Protein AF-A0A1B6KRX2-F1 (afdb_monomer)

Sequence (806 aa):
DSELYRAKLNQEISTTKITDDNQENVNAIIETIRMVTNSKTTSSGNTFPKSKQPWFDKECHNMRKQVFCLLNLFRKINSPQARCNYLSLVKTYKIICTEKKKKYFCKIIKDLSEATNAKACWTAIKTFKVSKERTVGNISPDDWVEHFKMLLNPPLQAAAVSYAEPHVVSEVLDTEFTLPELKTVLSKLKNNKAPGFDRVPYEFFKNSPDDFLKILLSIYNSIYHTGLIPKSFKRSIVYPLHKKGDNNLASNYRGLSFIDCIGKIFSSLLNNRLNKWTDDNGVLTEFQAGFRKNYSTIDNIFSLTCMIHLRLASPKEKLYCFFVDFTAAFDNIDRRGMFFKLSCMGVSTKMLSAIKNLYEGTTAGVWCRDGVAGDFKTEVGLRQGCILSPILFSMFINDLPEVLEGGCSFGNKRVNVLMYADDIVLLSPTATGLQHMIIRLETYCRHWNLKVNLNKSKIMVFRRGGRLKAEDRWWYNGKQIEIVNQYKYLGIIFSSTLSWEFHFTEKARTAKLAITTVWKNLINNSRVPLHTKFTCFNSIVKSILCYGAQIWGYHDSEQIESVQKLFLKRLFNLPMNTPNYVLYLEVGIEKLYFYTSKLNINYLSRLWLLGPHRLPLILSRLVVEKNIYWSREWRTLGRKYGIRINFNVTEASEVQAQLLSVREAAIAEWRSECVGRARTSLHHQQYLSLDLDLGDRTFLTDYHSINVISWAIKVRAELVHLNYKPWIQDKNYCCSLCNMNENETAYHFVARCPVLGSVRKRWLGETVLTKELYDQHLNGRDWWALGRYMNEAWKVRWELVTEFNF

Organism: NCBI:txid36148

InterPro domains:
  IPR000477 Reverse transcriptase domain [PF00078] (242-493)
  IPR000477 Reverse transcriptase domain [PS50878] (222-494)
  IPR043128 Reverse transcriptase/Diguanylate cyclase domain [G3DSA:3.30.70.270] (292-463)
  IPR043502 DNA/RNA polymerase superfamily [SSF56672] (155-467)

Solvent-accessible surface area (backbone atoms only — not comparable to full-atom values): 44911 Å² total; per-residue (Å²): 116,64,64,64,48,29,56,48,46,58,62,58,50,80,72,61,79,80,65,95,45,55,50,58,38,53,50,51,56,53,47,54,54,46,62,63,67,64,73,79,77,88,82,78,89,72,86,73,80,82,51,96,47,94,53,55,49,71,66,54,49,52,45,51,52,53,39,51,53,34,47,53,49,22,74,73,69,70,42,72,66,41,45,53,55,28,53,53,44,48,51,52,44,52,48,53,50,50,50,39,45,48,55,48,51,54,51,48,54,49,48,48,72,69,32,88,43,54,66,48,33,48,57,58,51,54,74,54,44,74,72,69,73,80,72,70,34,92,60,51,62,65,61,52,36,53,54,50,46,49,55,27,47,58,86,80,79,33,75,86,71,81,76,85,81,69,93,39,85,39,82,81,66,62,54,77,79,47,70,69,58,51,53,54,51,46,71,71,54,68,78,97,51,81,38,22,91,80,63,48,44,58,62,58,69,61,50,49,45,69,70,57,51,51,53,54,43,51,52,52,36,50,31,56,72,73,37,53,62,39,69,65,54,24,36,29,38,29,40,70,42,79,73,59,80,63,58,63,44,73,88,31,37,44,66,38,39,28,44,22,38,69,43,51,52,55,40,41,55,55,33,53,43,53,51,51,51,36,63,77,66,58,67,66,46,90,45,57,36,31,90,39,88,100,45,47,68,64,49,55,54,43,36,52,50,44,52,49,51,61,47,50,66,47,86,94,34,41,42,38,34,40,40,44,36,49,52,60,56,53,33,44,31,46,53,58,55,41,52,50,49,43,48,75,72,63,51,24,42,60,53,47,43,38,53,49,42,50,61,48,90,19,35,37,23,32,55,47,96,92,44,74,36,70,78,42,74,37,80,33,30,46,58,45,77,47,78,40,38,54,58,54,53,40,60,59,55,51,61,52,74,73,63,30,68,69,35,36,76,58,85,97,44,77,46,35,50,45,32,42,62,66,52,32,35,39,36,11,61,40,73,69,50,40,44,53,25,42,51,36,46,50,53,52,23,49,60,56,38,51,46,78,30,66,94,73,19,36,32,37,62,37,42,87,69,82,80,79,59,94,78,77,74,45,58,56,97,87,39,76,55,50,77,45,60,61,51,77,55,92,88,42,42,48,33,37,81,68,52,55,62,68,32,38,52,52,27,37,53,55,23,55,52,55,52,58,57,38,29,76,76,47,63,70,31,86,89,51,47,56,66,58,46,50,52,49,42,51,45,54,34,48,52,48,56,49,62,63,17,55,73,55,13,87,56,81,51,67,63,54,43,50,51,55,53,50,48,52,31,62,68,37,73,46,63,91,82,59,57,67,48,57,54,33,54,76,65,71,51,80,63,60,45,66,55,24,29,50,41,18,45,56,46,53,28,50,40,70,72,50,62,87,81,38,62,53,39,54,48,45,52,54,34,52,74,69,50,37,71,72,49,34,53,52,45,52,53,14,57,75,72,74,41,84,71,65,84,92,60,96,51,41,63,58,44,34,50,48,53,47,53,44,50,52,51,54,49,51,52,53,52,49,51,34,51,48,55,37,57,70,31,86,80,32,56,56,41,64,79,52,73,76,75,51,70,94,44,51,59,91,42,69,88,46,52,59,65,28,41,25,41,52,51,25,56,58,55,58,62,57,96,51,58,45,51,90,88,61,79,98,66,84,24,48,33,93,77,48,93,77,75,44,58,24,36,65,60,38,61,76,25,53,39,67,78,43,14,68,55,31,28,71,43,72,70,38,51,57,52,54,72,68,58,46,51,40,43,70,58,41,72,41,52,63,37,51,19,52,34,49,58,50,51,50,47,53,47,51,52,51,42,65,75,65,72,114

Mean predicted aligned error: 9.69 Å

pLDDT: mean 88.37, std 10.27, range [29.44, 98.25]

Nearest PDB structures (foldseek):
  8gh6-assembly1_A  TM=5.864E-01  e=1.177E-21  Bombyx mori
  8c8j-assembly1_A  TM=5.823E-01  e=1.283E-21  Homo sapiens
  8ibx-assembly1_C  TM=5.496E-01  e=4.910E-21  Bombyx mori
  8ibz-assembly1_C  TM=6.046E-01  e=4.829E-19  Bombyx mori
  8sxu-assembly1_A  TM=5.964E-01  e=3.416E-19  Homo sapiens

Foldseek 3Di:
DLVQLQVQLVVLVVVQDDDLDLQVLVVSLLVSSVVSVVPDDDDPDDDDDDDLDPLCDPVLVVLVVVLVVLVVVCVVPVDPVSVVVSVVSVVVSVVSSVVSVLVLQVVLLVQLVPDPDLVSNVVSLVSLQRPPPPPQAPADQVNLCVVVQCLLCPDQLADFDDDDQDAFDDPLQQDADDLVLLLVLLVPDDPPDQFFPSRDTSVSVNSYDSVSSVSLSVSLRSCLVVVQDHQQLQEWEWEWAAQDDDSNDSVRTDTATHGGPSSLSSLSSLQVSVLVVCVVVVLFDLLEQAPHPPGDLLLLVQLVVLVLFLQQLDAPWKKKKKKWAWDSQQSQFQVSLLLVLCSVSRDHPSSSSNVVSSNPFHWYWYQDPVGTHDIHTRRHGDRHNRPNSRVSQSSSCRCLQVQLPAADDDPPDGDQWHDHRRTIMGMHRDLVSVQSSLVSVLVVCSNRRIGTDLVQIAMEMAHDDDDDDPPSWHDHPNHTRHHDQWHQGSNAIAGSPRDRVVVLLVLLVQLLVQCVSNCPPALPDQSHFLVSNVSSCCSRNLCSNLVSLLNVLLDDDVSSQVSVVVSQCVSLVFDPPPDPLLSCLQQVDDGSSLVSLLSNLVSLLVLLVDDPSNSSVSSVVSCCVSCTGPNVSLCVLCVVQVQHADPPDNHSVNNSVSSVVSSVSVRVVVNVVSLVCLCPPPFQPLSVLADSCLDVLRPNGRVDGSLLSSLLSCLNRQRPPAQDGPPDPDGQQAHPQDPPSDGRGSQCLQFNPQSLQVLCCVLVVGSGDDPVSVNCCSSRPDSRSSSSSCVVSVVVSVVSCVVVVD

Secondary structure (DSSP, 8-state):
-HHHHHHHHHHHHTT----S-HHHHHHHHHHHHHHHH-S------------SSTT--HHHHHHHHHHHHHHHHHHHH--HHHHHHHHHHHHHHHHHHHHHHHHHHHHHHHHHHS--SHHHHHHHHHTTS--------S--HHHHHHHHHHHHSPPP-SPPP---------HHHHSPP-HHHHHHHHHHSPSS----TT---HHHHHH--HHHHHHHHHHHHHHHHH----HHHHEEEEEEEE-SS-TT-GGGEEEEEE--HHHHHHHHHHHHHHHHHHHHTT-S-TTB-TT-TT--HHHHHHHHHHHHHHHTTSTT-EEEEEEEEBTTTTTT--HHHHHHHHHHTT--HHHHHHHHHHHSSEEEEEEETTEEEEEEEE-SS--TT-SSHHHHHHHHTTTHHHHT---EEETTEEE-EEEETTEEEEEESSHHHHHHHHHHHHHHHHHTT--B-TTT-EEEEEESSSPPPTT---EETTEEPPB-SEEEETTEEEETT--SHHHHHHHHHHHHHHHHHHIIIIIT-TTS-HHHHHHHHIIIIIHHHTTTHHHHTTS--HHHHHHHHHHHHHHTT--TT--HHHHHHHHT---HHHHHHHHHHHHHHHHTTS-TT-HHHHHHHHHHHTT-HHHHHHHHHHHHTTPPP----S-HHHHHHHHHHHHHHHHHHHHHHHHHHHHT-SS-GGGGTS-S--GGG-S-STTS-HHHHHHHHHHHTT-S--S--TTSSS---B-TT-TT--B--HHIIIII-GGGHHHHHHHHS-SS--HHHHHHHHTTS-HHHHHHHHHHHHHHHHHHHHHHT-

Radius of gyration: 33.46 Å; Cα contacts (8 Å, |Δi|>4): 1115; chains: 1; bounding box: 92×55×89 Å

Structure (mmCIF, N/CA/C/O backbone):
data_AF-A0A1B6KRX2-F1
#
_entry.id   AF-A0A1B6KRX2-F1
#
loop_
_atom_site.group_PDB
_atom_site.id
_atom_site.type_symbol
_atom_site.label_atom_id
_atom_site.label_alt_id
_atom_site.label_comp_id
_atom_site.label_asym_id
_atom_site.label_entity_id
_atom_site.label_seq_id
_atom_site.pdbx_PDB_ins_code
_atom_site.Cartn_x
_atom_site.Cartn_y
_atom_site.Cartn_z
_atom_site.occupancy
_atom_site.B_iso_or_equiv
_atom_site.auth_seq_id
_atom_site.auth_comp_id
_atom_site.auth_asym_id
_atom_site.auth_atom_id
_atom_site.pdbx_PDB_model_num
ATOM 1 N N . ASP A 1 1 ? 18.437 -7.711 28.824 1.00 68.31 1 ASP A N 1
ATOM 2 C CA . ASP A 1 1 ? 18.531 -9.170 28.939 1.00 68.31 1 ASP A CA 1
ATOM 3 C C . ASP A 1 1 ? 17.151 -9.702 29.320 1.00 68.31 1 ASP A C 1
ATOM 5 O O . ASP A 1 1 ? 16.591 -9.217 30.297 1.00 68.31 1 ASP A O 1
ATOM 9 N N . SER A 1 2 ? 16.550 -10.563 28.492 1.00 75.38 2 SER A N 1
ATOM 10 C CA . SER A 1 2 ? 15.188 -11.084 28.694 1.00 75.38 2 SER A CA 1
ATOM 11 C C . SER A 1 2 ? 15.122 -12.250 29.680 1.00 75.38 2 SER A C 1
ATOM 13 O O . SER A 1 2 ? 14.092 -12.423 30.326 1.00 75.38 2 SER A O 1
ATOM 15 N N . GLU A 1 3 ? 16.191 -13.036 29.818 1.00 80.00 3 GLU A N 1
ATOM 16 C CA . GLU A 1 3 ? 16.222 -14.181 30.739 1.00 80.00 3 GLU A CA 1
ATOM 17 C C . GLU A 1 3 ? 16.356 -13.700 32.181 1.00 80.00 3 GLU A C 1
ATOM 19 O O . GLU A 1 3 ? 15.571 -14.091 33.044 1.00 80.00 3 GLU A O 1
ATOM 24 N N . LEU A 1 4 ? 17.249 -12.733 32.409 1.00 81.44 4 LEU A N 1
ATOM 25 C CA . LEU A 1 4 ? 17.386 -12.067 33.703 1.00 81.44 4 LEU A CA 1
ATOM 26 C C . LEU A 1 4 ? 16.079 -11.392 34.150 1.00 81.44 4 LEU A C 1
ATOM 28 O O . LEU A 1 4 ? 15.727 -11.435 35.328 1.00 81.44 4 LEU A O 1
ATOM 32 N N . TYR A 1 5 ? 15.351 -10.776 33.212 1.00 85.00 5 TYR A N 1
ATOM 33 C CA . TYR A 1 5 ? 14.041 -10.182 33.488 1.00 85.00 5 TYR A CA 1
ATOM 34 C C . TYR A 1 5 ? 13.026 -11.236 33.949 1.00 85.00 5 TYR A C 1
ATOM 36 O O . TYR A 1 5 ? 12.354 -11.026 34.955 1.00 85.00 5 TYR A O 1
ATOM 44 N N . ARG A 1 6 ? 12.948 -12.382 33.257 1.00 86.12 6 ARG A N 1
ATOM 45 C CA . ARG A 1 6 ? 12.042 -13.485 33.616 1.00 86.12 6 ARG A CA 1
ATOM 46 C C . ARG A 1 6 ? 12.330 -14.048 35.000 1.00 86.12 6 ARG A C 1
ATOM 48 O O . ARG A 1 6 ? 11.395 -14.227 35.771 1.00 86.12 6 ARG A O 1
ATOM 55 N N . ALA A 1 7 ? 13.602 -14.296 35.312 1.00 84.31 7 ALA A N 1
ATOM 56 C CA . ALA A 1 7 ? 14.008 -14.851 36.600 1.00 84.31 7 ALA A CA 1
ATOM 57 C C . ALA A 1 7 ? 13.621 -13.923 37.762 1.00 84.31 7 ALA A C 1
ATOM 59 O O . ALA A 1 7 ? 12.958 -14.355 38.703 1.00 84.31 7 ALA A O 1
ATOM 60 N N . LYS A 1 8 ? 13.952 -12.629 37.653 1.00 85.69 8 LYS A N 1
ATOM 61 C CA . LYS A 1 8 ? 13.588 -11.625 38.663 1.00 85.69 8 LYS A CA 1
ATOM 62 C C . LYS A 1 8 ? 12.075 -11.462 38.800 1.00 85.69 8 LYS A C 1
ATOM 64 O O . LYS A 1 8 ? 11.568 -11.381 39.910 1.00 85.69 8 LYS A O 1
ATOM 69 N N . LEU A 1 9 ? 11.351 -11.439 37.679 1.00 87.12 9 LEU A N 1
ATOM 70 C CA . LEU A 1 9 ? 9.899 -11.297 37.705 1.00 87.12 9 LEU A CA 1
ATOM 71 C C . LEU A 1 9 ? 9.214 -12.506 38.355 1.00 87.12 9 LEU A C 1
ATOM 73 O O . LEU A 1 9 ? 8.270 -12.311 39.106 1.00 87.12 9 LEU A O 1
ATOM 77 N N . ASN A 1 10 ? 9.702 -13.729 38.126 1.00 85.12 10 ASN A N 1
ATOM 78 C CA . ASN A 1 10 ? 9.200 -14.925 38.813 1.00 85.12 10 ASN A CA 1
ATOM 79 C C . ASN A 1 10 ? 9.417 -14.874 40.330 1.00 85.12 10 ASN A C 1
ATOM 81 O O . ASN A 1 10 ? 8.557 -15.321 41.082 1.00 85.12 10 ASN A O 1
ATOM 85 N N . GLN A 1 11 ? 10.544 -14.327 40.788 1.00 83.25 11 GLN A N 1
ATOM 86 C CA . GLN A 1 11 ? 10.812 -14.192 42.219 1.00 83.25 11 GLN A CA 1
ATOM 87 C C . GLN A 1 11 ? 9.827 -13.214 42.876 1.00 83.25 11 GLN A C 1
ATOM 89 O O . GLN A 1 11 ? 9.188 -13.555 43.869 1.00 83.25 11 GLN A O 1
ATOM 94 N N . GLU A 1 12 ? 9.642 -12.038 42.274 1.00 84.06 12 GLU A N 1
ATOM 95 C CA . GLU A 1 12 ? 8.756 -10.987 42.795 1.00 84.06 12 GLU A CA 1
ATOM 96 C C . GLU A 1 12 ? 7.264 -11.313 42.645 1.00 84.06 12 GLU A C 1
ATOM 98 O O . GLU A 1 12 ? 6.424 -10.780 43.366 1.00 84.06 12 GLU A O 1
ATOM 103 N N . ILE A 1 13 ? 6.881 -12.197 41.719 1.00 82.31 13 ILE A N 1
ATOM 104 C CA . ILE A 1 13 ? 5.459 -12.501 41.548 1.00 82.31 13 ILE A CA 1
ATOM 105 C C . ILE A 1 13 ? 4.890 -13.366 42.669 1.00 82.31 13 ILE A C 1
ATOM 107 O O . ILE A 1 13 ? 3.706 -13.264 42.977 1.00 82.31 13 ILE A O 1
ATOM 111 N N . SER A 1 14 ? 5.738 -14.173 43.313 1.00 71.06 14 SER A N 1
ATOM 112 C CA . SER A 1 14 ? 5.347 -15.021 44.443 1.00 71.06 14 SER A CA 1
ATOM 113 C C . SER A 1 14 ? 4.826 -14.222 45.647 1.00 71.06 14 SER A C 1
ATOM 115 O O . SER A 1 14 ? 4.088 -14.758 46.469 1.00 71.06 14 SER A O 1
ATOM 117 N N . THR A 1 15 ? 5.158 -12.929 45.727 1.00 71.06 15 THR A N 1
ATOM 118 C CA . THR A 1 15 ? 4.744 -12.009 46.795 1.00 71.06 15 THR A CA 1
ATOM 119 C C . THR A 1 15 ? 3.608 -11.068 46.378 1.00 71.06 15 THR A C 1
ATOM 121 O O . THR A 1 15 ? 3.072 -10.341 47.217 1.00 71.06 15 THR A O 1
ATOM 124 N N . THR A 1 16 ? 3.203 -11.077 45.101 1.00 72.94 16 THR A N 1
ATOM 125 C CA . THR A 1 16 ? 2.149 -10.193 44.582 1.00 72.94 16 THR A CA 1
ATOM 126 C C . THR A 1 16 ? 0.773 -10.704 45.025 1.00 72.94 16 THR A C 1
ATOM 128 O O . THR A 1 16 ? 0.283 -11.712 44.518 1.00 72.94 16 THR A O 1
ATOM 131 N N . LYS A 1 17 ? 0.130 -10.009 45.972 1.00 75.00 17 LYS A N 1
ATOM 132 C CA . LYS A 1 17 ? -1.237 -10.323 46.421 1.00 75.00 17 LYS A CA 1
ATOM 133 C C . LYS A 1 17 ? -2.267 -9.740 45.452 1.00 75.00 17 LYS A C 1
ATOM 135 O O . LYS A 1 17 ? -2.236 -8.545 45.178 1.00 75.00 17 LYS A O 1
ATOM 140 N N . ILE A 1 18 ? -3.173 -10.587 44.967 1.00 78.75 18 ILE A N 1
ATOM 141 C CA . ILE A 1 18 ? -4.350 -10.184 44.187 1.00 78.75 18 ILE A CA 1
ATOM 142 C C . ILE A 1 18 ? -5.491 -9.892 45.167 1.00 78.75 18 ILE A C 1
ATOM 144 O O . ILE A 1 18 ? -5.750 -10.704 46.055 1.00 78.75 18 ILE A O 1
ATOM 148 N N . THR A 1 19 ? -6.141 -8.742 45.020 1.00 86.12 19 THR A N 1
ATOM 149 C CA . THR A 1 19 ? -7.330 -8.330 45.781 1.00 86.12 19 THR A CA 1
ATOM 150 C C . THR A 1 19 ? -8.584 -8.428 44.904 1.00 86.12 19 THR A C 1
ATOM 152 O O . THR A 1 19 ? -8.495 -8.742 43.715 1.00 86.12 19 THR A O 1
ATOM 155 N N . ASP A 1 20 ? -9.762 -8.141 45.459 1.00 82.31 20 ASP A N 1
ATOM 156 C CA . ASP A 1 20 ? -11.002 -8.044 44.672 1.00 82.31 20 ASP A CA 1
ATOM 157 C C . ASP A 1 20 ? -11.074 -6.742 43.843 1.00 82.31 20 ASP A C 1
ATOM 159 O O . ASP A 1 20 ? -11.917 -6.605 42.952 1.00 82.31 20 ASP A O 1
ATOM 163 N N . ASP A 1 21 ? -10.169 -5.783 44.085 1.00 89.25 21 ASP A N 1
ATOM 164 C CA . ASP A 1 21 ? -10.115 -4.512 43.364 1.00 89.25 21 ASP A CA 1
ATOM 165 C C . ASP A 1 21 ? -9.221 -4.613 42.111 1.00 89.25 21 ASP A C 1
ATOM 167 O O . ASP A 1 21 ? -7.989 -4.687 42.152 1.00 89.25 21 ASP A O 1
ATOM 171 N N . ASN A 1 22 ? -9.857 -4.552 40.939 1.00 89.44 22 ASN A N 1
ATOM 172 C CA . ASN A 1 22 ? -9.174 -4.610 39.645 1.00 89.44 22 ASN A CA 1
ATOM 173 C C . ASN A 1 22 ? -8.168 -3.466 39.412 1.00 89.44 22 ASN A C 1
ATOM 175 O O . ASN A 1 22 ? -7.189 -3.646 38.683 1.00 89.44 22 ASN A O 1
ATOM 179 N N . GLN A 1 23 ? -8.392 -2.282 39.985 1.00 89.69 23 GLN A N 1
ATOM 180 C CA . GLN A 1 23 ? -7.481 -1.146 39.871 1.00 89.69 23 GLN A CA 1
ATOM 181 C C . GLN A 1 23 ? -6.226 -1.350 40.723 1.00 89.69 23 GLN A C 1
ATOM 183 O O . GLN A 1 23 ? -5.125 -1.055 40.243 1.00 89.69 23 GLN A O 1
ATOM 188 N N . GLU A 1 24 ? -6.376 -1.853 41.947 1.00 90.75 24 GLU A N 1
ATOM 189 C CA . GLU A 1 24 ? -5.246 -2.210 42.812 1.00 90.75 24 GLU A CA 1
ATOM 190 C C . GLU A 1 24 ? -4.396 -3.304 42.171 1.00 90.75 24 GLU A C 1
ATOM 192 O O . GLU A 1 24 ? -3.181 -3.144 42.049 1.00 90.75 24 GLU A O 1
ATOM 197 N N . ASN A 1 25 ? -5.040 -4.346 41.643 1.00 91.31 25 ASN A N 1
ATOM 198 C CA . ASN A 1 25 ? -4.366 -5.437 40.945 1.00 91.31 25 ASN A CA 1
ATOM 199 C C . ASN A 1 25 ? -3.537 -4.954 39.749 1.00 91.31 25 ASN A C 1
ATOM 201 O O . ASN A 1 25 ? -2.381 -5.345 39.577 1.00 91.31 25 ASN A O 1
ATOM 205 N N . VAL A 1 26 ? -4.099 -4.068 38.918 1.00 91.12 26 VAL A N 1
ATOM 206 C CA . VAL A 1 26 ? -3.364 -3.478 37.790 1.00 91.12 26 VAL A CA 1
ATOM 207 C C . VAL A 1 26 ? -2.174 -2.649 38.271 1.00 91.12 26 VAL A C 1
ATOM 209 O O . VAL A 1 26 ? -1.094 -2.749 37.687 1.00 91.12 26 VAL A O 1
ATOM 212 N N . ASN A 1 27 ? -2.344 -1.854 39.329 1.00 90.06 27 ASN A N 1
ATOM 213 C CA . ASN A 1 27 ? -1.254 -1.054 39.887 1.00 90.06 27 ASN A CA 1
ATOM 214 C C . ASN A 1 27 ? -0.130 -1.946 40.425 1.00 90.06 27 ASN A C 1
ATOM 216 O O . ASN A 1 27 ? 1.030 -1.703 40.098 1.00 90.06 27 ASN A O 1
ATOM 220 N N . ALA A 1 28 ? -0.472 -3.003 41.166 1.00 89.38 28 ALA A N 1
ATOM 221 C CA . ALA A 1 28 ? 0.484 -3.972 41.690 1.00 89.38 28 ALA A CA 1
ATOM 222 C C . ALA A 1 28 ? 1.310 -4.603 40.561 1.00 89.38 28 ALA A C 1
ATOM 224 O O . ALA A 1 28 ? 2.534 -4.555 40.593 1.00 89.38 28 ALA A O 1
ATOM 225 N N . ILE A 1 29 ? 0.658 -5.084 39.497 1.00 90.69 29 ILE A N 1
ATOM 226 C CA . ILE A 1 29 ? 1.339 -5.671 38.334 1.00 90.69 29 ILE A CA 1
ATOM 227 C C . ILE A 1 29 ? 2.317 -4.690 37.669 1.00 90.69 29 ILE A C 1
ATOM 229 O O . ILE A 1 29 ? 3.431 -5.069 37.295 1.00 90.69 29 ILE A O 1
ATOM 233 N N . ILE A 1 30 ? 1.912 -3.429 37.500 1.00 89.12 30 ILE A N 1
ATOM 234 C CA . ILE A 1 30 ? 2.760 -2.400 36.888 1.00 89.12 30 ILE A CA 1
ATOM 235 C C . ILE A 1 30 ? 3.950 -2.053 37.791 1.00 89.12 30 ILE A C 1
ATOM 237 O O . ILE A 1 30 ? 5.068 -1.913 37.284 1.00 89.12 30 ILE A O 1
ATOM 241 N N . GLU A 1 31 ? 3.747 -1.959 39.104 1.00 87.62 31 GLU A N 1
ATOM 242 C CA . GLU A 1 31 ? 4.832 -1.722 40.059 1.00 87.62 31 GLU A CA 1
ATOM 243 C C . GLU A 1 31 ? 5.810 -2.897 40.129 1.00 87.62 31 GLU A C 1
ATOM 245 O O . GLU A 1 31 ? 7.018 -2.669 40.066 1.00 87.62 31 GLU A O 1
ATOM 250 N N . THR A 1 32 ? 5.337 -4.146 40.103 1.00 88.25 32 THR A N 1
ATOM 251 C CA . THR A 1 32 ? 6.212 -5.328 40.033 1.00 88.25 32 THR A CA 1
ATOM 252 C C . THR A 1 32 ? 7.121 -5.271 38.798 1.00 88.25 32 THR A C 1
ATOM 254 O O . THR A 1 32 ? 8.331 -5.491 38.895 1.00 88.25 32 THR A O 1
ATOM 257 N N . ILE A 1 33 ? 6.588 -4.888 37.627 1.00 86.56 33 ILE A N 1
ATOM 258 C CA . ILE A 1 33 ? 7.416 -4.678 36.425 1.00 86.56 33 ILE A CA 1
ATOM 259 C C . ILE A 1 33 ? 8.459 -3.575 36.669 1.00 86.56 33 ILE A C 1
ATOM 261 O O . ILE A 1 33 ? 9.635 -3.750 36.336 1.00 86.56 33 ILE A O 1
ATOM 265 N N . ARG A 1 34 ? 8.060 -2.437 37.248 1.00 83.38 34 ARG A N 1
ATOM 266 C CA . ARG A 1 34 ? 8.963 -1.304 37.508 1.00 83.38 34 ARG A CA 1
ATOM 267 C C . ARG A 1 34 ? 10.084 -1.679 38.472 1.00 83.38 34 ARG A C 1
ATOM 269 O O . ARG A 1 34 ? 11.242 -1.411 38.155 1.00 83.38 34 ARG A O 1
ATOM 276 N N . MET A 1 35 ? 9.775 -2.350 39.578 1.00 83.44 35 MET A N 1
ATOM 277 C CA . MET A 1 35 ? 10.753 -2.801 40.574 1.00 83.44 35 MET A CA 1
ATOM 278 C C . MET A 1 35 ? 11.831 -3.691 39.949 1.00 83.44 35 MET A C 1
ATOM 280 O O . MET A 1 35 ? 13.025 -3.426 40.104 1.00 83.44 35 MET A O 1
ATOM 284 N N . VAL A 1 36 ? 11.424 -4.674 39.141 1.00 83.19 36 VAL A N 1
ATOM 285 C CA . VAL A 1 36 ? 12.356 -5.577 38.448 1.00 83.19 36 VAL A CA 1
ATOM 286 C C . VAL A 1 36 ? 13.282 -4.813 37.487 1.00 83.19 36 VAL A C 1
ATOM 288 O O . VAL A 1 36 ? 14.462 -5.154 37.342 1.00 83.19 36 VAL A O 1
ATOM 291 N N . THR A 1 37 ? 12.775 -3.752 36.850 1.00 74.69 37 THR A N 1
ATOM 292 C CA . THR A 1 37 ? 13.507 -2.981 35.826 1.00 74.69 37 THR A CA 1
ATOM 293 C C . THR A 1 37 ? 14.389 -1.854 36.369 1.00 74.69 37 THR A C 1
ATOM 295 O O . THR A 1 37 ? 15.413 -1.558 35.758 1.00 74.69 37 THR A O 1
ATOM 298 N N . ASN A 1 38 ? 14.059 -1.264 37.523 1.00 62.62 38 ASN A N 1
ATOM 299 C CA . ASN A 1 38 ? 14.786 -0.130 38.115 1.00 62.62 38 ASN A CA 1
ATOM 300 C C . ASN A 1 38 ? 16.066 -0.522 38.883 1.00 62.62 38 ASN A C 1
ATOM 302 O O . ASN A 1 38 ? 16.735 0.340 39.459 1.00 62.62 38 ASN A O 1
ATOM 306 N N . SER A 1 39 ? 16.474 -1.795 38.860 1.00 45.19 39 SER A N 1
ATOM 307 C CA . SER A 1 39 ? 17.761 -2.227 39.418 1.00 45.19 39 SER A CA 1
ATOM 308 C C . SER A 1 39 ? 18.948 -1.747 38.548 1.00 45.19 39 SER A C 1
ATOM 310 O O . SER A 1 39 ? 19.454 -2.465 37.692 1.00 45.19 39 SER A O 1
ATOM 312 N N . LYS A 1 40 ? 19.393 -0.506 38.825 1.00 42.41 40 L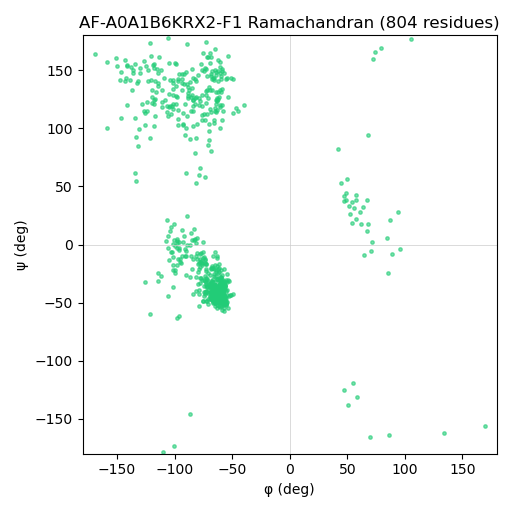YS A N 1
ATOM 313 C CA . LYS A 1 40 ? 20.588 0.233 38.343 1.00 42.41 40 LYS A CA 1
ATOM 314 C C . LYS A 1 40 ? 20.624 0.653 36.860 1.00 42.41 40 LYS A C 1
ATOM 316 O O . LYS A 1 40 ? 21.248 0.003 36.028 1.00 42.41 40 LYS A O 1
ATOM 321 N N . THR A 1 41 ? 20.185 1.886 36.588 1.00 29.61 41 THR A N 1
ATOM 322 C CA . THR A 1 41 ? 20.821 2.749 35.570 1.00 29.61 41 THR A CA 1
ATOM 323 C C . THR A 1 41 ? 21.008 4.160 36.120 1.00 29.61 41 THR A C 1
ATOM 325 O O . THR A 1 41 ? 20.047 4.903 36.293 1.00 29.61 41 THR A O 1
ATOM 328 N N . THR A 1 42 ? 22.258 4.530 36.390 1.00 29.44 42 THR A N 1
ATOM 329 C CA . THR A 1 42 ? 22.682 5.893 36.719 1.00 29.44 42 THR A CA 1
ATOM 330 C C . THR A 1 42 ? 22.479 6.805 35.509 1.00 29.44 42 THR A C 1
ATOM 332 O O . THR A 1 42 ? 23.203 6.744 34.517 1.00 29.44 42 THR A O 1
ATOM 335 N N . SER A 1 43 ? 21.473 7.671 35.572 1.00 31.83 43 SER A N 1
ATOM 336 C CA . SER A 1 43 ? 21.245 8.716 34.578 1.00 31.83 43 SER A CA 1
ATOM 337 C C . SER A 1 43 ? 22.049 9.970 34.929 1.00 31.83 43 SER A C 1
ATOM 339 O O . SER A 1 43 ? 21.550 10.851 35.625 1.00 31.83 43 SER A O 1
ATOM 341 N N . SER A 1 44 ? 23.280 10.090 34.425 1.00 32.53 44 SER A N 1
ATOM 342 C CA . SER A 1 44 ? 23.943 11.395 34.315 1.00 32.53 44 SER A CA 1
ATOM 343 C C . SER A 1 44 ? 23.616 12.013 32.953 1.00 32.53 44 SER A C 1
ATOM 345 O O . SER A 1 44 ? 24.154 11.655 31.902 1.00 32.53 44 SER A O 1
ATOM 347 N N . GLY A 1 45 ? 22.651 12.932 32.971 1.00 35.81 45 GLY A N 1
ATOM 348 C CA . GLY A 1 45 ? 22.243 13.722 31.820 1.00 35.81 45 GLY A CA 1
ATOM 349 C C . GLY A 1 45 ? 23.324 14.726 31.436 1.00 35.81 45 GLY A C 1
ATOM 350 O O . GLY A 1 45 ? 23.389 15.812 31.989 1.00 35.81 45 GLY A O 1
ATOM 351 N N . ASN A 1 46 ? 24.143 14.380 30.447 1.00 33.12 46 ASN A N 1
ATOM 352 C CA . ASN A 1 46 ? 24.838 15.366 29.624 1.00 33.12 46 ASN A CA 1
ATOM 353 C C . ASN A 1 46 ? 24.361 15.174 28.185 1.00 33.12 46 ASN A C 1
ATOM 355 O O . ASN A 1 46 ? 24.740 14.215 27.505 1.00 33.12 46 ASN A O 1
ATOM 359 N N . THR A 1 47 ? 23.466 16.057 27.742 1.00 41.88 47 THR A N 1
ATOM 360 C CA . THR A 1 47 ? 22.844 16.015 26.417 1.00 41.88 47 THR A CA 1
ATOM 361 C C . THR A 1 47 ? 23.886 16.254 25.333 1.00 41.88 47 THR A C 1
ATOM 363 O O . THR A 1 47 ? 24.342 17.370 25.097 1.00 41.88 47 THR A O 1
ATOM 366 N N . PHE A 1 48 ? 24.261 15.172 24.655 1.00 46.12 48 PHE A N 1
ATOM 367 C CA . PHE A 1 48 ? 25.068 15.206 23.446 1.00 46.12 48 PHE A CA 1
ATOM 368 C C . PHE A 1 48 ? 24.314 15.946 22.322 1.00 46.12 48 PHE A C 1
ATOM 370 O O . PHE A 1 48 ? 23.187 15.547 22.005 1.00 46.12 48 PHE A O 1
ATOM 377 N N . PRO A 1 49 ? 24.891 16.984 21.684 1.00 50.03 49 PRO A N 1
ATOM 378 C CA . PRO A 1 49 ? 24.245 17.640 20.552 1.00 50.03 49 PRO A CA 1
ATOM 379 C C . PRO A 1 49 ? 24.105 16.644 19.394 1.00 50.03 49 PRO A C 1
ATOM 381 O O . PRO A 1 49 ? 25.087 16.054 18.941 1.00 50.03 49 PRO A O 1
ATOM 384 N N . LYS A 1 50 ? 22.872 16.436 18.911 1.00 53.72 50 LYS A N 1
ATOM 385 C CA . LYS A 1 50 ? 22.591 15.500 17.812 1.00 53.72 50 LYS A CA 1
ATOM 386 C C . LYS A 1 50 ? 23.392 15.895 16.570 1.00 53.72 50 LYS A C 1
ATOM 388 O O . LYS A 1 50 ? 23.163 16.945 15.974 1.00 53.72 50 LYS A O 1
ATOM 393 N N . SER A 1 51 ? 24.320 15.035 16.157 1.00 59.03 51 SER A N 1
ATOM 394 C CA . SER A 1 51 ? 25.039 15.216 14.898 1.00 59.03 51 SER A CA 1
ATOM 395 C C . SER A 1 51 ? 24.090 15.096 13.705 1.00 59.03 51 SER A C 1
ATOM 397 O O . SER A 1 51 ? 23.218 14.228 13.677 1.00 59.03 51 SER A O 1
ATOM 399 N N . LYS A 1 52 ? 24.316 15.910 12.663 1.00 61.16 52 LYS A N 1
ATOM 400 C CA . LYS A 1 52 ? 23.627 15.777 11.364 1.00 61.16 52 LYS A CA 1
ATOM 401 C C . LYS A 1 52 ? 23.947 14.450 10.661 1.00 61.16 52 LYS A C 1
ATOM 403 O O . LYS A 1 52 ? 23.233 14.066 9.738 1.00 61.16 52 LYS A O 1
ATOM 408 N N . GLN A 1 53 ? 25.032 13.771 11.051 1.00 69.50 53 GLN A N 1
ATOM 409 C CA . GLN A 1 53 ? 25.435 12.483 10.489 1.00 69.50 53 GLN A CA 1
ATOM 410 C C . GLN A 1 53 ? 25.154 11.351 11.491 1.00 69.50 53 GLN A C 1
ATOM 412 O O . GLN A 1 53 ? 25.758 11.360 12.562 1.00 69.50 53 GLN A O 1
ATOM 417 N N . PRO A 1 54 ? 24.308 10.355 11.156 1.00 67.88 54 PRO A N 1
ATOM 418 C CA . PRO A 1 54 ? 23.871 9.325 12.109 1.00 67.88 54 PRO A CA 1
ATOM 419 C C . PRO A 1 54 ? 24.987 8.443 12.686 1.00 67.88 54 PRO A C 1
ATOM 421 O O . PRO A 1 54 ? 24.824 7.866 13.753 1.00 67.88 54 PRO A O 1
ATOM 424 N N . TRP A 1 55 ? 26.116 8.328 11.982 1.00 80.50 55 TRP A N 1
ATOM 425 C CA . TRP A 1 55 ? 27.275 7.538 12.406 1.00 80.50 55 TRP A CA 1
ATOM 426 C C . TRP A 1 55 ? 28.235 8.303 13.333 1.00 80.50 55 TRP A C 1
ATOM 428 O O . TRP A 1 55 ? 29.169 7.705 13.856 1.00 80.50 55 TRP A O 1
ATOM 438 N N . PHE A 1 56 ? 28.046 9.617 13.502 1.00 81.12 56 PHE A N 1
ATOM 439 C CA . PHE A 1 56 ? 28.938 10.479 14.276 1.00 81.12 56 PHE A CA 1
ATOM 440 C C . PHE A 1 56 ? 28.439 10.579 15.720 1.00 81.12 56 PHE A C 1
ATOM 442 O O . PHE A 1 56 ? 27.468 11.282 16.011 1.00 81.12 56 PHE A O 1
ATOM 449 N N . ASP A 1 57 ? 29.111 9.858 16.610 1.00 82.44 57 ASP A N 1
ATOM 450 C CA . ASP A 1 57 ? 28.747 9.687 18.014 1.00 82.44 57 ASP A CA 1
ATOM 451 C C . ASP A 1 57 ? 29.571 10.585 18.962 1.00 82.44 57 ASP A C 1
ATOM 453 O O . ASP A 1 57 ? 30.333 11.464 18.540 1.00 82.44 57 ASP A O 1
ATOM 457 N N . LYS A 1 58 ? 29.391 10.378 20.275 1.00 81.88 58 LYS A N 1
ATOM 458 C CA . LYS A 1 58 ? 30.074 11.130 21.340 1.00 81.88 58 LYS A CA 1
ATOM 459 C C . LYS A 1 58 ? 31.595 11.025 21.255 1.00 81.88 58 LYS A C 1
ATOM 461 O O . LYS A 1 58 ? 32.286 12.012 21.490 1.00 81.88 58 LYS A O 1
ATOM 466 N N .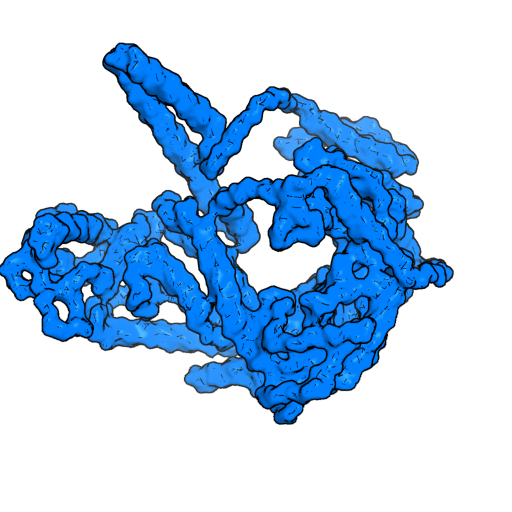 GLU A 1 59 ? 32.108 9.863 20.872 1.00 84.50 59 GLU A N 1
ATOM 467 C CA . GLU A 1 59 ? 33.541 9.627 20.705 1.00 84.50 59 GLU A CA 1
ATOM 468 C C . GLU A 1 59 ? 34.110 10.479 19.563 1.00 84.50 59 GLU A C 1
ATOM 470 O O . GLU A 1 59 ? 35.079 11.215 19.759 1.00 84.50 59 GLU A O 1
ATOM 475 N N . CYS A 1 60 ? 33.443 10.481 18.402 1.00 84.25 60 CYS A N 1
ATOM 476 C CA . CYS A 1 60 ? 33.830 11.321 17.266 1.00 84.25 60 CYS A CA 1
ATOM 477 C C . CYS A 1 60 ? 33.838 12.814 17.635 1.00 84.25 60 CYS A C 1
ATOM 479 O O . CYS A 1 60 ? 34.728 13.566 17.231 1.00 84.25 60 CYS A O 1
ATOM 481 N N . HIS A 1 61 ? 32.850 13.258 18.413 1.00 82.12 61 HIS A N 1
ATOM 482 C CA . HIS A 1 61 ? 32.755 14.643 18.863 1.00 82.12 61 HIS A CA 1
ATOM 483 C C . HIS A 1 61 ? 33.867 15.032 19.837 1.00 82.12 61 HIS A C 1
ATOM 485 O O . HIS A 1 61 ? 34.497 16.074 19.655 1.00 82.12 61 HIS A O 1
ATOM 491 N N . ASN A 1 62 ? 34.123 14.200 20.849 1.00 84.06 62 ASN A N 1
ATOM 492 C CA . ASN A 1 62 ? 35.179 14.439 21.829 1.00 84.06 62 ASN A CA 1
ATOM 493 C C . ASN A 1 62 ? 36.538 14.545 21.135 1.00 84.06 62 ASN A C 1
ATOM 495 O O . ASN A 1 62 ? 37.284 15.494 21.370 1.00 84.06 62 ASN A O 1
ATOM 499 N N . MET A 1 63 ? 36.804 13.632 20.202 1.00 83.25 63 MET A N 1
ATOM 500 C CA . MET A 1 63 ? 38.027 13.637 19.411 1.00 83.25 63 MET A CA 1
ATOM 501 C C . MET A 1 63 ? 38.134 14.897 18.536 1.00 83.25 63 MET A C 1
ATOM 503 O O . MET A 1 63 ? 39.175 15.548 18.491 1.00 83.25 63 MET A O 1
ATOM 507 N N . ARG A 1 64 ? 37.031 15.329 17.909 1.00 83.88 64 ARG A N 1
ATOM 508 C CA . ARG A 1 64 ? 36.976 16.594 17.157 1.00 83.88 64 ARG A CA 1
ATOM 509 C C . ARG A 1 64 ? 37.287 17.806 18.045 1.00 83.88 64 ARG A C 1
ATOM 511 O O . ARG A 1 64 ? 38.007 18.700 17.607 1.00 83.88 64 ARG A O 1
ATOM 518 N N . LYS A 1 65 ? 36.769 17.842 19.277 1.00 84.25 65 LYS A N 1
ATOM 519 C CA . LYS A 1 65 ? 37.037 18.917 20.248 1.00 84.25 65 LYS A CA 1
ATOM 520 C C . LYS A 1 65 ? 38.525 18.984 20.603 1.00 84.25 65 LYS A C 1
ATOM 522 O O . LYS A 1 65 ? 39.099 20.070 20.594 1.00 84.25 65 LYS A O 1
ATOM 527 N N . GLN A 1 66 ? 39.154 17.835 20.846 1.00 84.25 66 GLN A N 1
ATOM 528 C CA . GLN A 1 66 ? 40.590 17.758 21.128 1.00 84.25 66 GLN A CA 1
ATOM 529 C C . GLN A 1 66 ? 41.434 18.226 19.928 1.00 84.25 66 GLN A C 1
ATOM 531 O O . GLN A 1 66 ? 42.358 19.018 20.105 1.00 84.25 66 GLN A O 1
ATOM 536 N N . VAL A 1 67 ? 41.061 17.836 18.701 1.00 83.06 67 VAL A N 1
ATOM 537 C CA . VAL A 1 67 ? 41.712 18.313 17.465 1.00 83.06 67 VAL A CA 1
ATOM 538 C C . VAL A 1 67 ? 41.649 19.838 17.339 1.00 83.06 67 VAL A C 1
ATOM 540 O O . VAL A 1 67 ? 42.655 20.461 17.006 1.00 83.06 67 VAL A O 1
ATOM 543 N N . PHE A 1 68 ? 40.500 20.460 17.624 1.00 77.31 68 PHE A N 1
ATOM 544 C CA . PHE A 1 68 ? 40.381 21.923 17.590 1.00 77.31 68 PHE A CA 1
ATOM 545 C C . PHE A 1 68 ? 41.176 22.617 18.696 1.00 77.31 68 PHE A C 1
ATOM 547 O O . PHE A 1 68 ? 41.750 23.673 18.445 1.00 77.31 68 PHE A O 1
ATOM 554 N N . CYS A 1 69 ? 41.246 22.022 19.888 1.00 82.12 69 CYS A N 1
ATOM 555 C CA . CYS A 1 69 ? 42.076 22.538 20.974 1.00 82.12 69 CYS A CA 1
ATOM 556 C C . CYS A 1 69 ? 43.552 22.604 20.548 1.00 82.12 69 CYS A C 1
ATOM 558 O O . CYS A 1 69 ? 44.173 23.662 20.630 1.00 82.12 69 CYS A O 1
ATOM 560 N N . LEU A 1 70 ? 44.080 21.511 19.982 1.00 78.44 70 LEU A N 1
ATOM 561 C CA . LEU A 1 70 ? 45.459 21.465 19.488 1.00 78.44 70 LEU A CA 1
ATOM 562 C C . LEU A 1 70 ? 45.693 22.357 18.264 1.00 78.44 70 LEU A C 1
ATOM 564 O O . LEU A 1 70 ? 46.767 22.937 18.142 1.00 78.44 70 LEU A O 1
ATOM 568 N N . LEU A 1 71 ? 44.700 22.524 17.383 1.00 72.50 71 LEU A N 1
ATOM 569 C CA . LEU A 1 71 ? 44.787 23.478 16.273 1.00 72.50 71 LEU A CA 1
ATOM 570 C C . LEU A 1 71 ? 44.937 24.915 16.783 1.00 72.50 71 LEU A C 1
ATOM 572 O O . LEU A 1 71 ? 45.758 25.668 16.265 1.00 72.50 71 LEU A O 1
ATOM 576 N N . ASN A 1 72 ? 44.152 25.296 17.791 1.00 76.31 72 ASN A N 1
ATOM 577 C CA . ASN A 1 72 ? 44.224 26.627 18.388 1.00 76.31 72 ASN A CA 1
ATOM 578 C C . ASN A 1 72 ? 45.545 26.831 19.139 1.00 76.31 72 ASN A C 1
ATOM 580 O O . ASN A 1 72 ? 46.148 27.895 19.024 1.00 76.31 72 ASN A O 1
ATOM 584 N N . LEU A 1 73 ? 46.032 25.800 19.837 1.00 75.00 73 LEU A N 1
ATOM 585 C CA . LEU A 1 73 ? 47.347 25.813 20.477 1.00 75.00 73 LEU A CA 1
ATOM 586 C C . LEU A 1 73 ? 48.473 26.002 19.449 1.00 75.00 73 LEU A C 1
ATOM 588 O O . LEU A 1 73 ? 49.329 26.865 19.627 1.00 75.00 73 LEU A O 1
ATOM 592 N N . PHE A 1 74 ? 48.438 25.249 18.345 1.00 72.88 74 PHE A N 1
ATOM 593 C CA . PHE A 1 74 ? 49.394 25.388 17.247 1.00 72.88 74 PHE A CA 1
ATOM 594 C C . PHE A 1 74 ? 49.335 26.784 16.613 1.00 72.88 74 PHE A C 1
ATOM 596 O O . PHE A 1 74 ? 50.377 27.392 16.414 1.00 72.88 74 PHE A O 1
ATOM 603 N N . ARG A 1 75 ? 48.140 27.339 16.367 1.00 76.81 75 ARG A N 1
ATOM 604 C CA . ARG A 1 75 ? 47.981 28.708 15.838 1.00 76.81 75 ARG A CA 1
ATOM 605 C C . ARG A 1 75 ? 48.527 29.790 16.772 1.00 76.81 75 ARG A C 1
ATOM 607 O O . ARG A 1 75 ? 48.943 30.831 16.283 1.00 76.81 75 ARG A O 1
ATOM 614 N N . LYS A 1 76 ? 48.508 29.556 18.090 1.00 78.25 76 LYS A N 1
ATOM 615 C CA . LYS A 1 76 ? 48.984 30.512 19.099 1.00 78.25 76 LYS A CA 1
ATOM 616 C C . LYS A 1 76 ? 50.498 30.444 19.318 1.00 78.25 76 LYS A C 1
ATOM 618 O O . LYS A 1 76 ? 51.127 31.480 19.465 1.00 78.25 76 LYS A O 1
ATOM 623 N N . ILE A 1 77 ? 51.064 29.237 19.381 1.00 81.75 77 ILE A N 1
ATOM 624 C CA . ILE A 1 77 ? 52.472 29.012 19.766 1.00 81.75 77 ILE A CA 1
ATOM 625 C C . ILE A 1 77 ? 53.376 28.798 18.537 1.00 81.75 77 ILE A C 1
ATOM 627 O O . ILE A 1 77 ? 54.575 29.032 18.604 1.00 81.75 77 ILE A O 1
ATOM 631 N N . ASN A 1 78 ? 52.813 28.346 17.412 1.00 75.88 78 ASN A N 1
ATOM 632 C CA . ASN A 1 78 ? 53.502 28.050 16.150 1.00 75.88 78 ASN A CA 1
ATOM 633 C C . ASN A 1 78 ? 54.735 27.124 16.282 1.00 75.88 78 ASN A C 1
ATOM 635 O O . ASN A 1 78 ? 55.701 27.254 15.534 1.00 75.88 78 ASN A O 1
ATOM 639 N N . SER A 1 79 ? 54.713 26.167 17.223 1.00 83.62 79 SER A N 1
ATOM 640 C CA . SER A 1 79 ? 55.837 25.244 17.439 1.00 83.62 79 SER A CA 1
ATOM 641 C C . SER A 1 79 ? 55.742 23.954 16.600 1.00 83.62 79 SER A C 1
ATOM 643 O O . SER A 1 79 ? 54.637 23.435 16.377 1.00 83.62 79 SER A O 1
ATOM 645 N N . PRO A 1 80 ? 56.886 23.363 16.191 1.00 78.56 80 PRO A N 1
ATOM 646 C CA . PRO A 1 80 ? 56.923 22.073 15.494 1.00 78.56 80 PRO A CA 1
ATOM 647 C C . PRO A 1 80 ? 56.275 20.932 16.291 1.00 78.56 80 PRO A C 1
ATOM 649 O O . PRO A 1 80 ? 55.538 20.124 15.729 1.00 78.56 80 PRO A O 1
ATOM 652 N N . GLN A 1 81 ? 56.463 20.906 17.615 1.00 79.44 81 GLN A N 1
ATOM 653 C CA . GLN A 1 81 ? 55.891 19.872 18.481 1.00 79.44 81 GLN A CA 1
ATOM 654 C C . GLN A 1 81 ? 54.359 19.962 18.561 1.00 79.44 81 GLN A C 1
ATOM 656 O O . GLN A 1 81 ? 53.665 18.947 18.472 1.00 79.44 81 GLN A O 1
ATOM 661 N N . ALA A 1 82 ? 53.807 21.179 18.659 1.00 70.50 82 ALA A N 1
ATOM 662 C CA . ALA A 1 82 ? 52.360 21.390 18.628 1.00 70.50 82 ALA A CA 1
ATOM 663 C C . ALA A 1 82 ? 51.762 20.983 17.270 1.00 70.50 82 ALA A C 1
ATOM 665 O O . ALA A 1 82 ? 50.683 20.386 17.226 1.00 70.50 82 ALA A O 1
ATOM 666 N N . ARG A 1 83 ? 52.487 21.231 16.167 1.00 71.94 83 ARG A N 1
ATOM 667 C CA . ARG A 1 83 ? 52.105 20.779 14.821 1.00 71.94 83 ARG A CA 1
ATOM 668 C C . ARG A 1 83 ? 52.080 19.254 14.713 1.00 71.94 83 ARG A C 1
ATOM 670 O O . ARG A 1 83 ? 51.097 18.710 14.212 1.00 71.94 83 ARG A O 1
ATOM 677 N N . CYS A 1 84 ? 53.114 18.562 15.193 1.00 82.06 84 CYS A N 1
ATOM 678 C CA . CYS A 1 84 ? 53.184 17.097 15.178 1.00 82.06 84 CYS A CA 1
ATOM 679 C C . CYS A 1 84 ? 52.043 16.460 15.985 1.00 82.06 84 CYS A C 1
ATOM 681 O O . CYS A 1 84 ? 51.359 15.571 15.477 1.00 82.06 84 CYS A O 1
ATOM 683 N N . ASN A 1 85 ? 51.770 16.974 17.188 1.00 78.44 85 ASN A N 1
ATOM 684 C CA . ASN A 1 85 ? 50.669 16.505 18.037 1.00 78.44 85 ASN A CA 1
ATOM 685 C C . ASN A 1 85 ? 49.289 16.769 17.413 1.00 78.44 85 ASN A C 1
ATOM 687 O O . ASN A 1 85 ? 48.393 15.929 17.484 1.00 78.44 85 ASN A O 1
ATOM 691 N N . TYR A 1 86 ? 49.107 17.920 16.761 1.00 74.44 86 TYR A N 1
ATOM 692 C CA . TYR A 1 86 ? 47.889 18.205 16.006 1.00 74.44 86 TYR A CA 1
ATOM 693 C C . TYR A 1 86 ? 47.704 17.221 14.839 1.00 74.44 86 TYR A C 1
ATOM 695 O O . TYR A 1 86 ? 46.630 16.635 14.690 1.00 74.44 86 TYR A O 1
ATOM 703 N N . LEU A 1 87 ? 48.740 17.002 14.021 1.00 81.31 87 LEU A N 1
ATOM 704 C CA . LEU A 1 87 ? 48.670 16.120 12.852 1.00 81.31 87 LEU A CA 1
ATOM 705 C C . LEU A 1 87 ? 48.426 14.653 13.236 1.00 81.31 87 LEU A C 1
ATOM 707 O O . LEU A 1 87 ? 47.627 13.981 12.574 1.00 81.31 87 LEU A O 1
ATOM 711 N N . SER A 1 88 ? 49.058 14.164 14.309 1.00 83.19 88 SER A N 1
ATOM 712 C CA . SER A 1 88 ? 48.836 12.805 14.813 1.00 83.19 88 SER A CA 1
ATOM 713 C C . SER A 1 88 ? 47.391 12.620 15.281 1.00 83.19 88 SER A C 1
ATOM 715 O O . SER A 1 88 ? 46.723 11.669 14.866 1.00 83.19 88 SER A O 1
ATOM 717 N N . LEU A 1 89 ? 46.847 13.582 16.031 1.00 83.56 89 LEU A N 1
ATOM 718 C CA . LEU A 1 89 ? 45.469 13.522 16.507 1.00 83.56 89 LEU A CA 1
ATOM 719 C C . LEU A 1 89 ? 44.448 13.657 15.368 1.00 83.56 89 LEU A C 1
ATOM 721 O O . LEU A 1 89 ? 43.423 12.976 15.371 1.00 83.56 89 LEU A O 1
ATOM 725 N N . VAL A 1 90 ? 44.734 14.469 14.343 1.00 78.19 90 VAL A N 1
ATOM 726 C CA . VAL A 1 90 ? 43.923 14.532 13.114 1.00 78.19 90 VAL A CA 1
ATOM 727 C C . VAL A 1 90 ? 43.886 13.174 12.412 1.00 78.19 90 VAL A C 1
ATOM 729 O O . VAL A 1 90 ? 42.826 12.778 11.918 1.00 78.19 90 VAL A O 1
ATOM 732 N N . LYS A 1 91 ? 45.012 12.451 12.358 1.00 86.50 91 LYS A N 1
ATOM 733 C CA . LYS A 1 91 ? 45.075 11.106 11.769 1.00 86.50 91 LYS A CA 1
ATOM 734 C C . LYS A 1 91 ? 44.192 10.134 12.555 1.00 86.50 91 LYS A C 1
ATOM 736 O O . LYS A 1 91 ? 43.327 9.500 11.952 1.00 86.50 91 LYS A O 1
ATOM 741 N N . THR A 1 92 ? 44.322 10.096 13.881 1.00 86.50 92 THR A N 1
ATOM 742 C CA . THR A 1 92 ? 43.492 9.259 14.768 1.00 86.50 92 THR A CA 1
ATOM 743 C C . THR A 1 92 ? 42.004 9.592 14.641 1.00 86.50 92 THR A C 1
ATOM 745 O O . THR A 1 92 ? 41.178 8.706 14.426 1.00 86.50 92 THR A O 1
ATOM 748 N N . TYR A 1 93 ? 41.651 10.879 14.659 1.00 84.50 93 TYR A N 1
ATOM 749 C CA . TYR A 1 93 ? 40.284 11.354 14.443 1.00 84.50 93 TYR A CA 1
ATOM 750 C C . TYR A 1 93 ? 39.693 10.872 13.112 1.00 84.50 93 TYR A C 1
ATOM 752 O O . TYR A 1 93 ? 38.554 10.394 13.065 1.00 84.50 93 TYR A O 1
ATOM 760 N N . LYS A 1 94 ? 40.463 10.977 12.020 1.00 85.88 94 LYS A N 1
ATOM 761 C CA . LYS A 1 94 ? 40.044 10.515 10.689 1.00 85.88 94 LYS A CA 1
ATOM 762 C C . LYS A 1 94 ? 39.841 8.999 10.650 1.00 85.88 94 LYS A C 1
ATOM 764 O O . LYS A 1 94 ? 38.882 8.559 10.011 1.00 85.88 94 LYS A O 1
ATOM 769 N N . ILE A 1 95 ? 40.687 8.219 11.328 1.00 88.50 95 ILE A N 1
ATOM 770 C CA . ILE A 1 95 ? 40.549 6.756 11.434 1.00 88.50 95 ILE A CA 1
ATOM 771 C C . ILE A 1 95 ? 39.246 6.403 12.155 1.00 88.50 95 ILE A C 1
ATOM 773 O O . ILE A 1 95 ? 38.400 5.738 11.559 1.00 88.50 95 ILE A O 1
ATOM 777 N N . ILE A 1 96 ? 39.021 6.945 13.358 1.00 87.31 96 ILE A N 1
ATOM 778 C CA . ILE A 1 96 ? 37.797 6.706 14.146 1.00 87.31 96 ILE A CA 1
ATOM 779 C C . ILE A 1 96 ? 36.550 7.049 13.327 1.00 87.31 96 ILE A C 1
ATOM 781 O O . ILE A 1 96 ? 35.634 6.236 13.197 1.00 87.31 96 ILE A O 1
ATOM 785 N N . CYS A 1 97 ? 36.524 8.229 12.698 1.00 84.50 97 CYS A N 1
ATOM 786 C CA . CYS A 1 97 ? 35.398 8.629 11.854 1.00 84.50 97 CYS A CA 1
ATOM 787 C C . CYS A 1 97 ? 35.175 7.658 10.685 1.00 84.50 97 CYS A C 1
ATOM 789 O O . CYS A 1 97 ? 34.034 7.347 10.338 1.00 84.50 97 CYS A O 1
ATOM 791 N N . THR A 1 98 ? 36.252 7.168 10.071 1.00 85.88 98 THR A N 1
ATOM 792 C CA . THR A 1 98 ? 36.180 6.220 8.954 1.00 85.88 98 THR A CA 1
ATOM 793 C C . THR A 1 98 ? 35.637 4.867 9.406 1.00 85.88 98 THR A C 1
ATOM 795 O O . THR A 1 98 ? 34.758 4.318 8.738 1.00 85.88 98 THR A O 1
ATOM 798 N N . GLU A 1 99 ? 36.088 4.355 10.550 1.00 86.94 99 GLU A N 1
ATOM 799 C CA . GLU A 1 99 ? 35.622 3.090 11.120 1.00 86.94 99 GLU A CA 1
ATOM 800 C C . GLU A 1 99 ? 34.163 3.148 11.561 1.00 86.94 99 GLU A C 1
ATOM 802 O O . GLU A 1 99 ? 33.383 2.262 11.212 1.00 86.94 99 GLU A O 1
ATOM 807 N N . LYS A 1 100 ? 33.761 4.203 12.277 1.00 86.00 100 LYS A N 1
ATOM 808 C CA . LYS A 1 100 ? 32.369 4.399 12.715 1.00 86.00 100 LYS A CA 1
ATOM 809 C C . LYS A 1 100 ? 31.434 4.502 11.519 1.00 86.00 100 LYS A C 1
ATOM 811 O O . LYS A 1 100 ? 30.397 3.839 11.475 1.00 86.00 100 LYS A O 1
ATOM 816 N N . LYS A 1 101 ? 31.848 5.246 10.489 1.00 83.62 101 LYS A N 1
ATOM 817 C CA . LYS A 1 101 ? 31.125 5.318 9.219 1.00 83.62 101 LYS A CA 1
ATOM 818 C C . LYS A 1 101 ? 31.049 3.951 8.532 1.00 83.62 101 LYS A C 1
ATOM 820 O O . LYS A 1 101 ? 29.975 3.588 8.061 1.00 83.62 101 LYS A O 1
ATOM 825 N N . LYS A 1 102 ? 32.141 3.175 8.489 1.00 83.31 102 LYS A N 1
ATOM 826 C CA . LYS A 1 102 ? 32.159 1.815 7.917 1.00 83.31 102 LYS A CA 1
ATOM 827 C C . LYS A 1 102 ? 31.195 0.890 8.664 1.00 83.31 102 LYS A C 1
ATOM 829 O O . LYS A 1 102 ? 30.300 0.340 8.033 1.00 83.31 102 LYS A O 1
ATOM 834 N N . LYS A 1 103 ? 31.311 0.793 9.993 1.00 85.06 103 LYS A N 1
ATOM 835 C CA . LYS A 1 103 ? 30.438 -0.023 10.858 1.00 85.06 103 LYS A CA 1
ATOM 836 C C . LYS A 1 103 ? 28.960 0.321 10.660 1.00 85.06 103 LYS A C 1
ATOM 838 O O . LYS A 1 103 ? 28.139 -0.580 10.516 1.00 85.06 103 LYS A O 1
ATOM 843 N N . TYR A 1 104 ? 28.633 1.610 10.576 1.00 82.56 104 TYR A N 1
ATOM 844 C CA . TYR A 1 104 ? 27.271 2.077 10.316 1.00 82.56 104 TYR A CA 1
ATOM 845 C C . TYR A 1 104 ? 26.709 1.566 8.979 1.00 82.56 104 TYR A C 1
ATOM 847 O O . TYR A 1 104 ? 25.615 1.008 8.948 1.00 82.56 104 TYR A O 1
ATOM 855 N N . PHE A 1 105 ? 27.454 1.711 7.876 1.00 79.81 105 PHE A N 1
ATOM 856 C CA . PHE A 1 105 ? 26.992 1.224 6.571 1.00 79.81 105 PHE A CA 1
ATOM 857 C C . PHE A 1 105 ? 26.964 -0.308 6.492 1.00 79.81 105 PHE A C 1
ATOM 859 O O . PHE A 1 105 ? 26.019 -0.842 5.925 1.00 79.81 105 PHE A O 1
ATOM 866 N N . CYS A 1 106 ? 27.920 -1.014 7.106 1.00 82.88 106 CYS A N 1
ATOM 867 C CA . CYS A 1 106 ? 27.900 -2.479 7.190 1.00 82.88 106 CYS A CA 1
ATOM 868 C C . CYS A 1 106 ? 26.644 -2.991 7.904 1.00 82.88 106 CYS A C 1
ATOM 870 O O . CYS A 1 106 ? 25.989 -3.898 7.399 1.00 82.88 106 CYS A O 1
ATOM 872 N N . LYS A 1 107 ? 26.267 -2.371 9.031 1.00 82.19 107 LYS A N 1
ATOM 873 C CA . LYS A 1 107 ? 25.025 -2.706 9.736 1.00 82.19 107 LYS A CA 1
ATOM 874 C C . LYS A 1 107 ? 23.805 -2.541 8.833 1.00 82.19 107 LYS A C 1
ATOM 876 O O . LYS A 1 107 ? 22.946 -3.400 8.805 1.00 82.19 107 LYS A O 1
ATOM 881 N N . ILE A 1 108 ? 23.746 -1.463 8.063 1.00 76.19 108 ILE A N 1
ATOM 882 C CA . ILE A 1 108 ? 22.593 -1.179 7.202 1.00 76.19 108 ILE A CA 1
ATOM 883 C C . ILE A 1 108 ? 22.507 -2.131 6.021 1.00 76.19 108 ILE A C 1
ATOM 885 O O . ILE A 1 108 ? 21.411 -2.520 5.638 1.00 76.19 108 ILE A O 1
ATOM 889 N N . ILE A 1 109 ? 23.647 -2.471 5.422 1.00 78.69 109 ILE A N 1
ATOM 890 C CA . ILE A 1 109 ? 23.697 -3.471 4.355 1.00 78.69 109 ILE A CA 1
ATOM 891 C C . ILE A 1 109 ? 23.155 -4.792 4.899 1.00 78.69 109 ILE A C 1
ATOM 893 O O . ILE A 1 109 ? 22.282 -5.373 4.266 1.00 78.69 109 ILE A O 1
ATOM 897 N N . LYS A 1 110 ? 23.577 -5.183 6.109 1.00 82.56 110 LYS A N 1
ATOM 898 C CA . LYS A 1 110 ? 23.052 -6.352 6.818 1.00 82.56 110 LYS A CA 1
ATOM 899 C C . LYS A 1 110 ? 21.541 -6.247 7.078 1.00 82.56 110 LYS A C 1
ATOM 901 O O . LYS A 1 110 ? 20.794 -7.141 6.700 1.00 82.56 110 LYS A O 1
ATOM 906 N N . ASP A 1 111 ? 21.071 -5.123 7.622 1.00 79.06 111 ASP A N 1
ATOM 907 C CA . ASP A 1 111 ? 19.644 -4.887 7.888 1.00 79.06 111 ASP A CA 1
ATOM 908 C C . ASP A 1 111 ? 18.799 -4.940 6.595 1.00 79.06 111 ASP A C 1
ATOM 910 O O . ASP A 1 111 ? 17.642 -5.355 6.621 1.00 79.06 111 ASP A O 1
ATOM 914 N N . LEU A 1 112 ? 19.355 -4.502 5.456 1.00 74.81 112 LEU A N 1
ATOM 915 C CA . LEU A 1 112 ? 18.698 -4.544 4.146 1.00 74.81 112 LEU A CA 1
ATOM 916 C C . LEU A 1 112 ? 18.749 -5.926 3.494 1.00 74.81 112 LEU A C 1
ATOM 918 O O . LEU A 1 112 ? 17.796 -6.277 2.804 1.00 74.81 112 LEU A O 1
ATOM 922 N N . SER A 1 113 ? 19.822 -6.695 3.688 1.00 74.56 113 SER A N 1
ATOM 923 C CA . SER A 1 113 ? 19.915 -8.070 3.187 1.00 74.56 113 SER A CA 1
ATOM 924 C C . SER A 1 113 ? 19.020 -9.024 3.976 1.00 74.56 113 SER A C 1
ATOM 926 O O . SER A 1 113 ? 18.421 -9.921 3.398 1.00 74.56 113 SER A O 1
ATOM 928 N N . GLU A 1 114 ? 18.880 -8.802 5.284 1.00 78.31 114 GLU A N 1
ATOM 929 C CA . GLU A 1 114 ? 18.003 -9.586 6.167 1.00 78.31 114 GLU A CA 1
ATOM 930 C C . GLU A 1 114 ? 16.528 -9.156 6.073 1.00 78.31 114 GLU A C 1
ATOM 932 O O . GLU A 1 114 ? 15.637 -9.786 6.650 1.00 78.31 114 GLU A O 1
ATOM 937 N N . ALA A 1 115 ? 16.232 -8.072 5.351 1.00 73.50 115 ALA A N 1
ATOM 938 C CA . ALA A 1 115 ? 14.879 -7.561 5.227 1.00 73.50 115 ALA A CA 1
ATOM 939 C C . ALA A 1 115 ? 14.002 -8.494 4.378 1.00 73.50 115 ALA A C 1
ATOM 941 O O . ALA A 1 115 ? 14.010 -8.466 3.151 1.00 73.50 115 ALA A O 1
ATOM 942 N N . THR A 1 116 ? 13.139 -9.255 5.048 1.00 70.00 116 THR A N 1
ATOM 943 C CA . THR A 1 116 ? 12.213 -10.204 4.406 1.00 70.00 116 THR A CA 1
ATOM 944 C C . THR A 1 116 ? 11.040 -9.547 3.677 1.00 70.00 116 THR A C 1
ATOM 946 O O . THR A 1 116 ? 10.307 -10.203 2.942 1.00 70.00 116 THR A O 1
ATOM 949 N N . ASN A 1 117 ? 10.799 -8.252 3.892 1.00 65.62 117 ASN A N 1
ATOM 950 C CA . ASN A 1 117 ? 9.684 -7.540 3.278 1.00 65.62 117 ASN A CA 1
ATOM 951 C C . ASN A 1 117 ? 9.984 -6.051 3.078 1.00 65.62 117 ASN A C 1
ATOM 953 O O . ASN A 1 117 ? 10.814 -5.452 3.764 1.00 65.62 117 ASN A O 1
ATOM 957 N N . ALA A 1 118 ? 9.219 -5.418 2.183 1.00 65.25 118 ALA A N 1
ATOM 958 C CA . ALA A 1 118 ? 9.364 -3.999 1.856 1.00 65.25 118 ALA A CA 1
ATOM 959 C C . ALA A 1 118 ? 9.314 -3.080 3.091 1.00 65.25 118 ALA A C 1
ATOM 961 O O . ALA A 1 118 ? 9.959 -2.035 3.109 1.00 65.25 118 ALA A O 1
ATOM 962 N N . LYS A 1 119 ? 8.578 -3.449 4.146 1.00 68.12 119 LYS A N 1
ATOM 963 C CA . LYS A 1 119 ? 8.474 -2.647 5.371 1.00 68.12 119 LYS A CA 1
ATOM 964 C C . LYS A 1 119 ? 9.756 -2.694 6.209 1.00 68.12 119 LYS A C 1
ATOM 966 O O . LYS A 1 119 ? 10.151 -1.659 6.753 1.00 68.12 119 LYS A O 1
ATOM 971 N N . ALA A 1 120 ? 10.398 -3.855 6.314 1.00 71.44 120 ALA A N 1
ATOM 972 C CA . ALA A 1 120 ? 11.708 -3.994 6.941 1.00 71.44 120 ALA A CA 1
ATOM 973 C C . ALA A 1 120 ? 12.744 -3.151 6.180 1.00 71.44 120 ALA A C 1
ATOM 975 O O . ALA A 1 120 ? 13.389 -2.297 6.793 1.00 71.44 120 ALA A O 1
ATOM 976 N N . CYS A 1 121 ? 12.758 -3.238 4.842 1.00 70.06 121 CYS A N 1
ATOM 977 C CA . CYS A 1 121 ? 13.592 -2.379 3.995 1.00 70.06 121 CYS A CA 1
ATOM 978 C C . CYS A 1 121 ? 13.338 -0.891 4.270 1.00 70.06 121 CYS A C 1
ATOM 980 O O . CYS A 1 121 ? 14.263 -0.117 4.510 1.00 70.06 121 CYS A O 1
ATOM 982 N N . TRP A 1 122 ? 12.067 -0.477 4.297 1.00 69.94 122 TRP A N 1
ATOM 983 C CA . TRP A 1 122 ? 11.687 0.906 4.588 1.00 69.94 122 TRP A CA 1
ATOM 984 C C . TRP A 1 122 ? 12.156 1.380 5.962 1.00 69.94 122 TRP A C 1
ATOM 986 O O . TRP A 1 122 ? 12.495 2.554 6.113 1.00 69.94 122 TRP A O 1
ATOM 996 N N . THR A 1 123 ? 12.182 0.495 6.957 1.00 72.06 123 THR A N 1
ATOM 997 C CA . THR A 1 123 ? 12.642 0.821 8.312 1.00 72.06 123 THR A CA 1
ATOM 998 C C . THR A 1 123 ? 14.140 1.109 8.318 1.00 72.06 123 THR A C 1
ATOM 1000 O O . THR A 1 123 ? 14.542 2.153 8.834 1.00 72.06 123 THR A O 1
ATOM 1003 N N . ALA A 1 124 ? 14.936 0.269 7.651 1.00 72.25 124 ALA A N 1
ATOM 1004 C CA . ALA A 1 124 ? 16.369 0.497 7.473 1.00 72.25 124 ALA A CA 1
ATOM 1005 C C . ALA A 1 124 ? 16.641 1.805 6.705 1.00 72.25 124 ALA A C 1
ATOM 1007 O O . ALA A 1 124 ? 17.453 2.631 7.122 1.00 72.25 124 ALA A O 1
ATOM 1008 N N . ILE A 1 125 ? 15.882 2.063 5.635 1.00 70.56 125 ILE A N 1
ATOM 1009 C CA . ILE A 1 125 ? 16.028 3.245 4.770 1.00 70.56 125 ILE A CA 1
ATOM 1010 C C . ILE A 1 125 ? 15.628 4.547 5.477 1.00 70.56 125 ILE A C 1
ATOM 1012 O O . ILE A 1 125 ? 16.187 5.610 5.193 1.00 70.56 125 ILE A O 1
ATOM 1016 N N . LYS A 1 126 ? 14.664 4.502 6.407 1.00 68.94 126 LYS A N 1
ATOM 1017 C CA . LYS A 1 126 ? 14.145 5.691 7.104 1.00 68.94 126 LYS A CA 1
ATOM 1018 C C . LYS A 1 126 ? 15.236 6.458 7.858 1.00 68.94 126 LYS A C 1
ATOM 1020 O O . LYS A 1 126 ? 15.107 7.668 8.009 1.00 68.94 126 LYS A O 1
ATOM 1025 N N . THR A 1 127 ? 16.310 5.780 8.260 1.00 65.44 127 THR A N 1
ATOM 1026 C CA . THR A 1 127 ? 17.490 6.377 8.910 1.00 65.44 127 THR A CA 1
ATOM 1027 C C . THR A 1 127 ? 18.256 7.360 8.010 1.00 65.44 127 THR A C 1
ATOM 1029 O O . THR A 1 127 ? 18.923 8.260 8.514 1.00 65.44 127 THR A O 1
ATOM 1032 N N . PHE A 1 128 ? 18.136 7.232 6.682 1.00 61.03 128 PHE A N 1
ATOM 1033 C CA . PHE A 1 128 ? 18.839 8.067 5.698 1.00 61.03 128 PHE A CA 1
ATOM 1034 C C . PHE A 1 128 ? 18.058 9.265 5.204 1.00 61.03 128 PHE A C 1
ATOM 1036 O O . PHE A 1 128 ? 18.647 10.172 4.599 1.00 61.03 128 PHE A O 1
ATOM 1043 N N . LYS A 1 129 ? 16.743 9.272 5.433 1.00 58.97 129 LYS A N 1
ATOM 1044 C CA . LYS A 1 129 ? 15.983 10.499 5.271 1.00 58.97 129 LYS A CA 1
ATOM 1045 C C . LYS A 1 129 ? 16.530 11.441 6.323 1.00 58.97 129 LYS A C 1
ATOM 1047 O O . LYS A 1 129 ? 16.390 11.166 7.511 1.00 58.97 129 LYS A O 1
ATOM 1052 N N . VAL A 1 130 ? 17.172 12.522 5.872 1.00 52.56 130 VAL A N 1
ATOM 1053 C CA . VAL A 1 130 ? 17.488 13.659 6.736 1.00 52.56 130 VAL A CA 1
ATOM 1054 C C . VAL A 1 130 ? 16.213 13.909 7.517 1.00 52.56 130 VAL A C 1
ATOM 1056 O O . VAL A 1 130 ? 15.174 14.182 6.904 1.00 52.56 130 VAL A O 1
ATOM 1059 N N . SER A 1 131 ? 16.247 13.710 8.838 1.00 46.28 131 SER A N 1
ATOM 1060 C CA . SER A 1 131 ? 15.143 14.188 9.641 1.00 46.28 131 SER A CA 1
ATOM 1061 C C . SER A 1 131 ? 15.143 15.675 9.354 1.00 46.28 131 SER A C 1
ATOM 1063 O O . SER A 1 131 ? 16.049 16.382 9.795 1.00 46.28 131 SER A O 1
ATOM 1065 N N . LYS A 1 132 ? 14.166 16.158 8.578 1.00 47.97 132 LYS A N 1
ATOM 1066 C CA . LYS A 1 132 ? 13.704 17.511 8.828 1.00 47.97 132 LYS A CA 1
ATOM 1067 C C . LYS A 1 132 ? 13.526 17.512 10.337 1.00 47.97 132 LYS A C 1
ATOM 1069 O O . LYS A 1 132 ? 12.816 16.632 10.845 1.00 47.97 132 LYS A O 1
ATOM 1074 N N . GLU A 1 133 ? 14.278 18.354 11.046 1.00 43.72 133 GLU A N 1
ATOM 1075 C CA . GLU A 1 133 ? 13.883 18.713 12.401 1.00 43.72 133 GLU A CA 1
ATOM 1076 C C . GLU A 1 133 ? 12.377 18.868 12.311 1.00 43.72 133 GLU A C 1
ATOM 1078 O O . GLU A 1 133 ? 11.888 19.528 11.387 1.00 43.72 133 GLU A O 1
ATOM 1083 N N . ARG A 1 134 ? 11.639 18.071 13.090 1.00 49.56 134 ARG A N 1
ATOM 1084 C CA . ARG A 1 134 ? 10.193 18.212 13.085 1.00 49.56 134 ARG A CA 1
ATOM 1085 C C . ARG A 1 134 ? 10.001 19.638 13.553 1.00 49.56 134 ARG A C 1
ATOM 1087 O O . ARG A 1 134 ? 10.183 19.907 14.735 1.00 49.56 134 ARG A O 1
ATOM 1094 N N . THR A 1 135 ? 9.749 20.538 12.612 1.00 45.75 135 THR A N 1
ATOM 1095 C CA . THR A 1 135 ? 9.326 21.896 12.875 1.00 45.75 135 THR A CA 1
ATOM 1096 C C . THR A 1 135 ? 7.936 21.719 13.445 1.00 45.75 135 THR A C 1
ATOM 1098 O O . THR A 1 135 ? 6.940 21.707 12.725 1.00 45.75 135 THR A O 1
ATOM 1101 N N . VAL A 1 136 ? 7.894 21.393 14.735 1.00 55.81 136 VAL A N 1
ATOM 1102 C CA . VAL A 1 136 ? 6.691 21.528 15.533 1.00 55.81 136 VAL A CA 1
ATOM 1103 C C . VAL A 1 136 ? 6.401 23.013 15.446 1.00 55.81 136 VAL A C 1
ATOM 1105 O O . VAL A 1 136 ? 7.278 23.814 15.782 1.00 55.81 136 VAL A O 1
ATOM 1108 N N . GLY A 1 137 ? 5.247 23.363 14.878 1.00 61.47 137 GLY A N 1
ATOM 1109 C CA . GLY A 1 137 ? 4.833 24.758 14.835 1.00 61.47 137 GLY A CA 1
ATOM 1110 C C . GLY A 1 137 ? 4.850 25.360 16.234 1.00 61.47 137 GLY A C 1
ATOM 1111 O O . GLY A 1 137 ? 4.874 24.638 17.236 1.00 61.47 137 GLY A O 1
ATOM 1112 N N . ASN A 1 138 ? 4.859 26.681 16.311 1.00 80.31 138 ASN A N 1
ATOM 1113 C CA . ASN A 1 138 ? 4.882 27.388 17.585 1.00 80.31 138 ASN A CA 1
ATOM 1114 C C . ASN A 1 138 ? 3.469 27.471 18.195 1.00 80.31 138 ASN A C 1
ATOM 1116 O O . ASN A 1 138 ? 2.975 28.556 18.466 1.00 80.31 138 ASN A O 1
ATOM 1120 N N . ILE A 1 139 ? 2.800 26.321 18.324 1.00 85.25 139 ILE A N 1
ATOM 1121 C CA . ILE A 1 139 ? 1.456 26.193 18.902 1.00 85.25 139 ILE A CA 1
ATOM 1122 C C . ILE A 1 139 ? 1.613 25.998 20.412 1.00 85.25 139 ILE A C 1
ATOM 1124 O O . ILE A 1 139 ? 2.375 25.115 20.831 1.00 85.25 139 ILE A O 1
ATOM 1128 N N . SER A 1 140 ? 0.919 26.811 21.210 1.00 89.06 140 SER A N 1
ATOM 1129 C CA . SER A 1 140 ? 0.996 26.735 22.670 1.00 89.06 140 SER A CA 1
ATOM 1130 C C . SER A 1 140 ? 0.342 25.448 23.207 1.00 89.06 140 SER A C 1
ATOM 1132 O O . SER A 1 140 ? -0.508 24.855 22.534 1.00 89.06 140 SER A O 1
ATOM 1134 N N . PRO A 1 141 ? 0.724 24.965 24.404 1.00 89.12 141 PRO A N 1
ATOM 1135 C CA . PRO A 1 141 ? 0.048 23.834 25.038 1.00 89.12 141 PRO A CA 1
ATOM 1136 C C . PRO A 1 141 ? -1.461 24.049 25.225 1.00 89.12 141 PRO A C 1
ATOM 1138 O O . PRO A 1 141 ? -2.220 23.100 25.045 1.00 89.12 141 PRO A O 1
ATOM 1141 N N . ASP A 1 142 ? -1.895 25.276 25.516 1.00 91.62 142 ASP A N 1
ATOM 1142 C CA . ASP A 1 142 ? -3.311 25.595 25.723 1.00 91.62 142 ASP A CA 1
ATOM 1143 C C . ASP A 1 142 ? -4.099 25.538 24.411 1.00 91.62 142 ASP A C 1
ATOM 1145 O O . ASP A 1 142 ? -5.157 24.912 24.360 1.00 91.62 142 ASP A O 1
ATOM 1149 N N . ASP A 1 143 ? -3.538 26.061 23.314 1.00 91.56 143 ASP A N 1
ATOM 1150 C CA . ASP A 1 143 ? -4.150 25.953 21.980 1.00 91.56 143 ASP A CA 1
ATOM 1151 C C . ASP A 1 143 ? -4.297 24.489 21.542 1.00 91.56 143 ASP A C 1
ATOM 1153 O O . ASP A 1 143 ? -5.278 24.103 20.901 1.00 91.56 143 ASP A O 1
ATOM 1157 N N . TRP A 1 144 ? -3.314 23.651 21.889 1.00 92.25 144 TRP A N 1
ATOM 1158 C CA . TRP A 1 144 ? -3.381 22.214 21.642 1.00 92.25 144 TRP A CA 1
ATOM 1159 C C . TRP A 1 144 ? -4.522 21.553 22.404 1.00 92.25 144 TRP A C 1
ATOM 1161 O O . TRP A 1 144 ? -5.277 20.770 21.818 1.00 92.25 144 TRP A O 1
ATOM 1171 N N . VAL A 1 145 ? -4.617 21.840 23.702 1.00 92.94 145 VAL A N 1
ATOM 1172 C CA . VAL A 1 145 ? -5.651 21.287 24.576 1.00 92.94 145 VAL A CA 1
ATOM 1173 C C . VAL A 1 145 ? -7.025 21.733 24.098 1.00 92.94 145 VAL A C 1
ATOM 1175 O O . VAL A 1 145 ? -7.881 20.874 23.899 1.00 92.94 145 VAL A O 1
ATOM 1178 N N . GLU A 1 146 ? -7.224 23.022 23.826 1.00 93.62 146 GLU A N 1
ATOM 1179 C CA . GLU A 1 146 ? -8.514 23.550 23.380 1.00 93.62 146 GLU A CA 1
ATOM 1180 C C . GLU A 1 146 ? -8.927 22.954 22.030 1.00 93.62 146 GLU A C 1
ATOM 1182 O O . GLU A 1 146 ? -10.044 22.454 21.881 1.00 93.62 146 GLU A O 1
ATOM 1187 N N . HIS A 1 147 ? -7.999 22.873 21.069 1.00 92.00 147 HIS A N 1
ATOM 1188 C CA . HIS A 1 147 ? -8.272 22.251 19.776 1.00 92.00 147 HIS A CA 1
ATOM 1189 C C . HIS A 1 147 ? -8.757 20.799 19.909 1.00 92.00 147 HIS A C 1
ATOM 1191 O O . HIS A 1 147 ? -9.781 20.430 19.327 1.00 92.00 147 HIS A O 1
ATOM 1197 N N . PHE A 1 148 ? -8.032 19.957 20.656 1.00 90.81 148 PHE A N 1
ATOM 1198 C CA . PHE A 1 148 ? -8.398 18.545 20.796 1.00 90.81 148 PHE A CA 1
ATOM 1199 C C . PHE A 1 148 ? -9.604 18.329 21.706 1.00 90.81 148 PHE A C 1
ATOM 1201 O O . PHE A 1 148 ? -10.377 17.404 21.460 1.00 90.81 148 PHE A O 1
ATOM 1208 N N . LYS A 1 149 ? -9.808 19.191 22.703 1.00 92.44 149 LYS A N 1
ATOM 1209 C CA . LYS A 1 149 ? -11.005 19.187 23.543 1.00 92.44 149 LYS A CA 1
ATOM 1210 C C . LYS A 1 149 ? -12.253 19.465 22.714 1.00 92.44 149 LYS A C 1
ATOM 1212 O O . LYS A 1 149 ? -13.211 18.706 22.836 1.00 92.44 149 LYS A O 1
ATOM 1217 N N . MET A 1 150 ? -12.223 20.467 21.832 1.00 90.19 150 MET A N 1
ATOM 1218 C CA . MET A 1 150 ? -13.324 20.744 20.903 1.00 90.19 150 MET A CA 1
ATOM 1219 C C . MET A 1 150 ? -13.510 19.623 19.872 1.00 90.19 150 MET A C 1
ATOM 1221 O O . MET A 1 150 ? -14.639 19.243 19.570 1.00 90.19 150 MET A O 1
ATOM 1225 N N . LEU A 1 151 ? -12.416 19.070 19.333 1.00 87.56 151 LEU A N 1
ATOM 1226 C CA . LEU A 1 151 ? -12.476 18.004 18.326 1.00 87.56 151 LEU A CA 1
ATOM 1227 C C . LEU A 1 151 ? -13.074 16.699 18.873 1.00 87.56 151 LEU A C 1
ATOM 1229 O O . LEU A 1 151 ? -13.759 16.000 18.133 1.00 87.56 151 LEU A O 1
ATOM 1233 N N . LEU A 1 152 ? -12.789 16.363 20.136 1.00 87.62 152 LEU A N 1
ATOM 1234 C CA . LEU A 1 152 ? -13.217 15.118 20.789 1.00 87.62 152 LEU A CA 1
ATOM 1235 C C . LEU A 1 152 ? -14.495 15.271 21.630 1.00 87.62 152 LEU A C 1
ATOM 1237 O O . LEU A 1 152 ? -14.987 14.283 22.176 1.00 87.62 152 LEU A O 1
ATOM 1241 N N . ASN A 1 153 ? -15.031 16.489 21.732 1.00 88.00 153 ASN A N 1
ATOM 1242 C CA . ASN A 1 153 ? -16.330 16.779 22.341 1.00 88.00 153 ASN A CA 1
ATOM 1243 C C . ASN A 1 153 ? -17.155 17.733 21.455 1.00 88.00 153 ASN A C 1
ATOM 1245 O O . ASN A 1 153 ? -17.565 18.803 21.911 1.00 88.00 153 ASN A O 1
ATOM 1249 N N . PRO A 1 154 ? -17.375 17.395 20.171 1.00 85.00 154 PRO A N 1
ATOM 1250 C CA . PRO A 1 154 ? -18.250 18.179 19.316 1.00 85.00 154 PRO A CA 1
ATOM 1251 C C . PRO A 1 154 ? -19.685 18.158 19.872 1.00 85.00 154 PRO A C 1
ATOM 1253 O O . PRO A 1 154 ? -20.104 17.152 20.454 1.00 85.00 154 PRO A O 1
ATOM 1256 N N . PRO A 1 155 ? -20.469 19.230 19.667 1.00 82.38 155 PRO A N 1
ATOM 1257 C CA . PRO A 1 155 ? -21.862 19.251 20.091 1.00 82.38 155 PRO A CA 1
ATOM 1258 C C . PRO A 1 155 ? -22.647 18.153 19.366 1.00 82.38 155 PRO A C 1
ATOM 1260 O O . PRO A 1 155 ? -22.621 18.067 18.135 1.00 82.38 155 PRO A O 1
ATOM 1263 N N . LEU A 1 156 ? -23.349 17.319 20.133 1.00 81.75 156 LEU A N 1
ATOM 1264 C CA . LEU A 1 156 ? -24.230 16.287 19.597 1.00 81.75 156 LEU A CA 1
ATOM 1265 C C . LEU A 1 156 ? -25.522 16.942 19.105 1.00 81.75 156 LEU A C 1
ATOM 1267 O O . LEU A 1 156 ? -26.238 17.569 19.881 1.00 81.75 156 LEU A O 1
ATOM 1271 N N . GLN A 1 157 ? -25.810 16.804 17.811 1.00 74.00 157 GLN A N 1
ATOM 1272 C CA . GLN A 1 157 ? -27.061 17.292 17.211 1.00 74.00 157 GLN A CA 1
ATOM 1273 C C . GLN A 1 157 ? -28.107 16.182 17.061 1.00 74.00 157 GLN A C 1
ATOM 1275 O O . GLN A 1 157 ? -29.288 16.465 16.871 1.00 74.00 157 GLN A O 1
ATOM 1280 N N . ALA A 1 158 ? -27.671 14.922 17.122 1.00 75.62 158 ALA A N 1
ATOM 1281 C CA . ALA A 1 158 ? -28.551 13.767 17.055 1.00 75.62 158 ALA A CA 1
ATOM 1282 C C . ALA A 1 158 ? -29.434 13.666 18.307 1.00 75.62 158 ALA A C 1
ATOM 1284 O O . ALA A 1 158 ? -28.998 13.966 19.423 1.00 75.62 158 ALA A O 1
ATOM 1285 N N . ALA A 1 159 ? -30.670 13.200 18.116 1.00 77.00 159 ALA A N 1
ATOM 1286 C CA . ALA A 1 159 ? -31.555 12.866 19.223 1.00 77.00 159 ALA A CA 1
ATOM 1287 C C . ALA A 1 159 ? -30.919 11.771 20.094 1.00 77.00 159 ALA A C 1
ATOM 1289 O O . ALA A 1 159 ? -30.277 10.851 19.583 1.00 77.00 159 ALA A O 1
ATOM 1290 N N . ALA A 1 160 ? -31.099 11.867 21.412 1.00 76.19 160 ALA A N 1
ATOM 1291 C CA . ALA A 1 160 ? -30.634 10.828 22.318 1.00 76.19 160 ALA A CA 1
ATOM 1292 C C . ALA A 1 160 ? -31.370 9.515 22.013 1.00 76.19 160 ALA A C 1
ATOM 1294 O O . ALA A 1 160 ? -32.599 9.470 22.015 1.00 76.19 160 ALA A O 1
ATOM 1295 N N . VAL A 1 161 ? -30.608 8.454 21.746 1.00 82.69 161 VAL A N 1
ATOM 1296 C CA . VAL A 1 161 ? -31.159 7.112 21.550 1.00 82.69 161 VAL A CA 1
ATOM 1297 C C . VAL A 1 161 ? -31.342 6.461 22.916 1.00 82.69 161 VAL A C 1
ATOM 1299 O O . VAL A 1 161 ? -30.364 6.253 23.636 1.00 82.69 161 VAL A O 1
ATOM 1302 N N . SER A 1 162 ? -32.586 6.124 23.240 1.00 79.06 162 SER A N 1
ATOM 1303 C CA . SER A 1 162 ? -32.961 5.332 24.411 1.00 79.06 162 SER A CA 1
ATOM 1304 C C . SER A 1 162 ? -33.657 4.065 23.935 1.00 79.06 162 SER A C 1
ATOM 1306 O O . SER A 1 162 ? -34.530 4.125 23.071 1.00 79.06 162 SER A O 1
ATOM 1308 N N . TYR A 1 163 ? -33.266 2.920 24.482 1.00 84.50 163 TYR A N 1
ATOM 1309 C CA . TYR A 1 163 ? -33.830 1.623 24.131 1.00 84.50 163 TYR A CA 1
ATOM 1310 C C . TYR A 1 163 ? -33.765 0.687 25.337 1.00 84.50 163 TYR A C 1
ATOM 1312 O O . TYR A 1 163 ? -32.909 0.852 26.208 1.00 84.50 163 TYR A O 1
ATOM 1320 N N . ALA A 1 164 ? -34.674 -0.286 25.390 1.00 83.81 164 ALA A N 1
ATOM 1321 C CA . ALA A 1 164 ? -34.580 -1.374 26.352 1.00 83.81 164 ALA A CA 1
ATOM 1322 C C . ALA A 1 164 ? -33.465 -2.319 25.889 1.00 83.81 164 ALA A C 1
ATOM 1324 O O . ALA A 1 164 ? -33.591 -2.938 24.832 1.00 83.81 164 ALA A O 1
ATOM 1325 N N . GLU A 1 165 ? -32.364 -2.383 26.642 1.00 81.00 165 GLU A N 1
ATOM 1326 C CA . GLU A 1 165 ? -31.244 -3.271 26.322 1.00 81.00 165 GLU A CA 1
ATOM 1327 C C . GLU A 1 165 ? -31.717 -4.737 26.438 1.00 81.00 165 GLU A C 1
ATOM 1329 O O . GLU A 1 165 ? -32.076 -5.175 27.535 1.00 81.00 165 GLU A O 1
ATOM 1334 N N . PRO A 1 166 ? -31.756 -5.509 25.334 1.00 85.75 166 PRO A N 1
ATOM 1335 C CA . PRO A 1 166 ? -32.143 -6.909 25.386 1.00 85.75 166 PRO A CA 1
ATOM 1336 C C . PRO A 1 166 ? -31.079 -7.724 26.127 1.00 85.75 166 PRO A C 1
ATOM 1338 O O . PRO A 1 166 ? -29.875 -7.462 26.020 1.00 85.75 166 PRO A O 1
ATOM 1341 N N . HIS A 1 167 ? -31.518 -8.758 26.845 1.00 91.31 167 HIS A N 1
ATOM 1342 C CA . HIS A 1 167 ? -30.605 -9.741 27.412 1.00 91.31 167 HIS A CA 1
ATOM 1343 C C . HIS A 1 167 ? -30.206 -10.749 26.328 1.00 91.31 167 HIS A C 1
ATOM 1345 O O . HIS A 1 167 ? -30.994 -11.614 25.953 1.00 91.31 167 HIS A O 1
ATOM 1351 N N . VAL A 1 168 ? -28.991 -10.606 25.802 1.00 93.81 168 VAL A N 1
ATOM 1352 C CA . VAL A 1 168 ? -28.436 -11.453 24.742 1.00 93.81 168 VAL A CA 1
ATOM 1353 C C . VAL A 1 168 ? -27.214 -12.174 25.288 1.00 93.81 168 VAL A C 1
ATOM 1355 O O . VAL A 1 168 ? -26.270 -11.535 25.758 1.00 93.81 168 VAL A O 1
ATOM 1358 N N . VAL A 1 169 ? -27.221 -13.500 25.181 1.00 93.62 169 VAL A N 1
ATOM 1359 C CA . VAL A 1 169 ? -26.123 -14.375 25.599 1.00 93.62 169 VAL A CA 1
ATOM 1360 C C . VAL A 1 169 ? -25.449 -14.961 24.363 1.00 93.62 169 VAL A C 1
ATOM 1362 O O . VAL A 1 169 ? -26.102 -15.256 23.363 1.00 93.62 169 VAL A O 1
ATOM 1365 N N . SER A 1 170 ? -24.132 -15.121 24.415 1.00 93.62 170 SER A N 1
ATOM 1366 C CA . SER A 1 170 ? -23.336 -15.735 23.356 1.00 93.62 170 SER A CA 1
ATOM 1367 C C . SER A 1 170 ? -22.231 -16.589 23.956 1.00 93.62 170 SER A C 1
ATOM 1369 O O . SER A 1 170 ? -21.336 -16.077 24.624 1.00 93.62 170 SER A O 1
ATOM 1371 N N . GLU A 1 171 ? -22.233 -17.885 23.645 1.00 89.75 171 GLU A N 1
ATOM 1372 C CA . GLU A 1 171 ? -21.204 -18.827 24.108 1.00 89.75 171 GLU A CA 1
ATOM 1373 C C . GLU A 1 171 ? -19.785 -18.397 23.693 1.00 89.75 171 GLU A C 1
ATOM 1375 O O . GLU A 1 171 ? -18.813 -18.572 24.428 1.00 89.75 171 GLU A O 1
ATOM 1380 N N . VAL A 1 172 ? -19.652 -17.778 22.517 1.00 90.31 172 VAL A N 1
ATOM 1381 C CA . VAL A 1 172 ? -18.352 -17.348 21.983 1.00 90.31 172 VAL A CA 1
ATOM 1382 C C . VAL A 1 172 ? -17.875 -16.047 22.623 1.00 90.31 172 VAL A C 1
ATOM 1384 O O . VAL A 1 172 ? -16.678 -15.882 22.864 1.00 90.31 172 VAL A O 1
ATOM 1387 N N . LEU A 1 173 ? -18.781 -15.097 22.860 1.00 95.44 173 LEU A N 1
ATOM 1388 C CA . LEU A 1 173 ? -18.402 -13.795 23.403 1.00 95.44 173 LEU A CA 1
ATOM 1389 C C . LEU A 1 173 ? -18.238 -13.851 24.926 1.00 95.44 173 LEU A C 1
ATOM 1391 O O . LEU A 1 173 ? -17.270 -13.284 25.432 1.00 95.44 173 LEU A O 1
ATOM 1395 N N . ASP A 1 174 ? -19.114 -14.571 25.630 1.00 95.69 174 ASP A N 1
ATOM 1396 C CA . ASP A 1 174 ? -19.323 -14.403 27.074 1.00 95.69 174 ASP A CA 1
ATOM 1397 C C . ASP A 1 174 ? -18.439 -15.285 27.961 1.00 95.69 174 ASP A C 1
ATOM 1399 O O . ASP A 1 174 ? -18.374 -15.070 29.176 1.00 95.69 174 ASP A O 1
ATOM 1403 N N . THR A 1 175 ? -17.730 -16.249 27.377 1.00 94.88 175 THR A N 1
ATOM 1404 C CA . THR A 1 175 ? -16.800 -17.141 28.087 1.00 94.88 175 THR A CA 1
ATOM 1405 C C . THR A 1 175 ? -15.607 -16.389 28.686 1.00 94.88 175 THR A C 1
ATOM 1407 O O . THR A 1 175 ? -15.370 -15.217 28.398 1.00 94.88 175 THR A O 1
ATOM 1410 N N . GLU A 1 176 ? -14.826 -17.027 29.553 1.00 96.06 176 GLU A N 1
ATOM 1411 C CA . GLU A 1 176 ? -13.587 -16.432 30.069 1.00 96.06 176 GLU A CA 1
ATOM 1412 C C . GLU A 1 176 ? -12.469 -16.444 29.026 1.00 96.06 176 GLU A C 1
ATOM 1414 O O . GLU A 1 176 ? -12.416 -17.331 28.173 1.00 96.06 176 GLU A O 1
ATOM 1419 N N . PHE A 1 177 ? -11.565 -15.463 29.075 1.00 97.81 177 PHE A N 1
ATOM 1420 C CA . PHE A 1 177 ? -10.348 -15.476 28.267 1.00 97.81 177 PHE A CA 1
ATOM 1421 C C . PHE A 1 177 ? -9.420 -16.598 28.706 1.00 97.81 177 PHE A C 1
ATOM 1423 O O . PHE A 1 177 ? -9.251 -16.876 29.894 1.00 97.81 177 PHE A O 1
ATOM 1430 N N . THR A 1 178 ? -8.754 -17.195 27.723 1.00 97.75 178 THR A N 1
ATOM 1431 C CA . THR A 1 178 ? -7.802 -18.282 27.944 1.00 97.75 178 THR A CA 1
ATOM 1432 C C . THR A 1 178 ? -6.348 -17.813 27.806 1.00 97.75 178 THR A C 1
ATOM 1434 O O . THR A 1 178 ? -6.030 -16.842 27.109 1.00 97.75 178 THR A O 1
ATOM 1437 N N . LEU A 1 179 ? -5.412 -18.530 28.437 1.00 97.75 179 LEU A N 1
ATOM 1438 C CA . LEU A 1 179 ? -3.978 -18.231 28.321 1.00 97.75 179 LEU A CA 1
ATOM 1439 C C . LEU A 1 179 ? -3.467 -18.308 26.863 1.00 97.75 179 LEU A C 1
ATOM 1441 O O . LEU A 1 179 ? -2.692 -17.431 26.467 1.00 97.75 179 LEU A O 1
ATOM 1445 N N . PRO A 1 180 ? -3.902 -19.274 26.024 1.00 97.62 180 PRO A N 1
ATOM 1446 C CA . PRO A 1 180 ? -3.580 -19.280 24.597 1.00 97.62 180 PRO A CA 1
ATOM 1447 C C . PRO A 1 180 ? -4.070 -18.035 23.844 1.00 97.62 180 PRO A C 1
ATOM 1449 O O . PRO A 1 180 ? -3.335 -17.514 22.998 1.00 97.62 180 PRO A O 1
ATOM 1452 N N . GLU A 1 181 ? -5.265 -17.511 24.155 1.00 96.94 181 GLU A N 1
ATOM 1453 C CA . GLU A 1 181 ? -5.758 -16.251 23.576 1.00 96.94 181 GLU A CA 1
ATOM 1454 C C . GLU A 1 181 ? -4.837 -15.079 23.939 1.00 96.94 181 GLU A C 1
ATOM 1456 O O . GLU A 1 181 ? -4.410 -14.330 23.054 1.00 96.94 181 GLU A O 1
ATOM 1461 N N . LEU A 1 182 ? -4.462 -14.959 25.218 1.00 97.94 182 LEU A N 1
ATOM 1462 C CA . LEU A 1 182 ? -3.555 -13.915 25.698 1.00 97.94 182 LEU A CA 1
ATOM 1463 C C . LEU A 1 182 ? -2.172 -14.009 25.040 1.00 97.94 182 LEU A C 1
ATOM 1465 O O . LEU A 1 182 ? -1.667 -13.013 24.516 1.00 97.94 182 LEU A O 1
ATOM 1469 N N . LYS A 1 183 ? -1.574 -15.204 24.981 1.00 97.44 183 LYS A N 1
ATOM 1470 C CA . LYS A 1 183 ? -0.290 -15.426 24.292 1.00 97.44 183 LYS A CA 1
ATOM 1471 C C . LYS A 1 183 ? -0.373 -15.087 22.801 1.00 97.44 183 LYS A C 1
ATOM 1473 O O . LYS A 1 183 ? 0.553 -14.488 22.248 1.00 97.44 183 LYS A O 1
ATOM 1478 N N . THR A 1 184 ? -1.495 -15.402 22.153 1.00 96.38 184 THR A N 1
ATOM 1479 C CA . THR A 1 184 ? -1.746 -15.055 20.745 1.00 96.38 184 THR A CA 1
ATOM 1480 C C . THR A 1 184 ? -1.857 -13.545 20.538 1.00 96.38 184 THR A C 1
ATOM 1482 O O . THR A 1 184 ? -1.350 -13.019 19.545 1.00 96.38 184 THR A O 1
ATOM 1485 N N . VAL A 1 185 ? -2.496 -12.823 21.463 1.00 96.31 185 VAL A N 1
ATOM 1486 C CA . VAL A 1 185 ? -2.516 -11.354 21.455 1.00 96.31 185 VAL A CA 1
ATOM 1487 C C . VAL A 1 185 ? -1.097 -10.813 21.592 1.00 96.31 185 VAL A C 1
ATOM 1489 O O . VAL A 1 185 ? -0.659 -10.030 20.746 1.00 96.31 185 VAL A O 1
ATOM 1492 N N . LEU A 1 186 ? -0.361 -11.261 22.612 1.00 95.62 186 LEU A N 1
ATOM 1493 C CA . LEU A 1 186 ? 0.985 -10.778 22.898 1.00 95.62 186 LEU A CA 1
ATOM 1494 C C . LEU A 1 186 ? 1.920 -10.986 21.708 1.00 95.62 186 LEU A C 1
ATOM 1496 O O . LEU A 1 186 ? 2.572 -10.031 21.293 1.00 95.62 186 LEU A O 1
ATOM 1500 N N . SER A 1 187 ? 1.935 -12.169 21.091 1.00 93.69 187 SER A N 1
ATOM 1501 C CA . SER A 1 187 ? 2.818 -12.465 19.952 1.00 93.69 187 SER A CA 1
ATOM 1502 C C . SER A 1 187 ? 2.575 -11.549 18.743 1.00 93.69 187 SER A C 1
ATOM 1504 O O . SER A 1 187 ? 3.529 -11.140 18.076 1.00 93.69 187 SER A O 1
ATOM 1506 N N . LYS A 1 188 ? 1.319 -11.148 18.499 1.00 90.81 188 LYS A N 1
ATOM 1507 C CA . LYS A 1 188 ? 0.922 -10.267 17.385 1.00 90.81 188 LYS A CA 1
ATOM 1508 C C . LYS A 1 188 ? 1.199 -8.782 17.634 1.00 90.81 188 LYS A C 1
ATOM 1510 O O . LYS A 1 188 ? 1.281 -8.008 16.670 1.00 90.81 188 LYS A O 1
ATOM 1515 N N . LEU A 1 189 ? 1.338 -8.351 18.891 1.00 87.12 189 LEU A N 1
ATOM 1516 C CA . LEU A 1 189 ? 1.651 -6.957 19.216 1.00 87.12 189 LEU A CA 1
ATOM 1517 C C . LEU A 1 189 ? 3.035 -6.578 18.674 1.00 87.12 189 LEU A C 1
ATOM 1519 O O . LEU A 1 189 ? 3.952 -7.390 18.597 1.00 87.12 189 LEU A O 1
ATOM 1523 N N . LYS A 1 190 ? 3.204 -5.327 18.248 1.00 83.50 190 LYS A N 1
ATOM 1524 C CA . LYS A 1 190 ? 4.465 -4.857 17.649 1.00 83.50 190 LYS A CA 1
ATOM 1525 C C . LYS A 1 190 ? 5.372 -4.278 18.732 1.00 83.50 190 LYS A C 1
ATOM 1527 O O . LYS A 1 190 ? 4.896 -3.510 19.558 1.00 83.50 190 LYS A O 1
ATOM 1532 N N . ASN A 1 191 ? 6.664 -4.584 18.655 1.00 79.06 191 ASN A N 1
ATOM 1533 C CA . ASN A 1 191 ? 7.695 -3.975 19.500 1.00 79.06 191 ASN A CA 1
ATOM 1534 C C . ASN A 1 191 ? 7.905 -2.494 19.126 1.00 79.06 191 ASN A C 1
ATOM 1536 O O . ASN A 1 191 ? 7.502 -2.050 18.040 1.00 79.06 191 ASN A O 1
ATOM 1540 N N . ASN A 1 192 ? 8.574 -1.745 20.002 1.00 75.62 192 ASN A N 1
ATOM 1541 C CA . ASN A 1 192 ? 8.926 -0.333 19.868 1.00 75.62 192 ASN A CA 1
ATOM 1542 C C . ASN A 1 192 ? 7.702 0.568 19.654 1.00 75.62 192 ASN A C 1
ATOM 1544 O O . ASN A 1 192 ? 7.710 1.499 18.839 1.00 75.62 192 ASN A O 1
ATOM 1548 N N . LYS A 1 193 ? 6.604 0.249 20.343 1.00 78.94 193 LYS A N 1
ATOM 1549 C CA . LYS A 1 193 ? 5.408 1.090 20.386 1.00 78.94 193 LYS A CA 1
ATOM 1550 C C . LYS A 1 193 ? 5.473 2.010 21.592 1.00 78.94 193 LYS A C 1
ATOM 1552 O O . LYS A 1 193 ? 5.959 1.615 22.642 1.00 78.94 193 LYS A O 1
ATOM 1557 N N . ALA A 1 194 ? 5.000 3.240 21.405 1.00 73.31 194 ALA A N 1
ATOM 1558 C CA . ALA A 1 194 ? 4.928 4.210 22.484 1.00 73.31 194 ALA A CA 1
ATOM 1559 C C . ALA A 1 194 ? 3.970 3.687 23.575 1.00 73.31 194 ALA A C 1
ATOM 1561 O O . ALA A 1 194 ? 2.827 3.344 23.231 1.00 73.31 194 ALA A O 1
ATOM 1562 N N . PRO A 1 195 ? 4.428 3.592 24.837 1.00 78.44 195 PRO A N 1
ATOM 1563 C CA . PRO A 1 195 ? 3.571 3.263 25.970 1.00 78.44 195 PRO A CA 1
ATOM 1564 C C . PRO A 1 195 ? 2.663 4.450 26.328 1.00 78.44 195 PRO A C 1
ATOM 1566 O O . PRO A 1 195 ? 2.768 5.525 25.729 1.00 78.44 195 PRO A O 1
ATOM 1569 N N . GLY A 1 196 ? 1.748 4.235 27.272 1.00 79.38 196 GLY A N 1
ATOM 1570 C CA . GLY A 1 196 ? 0.886 5.287 27.804 1.00 79.38 196 GLY A CA 1
ATOM 1571 C C . GLY A 1 196 ? 1.538 6.040 28.969 1.00 79.38 196 GLY A C 1
ATOM 1572 O O . GLY A 1 196 ? 2.754 6.249 28.992 1.00 79.38 196 GLY A O 1
ATOM 1573 N N . PHE A 1 197 ? 0.718 6.460 29.930 1.00 78.88 197 PHE A N 1
ATOM 1574 C CA . PHE A 1 197 ? 1.156 7.171 31.133 1.00 78.88 197 PHE A CA 1
ATOM 1575 C C . PHE A 1 197 ? 2.012 6.292 32.047 1.00 78.88 197 PHE A C 1
ATOM 1577 O O . PHE A 1 197 ? 2.913 6.807 32.710 1.00 78.88 197 PHE A O 1
ATOM 1584 N N . ASP A 1 198 ? 1.777 4.977 32.045 1.00 79.06 198 ASP A N 1
ATOM 1585 C CA . ASP A 1 198 ? 2.547 4.015 32.837 1.00 79.06 198 ASP A CA 1
ATOM 1586 C C . ASP A 1 198 ? 4.015 3.877 32.392 1.00 79.06 198 ASP A C 1
ATOM 1588 O O . ASP A 1 198 ? 4.862 3.435 33.173 1.00 79.06 198 ASP A O 1
ATOM 1592 N N . ARG A 1 199 ? 4.321 4.287 31.153 1.00 80.25 199 ARG A N 1
ATOM 1593 C CA . ARG A 1 199 ? 5.610 4.114 30.470 1.00 80.25 199 ARG A CA 1
ATOM 1594 C C . ARG A 1 199 ? 6.065 2.651 30.355 1.00 80.25 199 ARG A C 1
ATOM 1596 O O . ARG A 1 199 ? 7.249 2.413 30.117 1.00 80.25 199 ARG A O 1
ATOM 1603 N N . VAL A 1 200 ? 5.148 1.684 30.448 1.00 78.75 200 VAL A N 1
ATOM 1604 C CA . VAL A 1 200 ? 5.442 0.249 30.328 1.00 78.75 200 VAL A CA 1
ATOM 1605 C C . VAL A 1 200 ? 5.166 -0.233 28.895 1.00 78.75 200 VAL A C 1
ATOM 1607 O O . VAL A 1 200 ? 4.012 -0.323 28.482 1.00 78.75 200 VAL A O 1
ATOM 1610 N N . PRO A 1 201 ? 6.197 -0.539 28.087 1.00 84.88 201 PRO A N 1
ATOM 1611 C CA . PRO A 1 201 ? 6.033 -1.063 26.731 1.00 84.88 201 PRO A CA 1
ATOM 1612 C C . PRO A 1 201 ? 5.612 -2.546 26.687 1.00 84.88 201 PRO A C 1
ATOM 1614 O O . PRO A 1 201 ? 5.754 -3.296 27.652 1.00 84.88 201 PRO A O 1
ATOM 1617 N N . TYR A 1 202 ? 5.136 -2.998 25.518 1.00 85.31 202 TYR A N 1
ATOM 1618 C CA . TYR A 1 202 ? 4.654 -4.373 25.295 1.00 85.31 202 TYR A CA 1
ATOM 1619 C C . TYR A 1 202 ? 5.701 -5.458 25.541 1.00 85.31 202 TYR A C 1
ATOM 1621 O O . TYR A 1 202 ? 5.356 -6.594 25.852 1.00 85.31 202 TYR A O 1
ATOM 1629 N N . GLU A 1 203 ? 6.972 -5.125 25.355 1.00 86.38 203 GLU A N 1
ATOM 1630 C CA . GLU A 1 203 ? 8.106 -6.023 25.500 1.00 86.38 203 GLU A CA 1
ATOM 1631 C C . GLU A 1 203 ? 8.189 -6.629 26.898 1.00 86.38 203 GLU A C 1
ATOM 1633 O O . GLU A 1 203 ? 8.607 -7.777 27.011 1.00 86.38 203 GLU A O 1
ATOM 1638 N N . PHE A 1 204 ? 7.754 -5.908 27.933 1.00 87.81 204 PHE A N 1
ATOM 1639 C CA . PHE A 1 204 ? 7.708 -6.450 29.287 1.00 87.81 204 PHE A CA 1
ATOM 1640 C C . PHE A 1 204 ? 6.700 -7.595 29.375 1.00 87.81 204 PHE A C 1
ATOM 1642 O O . PHE A 1 204 ? 7.099 -8.717 29.657 1.00 87.81 204 PHE A O 1
ATOM 1649 N N . PHE A 1 205 ? 5.455 -7.374 28.948 1.00 92.12 205 PHE A N 1
ATOM 1650 C CA . PHE A 1 205 ? 4.418 -8.413 28.914 1.00 92.12 205 PHE A CA 1
ATOM 1651 C C . PHE A 1 205 ? 4.764 -9.596 27.998 1.00 92.12 205 PHE A C 1
ATOM 1653 O O . PHE A 1 205 ? 4.484 -10.745 28.316 1.00 92.12 205 PHE A O 1
ATOM 1660 N N . LYS A 1 206 ? 5.386 -9.337 26.841 1.00 92.12 206 LYS A N 1
ATOM 1661 C CA . LYS A 1 206 ? 5.800 -10.387 25.894 1.00 92.12 206 LYS A CA 1
ATOM 1662 C C . LYS A 1 206 ? 6.868 -11.316 26.451 1.00 92.12 206 LYS A C 1
ATOM 1664 O O . LYS A 1 206 ? 6.928 -12.479 26.064 1.00 92.12 206 LYS A O 1
ATOM 1669 N N . ASN A 1 207 ? 7.761 -10.764 27.264 1.00 89.12 207 ASN A N 1
ATOM 1670 C CA . ASN A 1 207 ? 8.863 -11.511 27.844 1.00 89.12 207 ASN A CA 1
ATOM 1671 C C . ASN A 1 207 ? 8.541 -12.010 29.253 1.00 89.12 207 ASN A C 1
ATOM 1673 O O . ASN A 1 207 ? 9.408 -12.648 29.838 1.00 89.12 207 ASN A O 1
ATOM 1677 N N . SER A 1 208 ? 7.336 -11.770 29.774 1.00 90.56 208 SER A N 1
ATOM 1678 C CA . SER A 1 208 ? 6.893 -12.287 31.065 1.00 90.56 208 SER A CA 1
ATOM 1679 C C . SER A 1 208 ? 6.809 -13.823 31.084 1.00 90.56 208 SER A C 1
ATOM 1681 O O . SER A 1 208 ? 6.525 -14.436 30.052 1.00 90.56 208 SER A O 1
ATOM 1683 N N . PRO A 1 209 ? 7.053 -14.449 32.246 1.00 92.50 209 PRO A N 1
ATOM 1684 C CA . PRO A 1 209 ? 6.872 -15.882 32.450 1.00 92.50 209 PRO A CA 1
ATOM 1685 C C . PRO A 1 209 ? 5.386 -16.269 32.475 1.00 92.50 209 PRO A C 1
ATOM 1687 O O . PRO A 1 209 ? 4.512 -15.429 32.692 1.00 92.50 209 PRO A O 1
ATOM 1690 N N . ASP A 1 210 ? 5.096 -17.553 32.269 1.00 93.19 210 ASP A N 1
ATOM 1691 C CA . ASP A 1 210 ? 3.721 -18.057 32.176 1.00 93.19 210 ASP A CA 1
ATOM 1692 C C . ASP A 1 210 ? 2.903 -17.809 33.444 1.00 93.19 210 ASP A C 1
ATOM 1694 O O . ASP A 1 210 ? 1.729 -17.464 33.337 1.00 93.19 210 ASP A O 1
ATOM 1698 N N . ASP A 1 211 ? 3.509 -17.915 34.626 1.00 92.25 211 ASP A N 1
ATOM 1699 C CA . ASP A 1 211 ? 2.806 -17.667 35.887 1.00 92.25 211 ASP A CA 1
ATOM 1700 C C . ASP A 1 211 ? 2.383 -16.200 36.020 1.00 92.25 211 ASP A C 1
ATOM 1702 O O . ASP A 1 211 ? 1.253 -15.917 36.413 1.00 92.25 211 ASP A O 1
ATOM 1706 N N . PHE A 1 212 ? 3.205 -15.264 35.532 1.00 93.50 212 PHE A N 1
ATOM 1707 C CA . PHE A 1 212 ? 2.801 -13.863 35.399 1.00 93.50 212 PHE A CA 1
ATOM 1708 C C . PHE A 1 212 ? 1.634 -13.672 34.443 1.00 93.50 212 PHE A C 1
ATOM 1710 O O . PHE A 1 212 ? 0.705 -12.916 34.728 1.00 93.50 212 PHE A O 1
ATOM 1717 N N . LEU A 1 213 ? 1.651 -14.369 33.311 1.00 95.50 213 LEU A N 1
ATOM 1718 C CA . LEU A 1 213 ? 0.561 -14.285 32.349 1.00 95.50 213 LEU A CA 1
ATOM 1719 C C . LEU A 1 213 ? -0.739 -14.898 32.883 1.00 95.50 213 LEU A C 1
ATOM 1721 O O . LEU A 1 213 ? -1.802 -14.395 32.531 1.00 95.50 213 LEU A O 1
ATOM 1725 N N . LYS A 1 214 ? -0.679 -15.929 33.736 1.00 94.94 214 LYS A N 1
ATOM 1726 C CA . LYS A 1 214 ? -1.860 -16.498 34.408 1.00 94.94 214 LYS A CA 1
ATOM 1727 C C . LYS A 1 214 ? -2.491 -15.502 35.381 1.00 94.94 214 LYS A C 1
ATOM 1729 O O . LYS A 1 214 ? -3.707 -15.349 35.365 1.00 94.94 214 LYS A O 1
ATOM 1734 N N . ILE A 1 215 ? -1.681 -14.786 36.161 1.00 94.31 215 ILE A N 1
ATOM 1735 C CA . ILE A 1 215 ? -2.179 -13.728 37.054 1.00 94.31 215 ILE A CA 1
ATOM 1736 C C . ILE A 1 215 ? -2.769 -12.569 36.245 1.00 94.31 215 ILE A C 1
ATOM 1738 O O . ILE A 1 215 ? -3.867 -12.094 36.514 1.00 94.31 215 ILE A O 1
ATOM 1742 N N . LEU A 1 216 ? -2.080 -12.129 35.192 1.00 95.38 216 LEU A N 1
ATOM 1743 C CA . LEU A 1 216 ? -2.615 -11.091 34.315 1.00 95.38 216 LEU A CA 1
ATOM 1744 C C . LEU A 1 216 ? -3.945 -11.518 33.664 1.00 95.38 216 LEU A C 1
ATOM 1746 O O . LEU A 1 216 ? -4.848 -10.699 33.496 1.00 95.38 216 LEU A O 1
ATOM 1750 N N . LEU A 1 217 ? -4.069 -12.797 33.300 1.00 97.00 217 LEU A N 1
ATOM 1751 C CA . LEU A 1 217 ? -5.291 -13.366 32.743 1.00 97.00 217 LEU A CA 1
ATOM 1752 C C . LEU A 1 217 ? -6.442 -13.370 33.754 1.00 97.00 217 LEU A C 1
ATOM 1754 O O . LEU A 1 217 ? -7.546 -12.986 33.376 1.00 97.00 217 LEU A O 1
ATOM 1758 N N . SER A 1 218 ? -6.199 -13.753 35.013 1.00 95.50 218 SER A N 1
ATOM 1759 C CA . SER A 1 218 ? -7.244 -13.729 36.046 1.00 95.50 218 SER A CA 1
ATOM 1760 C C . SER A 1 218 ? -7.757 -12.309 36.291 1.00 95.50 218 SER A C 1
ATOM 1762 O O . SER A 1 218 ? -8.967 -12.109 36.366 1.00 95.50 218 SER A O 1
ATOM 1764 N N . ILE A 1 219 ? -6.869 -11.306 36.282 1.00 95.88 219 ILE A N 1
ATOM 1765 C CA . ILE A 1 219 ? -7.254 -9.888 36.350 1.00 95.88 219 ILE A CA 1
ATOM 1766 C C . ILE A 1 219 ? -8.139 -9.511 35.154 1.00 95.88 219 ILE A C 1
ATOM 1768 O O . ILE A 1 219 ? -9.185 -8.892 35.333 1.00 95.88 219 ILE A O 1
ATOM 1772 N N . TYR A 1 220 ? -7.775 -9.896 33.926 1.00 97.50 220 TYR A N 1
ATOM 1773 C CA . TYR A 1 220 ? -8.617 -9.615 32.757 1.00 97.50 220 TYR A CA 1
ATOM 1774 C C . TYR A 1 220 ? -9.977 -10.317 32.806 1.00 97.50 220 TYR A C 1
ATOM 1776 O O . TYR A 1 220 ? -10.968 -9.710 32.399 1.00 97.50 220 TYR A O 1
ATOM 1784 N N . ASN A 1 221 ? -10.044 -11.555 33.300 1.00 97.12 221 ASN A N 1
ATOM 1785 C CA . ASN A 1 221 ? -11.306 -12.278 33.466 1.00 97.12 221 ASN A CA 1
ATOM 1786 C C . ASN A 1 221 ? -12.180 -11.641 34.549 1.00 97.12 221 ASN A C 1
ATOM 1788 O O . ASN A 1 221 ? -13.367 -11.436 34.302 1.00 97.12 221 ASN A O 1
ATOM 1792 N N . SER A 1 222 ? -11.597 -11.213 35.672 1.00 95.81 222 SER A N 1
ATOM 1793 C CA . SER A 1 222 ? -12.301 -10.440 36.702 1.00 95.81 222 SER A CA 1
ATOM 1794 C C . SER A 1 222 ? -12.851 -9.123 36.144 1.00 95.81 222 SER A C 1
ATOM 1796 O O . SER A 1 222 ? -14.037 -8.825 36.296 1.00 95.81 222 SER A O 1
ATOM 1798 N N . ILE A 1 223 ? -12.036 -8.361 35.404 1.00 96.06 223 ILE A N 1
ATOM 1799 C CA . ILE A 1 223 ? -12.476 -7.128 34.728 1.00 96.06 223 ILE A CA 1
ATOM 1800 C C . ILE A 1 223 ? -13.637 -7.417 33.768 1.00 96.06 223 ILE A C 1
ATOM 1802 O O . ILE A 1 223 ? -14.603 -6.657 33.715 1.00 96.06 223 ILE A O 1
ATOM 1806 N N . TYR A 1 224 ? -13.560 -8.507 33.001 1.00 96.19 224 TYR A N 1
ATOM 1807 C CA . TYR A 1 224 ? -14.589 -8.866 32.027 1.00 96.19 224 TYR A CA 1
ATOM 1808 C C . TYR A 1 224 ? -15.881 -9.384 32.666 1.00 96.19 224 TYR A C 1
ATOM 1810 O O . TYR A 1 224 ? -16.962 -9.166 32.124 1.00 96.19 224 TYR A O 1
ATOM 1818 N N . HIS A 1 225 ? -15.782 -10.058 33.811 1.00 93.94 225 HIS A N 1
ATOM 1819 C CA . HIS A 1 225 ? -16.924 -10.561 34.564 1.00 93.94 225 HIS A CA 1
ATOM 1820 C C . HIS A 1 225 ? -17.655 -9.438 35.309 1.00 93.94 225 HIS A C 1
ATOM 1822 O O . HIS A 1 225 ? -18.866 -9.300 35.182 1.00 93.94 225 HIS A O 1
ATOM 1828 N N . THR A 1 226 ? -16.909 -8.605 36.035 1.00 92.31 226 THR A N 1
ATOM 1829 C CA . THR A 1 226 ? -17.459 -7.515 36.861 1.00 92.31 226 THR A CA 1
ATOM 1830 C C . THR A 1 226 ? -17.836 -6.274 36.051 1.00 92.31 226 THR A C 1
ATOM 1832 O O . THR A 1 226 ? -18.621 -5.447 36.504 1.00 92.31 226 THR A O 1
ATOM 1835 N N . GLY A 1 227 ? -17.233 -6.088 34.873 1.00 90.38 227 GLY A N 1
ATOM 1836 C CA . GLY A 1 227 ? -17.347 -4.860 34.089 1.00 90.38 227 GLY A CA 1
ATOM 1837 C C . GLY A 1 227 ? -16.590 -3.662 34.683 1.00 90.38 227 GLY A C 1
ATOM 1838 O O . GLY A 1 227 ? -16.635 -2.574 34.105 1.00 90.38 227 GLY A O 1
ATOM 1839 N N . LEU A 1 228 ? -15.871 -3.830 35.798 1.00 92.44 228 LEU A N 1
ATOM 1840 C CA . LEU A 1 228 ? -15.157 -2.755 36.488 1.00 92.44 228 LEU A CA 1
ATOM 1841 C C . LEU A 1 228 ? -13.808 -2.473 35.814 1.00 92.44 228 LEU A C 1
ATOM 1843 O O . LEU A 1 228 ? -12.785 -3.085 36.119 1.00 92.44 228 LEU A O 1
ATOM 1847 N N . ILE A 1 229 ? -13.816 -1.529 34.869 1.00 93.94 229 ILE A N 1
ATOM 1848 C CA . ILE A 1 229 ? -12.636 -1.146 34.085 1.00 93.94 229 ILE A CA 1
ATOM 1849 C C . ILE A 1 229 ? -11.709 -0.216 34.895 1.00 93.94 229 ILE A C 1
ATOM 1851 O O . ILE A 1 229 ? -12.149 0.869 35.292 1.00 93.94 229 ILE A O 1
ATOM 1855 N N . PRO A 1 230 ? -10.410 -0.551 35.040 1.00 93.94 230 PRO A N 1
ATOM 1856 C CA . PRO A 1 230 ? -9.419 0.319 35.674 1.00 93.94 230 PRO A CA 1
ATOM 1857 C C . PRO A 1 230 ? -9.332 1.708 35.023 1.00 93.94 230 PRO A C 1
ATOM 1859 O O . PRO A 1 230 ? -9.371 1.854 33.797 1.00 93.94 230 PRO A O 1
ATOM 1862 N N . LYS A 1 231 ? -9.130 2.751 35.833 1.00 91.19 231 LYS A N 1
ATOM 1863 C CA . LYS A 1 231 ? -8.977 4.153 35.402 1.00 91.19 231 LYS A CA 1
ATOM 1864 C C . LYS A 1 231 ? -7.841 4.327 34.391 1.00 91.19 231 LYS A C 1
ATOM 1866 O O . LYS A 1 231 ? -7.982 5.099 33.444 1.00 91.19 231 LYS A O 1
ATOM 1871 N N . SER A 1 232 ? -6.747 3.576 34.532 1.00 87.88 232 SER A N 1
ATOM 1872 C CA . SER A 1 232 ? -5.619 3.599 33.584 1.00 87.88 232 SER A CA 1
ATOM 1873 C C . SER A 1 232 ? -6.032 3.209 32.158 1.00 87.88 232 SER A C 1
ATOM 1875 O O . SER A 1 232 ? -5.521 3.765 31.188 1.00 87.88 232 SER A O 1
ATOM 1877 N N . PHE A 1 233 ? -7.031 2.334 31.995 1.00 91.75 233 PHE A N 1
ATOM 1878 C CA . PHE A 1 233 ? -7.529 1.923 30.676 1.00 91.75 233 PHE A CA 1
ATOM 1879 C C . PHE A 1 233 ? -8.419 3.006 30.040 1.00 91.75 233 PHE A C 1
ATOM 1881 O O . PHE A 1 233 ? -8.664 2.984 28.827 1.00 91.75 233 PHE A O 1
ATOM 1888 N N . LYS A 1 234 ? -8.909 3.953 30.852 1.00 91.50 234 LYS A N 1
ATOM 1889 C CA . LYS A 1 234 ? -9.806 5.051 30.462 1.00 91.50 234 LYS A CA 1
ATOM 1890 C C . LYS A 1 234 ? -9.075 6.359 30.152 1.00 91.50 234 LYS A C 1
ATOM 1892 O O . LYS A 1 234 ? -9.679 7.260 29.568 1.00 91.50 234 LYS A O 1
ATOM 1897 N N . ARG A 1 235 ? -7.788 6.452 30.494 1.00 90.12 235 ARG A N 1
ATOM 1898 C CA . ARG A 1 235 ? -6.937 7.625 30.261 1.00 90.12 235 ARG A CA 1
ATOM 1899 C C . ARG A 1 235 ? -6.113 7.465 28.983 1.00 90.12 235 ARG A C 1
ATOM 1901 O O . ARG A 1 235 ? -5.640 6.373 28.667 1.00 90.12 235 ARG A O 1
ATOM 1908 N N . SER A 1 236 ? -5.917 8.549 28.234 1.00 91.00 236 SER A N 1
ATOM 1909 C CA . SER A 1 236 ? -5.100 8.520 27.014 1.00 91.00 236 SER A CA 1
ATOM 1910 C C . SER A 1 236 ? -4.239 9.766 26.813 1.00 91.00 236 SER A C 1
ATOM 1912 O O . SER A 1 236 ? -4.558 10.850 27.290 1.00 91.00 236 SER A O 1
ATOM 1914 N N . ILE A 1 237 ? -3.134 9.602 26.088 1.00 89.19 237 ILE A N 1
ATOM 1915 C CA . ILE A 1 237 ? -2.280 10.699 25.626 1.00 89.19 237 ILE A CA 1
ATOM 1916 C C . ILE A 1 237 ? -2.573 10.941 24.146 1.00 89.19 237 ILE A C 1
ATOM 1918 O O . ILE A 1 237 ? -2.353 10.054 23.325 1.00 89.19 237 ILE A O 1
ATOM 1922 N N . VAL A 1 238 ? -3.031 12.132 23.785 1.00 90.69 238 VAL A N 1
ATOM 1923 C CA . VAL A 1 238 ? -3.233 12.557 22.399 1.00 90.69 238 VAL A CA 1
ATOM 1924 C C . VAL A 1 238 ? -1.918 13.079 21.842 1.00 90.69 238 VAL A C 1
ATOM 1926 O O . VAL A 1 238 ? -1.397 14.096 22.283 1.00 90.69 238 VAL A O 1
ATOM 1929 N N . TYR A 1 239 ? -1.376 12.396 20.843 1.00 88.50 239 TYR A N 1
ATOM 1930 C CA . TYR A 1 239 ? -0.178 12.812 20.131 1.00 88.50 239 TYR A CA 1
ATOM 1931 C C . TYR A 1 239 ? -0.534 13.542 18.829 1.00 88.50 239 TYR A C 1
ATOM 1933 O O . TYR A 1 239 ? -1.075 12.900 17.919 1.00 88.50 239 TYR A O 1
ATOM 1941 N N . PRO A 1 240 ? -0.200 14.840 18.683 1.00 89.44 240 PRO A N 1
ATOM 1942 C CA . PRO A 1 240 ? -0.473 15.589 17.462 1.00 89.44 240 PRO A CA 1
ATOM 1943 C C . PRO A 1 240 ? 0.454 15.149 16.318 1.00 89.44 240 PRO A C 1
ATOM 1945 O O . PRO A 1 240 ? 1.665 15.385 16.323 1.00 89.44 240 PRO A O 1
ATOM 1948 N N . LEU A 1 241 ? -0.109 14.517 15.289 1.00 86.94 241 LEU A N 1
ATOM 1949 C CA . LEU A 1 241 ? 0.600 14.120 14.074 1.00 86.94 241 LEU A CA 1
ATOM 1950 C C . LEU A 1 241 ? 0.268 15.071 12.920 1.00 86.94 241 LEU A C 1
ATOM 1952 O O . LEU A 1 241 ? -0.848 15.052 12.402 1.00 86.94 241 LEU A O 1
ATOM 1956 N N . HIS A 1 242 ? 1.253 15.850 12.466 1.00 86.75 242 HIS A N 1
ATOM 1957 C CA . HIS A 1 242 ? 1.080 16.757 11.325 1.00 86.75 242 HIS A CA 1
ATOM 1958 C C . HIS A 1 242 ? 0.687 15.998 10.052 1.00 86.75 242 HIS A C 1
ATOM 1960 O O . HIS A 1 242 ? 1.315 14.995 9.695 1.00 86.75 242 HIS A O 1
ATOM 1966 N N . LYS A 1 243 ? -0.355 16.479 9.366 1.00 81.25 243 LYS A N 1
ATOM 1967 C CA . LYS A 1 243 ? -0.887 15.865 8.145 1.00 81.25 243 LYS A CA 1
ATOM 1968 C C . LYS A 1 243 ? -0.363 16.558 6.886 1.00 81.25 243 LYS A C 1
ATOM 1970 O O . LYS A 1 243 ? 0.274 15.909 6.057 1.00 81.25 243 LYS A O 1
ATOM 1975 N N . LYS A 1 244 ? -0.699 17.838 6.703 1.00 78.50 244 LYS A N 1
ATOM 1976 C CA . LYS A 1 244 ? -0.328 18.693 5.558 1.00 78.50 244 LYS A CA 1
ATOM 1977 C C . LYS A 1 244 ? -0.679 20.153 5.864 1.00 78.50 244 LYS A C 1
ATOM 1979 O O . LYS A 1 244 ? -1.516 20.384 6.723 1.00 78.50 244 LYS A O 1
ATOM 1984 N N . GLY A 1 245 ? -0.134 21.096 5.097 1.00 83.69 245 GLY A N 1
ATOM 1985 C CA . GLY A 1 245 ? -0.404 22.529 5.273 1.00 83.69 245 GLY A CA 1
ATOM 1986 C C . GLY A 1 245 ? 0.522 23.173 6.302 1.00 83.69 245 GLY A C 1
ATOM 1987 O O . GLY A 1 245 ? 1.556 22.595 6.637 1.00 83.69 245 GLY A O 1
ATOM 1988 N N . ASP A 1 246 ? 0.146 24.360 6.775 1.00 82.88 246 ASP A N 1
ATOM 1989 C CA . ASP A 1 246 ? 0.902 25.116 7.775 1.00 82.88 246 ASP A CA 1
ATOM 1990 C C . ASP A 1 246 ? 1.045 24.326 9.087 1.00 82.88 246 ASP A C 1
ATOM 1992 O O . ASP A 1 246 ? 0.078 23.757 9.601 1.00 82.88 246 ASP A O 1
ATOM 1996 N N . ASN A 1 247 ? 2.265 24.284 9.618 1.00 85.69 247 ASN A N 1
ATOM 1997 C CA . ASN A 1 247 ? 2.595 23.597 10.859 1.00 85.69 247 ASN A CA 1
ATOM 1998 C C . ASN A 1 247 ? 2.157 24.390 12.099 1.00 85.69 247 ASN A C 1
ATOM 2000 O O . ASN A 1 247 ? 2.138 23.801 13.177 1.00 85.69 247 ASN A O 1
ATOM 2004 N N . ASN A 1 248 ? 1.811 25.674 11.970 1.00 87.50 248 ASN A N 1
ATOM 2005 C CA . ASN A 1 248 ? 1.346 26.520 13.075 1.00 87.50 248 ASN A CA 1
ATOM 2006 C C . ASN A 1 248 ? -0.177 26.475 13.293 1.00 87.50 248 ASN A C 1
ATOM 2008 O O . ASN A 1 248 ? -0.679 27.112 14.209 1.00 87.50 248 ASN A O 1
ATOM 2012 N N . LEU A 1 249 ? -0.920 25.705 12.490 1.00 85.75 249 LEU A N 1
ATOM 2013 C CA . LEU A 1 249 ? -2.364 25.521 12.657 1.00 85.75 249 LEU A CA 1
ATOM 2014 C C . LEU A 1 249 ? -2.667 24.143 13.252 1.00 85.75 249 LEU A C 1
ATOM 2016 O O . LEU A 1 249 ? -2.395 23.123 12.615 1.00 85.75 249 LEU A O 1
ATOM 2020 N N . ALA A 1 250 ? -3.283 24.099 14.438 1.00 86.50 250 ALA A N 1
ATOM 2021 C CA . ALA A 1 250 ? -3.625 22.847 15.124 1.00 86.50 250 ALA A CA 1
ATOM 2022 C C . ALA A 1 250 ? -4.551 21.940 14.286 1.00 86.50 250 ALA A C 1
ATOM 2024 O O . ALA A 1 250 ? -4.358 20.726 14.239 1.00 86.50 250 ALA A O 1
ATOM 2025 N N . SER A 1 251 ? -5.459 22.531 13.500 1.00 86.38 251 SER A N 1
ATOM 2026 C CA . SER A 1 251 ? -6.375 21.827 12.585 1.00 86.38 251 SER A CA 1
ATOM 2027 C C . SER A 1 251 ? -5.685 21.017 11.477 1.00 86.38 251 SER A C 1
ATOM 2029 O O . SER A 1 251 ? -6.297 20.130 10.875 1.00 86.38 251 SER A O 1
ATOM 2031 N N . ASN A 1 252 ? -4.399 21.274 11.213 1.00 88.19 252 ASN A N 1
ATOM 2032 C CA . ASN A 1 252 ? -3.584 20.504 10.271 1.00 88.19 252 ASN A CA 1
ATOM 2033 C C . ASN A 1 252 ? -2.961 19.241 10.892 1.00 88.19 252 ASN A C 1
ATOM 2035 O O . ASN A 1 252 ? -2.210 18.522 10.217 1.00 88.19 252 ASN A O 1
ATOM 2039 N N . TYR A 1 253 ? -3.272 18.941 12.154 1.00 88.56 253 TYR A N 1
ATOM 2040 C CA . TYR A 1 253 ? -2.774 17.781 12.881 1.00 88.56 253 TYR A CA 1
ATOM 2041 C C . TYR A 1 253 ? -3.890 16.779 13.166 1.00 88.56 253 TYR A C 1
ATOM 2043 O O . TYR A 1 253 ? -5.061 17.111 13.301 1.00 88.56 253 TYR A O 1
ATOM 2051 N N . ARG A 1 254 ? -3.509 15.506 13.234 1.00 85.12 254 ARG A N 1
ATOM 2052 C CA . ARG A 1 254 ? -4.366 14.404 13.668 1.00 85.12 254 ARG A CA 1
ATOM 2053 C C . ARG A 1 254 ? -3.956 13.987 15.074 1.00 85.12 254 ARG A C 1
ATOM 2055 O O . ARG A 1 254 ? -2.779 13.705 15.285 1.00 85.12 254 ARG A O 1
ATOM 2062 N N . GLY A 1 255 ? -4.907 13.887 15.995 1.00 87.50 255 GLY A N 1
ATOM 2063 C CA . GLY A 1 255 ? -4.661 13.367 17.338 1.00 87.50 255 GLY A CA 1
ATOM 2064 C C . GLY A 1 255 ? -4.600 11.842 17.334 1.00 87.50 255 GLY A C 1
ATOM 2065 O O . GLY A 1 255 ? -5.562 11.189 16.946 1.00 87.50 255 GLY A O 1
ATOM 2066 N N . LEU A 1 256 ? -3.472 11.257 17.737 1.00 86.88 256 LEU A N 1
ATOM 2067 C CA . LEU A 1 256 ? -3.352 9.813 17.958 1.00 86.88 256 LEU A CA 1
ATOM 2068 C C . LEU A 1 256 ? -3.425 9.513 19.454 1.00 86.88 256 LEU A C 1
ATOM 2070 O O . LEU A 1 256 ? -2.568 9.978 20.195 1.00 86.88 256 LEU A O 1
ATOM 2074 N N . SER A 1 257 ? -4.383 8.707 19.896 1.00 87.31 257 SER A N 1
ATOM 2075 C CA . SER A 1 257 ? -4.537 8.355 21.308 1.00 87.31 257 SER A CA 1
ATOM 2076 C C . SER A 1 257 ? -3.623 7.190 21.704 1.00 87.31 257 SER A C 1
ATOM 2078 O O . SER A 1 257 ? -3.683 6.089 21.146 1.00 87.31 257 SER A O 1
ATOM 2080 N N . PHE A 1 258 ? -2.794 7.401 22.723 1.00 83.75 258 PHE A N 1
ATOM 2081 C CA . PHE A 1 258 ? -1.986 6.373 23.366 1.00 83.75 258 PHE A CA 1
ATOM 2082 C C . PHE A 1 258 ? -2.567 6.024 24.735 1.00 83.75 258 PHE A C 1
ATOM 2084 O O . PHE A 1 258 ? -2.571 6.843 25.644 1.00 83.75 258 PHE A O 1
ATOM 2091 N N . ILE A 1 259 ? -3.051 4.791 24.860 1.00 86.12 259 ILE A N 1
ATOM 2092 C CA . ILE A 1 259 ? -3.457 4.164 26.126 1.00 86.12 259 ILE A CA 1
ATOM 2093 C C . ILE A 1 259 ? -2.311 3.271 26.617 1.00 86.12 259 ILE A C 1
ATOM 2095 O O . ILE A 1 259 ? -1.516 2.790 25.793 1.00 86.12 259 ILE A O 1
ATOM 2099 N N . ASP A 1 260 ? -2.263 3.031 27.922 1.00 87.50 260 ASP A N 1
ATOM 2100 C CA . ASP A 1 260 ? -1.367 2.075 28.570 1.00 87.50 260 ASP A CA 1
ATOM 2101 C C . ASP A 1 260 ? -1.402 0.702 27.881 1.00 87.50 260 ASP A C 1
ATOM 2103 O O . ASP A 1 260 ? -2.437 0.233 27.384 1.00 87.50 260 ASP A O 1
ATOM 2107 N N . CYS A 1 261 ? -0.236 0.058 27.798 1.00 89.81 261 CYS A N 1
ATOM 2108 C CA . CYS A 1 261 ? -0.081 -1.190 27.053 1.00 89.81 261 CYS A CA 1
ATOM 2109 C C . CYS A 1 261 ? -0.957 -2.309 27.627 1.00 89.81 261 CYS A C 1
ATOM 2111 O O . CYS A 1 261 ? -1.550 -3.054 26.845 1.00 89.81 261 CYS A O 1
ATOM 2113 N N . ILE A 1 262 ? -1.099 -2.365 28.954 1.00 92.12 262 ILE A N 1
ATOM 2114 C CA . ILE A 1 262 ? -1.969 -3.312 29.661 1.00 92.12 262 ILE A CA 1
ATOM 2115 C C . ILE A 1 262 ? -3.443 -3.172 29.227 1.00 92.12 262 ILE A C 1
ATOM 2117 O O . ILE A 1 262 ? -4.063 -4.144 28.800 1.00 92.12 262 ILE A O 1
ATOM 2121 N N . GLY A 1 263 ? -3.972 -1.947 29.140 1.00 92.94 263 GLY A N 1
ATOM 2122 C CA . GLY A 1 263 ? -5.340 -1.708 28.659 1.00 92.94 263 GLY A CA 1
ATOM 2123 C C . GLY A 1 263 ? -5.534 -2.041 27.175 1.00 92.94 263 GLY A C 1
ATOM 2124 O O . GLY A 1 263 ? -6.595 -2.511 26.753 1.00 92.94 263 GLY A O 1
ATOM 2125 N N . LYS A 1 264 ? -4.493 -1.859 26.351 1.00 92.25 264 LYS A N 1
ATOM 2126 C CA . LYS A 1 264 ? -4.526 -2.262 24.934 1.00 92.25 264 LYS A CA 1
ATOM 2127 C C . LYS A 1 264 ? -4.485 -3.780 24.746 1.00 92.25 264 LYS A C 1
ATOM 2129 O O . LYS A 1 264 ? -5.043 -4.259 23.758 1.00 92.25 264 LYS A O 1
ATOM 2134 N N . ILE A 1 265 ? -3.836 -4.527 25.640 1.00 95.75 265 ILE A N 1
ATOM 2135 C CA . ILE A 1 265 ? -3.862 -5.997 25.621 1.00 95.75 265 ILE A CA 1
ATOM 2136 C C . ILE A 1 265 ? -5.294 -6.474 25.885 1.00 95.75 265 ILE A C 1
ATOM 2138 O O . ILE A 1 265 ? -5.827 -7.221 25.066 1.00 95.75 265 ILE A O 1
ATOM 2142 N N . PHE A 1 266 ? -5.957 -5.946 26.920 1.00 95.94 266 PHE A N 1
ATOM 2143 C CA . PHE A 1 266 ? -7.374 -6.225 27.185 1.00 95.94 266 PHE A CA 1
ATOM 2144 C C . PHE A 1 266 ? -8.274 -5.879 25.987 1.00 95.94 266 PHE A C 1
ATOM 2146 O O . PHE A 1 266 ? -9.032 -6.713 25.495 1.00 95.94 266 PHE A O 1
ATOM 2153 N N . SER A 1 267 ? -8.108 -4.679 25.420 1.00 95.06 267 SER A N 1
ATOM 2154 C CA . SER A 1 267 ? -8.848 -4.262 24.218 1.00 95.06 267 SER A CA 1
ATOM 2155 C C . SER A 1 267 ? -8.613 -5.201 23.024 1.00 95.06 267 SER A C 1
ATOM 2157 O O . SER A 1 267 ? -9.499 -5.387 22.195 1.00 95.06 267 SER A O 1
ATOM 2159 N N . SER A 1 268 ? -7.423 -5.802 22.912 1.00 95.81 268 SER A N 1
ATOM 2160 C CA . SER A 1 268 ? -7.100 -6.752 21.839 1.00 95.81 268 SER A CA 1
ATOM 2161 C C . SER A 1 268 ? -7.801 -8.098 22.016 1.00 95.81 268 SER A C 1
ATOM 2163 O O . SER A 1 268 ? -8.172 -8.707 21.014 1.00 95.81 268 SER A O 1
ATOM 2165 N N . LEU A 1 269 ? -7.990 -8.551 23.260 1.00 97.12 269 LEU A N 1
ATOM 2166 C CA . LEU A 1 269 ? -8.759 -9.758 23.571 1.00 97.12 269 LEU A CA 1
ATOM 2167 C C . LEU A 1 269 ? -10.222 -9.582 23.144 1.00 97.12 269 LEU A C 1
ATOM 2169 O O . LEU A 1 269 ? -10.714 -10.361 22.326 1.00 97.12 269 LEU A O 1
ATOM 2173 N N . LEU A 1 270 ? -10.860 -8.489 23.583 1.00 96.88 270 LEU A N 1
ATOM 2174 C CA . LEU A 1 270 ? -12.218 -8.119 23.161 1.00 96.88 270 LEU A CA 1
ATOM 2175 C C . LEU A 1 270 ? -12.321 -8.028 21.633 1.00 96.88 270 LEU A C 1
ATOM 2177 O O . LEU A 1 270 ? -13.226 -8.595 21.025 1.00 96.88 270 LEU A O 1
ATOM 2181 N N . ASN A 1 271 ? -11.352 -7.365 20.993 1.00 95.81 271 ASN A N 1
ATOM 2182 C CA . ASN A 1 271 ? -11.347 -7.185 19.546 1.00 95.81 271 ASN A CA 1
ATOM 2183 C C . ASN A 1 271 ? -11.260 -8.518 18.798 1.00 95.81 271 ASN A C 1
ATOM 2185 O O . ASN A 1 271 ? -11.966 -8.705 17.811 1.00 95.81 271 ASN A O 1
ATOM 2189 N N . ASN A 1 272 ? -10.398 -9.440 19.232 1.00 95.19 272 ASN A N 1
ATOM 2190 C CA . ASN A 1 272 ? -10.261 -10.738 18.574 1.00 95.19 272 ASN A CA 1
ATOM 2191 C C . ASN A 1 272 ? -11.565 -11.540 18.636 1.00 95.19 272 ASN A C 1
ATOM 2193 O O . ASN A 1 272 ? -11.954 -12.118 17.622 1.00 95.19 272 ASN A O 1
ATOM 2197 N N . ARG A 1 273 ? -12.253 -11.531 19.785 1.00 95.81 273 ARG A N 1
ATOM 2198 C CA . ARG A 1 273 ? -13.549 -12.204 19.938 1.00 95.81 273 ARG A CA 1
ATOM 2199 C C . ARG A 1 273 ? -14.641 -11.559 19.109 1.00 95.81 273 ARG A C 1
ATOM 2201 O O . ARG A 1 273 ? -15.323 -12.261 18.373 1.00 95.81 273 ARG A O 1
ATOM 2208 N N . LEU A 1 274 ? -14.750 -10.232 19.164 1.00 96.19 274 LEU A N 1
ATOM 2209 C CA . LEU A 1 274 ? -15.752 -9.502 18.396 1.00 96.19 274 LEU A CA 1
ATOM 2210 C C . LEU A 1 274 ? -15.563 -9.709 16.888 1.00 96.19 274 LEU A C 1
ATOM 2212 O O . LEU A 1 274 ? -16.539 -9.959 16.191 1.00 96.19 274 LEU A O 1
ATOM 2216 N N . ASN A 1 275 ? -14.323 -9.673 16.382 1.00 94.81 275 ASN A N 1
ATOM 2217 C CA . ASN A 1 275 ? -14.051 -9.958 14.967 1.00 94.81 275 ASN A CA 1
ATOM 2218 C C . ASN A 1 275 ? -14.410 -11.401 14.599 1.00 94.81 275 ASN A C 1
ATOM 2220 O O . ASN A 1 275 ? -15.056 -11.605 13.579 1.00 94.81 275 ASN A O 1
ATOM 2224 N N . LYS A 1 276 ? -14.029 -12.386 15.427 1.00 94.19 276 LYS A N 1
ATOM 2225 C CA . LYS A 1 276 ? -14.380 -13.791 15.187 1.00 94.19 276 LYS A CA 1
ATOM 2226 C C . LYS A 1 276 ? -15.898 -13.969 15.117 1.00 94.19 276 LYS A C 1
ATOM 2228 O O . LYS A 1 276 ? -16.399 -14.489 14.133 1.00 94.19 276 LYS A O 1
ATOM 2233 N N . TRP A 1 277 ? -16.623 -13.460 16.109 1.00 96.06 277 TRP A N 1
ATOM 2234 C CA . TRP A 1 277 ? -18.082 -13.526 16.144 1.00 96.06 277 TRP A CA 1
ATOM 2235 C C . TRP A 1 277 ? -18.730 -12.808 14.950 1.00 96.06 277 TRP A C 1
ATOM 2237 O O . TRP A 1 277 ? -19.663 -13.336 14.355 1.00 96.06 277 TRP A O 1
ATOM 2247 N N . THR A 1 278 ? -18.206 -11.643 14.558 1.00 95.00 278 THR A N 1
ATOM 2248 C CA . THR A 1 278 ? -18.688 -10.880 13.393 1.00 95.00 278 THR A CA 1
ATOM 2249 C C . THR A 1 278 ? -18.529 -11.675 12.094 1.00 95.00 278 THR A C 1
ATOM 2251 O O . THR A 1 278 ? -19.435 -11.666 11.258 1.00 95.00 278 THR A O 1
ATOM 2254 N N . ASP A 1 279 ? -17.384 -12.342 11.916 1.00 92.00 279 ASP A N 1
ATOM 2255 C CA . ASP A 1 279 ? -17.102 -13.177 10.746 1.00 92.00 279 ASP A CA 1
ATOM 2256 C C . ASP A 1 279 ? -17.973 -14.448 10.748 1.00 92.00 279 ASP A C 1
ATOM 2258 O O . ASP A 1 279 ? -18.607 -14.737 9.733 1.00 92.00 279 ASP A O 1
ATOM 2262 N N . ASP A 1 280 ? -18.060 -15.154 11.882 1.00 93.44 280 ASP A N 1
ATOM 2263 C CA . ASP A 1 280 ? -18.805 -16.415 12.030 1.00 93.44 280 ASP A CA 1
ATOM 2264 C C . ASP A 1 280 ? -20.324 -16.225 11.830 1.00 93.44 280 ASP A C 1
ATOM 2266 O O . ASP A 1 280 ? -20.988 -17.105 11.289 1.00 93.44 280 ASP A O 1
ATOM 2270 N N . ASN A 1 281 ? -20.870 -15.061 12.203 1.00 93.88 281 ASN A N 1
ATOM 2271 C CA . ASN A 1 281 ? -22.300 -14.742 12.067 1.00 93.88 281 ASN A CA 1
ATOM 2272 C C . ASN A 1 281 ? -22.633 -13.914 10.813 1.00 93.88 281 ASN A C 1
ATOM 2274 O O . ASN A 1 281 ? -23.776 -13.507 10.627 1.00 93.88 281 ASN A O 1
ATOM 2278 N N . GLY A 1 282 ? -21.650 -13.622 9.952 1.00 92.38 282 GLY A N 1
ATOM 2279 C CA . GLY A 1 282 ? -21.884 -12.881 8.708 1.00 92.38 282 GLY A CA 1
ATOM 2280 C C . GLY A 1 282 ? -22.440 -11.461 8.900 1.00 92.38 282 GLY A C 1
ATOM 2281 O O . GLY A 1 282 ? -23.122 -10.955 8.013 1.00 92.38 282 GLY A O 1
ATOM 2282 N N . VAL A 1 283 ? -22.140 -10.809 10.030 1.00 94.88 283 VAL A N 1
ATOM 2283 C CA . VAL A 1 283 ? -22.758 -9.531 10.442 1.00 94.88 283 VAL A CA 1
ATOM 2284 C C . VAL A 1 283 ? -22.444 -8.395 9.464 1.00 94.88 283 VAL A C 1
ATOM 2286 O O . VAL A 1 283 ? -23.301 -7.570 9.152 1.00 94.88 283 VAL A O 1
ATOM 2289 N N . LEU A 1 284 ? -21.206 -8.329 8.959 1.00 94.44 284 LEU A N 1
ATOM 2290 C CA . LEU A 1 284 ? -20.803 -7.292 8.006 1.00 94.44 284 LEU A CA 1
ATOM 2291 C C . LEU A 1 284 ? -21.222 -7.645 6.578 1.00 94.44 284 LEU A C 1
ATOM 2293 O O . LEU A 1 284 ? -20.816 -8.676 6.026 1.00 94.44 284 LEU A O 1
ATOM 2297 N N . THR A 1 285 ? -21.939 -6.718 5.943 1.00 93.25 285 THR A N 1
ATOM 2298 C CA . THR A 1 285 ? -22.383 -6.844 4.551 1.00 93.25 285 THR A CA 1
ATOM 2299 C C . THR A 1 285 ? -21.192 -6.928 3.587 1.00 93.25 285 THR A C 1
ATOM 2301 O O . THR A 1 285 ? -20.085 -6.474 3.886 1.00 93.25 285 THR A O 1
ATOM 2304 N N . GLU A 1 286 ? -21.408 -7.470 2.382 1.00 93.38 286 GLU A N 1
ATOM 2305 C CA . GLU A 1 286 ? -20.376 -7.514 1.323 1.00 93.38 286 GLU A CA 1
ATOM 2306 C C . GLU A 1 286 ? -19.888 -6.110 0.914 1.00 93.38 286 GLU A C 1
ATOM 2308 O O . GLU A 1 286 ? -18.787 -5.956 0.392 1.00 93.38 286 GLU A O 1
ATOM 2313 N N . PHE A 1 287 ? -20.689 -5.069 1.161 1.00 94.44 287 PHE A N 1
ATOM 2314 C CA . PHE A 1 287 ? -20.340 -3.690 0.824 1.00 94.44 287 PHE A CA 1
ATOM 2315 C C . PHE A 1 287 ? -19.353 -3.060 1.815 1.00 94.44 287 PHE A C 1
ATOM 2317 O O . PHE A 1 287 ? -18.757 -2.032 1.486 1.00 94.44 287 PHE A O 1
ATOM 2324 N N . GLN A 1 288 ? -19.155 -3.662 2.997 1.00 94.44 288 GLN A N 1
ATOM 2325 C CA . GLN A 1 288 ? -18.183 -3.223 3.997 1.00 94.44 288 GLN A CA 1
ATOM 2326 C C . GLN A 1 288 ? -16.873 -4.018 3.894 1.00 94.44 288 GLN A C 1
ATOM 2328 O O . GLN A 1 288 ? -16.753 -5.145 4.382 1.00 94.44 288 GLN A O 1
ATOM 2333 N N . ALA A 1 289 ? -15.857 -3.385 3.306 1.00 93.75 289 ALA A N 1
ATOM 2334 C CA . ALA A 1 289 ? -14.508 -3.937 3.168 1.00 93.75 289 ALA A CA 1
ATOM 2335 C C . ALA A 1 289 ? -13.505 -3.377 4.198 1.00 93.75 289 ALA A C 1
ATOM 2337 O O . ALA A 1 289 ? -12.382 -3.877 4.308 1.00 93.75 289 ALA A O 1
ATOM 2338 N N . GLY A 1 290 ? -13.877 -2.321 4.931 1.00 90.19 290 GLY A N 1
ATOM 2339 C CA . GLY A 1 290 ? -13.012 -1.647 5.895 1.00 90.19 290 GLY A CA 1
ATOM 2340 C C . GLY A 1 290 ? -12.620 -2.558 7.055 1.00 90.19 290 GLY A C 1
ATOM 2341 O O . GLY A 1 290 ? -13.465 -3.213 7.651 1.00 90.19 290 GLY A O 1
ATOM 2342 N N . PHE A 1 291 ? -11.321 -2.598 7.370 1.00 85.06 291 PHE A N 1
ATOM 2343 C CA . PHE A 1 291 ? -10.754 -3.312 8.528 1.00 85.06 291 PHE A CA 1
ATOM 2344 C C . PHE A 1 291 ? -11.113 -4.802 8.646 1.00 85.06 291 PHE A C 1
ATOM 2346 O O . PHE A 1 291 ? -10.923 -5.396 9.705 1.00 85.06 291 PHE A O 1
ATOM 2353 N N . ARG A 1 292 ? -11.561 -5.416 7.550 1.00 89.00 292 ARG A N 1
ATOM 2354 C CA . ARG A 1 292 ? -12.038 -6.796 7.508 1.00 89.00 292 ARG A CA 1
ATOM 2355 C C . ARG A 1 292 ? -10.980 -7.730 6.927 1.00 89.00 292 ARG A C 1
ATOM 2357 O O . ARG A 1 292 ? -10.299 -7.404 5.951 1.00 89.00 292 ARG A O 1
ATOM 2364 N N . LYS A 1 293 ? -10.823 -8.917 7.518 1.00 87.75 293 LYS A N 1
ATOM 2365 C CA . LYS A 1 293 ? -9.890 -9.938 7.017 1.00 87.75 293 LYS A CA 1
ATOM 2366 C C . LYS A 1 293 ? -10.359 -10.447 5.648 1.00 87.75 293 LYS A C 1
ATOM 2368 O O . LYS A 1 293 ? -11.546 -10.633 5.439 1.00 87.75 293 LYS A O 1
ATOM 2373 N N . ASN A 1 294 ? -9.430 -10.706 4.724 1.00 88.38 294 ASN A N 1
ATOM 2374 C CA . ASN A 1 294 ? -9.705 -11.170 3.347 1.00 88.38 294 ASN A CA 1
ATOM 2375 C C . ASN A 1 294 ? -10.423 -10.154 2.430 1.00 88.38 294 ASN A C 1
ATOM 2377 O O . ASN A 1 294 ? -10.843 -10.507 1.322 1.00 88.38 294 ASN A O 1
ATOM 2381 N N . TYR A 1 295 ? -10.510 -8.894 2.860 1.00 93.00 295 TYR A N 1
ATOM 2382 C CA . TYR A 1 295 ? -10.908 -7.752 2.043 1.00 93.00 295 TYR A CA 1
ATOM 2383 C C . TYR A 1 295 ? -9.724 -6.797 1.917 1.00 93.00 295 TYR A C 1
ATOM 2385 O O . TYR A 1 295 ? -8.840 -6.735 2.775 1.00 93.00 295 TYR A O 1
ATOM 2393 N N . SER A 1 296 ? -9.669 -6.069 0.810 1.00 93.62 296 SER A N 1
ATOM 2394 C CA . SER A 1 296 ? -8.602 -5.115 0.543 1.00 93.62 296 SER A CA 1
ATOM 2395 C C . SER A 1 296 ? -9.137 -3.890 -0.177 1.00 93.62 296 SER A C 1
ATOM 2397 O O . SER A 1 296 ? -10.154 -3.947 -0.864 1.00 93.62 296 SER A O 1
ATOM 2399 N N . THR A 1 297 ? -8.403 -2.780 -0.093 1.00 95.56 297 THR A N 1
ATOM 2400 C CA . THR A 1 297 ? -8.721 -1.583 -0.880 1.00 95.56 297 THR A CA 1
ATOM 2401 C C . THR A 1 297 ? -8.771 -1.889 -2.377 1.00 95.56 297 THR A C 1
ATOM 2403 O O . THR A 1 297 ? -9.602 -1.341 -3.091 1.00 95.56 297 THR A O 1
ATOM 2406 N N . ILE A 1 298 ? -7.909 -2.798 -2.849 1.00 96.06 298 ILE A N 1
ATOM 2407 C CA . ILE A 1 298 ? -7.864 -3.231 -4.248 1.00 96.06 298 ILE A CA 1
ATOM 2408 C C . ILE A 1 298 ? -9.188 -3.872 -4.671 1.00 96.06 298 ILE A C 1
ATOM 2410 O O . ILE A 1 298 ? -9.611 -3.634 -5.794 1.00 96.06 298 ILE A O 1
ATOM 2414 N N . ASP A 1 299 ? -9.873 -4.604 -3.790 1.00 96.19 299 ASP A N 1
ATOM 2415 C CA . ASP A 1 299 ? -11.148 -5.253 -4.120 1.00 96.19 299 ASP A CA 1
ATOM 2416 C C . ASP A 1 299 ? -12.256 -4.236 -4.408 1.00 96.19 299 ASP A C 1
ATOM 2418 O O . ASP A 1 299 ? -12.977 -4.387 -5.395 1.00 96.19 299 ASP A O 1
ATOM 2422 N N . ASN A 1 300 ? -12.345 -3.156 -3.625 1.00 96.50 300 ASN A N 1
ATOM 2423 C CA . ASN A 1 300 ? -13.305 -2.078 -3.880 1.00 96.50 300 ASN A CA 1
ATOM 2424 C C . ASN A 1 300 ? -12.950 -1.297 -5.149 1.00 96.50 300 ASN A C 1
ATOM 2426 O O . ASN A 1 300 ? -13.829 -1.013 -5.960 1.00 96.50 300 ASN A O 1
ATOM 2430 N N . ILE A 1 301 ? -11.669 -0.973 -5.354 1.00 97.12 301 ILE A N 1
ATOM 2431 C CA . ILE A 1 301 ? -11.227 -0.257 -6.559 1.00 97.12 301 ILE A CA 1
ATOM 2432 C C . ILE A 1 301 ? -11.492 -1.112 -7.808 1.00 97.12 301 ILE A C 1
ATOM 2434 O O . ILE A 1 301 ? -12.004 -0.602 -8.805 1.00 97.12 301 ILE A O 1
ATOM 2438 N N . PHE A 1 302 ? -11.188 -2.411 -7.758 1.00 97.38 302 PHE A N 1
ATOM 2439 C CA . PHE A 1 302 ? -11.437 -3.342 -8.853 1.00 97.38 302 PHE A CA 1
ATOM 2440 C C . PHE A 1 302 ? -12.937 -3.487 -9.122 1.00 97.38 302 PHE A C 1
ATOM 2442 O O . PHE A 1 302 ? -13.357 -3.392 -10.274 1.00 97.38 302 PHE A O 1
ATOM 2449 N N . SER A 1 303 ? -13.748 -3.634 -8.069 1.00 97.56 303 SER A N 1
ATOM 2450 C CA . SER A 1 303 ? -15.208 -3.724 -8.182 1.00 97.56 303 SER A CA 1
ATOM 2451 C C . SER A 1 303 ? -15.797 -2.463 -8.809 1.00 97.56 303 SER A C 1
ATOM 2453 O O . SER A 1 303 ? -16.545 -2.557 -9.778 1.00 97.56 303 SER A O 1
ATOM 2455 N N . LEU A 1 304 ? -15.398 -1.276 -8.338 1.00 97.62 304 LEU A N 1
ATOM 2456 C CA . LEU A 1 304 ? -15.799 -0.001 -8.936 1.00 97.62 304 LEU A CA 1
ATOM 2457 C C . LEU A 1 304 ? -15.411 0.074 -10.417 1.00 97.62 304 LEU A C 1
ATOM 2459 O O . LEU A 1 304 ? -16.239 0.424 -11.252 1.00 97.62 304 LEU A O 1
ATOM 2463 N N . THR A 1 305 ? -14.179 -0.308 -10.755 1.00 97.06 305 THR A N 1
ATOM 2464 C CA . THR A 1 305 ? -13.692 -0.291 -12.143 1.00 97.06 305 THR A CA 1
ATOM 2465 C C . THR A 1 305 ? -14.499 -1.242 -13.034 1.00 97.06 305 THR A C 1
ATOM 2467 O O . THR A 1 305 ? -14.931 -0.847 -14.117 1.00 97.06 305 THR A O 1
ATOM 2470 N N . CYS A 1 306 ? -14.794 -2.458 -12.560 1.00 97.44 306 CYS A N 1
ATOM 2471 C CA . CYS A 1 306 ? -15.654 -3.404 -13.273 1.00 97.44 306 CYS A CA 1
ATOM 2472 C C . CYS A 1 306 ? -17.071 -2.855 -13.459 1.00 97.44 306 CYS A C 1
ATOM 2474 O O . CYS A 1 306 ? -17.589 -2.902 -14.570 1.00 97.44 306 CYS A O 1
ATOM 2476 N N . MET A 1 307 ? -17.680 -2.291 -12.412 1.00 97.56 307 MET A N 1
ATOM 2477 C CA . MET A 1 307 ? -19.015 -1.685 -12.481 1.00 97.56 307 MET A CA 1
ATOM 2478 C C . MET A 1 307 ? -19.077 -0.547 -13.502 1.00 97.56 307 MET A C 1
ATOM 2480 O O . MET A 1 307 ? -20.018 -0.490 -14.295 1.00 97.56 307 MET A O 1
ATOM 2484 N N . ILE A 1 308 ? -18.060 0.321 -13.541 1.00 96.81 308 ILE A N 1
ATOM 2485 C CA . ILE A 1 308 ? -17.992 1.383 -14.546 1.00 96.81 308 ILE A CA 1
ATOM 2486 C C . ILE A 1 308 ? -17.905 0.774 -15.951 1.00 96.81 308 ILE A C 1
ATOM 2488 O O . ILE A 1 308 ? -18.704 1.133 -16.813 1.00 96.81 308 ILE A O 1
ATOM 2492 N N . HIS A 1 309 ? -16.991 -0.170 -16.200 1.00 96.38 309 HIS A N 1
ATOM 2493 C CA . HIS A 1 309 ? -16.859 -0.789 -17.524 1.00 96.38 309 HIS A CA 1
ATOM 2494 C C . HIS A 1 309 ? -18.117 -1.549 -17.962 1.00 96.38 309 HIS A C 1
ATOM 2496 O O . HIS A 1 309 ? -18.506 -1.440 -19.123 1.00 96.38 309 HIS A O 1
ATOM 2502 N N . LEU A 1 310 ? -18.767 -2.278 -17.051 1.00 96.19 310 LEU A N 1
ATOM 2503 C CA . LEU A 1 310 ? -20.024 -2.984 -17.305 1.00 96.19 310 LEU A CA 1
ATOM 2504 C C . LEU A 1 310 ? -21.138 -2.011 -17.681 1.00 96.19 310 LEU A C 1
ATOM 2506 O O . LEU A 1 310 ? -21.844 -2.236 -18.662 1.00 96.19 310 LEU A O 1
ATOM 2510 N N . ARG A 1 311 ? -21.271 -0.905 -16.940 1.00 94.31 311 ARG A N 1
ATOM 2511 C CA . ARG A 1 311 ? -22.296 0.103 -17.212 1.00 94.31 311 ARG A CA 1
ATOM 2512 C C . ARG A 1 311 ? -22.049 0.803 -18.540 1.00 94.31 311 ARG A C 1
ATOM 2514 O O . ARG A 1 311 ? -22.962 0.950 -19.342 1.00 94.31 311 ARG A O 1
ATOM 2521 N N . LEU A 1 312 ? -20.799 1.176 -18.786 1.00 94.25 312 LEU A N 1
ATOM 2522 C CA . LEU A 1 312 ? -20.381 1.808 -20.026 1.00 94.25 312 LEU A CA 1
ATOM 2523 C C . LEU A 1 312 ? -20.275 0.824 -21.189 1.00 94.25 312 LEU A C 1
ATOM 2525 O O . LEU A 1 312 ? -19.857 1.253 -22.254 1.00 94.25 312 LEU A O 1
ATOM 2529 N N . ALA A 1 313 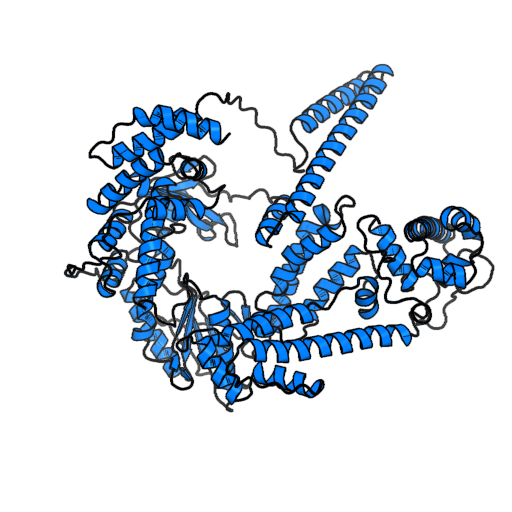? -20.589 -0.468 -21.046 1.00 92.19 313 ALA A N 1
ATOM 2530 C CA . ALA A 1 313 ? -20.586 -1.402 -22.173 1.00 92.19 313 ALA A CA 1
ATOM 2531 C C . ALA A 1 313 ? -21.641 -1.007 -23.221 1.00 92.19 313 ALA A C 1
ATOM 2533 O O . ALA A 1 313 ? -21.365 -1.078 -24.421 1.00 92.19 313 ALA A O 1
ATOM 2534 N N . SER A 1 314 ? -22.790 -0.509 -22.760 1.00 88.06 314 SER A N 1
ATOM 2535 C CA . SER A 1 314 ? -23.877 -0.020 -23.604 1.00 88.06 314 SER A CA 1
ATOM 2536 C C . SER A 1 314 ? -23.683 1.458 -23.985 1.00 88.06 314 SER A C 1
ATOM 2538 O O . SER A 1 314 ? -23.261 2.264 -23.147 1.00 88.06 314 SER A O 1
ATOM 2540 N N . PRO A 1 315 ? -23.988 1.858 -25.235 1.00 81.19 315 PRO A N 1
ATOM 2541 C CA . PRO A 1 315 ? -23.959 3.260 -25.650 1.00 81.19 315 PRO A CA 1
ATOM 2542 C C . PRO A 1 315 ? -24.907 4.133 -24.816 1.00 81.19 315 PRO A C 1
ATOM 2544 O O . PRO A 1 315 ? -25.943 3.664 -24.360 1.00 81.19 315 PRO A O 1
ATOM 2547 N N . LYS A 1 316 ? -24.571 5.420 -24.653 1.00 84.00 316 LYS A N 1
ATOM 2548 C CA . LYS A 1 316 ? -25.346 6.446 -23.912 1.00 84.00 316 LYS A CA 1
ATOM 2549 C C . LYS A 1 316 ? -25.498 6.224 -22.401 1.00 84.00 316 LYS A C 1
ATOM 2551 O O . LYS A 1 316 ? -25.918 7.152 -21.710 1.00 84.00 316 LYS A O 1
ATOM 2556 N N . GLU A 1 317 ? -25.104 5.066 -21.880 1.00 90.50 317 GLU A N 1
ATOM 2557 C CA . GLU A 1 317 ? -25.170 4.796 -20.451 1.00 90.50 317 GLU A CA 1
ATOM 2558 C C . GLU A 1 317 ? -24.115 5.558 -19.650 1.00 90.50 317 GLU A C 1
ATOM 2560 O O . GLU A 1 317 ? -23.024 5.888 -20.130 1.00 90.50 317 GLU A O 1
ATOM 2565 N N . LYS A 1 318 ? -24.471 5.844 -18.397 1.00 92.75 318 LYS A N 1
ATOM 2566 C CA . LYS A 1 318 ? -23.645 6.580 -17.440 1.00 92.75 318 LYS A CA 1
ATOM 2567 C C . LYS A 1 318 ? -23.646 5.873 -16.090 1.00 92.75 318 LYS A C 1
ATOM 2569 O O . LYS A 1 318 ? -24.594 5.161 -15.747 1.00 92.75 318 LYS A O 1
ATOM 2574 N N . LEU A 1 319 ? -22.590 6.110 -15.318 1.00 95.56 319 LEU A N 1
ATOM 2575 C CA . LEU A 1 319 ? -22.552 5.792 -13.895 1.00 95.56 319 LEU A CA 1
ATOM 2576 C C . LEU A 1 319 ? -22.220 7.061 -13.115 1.00 95.56 319 LEU A C 1
ATOM 2578 O O . LEU A 1 319 ? -21.192 7.699 -13.359 1.00 95.56 319 LEU A O 1
ATOM 2582 N N . TYR A 1 320 ? -23.105 7.423 -12.196 1.00 96.50 320 TYR A N 1
ATOM 2583 C CA . TYR A 1 320 ? -22.957 8.579 -11.328 1.00 96.50 320 TYR A CA 1
ATOM 2584 C C . TYR A 1 320 ? -22.430 8.098 -9.980 1.00 96.50 320 TYR A C 1
ATOM 2586 O O . TYR A 1 320 ? -23.072 7.267 -9.336 1.00 96.50 320 TYR A O 1
ATOM 2594 N N . CYS A 1 321 ? -21.273 8.608 -9.567 1.00 97.81 321 CYS A N 1
ATOM 2595 C CA . CYS A 1 321 ? -20.623 8.222 -8.321 1.00 97.81 321 CYS A CA 1
ATOM 2596 C C . CYS A 1 321 ? -20.460 9.434 -7.408 1.00 97.81 321 CYS A C 1
ATOM 2598 O O . CYS A 1 321 ? -19.868 10.435 -7.816 1.00 97.81 321 CYS A O 1
ATOM 2600 N N . PHE A 1 322 ? -20.923 9.326 -6.164 1.00 98.25 322 PHE A N 1
ATOM 2601 C CA . PHE A 1 322 ? -20.647 10.309 -5.120 1.00 98.25 322 PHE A CA 1
ATOM 2602 C C . PHE A 1 322 ? -19.621 9.741 -4.142 1.00 98.25 322 PHE A C 1
ATOM 2604 O O . PHE A 1 322 ? -19.907 8.798 -3.406 1.00 98.25 322 PHE A O 1
ATOM 2611 N N . PHE A 1 323 ? -18.417 10.310 -4.163 1.00 98.25 323 PHE A N 1
ATOM 2612 C CA . PHE A 1 323 ? -17.349 9.985 -3.227 1.00 98.25 323 PHE A CA 1
ATOM 2613 C C . PHE A 1 323 ? -17.525 10.829 -1.968 1.00 98.25 323 PHE A C 1
ATOM 2615 O O . PHE A 1 323 ? -17.416 12.057 -2.023 1.00 98.25 323 PHE A O 1
ATOM 2622 N N . VAL A 1 324 ? -17.795 10.167 -0.849 1.00 97.31 324 VAL A N 1
ATOM 2623 C CA . VAL A 1 324 ? -18.079 10.788 0.444 1.00 97.31 324 VAL A CA 1
ATOM 2624 C C . VAL A 1 324 ? -16.829 10.709 1.320 1.00 97.31 324 VAL A C 1
ATOM 2626 O O . VAL A 1 324 ? -16.263 9.634 1.497 1.00 97.31 324 VAL A O 1
ATOM 2629 N N . ASP A 1 325 ? -16.410 11.847 1.876 1.00 94.38 325 ASP A N 1
ATOM 2630 C CA . ASP A 1 325 ? -15.395 11.946 2.936 1.00 94.38 325 ASP A CA 1
ATOM 2631 C C . ASP A 1 325 ? -16.071 12.558 4.166 1.00 94.38 325 ASP A C 1
ATOM 2633 O O . ASP A 1 325 ? -16.609 13.670 4.108 1.00 94.38 325 ASP A O 1
ATOM 2637 N N . PHE A 1 326 ? -16.064 11.838 5.285 1.00 92.31 326 PHE A N 1
ATOM 2638 C CA . PHE A 1 326 ? -16.571 12.366 6.547 1.00 92.31 326 PHE A CA 1
ATOM 2639 C C . PHE A 1 326 ? -15.531 13.252 7.239 1.00 92.31 326 PHE A C 1
ATOM 2641 O O . PHE A 1 326 ? -14.336 12.956 7.314 1.00 92.31 326 PHE A O 1
ATOM 2648 N N . THR A 1 327 ? -16.001 14.347 7.829 1.00 89.12 327 THR A N 1
ATOM 2649 C CA . THR A 1 327 ? -15.185 15.182 8.709 1.00 89.12 327 THR A CA 1
ATOM 2650 C C . THR A 1 327 ? -14.918 14.405 9.988 1.00 89.12 327 THR A C 1
ATOM 2652 O O . THR A 1 327 ? -15.864 14.101 10.701 1.00 89.12 327 THR A O 1
ATOM 2655 N N . ALA A 1 328 ? -13.649 14.092 10.270 1.00 84.31 328 ALA A N 1
ATOM 2656 C CA . ALA A 1 328 ? -13.219 13.472 11.527 1.00 84.31 328 ALA A CA 1
ATOM 2657 C C . ALA A 1 328 ? -14.139 12.307 11.964 1.00 84.31 328 ALA A C 1
ATOM 2659 O O . ALA A 1 328 ? -14.688 12.312 13.059 1.00 84.31 328 ALA A O 1
ATOM 2660 N N . ALA A 1 329 ? -14.363 11.341 11.062 1.00 86.38 329 ALA A N 1
ATOM 2661 C CA . ALA A 1 329 ? -15.419 10.329 11.192 1.00 86.38 329 ALA A CA 1
ATOM 2662 C C . ALA A 1 329 ? -15.390 9.578 12.531 1.00 86.38 329 ALA A C 1
ATOM 2664 O O . ALA A 1 329 ? -16.420 9.407 13.170 1.00 86.38 329 ALA A O 1
ATOM 2665 N N . PHE A 1 330 ? -14.196 9.172 12.969 1.00 87.25 330 PHE A N 1
ATOM 2666 C CA . PHE A 1 330 ? -14.007 8.483 14.243 1.00 87.25 330 PHE A CA 1
ATOM 2667 C C . PHE A 1 330 ? -14.306 9.392 15.435 1.00 87.25 330 PHE A C 1
ATOM 2669 O O . PHE A 1 330 ? -14.888 8.924 16.402 1.00 87.25 330 PHE A O 1
ATOM 2676 N N . ASP A 1 331 ? -13.944 10.672 15.362 1.00 86.31 331 ASP A N 1
ATOM 2677 C CA . ASP A 1 331 ? -14.030 11.607 16.489 1.00 86.31 331 ASP A CA 1
ATOM 2678 C C . ASP A 1 331 ? -15.472 12.101 16.732 1.00 86.31 331 ASP A C 1
ATOM 2680 O O . ASP A 1 331 ? -15.790 12.537 17.831 1.00 86.31 331 ASP A O 1
ATOM 2684 N N . ASN A 1 332 ? -16.363 11.984 15.736 1.00 87.31 332 ASN A N 1
ATOM 2685 C CA . ASN A 1 332 ? -17.742 12.496 15.792 1.00 87.31 332 ASN A CA 1
ATOM 2686 C C . ASN A 1 332 ? -18.819 11.457 16.164 1.00 87.31 332 ASN A C 1
ATOM 2688 O O . ASN A 1 332 ? -19.990 11.819 16.279 1.00 87.31 332 ASN A O 1
ATOM 2692 N N . ILE A 1 333 ? -18.468 10.179 16.341 1.00 90.38 333 ILE A N 1
ATOM 2693 C CA . ILE A 1 333 ? -19.460 9.127 16.629 1.00 90.38 333 ILE A CA 1
ATOM 2694 C C . ILE A 1 333 ? -20.150 9.364 17.974 1.00 90.38 333 ILE A C 1
ATOM 2696 O O . ILE A 1 333 ? -19.488 9.385 19.011 1.00 90.38 333 ILE A O 1
ATOM 2700 N N . ASP A 1 334 ? -21.482 9.434 17.977 1.00 91.50 334 ASP A N 1
ATOM 2701 C CA . ASP A 1 334 ? -22.252 9.327 19.219 1.00 91.50 334 ASP A CA 1
ATOM 2702 C C . ASP A 1 334 ? -22.145 7.893 19.762 1.00 91.50 334 ASP A C 1
ATOM 2704 O O . ASP A 1 334 ? -22.630 6.931 19.154 1.00 91.50 334 ASP A O 1
ATOM 2708 N N . ARG A 1 335 ? -21.503 7.747 20.927 1.00 91.50 335 ARG A N 1
ATOM 2709 C CA . ARG A 1 335 ? -21.280 6.449 21.575 1.00 91.50 335 ARG A CA 1
ATOM 2710 C C . ARG A 1 335 ? -22.593 5.743 21.911 1.00 91.50 335 ARG A C 1
ATOM 2712 O O . ARG A 1 335 ? -22.648 4.523 21.803 1.00 91.50 335 ARG A O 1
ATOM 2719 N N . ARG A 1 336 ? -23.655 6.485 22.247 1.00 91.25 336 ARG A N 1
ATOM 2720 C CA . ARG A 1 336 ? -24.977 5.914 22.563 1.00 91.25 336 ARG A CA 1
ATOM 2721 C C . ARG A 1 336 ? -25.580 5.241 21.338 1.00 91.25 336 ARG A C 1
ATOM 2723 O O . ARG A 1 336 ? -25.980 4.082 21.406 1.00 91.25 336 ARG A O 1
ATOM 2730 N N . GLY A 1 337 ? -25.554 5.941 20.202 1.00 92.75 337 GLY A N 1
ATOM 2731 C CA . GLY A 1 337 ? -26.002 5.392 18.924 1.00 92.75 337 GLY A CA 1
ATOM 2732 C C . GLY A 1 337 ? -25.171 4.184 18.490 1.00 92.75 337 GLY A C 1
ATOM 2733 O O . GLY A 1 337 ? -25.715 3.200 17.999 1.00 92.75 337 GLY A O 1
ATOM 2734 N N . MET A 1 338 ? -23.860 4.208 18.742 1.00 94.19 338 MET A N 1
ATOM 2735 C CA . MET A 1 338 ? -23.003 3.047 18.506 1.00 94.19 338 MET A CA 1
ATOM 2736 C C . MET A 1 338 ? -23.398 1.838 19.363 1.00 94.19 338 MET A C 1
ATOM 2738 O O . MET A 1 338 ? -23.544 0.751 18.812 1.00 94.19 338 MET A O 1
ATOM 2742 N N . PHE A 1 339 ? -23.585 2.000 20.677 1.00 94.62 339 PHE A N 1
ATOM 2743 C CA . PHE A 1 339 ? -23.988 0.888 21.547 1.00 94.62 339 PHE A CA 1
ATOM 2744 C C . PHE A 1 339 ? -25.348 0.314 21.148 1.00 94.62 339 PHE A C 1
ATOM 2746 O O . PHE A 1 339 ? -25.482 -0.904 21.065 1.00 94.62 339 PHE A O 1
ATOM 2753 N N . PHE A 1 340 ? -26.307 1.181 20.810 1.00 94.69 340 PHE A N 1
ATOM 2754 C CA . PHE A 1 340 ? -27.603 0.769 20.276 1.00 94.69 340 PHE A CA 1
ATOM 2755 C C . PHE A 1 340 ? -27.458 -0.112 19.032 1.00 94.69 340 PHE A C 1
ATOM 2757 O O . PHE A 1 340 ? -27.977 -1.222 19.004 1.00 94.69 340 PHE A O 1
ATOM 2764 N N . LYS A 1 341 ? -26.680 0.321 18.032 1.00 95.00 341 LYS A N 1
ATOM 2765 C CA . LYS A 1 341 ? -26.477 -0.478 16.814 1.00 95.00 341 LYS A CA 1
ATOM 2766 C C . LYS A 1 341 ? -25.813 -1.824 17.083 1.00 95.00 341 LYS A C 1
ATOM 2768 O O . LYS A 1 341 ? -26.203 -2.818 16.481 1.00 95.00 341 LYS A O 1
ATOM 2773 N N . LEU A 1 342 ? -24.826 -1.872 17.980 1.00 95.81 342 LEU A N 1
ATOM 2774 C CA . LEU A 1 342 ? -24.191 -3.135 18.374 1.00 95.81 342 LEU A CA 1
ATOM 2775 C C . LEU A 1 342 ? -25.201 -4.083 19.029 1.00 95.81 342 LEU A C 1
ATOM 2777 O O . LEU A 1 342 ? -25.195 -5.275 18.729 1.00 95.81 342 LEU A O 1
ATOM 2781 N N . SER A 1 343 ? -26.086 -3.550 19.873 1.00 95.38 343 SER A N 1
ATOM 2782 C CA . SER A 1 343 ? -27.175 -4.319 20.471 1.00 95.38 343 SER A CA 1
ATOM 2783 C C . SER A 1 343 ? -28.150 -4.844 19.411 1.00 95.38 343 SER A C 1
ATOM 2785 O O . SER A 1 343 ? -28.439 -6.037 19.404 1.00 95.38 343 SER A O 1
ATOM 2787 N N . CYS A 1 344 ? -28.570 -4.009 18.451 1.00 93.81 344 CYS A N 1
ATOM 2788 C CA . CYS A 1 344 ? -29.431 -4.431 17.338 1.00 93.81 344 CYS A CA 1
ATOM 2789 C C . CYS A 1 344 ? -28.802 -5.523 16.461 1.00 93.81 344 CYS A C 1
ATOM 2791 O O . CYS A 1 344 ? -29.520 -6.338 15.893 1.00 93.81 344 CYS A O 1
ATOM 2793 N N . MET A 1 345 ? -27.470 -5.557 16.351 1.00 95.00 345 MET A N 1
ATOM 2794 C CA . MET A 1 345 ? -26.747 -6.609 15.626 1.00 95.00 345 MET A CA 1
ATOM 2795 C C . MET A 1 345 ? -26.635 -7.923 16.411 1.00 95.00 345 MET A C 1
ATOM 2797 O O . MET A 1 345 ? -26.150 -8.904 15.857 1.00 95.00 345 MET A O 1
ATOM 2801 N N . GLY A 1 346 ? -27.051 -7.955 17.681 1.00 95.19 346 GLY A N 1
ATOM 2802 C CA . GLY A 1 346 ? -27.002 -9.149 18.526 1.00 95.19 346 GLY A CA 1
ATOM 2803 C C . GLY A 1 346 ? -25.679 -9.350 19.269 1.00 95.19 346 GLY A C 1
ATOM 2804 O O . GLY A 1 346 ? -25.374 -10.472 19.671 1.00 95.19 346 GLY A O 1
ATOM 2805 N N . VAL A 1 347 ? -24.873 -8.297 19.466 1.00 96.88 347 VAL A N 1
ATOM 2806 C CA . VAL A 1 347 ? -23.713 -8.385 20.370 1.00 96.88 347 VAL A CA 1
ATOM 2807 C C . VAL A 1 347 ? -24.216 -8.683 21.783 1.00 96.88 347 VAL A C 1
ATOM 2809 O O . VAL A 1 347 ? -25.119 -8.004 22.272 1.00 96.88 347 VAL A O 1
ATOM 2812 N N . SER A 1 348 ? -23.621 -9.679 22.443 1.00 96.69 348 SER A N 1
ATOM 2813 C CA . SER A 1 348 ? -24.048 -10.103 23.778 1.00 96.69 348 SER A CA 1
ATOM 2814 C C . SER A 1 348 ? -23.967 -8.977 24.805 1.00 96.69 348 SER A C 1
ATOM 2816 O O . SER A 1 348 ? -23.087 -8.109 24.747 1.00 96.69 348 SER A O 1
ATOM 2818 N N . THR A 1 349 ? -24.855 -9.019 25.797 1.00 95.56 349 THR A N 1
ATOM 2819 C CA . THR A 1 349 ? -24.951 -7.990 26.839 1.00 95.56 349 THR A CA 1
ATOM 2820 C C . THR A 1 349 ? -23.634 -7.853 27.609 1.00 95.56 349 THR A C 1
ATOM 2822 O O . THR A 1 349 ? -23.201 -6.736 27.896 1.00 95.56 349 THR A O 1
ATOM 2825 N N . LYS A 1 350 ? -22.929 -8.962 27.880 1.00 95.44 350 LYS A N 1
ATOM 2826 C CA . LYS A 1 350 ? -21.632 -8.947 28.580 1.00 95.44 350 LYS A CA 1
ATOM 2827 C C . LYS A 1 350 ? -20.527 -8.283 27.751 1.00 95.44 350 LYS A C 1
ATOM 2829 O O . LYS A 1 350 ? -19.809 -7.422 28.261 1.00 95.44 350 LYS A O 1
ATOM 2834 N N . MET A 1 351 ? -20.398 -8.628 26.465 1.00 96.56 351 MET A N 1
ATOM 2835 C CA . MET A 1 351 ? -19.430 -7.985 25.564 1.00 96.56 351 MET A CA 1
ATOM 2836 C C . MET A 1 351 ? -19.739 -6.496 25.376 1.00 96.56 351 MET A C 1
ATOM 2838 O O . MET A 1 351 ? -18.831 -5.665 25.448 1.00 96.56 351 MET A O 1
ATOM 2842 N N . LEU A 1 352 ? -21.013 -6.151 25.179 1.00 95.81 352 LEU A N 1
ATOM 2843 C CA . LEU A 1 352 ? -21.452 -4.768 25.032 1.00 95.81 352 LEU A CA 1
ATOM 2844 C C . LEU A 1 352 ? -21.161 -3.950 26.296 1.00 95.81 352 LEU A C 1
ATOM 2846 O O . LEU A 1 352 ? -20.610 -2.858 26.182 1.00 95.81 352 LEU A O 1
ATOM 2850 N N . SER A 1 353 ? -21.439 -4.500 27.482 1.00 95.31 353 SER A N 1
ATOM 2851 C CA . SER A 1 353 ? -21.126 -3.878 28.775 1.00 95.31 353 SER A CA 1
ATOM 2852 C C . SER A 1 353 ? -19.625 -3.617 28.936 1.00 95.31 353 SER A C 1
ATOM 2854 O O . SER A 1 353 ? -19.216 -2.498 29.244 1.00 95.31 353 SER A O 1
ATOM 2856 N N . ALA A 1 354 ? -18.769 -4.592 28.609 1.00 95.56 354 ALA A N 1
ATOM 2857 C CA . ALA A 1 354 ? -17.318 -4.406 28.658 1.00 95.56 354 ALA A CA 1
ATOM 2858 C C . ALA A 1 354 ? -16.832 -3.285 27.719 1.00 95.56 354 ALA A C 1
ATOM 2860 O O . ALA A 1 354 ? -15.966 -2.487 28.091 1.00 95.56 354 ALA A O 1
ATOM 2861 N N . ILE A 1 355 ? -17.397 -3.192 26.508 1.00 95.44 355 ILE A N 1
ATOM 2862 C CA . ILE A 1 355 ? -17.088 -2.110 25.563 1.00 95.44 355 ILE A CA 1
ATOM 2863 C C . ILE A 1 355 ? -17.605 -0.773 26.112 1.00 95.44 355 ILE A C 1
ATOM 2865 O O . ILE A 1 355 ? -16.851 0.198 26.136 1.00 95.44 355 ILE A O 1
ATOM 2869 N N . LYS A 1 356 ? -18.850 -0.712 26.592 1.00 94.31 356 LYS A N 1
ATOM 2870 C CA . LYS A 1 356 ? -19.467 0.487 27.173 1.00 94.31 356 LYS A CA 1
ATOM 2871 C C . LYS A 1 356 ? -18.626 1.033 28.325 1.00 94.31 356 LYS A C 1
ATOM 2873 O O . LYS A 1 356 ? -18.140 2.160 28.242 1.00 94.31 356 LYS A O 1
ATOM 2878 N N . ASN A 1 357 ? -18.285 0.189 29.294 1.00 94.38 357 ASN A N 1
ATOM 2879 C CA . ASN A 1 357 ? -17.474 0.563 30.453 1.00 94.38 357 ASN A CA 1
ATOM 2880 C C . ASN A 1 357 ? -16.054 1.001 30.071 1.00 94.38 357 ASN A C 1
ATOM 2882 O O . ASN A 1 357 ? -15.464 1.841 30.757 1.00 94.38 357 ASN A O 1
ATOM 2886 N N . LEU A 1 358 ? -15.492 0.474 28.974 1.00 92.88 358 LEU A N 1
ATOM 2887 C CA . LEU A 1 358 ? -14.192 0.907 28.456 1.00 92.88 358 LEU A CA 1
ATOM 2888 C C . LEU A 1 358 ? -14.257 2.324 27.874 1.00 92.88 358 LEU A C 1
ATOM 2890 O O . LEU A 1 358 ? -13.271 3.056 27.969 1.00 92.88 358 LEU A O 1
ATOM 2894 N N . TYR A 1 359 ? -15.389 2.703 27.279 1.00 91.62 359 TYR A N 1
ATOM 2895 C CA . TYR A 1 359 ? -15.632 4.012 26.671 1.00 91.62 359 TYR A CA 1
ATOM 2896 C C . TYR A 1 359 ? -16.350 5.007 27.597 1.00 91.62 359 TYR A C 1
ATOM 2898 O O . TYR A 1 359 ? -16.488 6.167 27.228 1.00 91.62 359 TYR A O 1
ATOM 2906 N N . GLU A 1 360 ? -16.772 4.625 28.796 1.00 90.19 360 GLU A N 1
ATOM 2907 C CA . GLU A 1 360 ? -17.376 5.547 29.763 1.00 90.19 360 GLU A CA 1
ATOM 2908 C C . GLU A 1 360 ? -16.338 6.214 30.674 1.00 90.19 360 GLU A C 1
ATOM 2910 O O . GLU A 1 360 ? -15.419 5.563 31.182 1.00 90.19 360 GLU A O 1
ATOM 2915 N N . GLY A 1 361 ? -16.512 7.518 30.924 1.00 88.88 361 GLY A N 1
ATOM 2916 C CA . GLY A 1 361 ? -15.678 8.287 31.858 1.00 88.88 361 GLY A CA 1
ATOM 2917 C C . GLY A 1 361 ? -14.230 8.464 31.394 1.00 88.88 361 GLY A C 1
ATOM 2918 O O . GLY A 1 361 ? -13.301 8.352 32.190 1.00 88.88 361 GLY A O 1
ATOM 2919 N N . THR A 1 362 ? -14.020 8.674 30.096 1.00 92.88 362 THR A N 1
ATOM 2920 C CA . THR A 1 362 ? -12.691 8.621 29.478 1.00 92.88 362 THR A CA 1
ATOM 2921 C C . THR A 1 362 ? -12.057 9.998 29.425 1.00 92.88 362 THR A C 1
ATOM 2923 O O . THR A 1 362 ? -12.732 10.970 29.085 1.00 92.88 362 THR A O 1
ATOM 2926 N N . THR A 1 363 ? -10.760 10.097 29.714 1.00 93.69 363 THR A N 1
ATOM 2927 C CA . THR A 1 363 ? -10.044 11.381 29.706 1.00 93.69 363 THR A CA 1
ATOM 2928 C C . THR A 1 363 ? -8.800 11.358 28.825 1.00 93.69 363 THR A C 1
ATOM 2930 O O . THR A 1 363 ? -8.259 10.299 28.474 1.00 93.69 363 THR A O 1
ATOM 2933 N N . ALA A 1 364 ? -8.370 12.545 28.410 1.00 92.62 364 ALA A N 1
ATOM 2934 C CA . ALA A 1 364 ? -7.242 12.740 27.521 1.00 92.62 364 ALA A CA 1
ATOM 2935 C C . ALA A 1 364 ? -6.378 13.932 27.951 1.00 92.62 364 ALA A C 1
ATOM 2937 O O . ALA A 1 364 ? -6.899 14.975 28.336 1.00 92.62 364 ALA A O 1
ATOM 2938 N N . GLY A 1 365 ? -5.060 13.779 27.821 1.00 92.69 365 GLY A N 1
ATOM 2939 C CA . GLY A 1 365 ? -4.090 14.880 27.846 1.00 92.69 365 GLY A CA 1
ATOM 2940 C C . GLY A 1 365 ? -3.324 14.947 26.526 1.00 92.69 365 GLY A C 1
ATOM 2941 O O . GLY A 1 365 ? -3.199 13.932 25.840 1.00 92.69 365 GLY A O 1
ATOM 2942 N N . VAL A 1 366 ? -2.806 16.110 26.136 1.00 91.81 366 VAL A N 1
ATOM 2943 C CA . VAL A 1 366 ? -2.132 16.311 24.841 1.00 91.81 366 VAL A CA 1
ATOM 2944 C C . VAL A 1 366 ? -0.616 16.303 24.999 1.00 91.81 366 VAL A C 1
ATOM 2946 O O . VAL A 1 366 ? -0.067 16.952 25.880 1.00 91.81 366 VAL A O 1
ATOM 2949 N N . TRP A 1 367 ? 0.087 15.573 24.133 1.00 87.19 367 TRP A N 1
ATOM 2950 C CA . TRP A 1 367 ? 1.546 15.565 24.090 1.00 87.19 367 TRP A CA 1
ATOM 2951 C C . TRP A 1 367 ? 2.082 16.843 23.431 1.00 87.19 367 TRP A C 1
ATOM 2953 O O . TRP A 1 367 ? 1.982 17.016 22.213 1.00 87.19 367 TRP A O 1
ATOM 2963 N N . CYS A 1 368 ? 2.724 17.684 24.233 1.00 83.19 368 CYS A N 1
ATOM 2964 C CA . CYS A 1 368 ? 3.331 18.954 23.853 1.00 83.19 368 CYS A CA 1
ATOM 2965 C C . CYS A 1 368 ? 4.870 18.879 23.919 1.00 83.19 368 CYS A C 1
ATOM 2967 O O . CYS A 1 368 ? 5.458 17.828 24.189 1.00 83.19 368 CYS A O 1
ATOM 2969 N N . ARG A 1 369 ? 5.550 19.996 23.620 1.00 75.19 369 ARG A N 1
ATOM 2970 C CA . ARG A 1 369 ? 7.023 20.082 23.652 1.00 75.19 369 ARG A CA 1
ATOM 2971 C C . ARG A 1 369 ? 7.586 19.780 25.045 1.00 75.19 369 ARG A C 1
ATOM 2973 O O . ARG A 1 369 ? 8.568 19.049 25.138 1.00 75.19 369 ARG A O 1
ATOM 2980 N N . ASP A 1 370 ? 6.925 20.290 26.080 1.00 75.25 370 ASP A N 1
ATOM 2981 C CA . ASP A 1 370 ? 7.406 20.264 27.468 1.00 75.25 370 ASP A CA 1
ATOM 2982 C C . ASP A 1 370 ? 6.811 19.113 28.300 1.00 75.25 370 ASP A C 1
ATOM 2984 O O . ASP A 1 370 ? 7.072 18.995 29.493 1.00 75.25 370 ASP A O 1
ATOM 2988 N N . GLY A 1 371 ? 6.032 18.226 27.671 1.00 79.25 371 GLY A N 1
ATOM 2989 C CA . GLY A 1 371 ? 5.375 17.099 28.334 1.00 79.25 371 GLY A CA 1
ATOM 2990 C C . GLY A 1 371 ? 3.916 16.950 27.924 1.00 79.25 371 GLY A C 1
ATOM 2991 O O . GLY A 1 371 ? 3.494 17.463 26.891 1.00 79.25 371 GLY A O 1
ATOM 2992 N N . VAL A 1 372 ? 3.146 16.212 28.723 1.00 85.31 372 VAL A N 1
ATOM 2993 C CA . VAL A 1 372 ? 1.696 16.082 28.524 1.00 85.31 372 VAL A CA 1
ATOM 2994 C C . VAL A 1 372 ? 1.000 17.248 29.224 1.00 85.31 372 VAL A C 1
ATOM 2996 O O . VAL A 1 372 ? 1.236 17.460 30.410 1.00 85.31 372 VAL A O 1
ATOM 2999 N N . ALA A 1 373 ? 0.159 17.981 28.498 1.00 89.06 373 ALA A N 1
ATOM 3000 C CA . ALA A 1 373 ? -0.612 19.115 28.996 1.00 89.06 373 ALA A CA 1
ATOM 3001 C C . ALA A 1 373 ? -2.120 18.827 28.959 1.00 89.06 373 ALA A C 1
ATOM 3003 O O . ALA A 1 373 ? -2.610 18.138 28.060 1.00 89.06 373 ALA A O 1
ATOM 3004 N N . GLY A 1 374 ? -2.846 19.393 29.925 1.00 87.06 374 GLY A N 1
ATOM 3005 C CA . GLY A 1 374 ? -4.294 19.250 30.066 1.00 87.06 374 GLY A CA 1
ATOM 3006 C C . GLY A 1 374 ? -4.760 17.870 30.549 1.00 87.06 374 GLY A C 1
ATOM 3007 O O . GLY A 1 374 ? -4.057 16.865 30.439 1.00 87.06 374 GLY A O 1
ATOM 3008 N N . ASP A 1 375 ? -5.983 17.840 31.076 1.00 90.25 375 ASP A N 1
ATOM 3009 C CA . ASP A 1 375 ? -6.760 16.626 31.339 1.00 90.25 375 ASP A CA 1
ATOM 3010 C C . ASP A 1 375 ? -8.235 16.974 31.113 1.00 90.25 375 ASP A C 1
ATOM 3012 O O . ASP A 1 375 ? -8.817 17.774 31.847 1.00 90.25 375 ASP A O 1
ATOM 3016 N N . PHE A 1 376 ? -8.823 16.462 30.035 1.00 93.25 376 PHE A N 1
ATOM 3017 C CA . PHE A 1 376 ? -10.206 16.755 29.664 1.00 93.25 376 PHE A CA 1
ATOM 3018 C C . PHE A 1 376 ? -10.981 15.473 29.377 1.00 93.25 376 PHE A C 1
ATOM 3020 O O . PHE A 1 376 ? -10.433 14.479 28.892 1.00 93.25 376 PHE A O 1
ATOM 3027 N N . LYS A 1 377 ? -12.283 15.492 29.677 1.00 93.00 377 LYS A N 1
ATOM 3028 C CA . LYS A 1 377 ? -13.191 14.388 29.354 1.00 93.00 377 LYS A CA 1
ATOM 3029 C C . LYS A 1 377 ? -13.361 14.259 27.843 1.00 93.00 377 LYS A C 1
ATOM 3031 O O . LYS A 1 377 ? -13.277 15.238 27.110 1.00 93.00 377 LYS A O 1
ATOM 3036 N N . THR A 1 378 ? -13.591 13.036 27.388 1.00 89.75 378 THR A N 1
ATOM 3037 C CA . THR A 1 378 ? -13.860 12.700 25.987 1.00 89.75 378 THR A CA 1
ATOM 3038 C C . THR A 1 378 ? -15.160 11.919 25.943 1.00 89.75 378 THR A C 1
ATOM 3040 O O . THR A 1 378 ? -15.184 10.747 26.306 1.00 89.75 378 THR A O 1
ATOM 3043 N N . GLU A 1 379 ? -16.247 12.562 25.543 1.00 85.19 379 GLU A N 1
ATOM 3044 C CA . GLU A 1 379 ? -17.603 11.999 25.641 1.00 85.19 379 GLU A CA 1
ATOM 3045 C C . GLU A 1 379 ? -18.106 11.453 24.302 1.00 85.19 379 GLU A C 1
ATOM 3047 O O . GLU A 1 379 ? -18.939 10.548 24.263 1.00 85.19 379 GLU A O 1
ATOM 3052 N N . VAL A 1 380 ? -17.529 11.932 23.201 1.00 87.88 380 VAL A N 1
ATOM 3053 C CA . VAL A 1 380 ? -17.890 11.550 21.836 1.00 87.88 380 VAL A CA 1
ATOM 3054 C C . VAL A 1 380 ? -16.730 10.796 21.188 1.00 87.88 380 VAL A C 1
ATOM 3056 O O . VAL A 1 380 ? -15.586 10.794 21.660 1.00 87.88 380 VAL A O 1
ATOM 3059 N N . GLY A 1 381 ? -17.048 10.075 20.125 1.00 88.06 381 GLY A N 1
ATOM 3060 C CA . GLY A 1 381 ? -16.082 9.486 19.229 1.00 88.06 381 GLY A CA 1
ATOM 3061 C C . GLY A 1 381 ? -15.445 8.200 19.735 1.00 88.06 381 GLY A C 1
ATOM 3062 O O . GLY A 1 381 ? -15.551 7.779 20.892 1.00 88.06 381 GLY A O 1
ATOM 3063 N N . LEU A 1 382 ? -14.749 7.574 18.802 1.00 87.81 382 LEU A N 1
ATOM 3064 C CA . LEU A 1 382 ? -13.889 6.428 18.989 1.00 87.81 382 LEU A CA 1
ATOM 3065 C C . LEU A 1 382 ? -12.448 6.889 19.204 1.00 87.81 382 LEU A C 1
ATOM 3067 O O . LEU A 1 382 ? -11.974 7.845 18.595 1.00 87.81 382 LEU A O 1
ATOM 3071 N N . ARG A 1 383 ? -11.698 6.155 20.024 1.00 81.81 383 ARG A N 1
ATOM 3072 C CA . ARG A 1 383 ? -10.304 6.492 20.324 1.00 81.81 383 ARG A CA 1
ATOM 3073 C C . ARG A 1 383 ? -9.399 6.165 19.134 1.00 81.81 383 ARG A C 1
ATOM 3075 O O . ARG A 1 383 ? -9.084 4.999 18.888 1.00 81.81 383 ARG A O 1
ATOM 3082 N N . GLN A 1 384 ? -8.917 7.177 18.413 1.00 73.56 384 GLN A N 1
ATOM 3083 C CA . GLN A 1 384 ? -7.999 6.956 17.291 1.00 73.56 384 GLN A CA 1
ATOM 3084 C C . GLN A 1 384 ? -6.709 6.262 17.747 1.00 73.56 384 GLN A C 1
ATOM 3086 O O . GLN A 1 384 ? -5.953 6.785 18.557 1.00 73.56 384 GLN A O 1
ATOM 3091 N N . GLY A 1 385 ? -6.428 5.081 17.193 1.00 73.25 385 GLY A N 1
ATOM 3092 C CA . GLY A 1 385 ? -5.271 4.264 17.579 1.00 73.25 385 GLY A CA 1
ATOM 3093 C C . GLY A 1 385 ? -5.574 3.178 18.617 1.00 73.25 385 GLY A C 1
ATOM 3094 O O . GLY A 1 385 ? -4.693 2.361 18.897 1.00 73.25 385 GLY A O 1
ATOM 3095 N N . CYS A 1 386 ? -6.805 3.110 19.135 1.00 84.75 386 CYS A N 1
ATOM 3096 C CA . CYS A 1 386 ? -7.299 1.934 19.845 1.00 84.75 386 CYS A CA 1
ATOM 3097 C C . CYS A 1 386 ? -7.551 0.779 18.862 1.00 84.75 386 CYS A C 1
ATOM 3099 O O . CYS A 1 386 ? -7.952 0.987 17.718 1.00 84.75 386 CYS A O 1
ATOM 3101 N N . ILE A 1 387 ? -7.302 -0.449 19.318 1.00 89.31 387 ILE A N 1
ATOM 3102 C CA . ILE A 1 387 ? -7.392 -1.666 18.498 1.00 89.31 387 ILE A CA 1
ATOM 3103 C C . ILE A 1 387 ? -8.852 -2.044 18.203 1.00 89.31 387 ILE A C 1
ATOM 3105 O O . ILE A 1 387 ? -9.113 -2.590 17.139 1.00 89.31 387 ILE A O 1
ATOM 3109 N N . LEU A 1 388 ? -9.789 -1.697 19.095 1.00 91.50 388 LEU A N 1
ATOM 3110 C CA . LEU A 1 388 ? -11.230 -1.953 18.945 1.00 91.50 388 LEU A CA 1
ATOM 3111 C C . LEU A 1 388 ? -11.931 -0.982 17.990 1.00 91.50 388 LEU A C 1
ATOM 3113 O O . LEU A 1 388 ? -12.888 -1.346 17.318 1.00 91.50 388 LEU A O 1
ATOM 3117 N N . SER A 1 389 ? -11.487 0.272 17.928 1.00 92.50 389 SER A N 1
ATOM 3118 C CA . SER A 1 389 ? -12.198 1.322 17.187 1.00 92.50 389 SER A CA 1
ATOM 3119 C C . SER A 1 389 ? -12.480 0.998 15.709 1.00 92.50 389 SER A C 1
ATOM 3121 O O . SER A 1 389 ? -13.571 1.319 15.249 1.00 92.50 389 SER A O 1
ATOM 3123 N N . PRO A 1 390 ? -11.578 0.354 14.943 1.00 93.44 390 PRO A N 1
ATOM 3124 C CA . PRO A 1 390 ? -11.839 0.053 13.538 1.00 93.44 390 PRO A CA 1
ATOM 3125 C C . PRO A 1 390 ? -13.034 -0.885 13.291 1.00 93.44 390 PRO A C 1
ATOM 3127 O O . PRO A 1 390 ? -13.830 -0.624 12.386 1.00 93.44 390 PRO A O 1
ATOM 3130 N N . ILE A 1 391 ? -13.192 -1.950 14.092 1.00 93.81 391 ILE A N 1
ATOM 3131 C CA . ILE A 1 391 ? -14.330 -2.874 13.946 1.00 93.81 391 ILE A CA 1
ATOM 3132 C C . ILE A 1 391 ? -15.630 -2.212 14.410 1.00 93.81 391 ILE A C 1
ATOM 3134 O O . ILE A 1 391 ? -16.632 -2.296 13.707 1.00 93.81 391 ILE A O 1
ATOM 3138 N N . LEU A 1 392 ? -15.587 -1.450 15.511 1.00 95.69 392 LEU A N 1
ATOM 3139 C CA . LEU A 1 392 ? -16.747 -0.710 16.017 1.00 95.69 392 LEU A CA 1
ATOM 3140 C C . LEU A 1 392 ? -17.270 0.298 14.984 1.00 95.69 392 LEU A C 1
ATOM 3142 O O . LEU A 1 392 ? -18.472 0.367 14.753 1.00 95.69 392 LEU A O 1
ATOM 3146 N N . PHE A 1 393 ? -16.372 1.026 14.308 1.00 94.62 393 PHE A N 1
ATOM 3147 C CA . PHE A 1 393 ? -16.749 1.924 13.212 1.00 94.62 393 PHE A CA 1
ATOM 3148 C C . PHE A 1 393 ? -17.395 1.163 12.047 1.00 94.62 393 PHE A C 1
ATOM 3150 O O . PHE A 1 393 ? -18.405 1.597 11.496 1.00 94.62 393 PHE A O 1
ATOM 3157 N N . SER A 1 394 ? -16.809 0.024 11.666 1.00 94.56 394 SER A N 1
ATOM 3158 C CA . SER A 1 394 ? -17.289 -0.774 10.531 1.00 94.56 394 SER A CA 1
ATOM 3159 C C . SER A 1 394 ? -18.687 -1.327 10.783 1.00 94.56 394 SER A C 1
ATOM 3161 O O . SER A 1 394 ? -19.515 -1.260 9.881 1.00 94.56 394 SER A O 1
ATOM 3163 N N . MET A 1 395 ? -18.952 -1.808 12.003 1.00 95.31 395 MET A N 1
ATOM 3164 C CA . MET A 1 395 ? -20.279 -2.243 12.446 1.00 95.31 395 MET A CA 1
ATOM 3165 C C . MET A 1 395 ? -21.254 -1.062 12.498 1.00 95.31 395 MET A C 1
ATOM 3167 O O . MET A 1 395 ? -22.341 -1.148 11.945 1.00 95.31 395 MET A O 1
ATOM 3171 N N . PHE A 1 396 ? -20.849 0.078 13.064 1.00 95.31 396 PHE A N 1
ATOM 3172 C CA . PHE A 1 396 ? -21.702 1.264 13.195 1.00 95.31 396 PHE A CA 1
ATOM 3173 C C . PHE A 1 396 ? -22.289 1.776 11.871 1.00 95.31 396 PHE A C 1
ATOM 3175 O O . PHE A 1 396 ? -23.412 2.274 11.863 1.00 95.31 396 PHE A O 1
ATOM 3182 N N . ILE A 1 397 ? -21.542 1.693 10.766 1.00 94.81 397 ILE A N 1
ATOM 3183 C CA . ILE A 1 397 ? -21.996 2.175 9.450 1.00 94.81 397 ILE A CA 1
ATOM 3184 C C . ILE A 1 397 ? -22.556 1.072 8.541 1.00 94.81 397 ILE A C 1
ATOM 3186 O O . ILE A 1 397 ? -22.911 1.332 7.394 1.00 94.81 397 ILE A O 1
ATOM 3190 N N . ASN A 1 398 ? -22.596 -0.172 9.018 1.00 95.00 398 ASN A N 1
ATOM 3191 C CA . ASN A 1 398 ? -22.902 -1.341 8.195 1.00 95.00 398 ASN A CA 1
ATOM 3192 C C . ASN A 1 398 ? -24.355 -1.386 7.688 1.00 95.00 398 ASN A C 1
ATOM 3194 O O . ASN A 1 398 ? -24.607 -2.056 6.693 1.00 95.00 398 ASN A O 1
ATOM 3198 N N . ASP A 1 399 ? -25.270 -0.666 8.335 1.00 94.81 399 ASP A N 1
ATOM 3199 C CA . ASP A 1 399 ? -26.690 -0.516 7.979 1.00 94.81 399 ASP A CA 1
ATOM 3200 C C . ASP A 1 399 ? -26.941 0.572 6.916 1.00 94.81 399 ASP A C 1
ATOM 3202 O O . ASP A 1 399 ? -28.010 0.622 6.309 1.00 94.81 399 ASP A O 1
ATOM 3206 N N . LEU A 1 400 ? -25.949 1.422 6.615 1.00 95.56 400 LEU A N 1
ATOM 3207 C CA . LEU A 1 400 ? -26.067 2.456 5.581 1.00 95.56 400 LEU A CA 1
ATOM 3208 C C . LEU A 1 400 ? -26.560 1.926 4.212 1.00 95.56 400 LEU A C 1
ATOM 3210 O O . LEU A 1 400 ? -27.409 2.588 3.610 1.00 95.56 400 LEU A O 1
ATOM 3214 N N . PRO A 1 401 ? -26.087 0.774 3.685 1.00 95.06 401 PRO A N 1
ATOM 3215 C CA . PRO A 1 401 ? -26.578 0.233 2.419 1.00 95.06 401 PRO A CA 1
ATOM 3216 C C . PRO A 1 401 ? -28.094 -0.001 2.395 1.00 95.06 401 PRO A C 1
ATOM 3218 O O . PRO A 1 401 ? -28.697 0.141 1.335 1.00 95.06 401 PRO A O 1
ATOM 3221 N N . GLU A 1 402 ? -28.712 -0.346 3.523 1.00 93.31 402 GLU A N 1
ATOM 3222 C CA . GLU A 1 402 ? -30.152 -0.622 3.605 1.00 93.31 402 GLU A CA 1
ATOM 3223 C C . GLU A 1 402 ? -30.969 0.676 3.535 1.00 93.31 402 GLU A C 1
ATOM 3225 O O . GLU A 1 402 ? -32.000 0.730 2.871 1.00 93.31 402 GLU A O 1
ATOM 3230 N N . VAL A 1 403 ? -30.447 1.757 4.122 1.00 94.81 403 VAL A N 1
ATOM 3231 C CA . VAL A 1 403 ? -31.113 3.070 4.200 1.00 94.81 403 VAL A CA 1
ATOM 3232 C C . VAL A 1 403 ? -31.061 3.853 2.883 1.00 94.81 403 VAL A C 1
ATOM 3234 O O . VAL A 1 403 ? -31.922 4.688 2.610 1.00 94.81 403 VAL A O 1
ATOM 3237 N N . LEU A 1 404 ? -30.032 3.635 2.060 1.00 93.50 404 LEU A N 1
ATOM 3238 C CA . LEU A 1 404 ? -29.777 4.474 0.885 1.00 93.50 404 LEU A CA 1
ATOM 3239 C C . LEU A 1 404 ? -30.821 4.351 -0.228 1.00 93.50 404 LEU A C 1
ATOM 3241 O O . LEU A 1 404 ? -30.879 5.265 -1.044 1.00 93.50 404 LEU A O 1
ATOM 3245 N N . GLU A 1 405 ? -31.592 3.256 -0.283 1.00 83.81 405 GLU A N 1
ATOM 3246 C CA . GLU A 1 405 ? -32.653 3.011 -1.277 1.00 83.81 405 GLU A CA 1
ATOM 3247 C C . GLU A 1 405 ? -32.245 3.426 -2.709 1.00 83.81 405 GLU A C 1
ATOM 3249 O O . GLU A 1 405 ? -32.534 4.522 -3.193 1.00 83.81 405 GLU A O 1
ATOM 3254 N N . GLY A 1 406 ? -31.517 2.564 -3.422 1.00 88.19 406 GLY A N 1
ATOM 3255 C CA . GLY A 1 406 ? -30.955 2.940 -4.721 1.00 88.19 406 GLY A CA 1
ATOM 3256 C C . GLY A 1 406 ? -29.953 1.936 -5.266 1.00 88.19 406 GLY A C 1
ATOM 3257 O O . GLY A 1 406 ? -30.000 0.753 -4.933 1.00 88.19 406 GLY A O 1
ATOM 3258 N N . GLY A 1 407 ? -29.054 2.390 -6.134 1.00 93.94 407 GLY A N 1
ATOM 3259 C CA . GLY A 1 407 ? -27.992 1.558 -6.699 1.00 93.94 407 GLY A CA 1
ATOM 3260 C C . GLY A 1 407 ? -28.182 1.131 -8.147 1.00 93.94 407 GLY A C 1
ATOM 3261 O O . GLY A 1 407 ? -29.191 1.415 -8.789 1.00 93.94 407 GLY A O 1
ATOM 3262 N N . CYS A 1 408 ? -27.174 0.426 -8.648 1.00 94.69 408 CYS A N 1
ATOM 3263 C CA . CYS A 1 408 ? -27.103 -0.135 -9.988 1.00 94.69 408 CYS A CA 1
ATOM 3264 C C . CYS A 1 408 ? -27.100 -1.668 -9.916 1.00 94.69 408 CYS A C 1
ATOM 3266 O O . CYS A 1 408 ? -26.435 -2.258 -9.061 1.00 94.69 408 CYS A O 1
ATOM 3268 N N . SER A 1 409 ? -27.830 -2.313 -10.823 1.00 94.81 409 SER A N 1
ATOM 3269 C CA . SER A 1 409 ? -27.887 -3.774 -10.917 1.00 94.81 409 SER A CA 1
ATOM 3270 C C . SER A 1 409 ? -26.765 -4.312 -11.803 1.00 94.81 409 SER A C 1
ATOM 3272 O O . SER A 1 409 ? -26.544 -3.818 -12.909 1.00 94.81 409 SER A O 1
ATOM 3274 N N . PHE A 1 410 ? -26.077 -5.346 -11.323 1.00 93.56 410 PHE A N 1
ATOM 3275 C CA . PHE A 1 410 ? -25.051 -6.093 -12.045 1.00 93.56 410 PHE A CA 1
ATOM 3276 C C . PHE A 1 410 ? -25.347 -7.590 -11.901 1.00 93.56 410 PHE A C 1
ATOM 3278 O O . PHE A 1 410 ? -25.060 -8.198 -10.868 1.00 93.56 410 PHE A O 1
ATOM 3285 N N . GLY A 1 411 ? -25.970 -8.179 -12.926 1.00 88.62 411 GLY A N 1
ATOM 3286 C CA . GLY A 1 411 ? -26.556 -9.517 -12.815 1.00 88.62 411 GLY A CA 1
ATOM 3287 C C . GLY A 1 411 ? -27.603 -9.550 -11.698 1.00 88.62 411 GLY A C 1
ATOM 3288 O O . GLY A 1 411 ? -28.420 -8.637 -11.588 1.00 88.62 411 GLY A O 1
ATOM 3289 N N . ASN A 1 412 ? -27.516 -10.545 -10.815 1.00 87.38 412 ASN A N 1
ATOM 3290 C CA . ASN A 1 412 ? -28.449 -10.716 -9.693 1.00 87.38 412 ASN A CA 1
ATOM 3291 C C . ASN A 1 412 ? -28.094 -9.867 -8.457 1.00 87.38 412 ASN A C 1
ATOM 3293 O O . ASN A 1 412 ? -28.737 -9.995 -7.417 1.00 87.38 412 ASN A O 1
ATOM 3297 N N . LYS A 1 413 ? -27.058 -9.019 -8.526 1.00 92.31 413 LYS A N 1
ATOM 3298 C CA . LYS A 1 413 ? -26.623 -8.191 -7.396 1.00 92.31 413 LYS A CA 1
ATOM 3299 C C . LYS A 1 413 ? -26.916 -6.719 -7.663 1.00 92.31 413 LYS A C 1
ATOM 3301 O O . LYS A 1 413 ? -26.406 -6.135 -8.617 1.00 92.31 413 LYS A O 1
ATOM 3306 N N . ARG A 1 414 ? -27.691 -6.094 -6.777 1.00 94.62 414 ARG A N 1
ATOM 3307 C CA . ARG A 1 414 ? -27.846 -4.637 -6.726 1.00 94.62 414 ARG A CA 1
ATOM 3308 C C . ARG A 1 414 ? -26.759 -4.052 -5.833 1.00 94.62 414 ARG A C 1
ATOM 3310 O O . ARG A 1 414 ? -26.600 -4.492 -4.699 1.00 94.62 414 ARG A O 1
ATOM 3317 N N . VAL A 1 415 ? -26.005 -3.087 -6.351 1.00 96.62 415 VAL A N 1
ATOM 3318 C CA . VAL A 1 415 ? -24.921 -2.412 -5.629 1.00 96.62 415 VAL A CA 1
ATOM 3319 C C . VAL A 1 415 ? -25.251 -0.931 -5.552 1.00 96.62 415 VAL A C 1
ATOM 3321 O O . VAL A 1 415 ? -25.434 -0.282 -6.577 1.00 96.62 415 VAL A O 1
ATOM 3324 N N . ASN A 1 416 ? -25.341 -0.391 -4.345 1.00 96.19 416 ASN A N 1
ATOM 3325 C CA . ASN A 1 416 ? -25.627 1.023 -4.102 1.00 96.19 416 ASN A CA 1
ATOM 3326 C C . ASN A 1 416 ? -24.455 1.755 -3.444 1.00 96.19 416 ASN A C 1
ATOM 3328 O O . ASN A 1 416 ? -24.306 2.962 -3.630 1.00 96.19 416 ASN A O 1
ATOM 3332 N N . VAL A 1 417 ? -23.591 1.028 -2.739 1.00 97.50 417 VAL A N 1
ATOM 3333 C CA . VAL A 1 417 ? -22.457 1.606 -2.034 1.00 97.50 417 VAL A CA 1
ATOM 3334 C C . VAL A 1 417 ? -21.252 0.670 -2.013 1.00 97.50 417 VAL A C 1
ATOM 3336 O O . VAL A 1 417 ? -21.390 -0.551 -1.989 1.00 97.50 417 VAL A O 1
ATOM 3339 N N . LEU A 1 418 ? -20.057 1.259 -2.007 1.00 97.56 418 LEU A N 1
ATOM 3340 C CA . LEU A 1 418 ? -18.817 0.606 -1.594 1.00 97.56 418 LEU A CA 1
ATOM 3341 C C . LEU A 1 418 ? -18.265 1.340 -0.376 1.00 97.56 418 LEU A C 1
ATOM 3343 O O . LEU A 1 418 ? -18.023 2.546 -0.450 1.00 97.56 418 LEU A O 1
ATOM 3347 N N . MET A 1 419 ? -18.039 0.621 0.721 1.00 96.50 419 MET A N 1
ATOM 3348 C CA . MET A 1 419 ? -17.513 1.182 1.962 1.00 96.50 419 MET A CA 1
ATOM 3349 C C . MET A 1 419 ? -16.146 0.584 2.274 1.00 96.50 419 MET A C 1
ATOM 3351 O O . MET A 1 419 ? -15.939 -0.633 2.242 1.00 96.50 419 MET A O 1
ATOM 3355 N N . TYR A 1 420 ? -15.194 1.455 2.582 1.00 93.81 420 TYR A N 1
ATOM 3356 C CA . TYR A 1 420 ? -13.937 1.081 3.207 1.00 93.81 420 TYR A CA 1
ATOM 3357 C C . TYR A 1 420 ? -13.713 2.026 4.381 1.00 93.81 420 TYR A C 1
ATOM 3359 O O . TYR A 1 420 ? -13.059 3.058 4.244 1.00 93.81 420 TYR A O 1
ATOM 3367 N N . ALA A 1 421 ? -14.298 1.683 5.530 1.00 86.69 421 ALA A N 1
ATOM 3368 C CA . ALA A 1 421 ? -14.361 2.590 6.671 1.00 86.69 421 ALA A CA 1
ATOM 3369 C C . ALA A 1 421 ? -14.998 3.942 6.289 1.00 86.69 421 ALA A C 1
ATOM 3371 O O . ALA A 1 421 ? -16.160 3.965 5.891 1.00 86.69 421 ALA A O 1
ATOM 3372 N N . ASP A 1 422 ? -14.265 5.050 6.423 1.00 85.00 422 ASP A N 1
ATOM 3373 C CA . ASP A 1 422 ? -14.722 6.410 6.127 1.00 85.00 422 ASP A CA 1
ATOM 3374 C C . ASP A 1 422 ? -14.712 6.764 4.631 1.00 85.00 422 ASP A C 1
ATOM 3376 O O . ASP A 1 422 ? -15.369 7.728 4.242 1.00 85.00 422 ASP A O 1
ATOM 3380 N N . ASP A 1 423 ? -14.019 5.986 3.793 1.00 91.62 423 ASP A N 1
ATOM 3381 C CA . ASP A 1 423 ? -14.018 6.152 2.337 1.00 91.62 423 ASP A CA 1
ATOM 3382 C C . ASP A 1 423 ? -15.235 5.436 1.722 1.00 91.62 423 ASP A C 1
ATOM 3384 O O . ASP A 1 423 ? -15.234 4.211 1.536 1.00 91.62 423 ASP A O 1
ATOM 3388 N N . ILE A 1 424 ? -16.272 6.205 1.371 1.00 95.88 424 ILE A N 1
ATOM 3389 C CA . ILE A 1 424 ? -17.546 5.685 0.850 1.00 95.88 424 ILE A CA 1
ATOM 3390 C C . ILE A 1 424 ? -17.800 6.172 -0.577 1.00 95.88 424 ILE A C 1
ATOM 3392 O O . ILE A 1 424 ? -17.550 7.330 -0.913 1.00 95.88 424 ILE A O 1
ATOM 3396 N N . VAL A 1 425 ? -18.332 5.289 -1.424 1.00 97.88 425 VAL A N 1
ATOM 3397 C CA . VAL A 1 425 ? -18.770 5.629 -2.785 1.00 97.88 425 VAL A CA 1
ATOM 3398 C C . VAL A 1 425 ? -20.210 5.200 -2.978 1.00 97.88 425 VAL A C 1
ATOM 3400 O O . VAL A 1 425 ? -20.480 4.002 -3.013 1.00 97.88 425 VAL A O 1
ATOM 3403 N N . LEU A 1 426 ? -21.115 6.164 -3.136 1.00 98.19 426 LEU A N 1
ATOM 3404 C CA . LEU A 1 426 ? -22.477 5.896 -3.597 1.00 98.19 426 LEU A CA 1
ATOM 3405 C C . LEU A 1 426 ? -22.485 5.801 -5.117 1.00 98.19 426 LEU A C 1
ATOM 3407 O O . LEU A 1 426 ? -21.799 6.582 -5.778 1.00 98.19 426 LEU A O 1
ATOM 3411 N N . LEU A 1 427 ? -23.283 4.894 -5.672 1.00 96.94 427 LEU A N 1
ATOM 3412 C CA . LEU A 1 427 ? -23.414 4.731 -7.116 1.00 96.94 427 LEU A CA 1
ATOM 3413 C C . LEU A 1 427 ? -24.871 4.650 -7.561 1.00 96.94 427 LEU A C 1
ATOM 3415 O O . LEU A 1 427 ? -25.684 3.964 -6.951 1.00 96.94 427 LEU A O 1
ATOM 3419 N N . SER A 1 428 ? -25.177 5.316 -8.671 1.00 97.06 428 SER A N 1
ATOM 3420 C CA . SER A 1 428 ? -26.500 5.304 -9.293 1.00 97.06 428 SER A CA 1
ATOM 3421 C C . SER A 1 428 ? -26.391 5.296 -10.823 1.00 97.06 428 SER A C 1
ATOM 3423 O O . SER A 1 428 ? -25.514 5.966 -11.382 1.00 97.06 428 SER A O 1
ATOM 3425 N N . PRO A 1 429 ? -27.284 4.580 -11.533 1.00 95.31 429 PRO A N 1
ATOM 3426 C CA . PRO A 1 429 ? -27.374 4.644 -12.989 1.00 95.31 429 PRO A CA 1
ATOM 3427 C C . PRO A 1 429 ? -27.982 5.962 -13.499 1.00 95.31 429 PRO A C 1
ATOM 3429 O O . PRO A 1 429 ? -27.832 6.268 -14.681 1.00 95.31 429 PRO A O 1
ATOM 3432 N N . THR A 1 430 ? -28.654 6.738 -12.640 1.00 94.19 430 THR A N 1
ATOM 3433 C CA . THR A 1 430 ? -2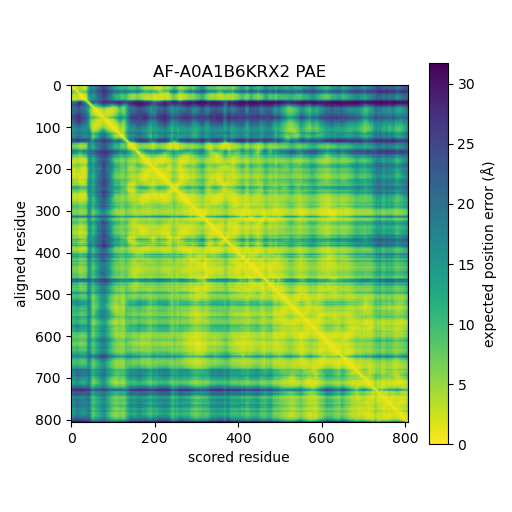9.348 7.987 -12.999 1.00 94.19 430 THR A CA 1
ATOM 3434 C C . THR A 1 430 ? -28.976 9.143 -12.066 1.00 94.19 430 THR A C 1
ATOM 3436 O O . THR A 1 430 ? -28.662 8.939 -10.889 1.00 94.19 430 THR A O 1
ATOM 3439 N N . ALA A 1 431 ? -29.043 10.375 -12.584 1.00 94.56 431 ALA A N 1
ATOM 3440 C CA . ALA A 1 431 ? -28.771 11.586 -11.809 1.00 94.56 431 ALA A CA 1
ATOM 3441 C C . ALA A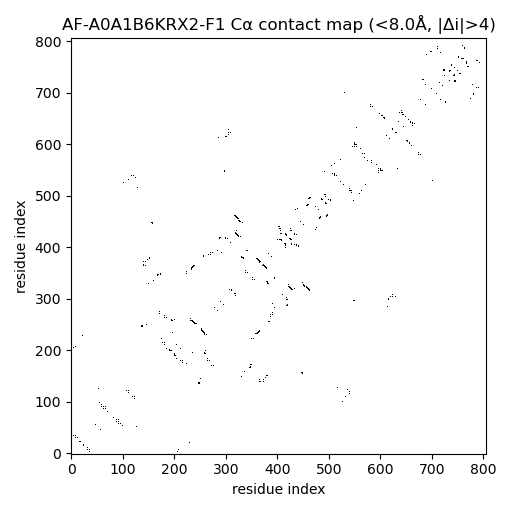 1 431 ? -29.773 11.779 -10.657 1.00 94.56 431 ALA A C 1
ATOM 3443 O O . ALA A 1 431 ? -29.363 12.051 -9.528 1.00 94.56 431 ALA A O 1
ATOM 3444 N N . THR A 1 432 ? -31.065 11.562 -10.929 1.00 95.06 432 THR A N 1
ATOM 3445 C CA . THR A 1 432 ? -32.155 11.638 -9.942 1.00 95.06 432 THR A CA 1
ATOM 3446 C C . THR A 1 432 ? -32.008 10.585 -8.849 1.00 95.06 432 THR A C 1
ATOM 3448 O O . THR A 1 432 ? -32.123 10.909 -7.670 1.00 95.06 432 THR A O 1
ATOM 3451 N N . GLY A 1 433 ? -31.660 9.348 -9.221 1.00 96.56 433 GLY A N 1
ATOM 3452 C CA . GLY A 1 433 ? -31.390 8.279 -8.263 1.00 96.56 433 GLY A CA 1
ATOM 3453 C C . GLY A 1 433 ? -30.230 8.623 -7.330 1.00 96.56 433 GLY A C 1
ATOM 3454 O O . GLY A 1 433 ? -30.331 8.402 -6.128 1.00 96.56 433 GLY A O 1
ATOM 3455 N N . LEU A 1 434 ? -29.164 9.252 -7.847 1.00 97.56 434 LEU A N 1
ATOM 3456 C CA . LEU A 1 434 ? -28.054 9.688 -6.997 1.00 97.56 434 LEU A CA 1
ATOM 3457 C C . LEU A 1 434 ? -28.493 10.786 -6.020 1.00 97.56 434 LEU A C 1
ATOM 3459 O O . LEU A 1 434 ? -28.131 10.724 -4.849 1.00 97.56 434 LEU A O 1
ATOM 3463 N N . GLN A 1 435 ? -29.287 11.765 -6.470 1.00 97.38 435 GLN A N 1
ATOM 3464 C CA . GLN A 1 435 ? -29.800 12.819 -5.589 1.00 97.38 435 GLN A CA 1
ATOM 3465 C C . GLN A 1 435 ? -30.685 12.248 -4.472 1.00 97.38 435 GLN A C 1
ATOM 3467 O O . GLN A 1 435 ? -30.542 12.659 -3.323 1.00 97.38 435 GLN A O 1
ATOM 3472 N N . HIS A 1 436 ? -31.544 11.270 -4.774 1.00 97.25 436 HIS A N 1
ATOM 3473 C CA . HIS A 1 436 ? -32.350 10.585 -3.759 1.00 97.25 436 HIS A CA 1
ATOM 3474 C C . HIS A 1 436 ? -31.473 9.893 -2.705 1.00 97.25 436 HIS A C 1
ATOM 3476 O O . HIS A 1 436 ? -31.659 10.089 -1.505 1.00 97.25 436 HIS A O 1
ATOM 3482 N N . MET A 1 437 ? -30.444 9.166 -3.146 1.00 98.00 437 MET A N 1
ATOM 3483 C CA . MET A 1 437 ? -29.485 8.524 -2.242 1.00 98.00 437 MET A CA 1
ATOM 3484 C C . MET A 1 437 ? -28.717 9.542 -1.384 1.00 98.00 437 MET A C 1
ATOM 3486 O O . MET A 1 437 ? -28.438 9.276 -0.217 1.00 98.00 437 MET A O 1
ATOM 3490 N N . ILE A 1 438 ? -28.395 10.723 -1.925 1.00 98.12 438 ILE A N 1
ATOM 3491 C CA . ILE A 1 438 ? -27.760 11.818 -1.174 1.00 98.12 438 ILE A CA 1
ATOM 3492 C C . ILE A 1 438 ? -28.688 12.343 -0.069 1.00 98.12 438 ILE A C 1
ATOM 3494 O O . ILE A 1 438 ? -28.220 12.591 1.039 1.00 98.12 438 ILE A O 1
ATOM 3498 N N . ILE A 1 439 ? -29.992 12.462 -0.330 1.00 97.38 439 ILE A N 1
ATOM 3499 C CA . ILE A 1 439 ? -30.992 12.883 0.669 1.00 97.38 439 ILE A CA 1
ATOM 3500 C C . ILE A 1 439 ? -31.138 11.829 1.781 1.00 97.38 439 ILE A C 1
ATOM 3502 O O . ILE A 1 439 ? -31.199 12.166 2.969 1.00 97.38 439 ILE A O 1
ATOM 3506 N N . ARG A 1 440 ? -31.136 10.538 1.419 1.00 97.56 440 ARG A N 1
ATOM 3507 C CA . ARG A 1 440 ? -31.118 9.432 2.392 1.00 97.56 440 ARG A CA 1
ATOM 3508 C C . ARG A 1 440 ? -29.851 9.461 3.245 1.00 97.56 440 ARG A C 1
ATOM 3510 O O . ARG A 1 440 ? -29.942 9.367 4.468 1.00 97.56 440 ARG A O 1
ATOM 3517 N N . LEU A 1 441 ? -28.689 9.684 2.625 1.00 97.31 441 LEU A N 1
ATOM 3518 C CA . LEU A 1 441 ? -27.422 9.865 3.334 1.00 97.31 441 LEU A CA 1
ATOM 3519 C C . LEU A 1 441 ? -27.470 11.066 4.285 1.00 97.31 441 LEU A C 1
ATOM 3521 O O . LEU A 1 441 ? -27.014 10.953 5.414 1.00 97.31 441 LEU A O 1
ATOM 3525 N N . GLU A 1 442 ? -28.021 12.203 3.862 1.00 96.00 442 GLU A N 1
ATOM 3526 C CA . GLU A 1 442 ? -28.156 13.395 4.707 1.00 96.00 442 GLU A CA 1
ATOM 3527 C C . GLU A 1 442 ? -28.964 13.093 5.977 1.00 96.00 442 GLU A C 1
ATOM 3529 O O . GLU A 1 442 ? -28.533 13.412 7.087 1.00 96.00 442 GLU A O 1
ATOM 3534 N N . THR A 1 443 ? -30.105 12.420 5.814 1.00 95.12 443 THR A N 1
ATOM 3535 C CA . THR A 1 443 ? -30.975 12.012 6.926 1.00 95.12 443 THR A CA 1
ATOM 3536 C C . THR A 1 443 ? -30.255 11.043 7.860 1.00 95.12 443 THR A C 1
ATOM 3538 O O . THR A 1 443 ? -30.253 11.242 9.075 1.00 95.12 443 THR A O 1
ATOM 3541 N N . TYR A 1 444 ? -29.576 10.043 7.294 1.00 95.12 444 TYR A N 1
ATOM 3542 C CA . TYR A 1 444 ? -28.756 9.093 8.041 1.00 95.12 444 TYR A CA 1
ATOM 3543 C C . TYR A 1 444 ? -27.648 9.803 8.834 1.00 95.12 444 TYR A C 1
ATOM 3545 O O . TYR A 1 444 ? -27.469 9.557 10.025 1.00 95.12 444 TYR A O 1
ATOM 3553 N N . CYS A 1 445 ? -26.928 10.731 8.203 1.00 94.31 445 CYS A N 1
ATOM 3554 C CA . CYS A 1 445 ? -25.863 11.495 8.839 1.00 94.31 445 CYS A CA 1
ATOM 3555 C C . CYS A 1 445 ? -26.376 12.361 9.991 1.00 94.31 445 CYS A C 1
ATOM 3557 O O . CYS A 1 445 ? -25.745 12.398 11.045 1.00 94.31 445 CYS A O 1
ATOM 3559 N N . ARG A 1 446 ? -27.531 13.011 9.818 1.00 92.44 446 ARG A N 1
ATOM 3560 C CA . ARG A 1 446 ? -28.180 13.811 10.864 1.00 92.44 446 ARG A CA 1
ATOM 3561 C C . ARG A 1 446 ? -28.573 12.953 12.066 1.00 92.44 446 ARG A C 1
ATOM 3563 O O . ARG A 1 446 ? -28.325 13.345 13.200 1.00 92.44 446 ARG A O 1
ATOM 3570 N N . HIS A 1 447 ? -29.144 11.778 11.809 1.00 91.69 447 HIS A N 1
ATOM 3571 C CA . HIS A 1 447 ? -29.594 10.863 12.856 1.00 91.69 447 HIS A CA 1
ATOM 3572 C C . HIS A 1 447 ? -28.426 10.242 13.639 1.00 91.69 447 HIS A C 1
ATOM 3574 O O . HIS A 1 447 ? -28.511 10.088 14.850 1.00 91.69 447 HIS A O 1
ATOM 3580 N N . TRP A 1 448 ? -27.310 9.944 12.968 1.00 92.00 448 TRP A N 1
ATOM 3581 C CA . TRP A 1 448 ? -26.153 9.264 13.564 1.00 92.00 448 TRP A CA 1
ATOM 3582 C C . TRP A 1 448 ? -24.963 10.185 13.882 1.00 92.00 448 TRP A C 1
ATOM 3584 O O . TRP A 1 448 ? -23.852 9.706 14.108 1.00 92.00 448 TRP A O 1
ATOM 3594 N N . ASN A 1 449 ? -25.182 11.503 13.896 1.00 91.31 449 ASN A N 1
ATOM 3595 C CA . ASN A 1 449 ? -24.170 12.527 14.183 1.00 91.31 449 ASN A CA 1
ATOM 3596 C C . ASN A 1 449 ? -22.906 12.442 13.295 1.00 91.31 449 ASN A C 1
ATOM 3598 O O . ASN A 1 449 ? -21.784 12.699 13.731 1.00 91.31 449 ASN A O 1
ATOM 3602 N N . LEU A 1 450 ? -23.075 12.087 12.020 1.00 92.12 450 LEU A N 1
ATOM 3603 C CA . LEU A 1 450 ? -22.004 12.104 11.023 1.00 92.12 450 LEU A CA 1
ATOM 3604 C C . LEU A 1 450 ? -22.044 13.399 10.212 1.00 92.12 450 LEU A C 1
ATOM 3606 O O . LEU A 1 450 ? -23.103 13.941 9.904 1.00 92.12 450 LEU A O 1
ATOM 3610 N N . LYS A 1 451 ? -20.870 13.884 9.798 1.00 92.19 451 LYS A N 1
ATOM 3611 C CA . LYS A 1 451 ? -20.748 15.133 9.038 1.00 92.19 451 LYS A CA 1
ATOM 3612 C C . LYS A 1 451 ? -19.966 14.936 7.749 1.00 92.19 451 LYS A C 1
ATOM 3614 O O . LYS A 1 451 ? -18.762 14.688 7.781 1.00 92.19 451 LYS A O 1
ATOM 3619 N N . VAL A 1 452 ? -20.621 15.121 6.607 1.00 94.81 452 VAL A N 1
ATOM 3620 C CA . VAL A 1 452 ? -19.971 15.084 5.287 1.00 94.81 452 VAL A CA 1
ATOM 3621 C C . VAL A 1 452 ? -19.092 16.323 5.077 1.00 94.81 452 VAL A C 1
ATOM 3623 O O . VAL A 1 452 ? -19.501 17.457 5.331 1.00 94.81 452 VAL A O 1
ATOM 3626 N N . ASN A 1 453 ? -17.863 16.116 4.603 1.00 94.19 453 ASN A N 1
ATOM 3627 C CA . ASN A 1 453 ? -16.930 17.174 4.231 1.00 94.19 453 ASN A CA 1
ATOM 3628 C C . ASN A 1 453 ? -17.099 17.535 2.748 1.00 94.19 453 ASN A C 1
ATOM 3630 O O . ASN A 1 453 ? -16.478 16.912 1.888 1.00 94.19 453 ASN A O 1
ATOM 3634 N N . LEU A 1 454 ? -17.899 18.555 2.427 1.00 94.94 454 LEU A N 1
ATOM 3635 C CA . LEU A 1 454 ? -18.160 18.960 1.032 1.00 94.94 454 LEU A CA 1
ATOM 3636 C C . LEU A 1 454 ? -16.925 19.506 0.290 1.00 94.94 454 LEU A C 1
ATOM 3638 O O . LEU A 1 454 ? -16.859 19.451 -0.937 1.00 94.94 454 LEU A O 1
ATOM 3642 N N . ASN A 1 455 ? -15.894 19.963 1.011 1.00 93.00 455 ASN A N 1
ATOM 3643 C CA . ASN A 1 455 ? -14.650 20.407 0.374 1.00 93.00 455 ASN A CA 1
ATOM 3644 C C . ASN A 1 455 ? -13.879 19.238 -0.240 1.00 93.00 455 ASN A C 1
ATOM 3646 O O . ASN A 1 455 ? -13.133 19.430 -1.199 1.00 93.00 455 ASN A O 1
ATOM 3650 N N . LYS A 1 456 ? -14.062 18.026 0.284 1.00 93.25 456 LYS A N 1
ATOM 3651 C CA . LYS A 1 456 ? -13.397 16.820 -0.214 1.00 93.25 456 LYS A CA 1
ATOM 3652 C C . LYS A 1 456 ? -14.333 15.823 -0.875 1.00 93.25 456 LYS A C 1
ATOM 3654 O O . LYS A 1 456 ? -13.863 15.080 -1.721 1.00 93.25 456 LYS A O 1
ATOM 3659 N N . SER A 1 457 ? -15.604 15.798 -0.496 1.00 97.31 457 SER A N 1
ATOM 3660 C CA . SER A 1 457 ? -16.603 14.928 -1.107 1.00 97.31 457 SER A CA 1
ATOM 3661 C C . SER A 1 457 ? -16.933 15.469 -2.491 1.00 97.31 457 SER A C 1
ATOM 3663 O O . SER A 1 457 ? -17.188 16.667 -2.629 1.00 97.31 457 SER A O 1
ATOM 3665 N N . LYS A 1 458 ? -16.882 14.618 -3.515 1.00 97.81 458 LYS A N 1
ATOM 3666 C CA . LYS A 1 458 ? -17.026 15.026 -4.922 1.00 97.81 458 LYS A CA 1
ATOM 3667 C C . LYS A 1 458 ? -17.900 14.052 -5.685 1.00 97.81 458 LYS A C 1
ATOM 3669 O O . LYS A 1 458 ? -17.929 12.861 -5.379 1.00 97.81 458 LYS A O 1
ATOM 3674 N N . ILE A 1 459 ? -18.550 14.552 -6.729 1.00 97.94 459 ILE A N 1
ATOM 3675 C CA . ILE A 1 459 ? -19.255 13.714 -7.698 1.00 97.94 459 ILE A CA 1
ATOM 3676 C C . ILE A 1 459 ? -18.384 13.510 -8.930 1.00 97.94 459 ILE A C 1
ATOM 3678 O O . ILE A 1 459 ? -17.797 14.453 -9.456 1.00 97.94 459 ILE A O 1
ATOM 3682 N N . MET A 1 460 ? -18.334 12.273 -9.417 1.00 96.38 460 MET A N 1
ATOM 3683 C CA . MET A 1 460 ? -17.826 11.958 -10.747 1.00 96.38 460 MET A CA 1
ATOM 3684 C C . MET A 1 460 ? -18.900 11.270 -11.571 1.00 96.38 460 MET A C 1
ATOM 3686 O O . MET A 1 460 ? -19.626 10.405 -11.084 1.00 96.38 460 MET A O 1
ATOM 3690 N N . VAL A 1 461 ? -18.945 11.615 -12.853 1.00 95.62 461 VAL A N 1
ATOM 3691 C CA . VAL A 1 461 ? -19.850 10.994 -13.819 1.00 95.62 461 VAL A CA 1
ATOM 3692 C C . VAL A 1 461 ? -19.022 10.289 -14.880 1.00 95.62 461 VAL A C 1
ATOM 3694 O O . VAL A 1 461 ? -18.372 10.937 -15.706 1.00 95.62 461 VAL A O 1
ATOM 3697 N N . PHE A 1 462 ? -19.068 8.963 -14.868 1.00 94.94 462 PHE A N 1
ATOM 3698 C CA . PHE A 1 462 ? -18.420 8.127 -15.870 1.00 94.94 462 PHE A CA 1
ATOM 3699 C C . PHE A 1 462 ? -19.343 7.968 -17.078 1.00 94.94 462 PHE A C 1
ATOM 3701 O O . PHE A 1 462 ? -20.521 7.636 -16.924 1.00 94.94 462 PHE A O 1
ATOM 3708 N N . ARG A 1 463 ? -18.820 8.237 -18.280 1.00 91.31 463 ARG A N 1
ATOM 3709 C CA . ARG A 1 463 ? -19.576 8.212 -19.544 1.00 91.31 463 ARG A CA 1
ATOM 3710 C C . ARG A 1 463 ? -18.655 8.044 -20.752 1.00 91.31 463 ARG A C 1
ATOM 3712 O O . ARG A 1 463 ? -17.490 8.429 -20.698 1.00 91.31 463 ARG A O 1
ATOM 3719 N N . ARG A 1 464 ? -19.189 7.552 -21.875 1.00 85.81 464 ARG A N 1
ATOM 3720 C CA . ARG A 1 464 ? -18.482 7.533 -23.170 1.00 85.81 464 ARG A CA 1
ATOM 3721 C C . ARG A 1 464 ? -18.595 8.891 -23.879 1.00 85.81 464 ARG A C 1
ATOM 3723 O O . ARG A 1 464 ? -19.413 9.056 -24.776 1.00 85.81 464 ARG A O 1
ATOM 3730 N N . GLY A 1 465 ? -17.788 9.866 -23.460 1.00 78.62 465 GLY A N 1
ATOM 3731 C CA . GLY A 1 465 ? -17.713 11.183 -24.106 1.00 78.62 465 GLY A CA 1
ATOM 3732 C C . GLY A 1 465 ? -18.956 12.068 -23.920 1.00 78.62 465 GLY A C 1
ATOM 3733 O O . GLY A 1 465 ? -19.787 11.838 -23.038 1.00 78.62 465 GLY A O 1
ATOM 3734 N N . GLY A 1 466 ? -19.050 13.131 -24.724 1.00 78.19 466 GLY A N 1
ATOM 3735 C CA . GLY A 1 466 ? -20.127 14.126 -24.662 1.00 78.19 466 GLY A CA 1
ATOM 3736 C C . GLY A 1 466 ? -20.040 15.086 -23.466 1.00 78.19 466 GLY A C 1
ATOM 3737 O O . GLY A 1 466 ? -19.304 14.864 -22.495 1.00 78.19 466 GLY A O 1
ATOM 3738 N N . ARG A 1 467 ? -20.805 16.181 -23.521 1.00 77.56 467 ARG A N 1
ATOM 3739 C CA . ARG A 1 467 ? -20.894 17.163 -22.427 1.00 77.56 467 ARG A CA 1
ATOM 3740 C C . ARG A 1 467 ? -21.836 16.653 -21.329 1.00 77.56 467 ARG A C 1
ATOM 3742 O O . ARG A 1 467 ? -22.813 15.961 -21.612 1.00 77.56 467 ARG A O 1
ATOM 3749 N N . LEU A 1 468 ? -21.533 16.980 -20.071 1.00 81.62 468 LEU A N 1
ATOM 3750 C CA . LEU A 1 468 ? -22.523 16.857 -18.995 1.00 81.62 468 LEU A CA 1
ATOM 3751 C C . LEU A 1 468 ? -23.719 17.739 -19.317 1.00 81.62 468 LEU A C 1
ATOM 3753 O O . LEU A 1 468 ? -23.547 18.821 -19.887 1.00 81.62 468 LEU A O 1
ATOM 3757 N N . LYS A 1 469 ? -24.916 17.294 -18.942 1.00 83.25 469 LYS A N 1
ATOM 3758 C CA . LYS A 1 469 ? -26.074 18.162 -19.080 1.00 83.25 469 LYS A CA 1
ATOM 3759 C C . LYS A 1 469 ? -25.936 19.323 -18.093 1.00 83.25 469 LYS A C 1
ATOM 3761 O O . LYS A 1 469 ? -25.470 19.120 -16.977 1.00 83.25 469 LYS A O 1
ATOM 3766 N N . ALA A 1 470 ? -26.341 20.529 -18.487 1.00 80.19 470 ALA A N 1
ATOM 3767 C CA . ALA A 1 470 ? -26.258 21.705 -17.612 1.00 80.19 470 ALA A CA 1
ATOM 3768 C C . ALA A 1 470 ? -27.116 21.567 -16.331 1.00 80.19 470 ALA A C 1
ATOM 3770 O O . ALA A 1 470 ? -26.817 22.196 -15.311 1.00 80.19 470 ALA A O 1
ATOM 3771 N N . GLU A 1 471 ? -28.152 20.726 -16.406 1.00 84.56 471 GLU A N 1
ATOM 3772 C CA . GLU A 1 471 ? -29.074 20.361 -15.325 1.00 84.56 471 GLU A CA 1
ATOM 3773 C C . GLU A 1 471 ? -28.518 19.304 -14.355 1.00 84.56 471 GLU A C 1
ATOM 3775 O O . GLU A 1 471 ? -29.048 19.175 -13.256 1.00 84.56 471 GLU A O 1
ATOM 3780 N N . ASP A 1 472 ? -27.451 18.572 -14.717 1.00 88.38 472 ASP A N 1
ATOM 3781 C CA . ASP A 1 472 ? -26.841 17.556 -13.847 1.00 88.38 472 ASP A CA 1
ATOM 3782 C C . ASP A 1 472 ? -26.142 18.263 -12.667 1.00 88.38 472 ASP A C 1
ATOM 3784 O O . ASP A 1 472 ? -24.968 18.639 -12.741 1.00 88.38 472 ASP A O 1
ATOM 3788 N N . ARG A 1 473 ? -26.888 18.477 -11.580 1.00 94.19 473 ARG A N 1
ATOM 3789 C CA . ARG A 1 473 ? -26.441 19.100 -10.331 1.00 94.19 473 ARG A CA 1
ATOM 3790 C C . ARG A 1 473 ? -26.972 18.303 -9.149 1.00 94.19 473 ARG A C 1
ATOM 3792 O O . ARG A 1 473 ? -28.038 17.698 -9.224 1.00 94.19 473 ARG A O 1
ATOM 3799 N N . TRP A 1 474 ? -26.215 18.324 -8.059 1.00 97.31 474 TRP A N 1
ATOM 3800 C CA . TRP A 1 474 ? -26.566 17.622 -6.832 1.00 97.31 474 TRP A CA 1
ATOM 3801 C C . TRP A 1 474 ? -26.324 18.506 -5.625 1.00 97.31 474 TRP A C 1
ATOM 3803 O O . TRP A 1 474 ? -25.386 19.311 -5.609 1.00 97.31 474 TRP A O 1
ATOM 3813 N N . TRP A 1 475 ? -27.152 18.317 -4.607 1.00 97.44 475 TRP A N 1
ATOM 3814 C CA . TRP A 1 475 ? -27.176 19.151 -3.415 1.00 97.44 475 TRP A CA 1
ATOM 3815 C C . TRP A 1 475 ? -27.175 18.302 -2.149 1.00 97.44 475 TRP A C 1
ATOM 3817 O O . TRP A 1 475 ? -27.856 17.282 -2.081 1.00 97.44 475 TRP A O 1
ATOM 3827 N N . TYR A 1 476 ? -26.434 18.759 -1.143 1.00 97.12 476 TYR A N 1
ATOM 3828 C CA . TYR A 1 476 ? -26.394 18.200 0.208 1.00 97.12 476 TYR A CA 1
ATOM 3829 C C . TYR A 1 476 ? -26.630 19.338 1.203 1.00 97.12 476 TYR A C 1
ATOM 3831 O O . TYR A 1 476 ? -25.862 20.306 1.194 1.00 97.12 476 TYR A O 1
ATOM 3839 N N . ASN A 1 477 ? -27.674 19.263 2.040 1.00 93.62 477 ASN A N 1
ATOM 3840 C CA . ASN A 1 477 ? -28.093 20.370 2.914 1.00 93.62 477 ASN A CA 1
ATOM 3841 C C . ASN A 1 477 ? -28.205 21.718 2.159 1.00 93.62 477 ASN A C 1
ATOM 3843 O O . ASN A 1 477 ? -27.652 22.733 2.586 1.00 93.62 477 ASN A O 1
ATOM 3847 N N . GLY A 1 478 ? -28.813 21.712 0.966 1.00 93.69 478 GLY A N 1
ATOM 3848 C CA . GLY A 1 478 ? -28.961 22.899 0.108 1.00 93.69 478 GLY A CA 1
ATOM 3849 C C . GLY A 1 478 ? -27.672 23.415 -0.554 1.00 93.69 478 GLY A C 1
ATOM 3850 O O . GLY A 1 478 ? -27.729 24.313 -1.390 1.00 93.69 478 GLY A O 1
ATOM 3851 N N . LYS A 1 479 ? -26.500 22.846 -0.243 1.00 96.75 479 LYS A N 1
ATOM 3852 C CA . LYS A 1 479 ? -25.217 23.234 -0.848 1.00 96.75 479 LYS A CA 1
ATOM 3853 C C . LYS A 1 479 ? -24.896 22.350 -2.042 1.00 96.75 479 LYS A C 1
ATOM 3855 O O . LYS A 1 479 ? -24.980 21.127 -1.950 1.00 96.75 479 LYS A O 1
ATOM 3860 N N . GLN A 1 480 ? -24.491 22.965 -3.150 1.00 96.56 480 GLN A N 1
ATOM 3861 C CA . GLN A 1 480 ? -24.109 22.230 -4.351 1.00 96.56 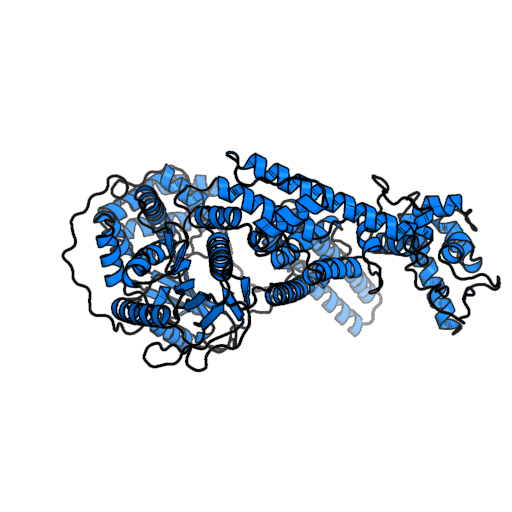480 GLN A CA 1
ATOM 3862 C C . GLN A 1 480 ? -22.816 21.434 -4.121 1.00 96.56 480 GLN A C 1
ATOM 3864 O O . GLN A 1 480 ? -21.828 21.964 -3.607 1.00 96.56 480 GLN A O 1
ATOM 3869 N N . ILE A 1 481 ? -22.817 20.166 -4.531 1.00 97.88 481 ILE A N 1
ATOM 3870 C CA . ILE A 1 481 ? -21.632 19.305 -4.510 1.00 97.88 481 ILE A CA 1
ATOM 3871 C C . ILE A 1 481 ? -20.826 19.531 -5.794 1.00 97.88 481 ILE A C 1
ATOM 3873 O O . ILE A 1 481 ? -21.376 19.558 -6.896 1.00 97.88 481 ILE A O 1
ATOM 3877 N N . GLU A 1 482 ? -19.508 19.671 -5.659 1.00 97.06 482 GLU A N 1
ATOM 3878 C CA . GLU A 1 482 ? -18.613 19.853 -6.803 1.00 97.06 482 GLU A CA 1
ATOM 3879 C C . GLU A 1 482 ? -18.519 18.577 -7.657 1.00 97.06 482 GLU A C 1
ATOM 3881 O O . GLU A 1 482 ? -18.291 17.472 -7.148 1.00 97.06 482 GLU A O 1
ATOM 3886 N N . ILE A 1 483 ? -18.648 18.755 -8.973 1.00 96.44 483 ILE A N 1
ATOM 3887 C CA . ILE A 1 483 ? -18.494 17.703 -9.979 1.00 96.44 483 ILE A CA 1
ATOM 3888 C C . ILE A 1 483 ? -17.085 17.790 -10.560 1.00 96.44 483 ILE A C 1
ATOM 3890 O O . ILE A 1 483 ? -16.678 18.839 -11.055 1.00 96.44 483 ILE A O 1
ATOM 3894 N N . VAL A 1 484 ? -16.352 16.679 -10.544 1.00 95.38 484 VAL A N 1
ATOM 3895 C CA . VAL A 1 484 ? -14.952 16.623 -10.976 1.00 95.38 484 VAL A CA 1
ATOM 3896 C C . VAL A 1 484 ? -14.735 15.570 -12.059 1.00 95.38 484 VAL A C 1
ATOM 3898 O O . VAL A 1 484 ? -15.441 14.566 -12.145 1.00 95.38 484 VAL A O 1
ATOM 3901 N N . ASN A 1 485 ? -13.709 15.782 -12.885 1.00 93.62 485 ASN A N 1
ATOM 3902 C CA . ASN A 1 485 ? -13.275 14.806 -13.891 1.00 93.62 485 ASN A CA 1
ATOM 3903 C C . ASN A 1 485 ? -12.197 13.849 -13.376 1.00 93.62 485 ASN A C 1
ATOM 3905 O O . ASN A 1 485 ? -11.890 12.870 -14.053 1.00 93.62 485 ASN A O 1
ATOM 3909 N N . GLN A 1 486 ? -11.635 14.114 -12.195 1.00 95.06 486 GLN A N 1
ATOM 3910 C CA . GLN A 1 486 ? -10.649 13.252 -11.558 1.00 95.06 486 GLN A CA 1
ATOM 3911 C C . GLN A 1 486 ? -10.844 13.211 -10.042 1.00 95.06 486 GLN A C 1
ATOM 3913 O O . GLN A 1 486 ? -11.098 14.244 -9.422 1.00 95.06 486 GLN A O 1
ATOM 3918 N N . TYR A 1 487 ? -10.679 12.037 -9.438 1.00 95.50 487 TYR A N 1
ATOM 3919 C CA . TYR A 1 487 ? -10.771 11.865 -7.988 1.00 95.50 487 TYR A CA 1
ATOM 3920 C C . TYR A 1 487 ? -9.823 10.774 -7.500 1.00 95.50 487 TYR A C 1
ATOM 3922 O O . TYR A 1 487 ? -9.649 9.742 -8.148 1.00 95.50 487 TYR A O 1
ATOM 3930 N N . LYS A 1 488 ? -9.203 10.992 -6.336 1.00 95.44 488 LYS A N 1
ATOM 3931 C CA . LYS A 1 488 ? -8.319 10.006 -5.709 1.00 95.44 488 LYS A CA 1
ATOM 3932 C C . LYS A 1 488 ? -9.113 9.142 -4.734 1.00 95.44 488 LYS A C 1
ATOM 3934 O O . LYS A 1 488 ? -9.359 9.566 -3.611 1.00 95.44 488 LYS A O 1
ATOM 3939 N N . TYR A 1 489 ? -9.435 7.921 -5.143 1.00 95.50 489 TYR A N 1
ATOM 3940 C CA . TYR A 1 489 ? -10.140 6.934 -4.328 1.00 95.50 489 TYR A CA 1
ATOM 3941 C C . TYR A 1 489 ? -9.189 5.811 -3.912 1.00 95.50 489 TYR A C 1
ATOM 3943 O O . TYR A 1 489 ? -8.523 5.211 -4.759 1.00 95.50 489 TYR A O 1
ATOM 3951 N N . LEU A 1 490 ? -9.077 5.562 -2.602 1.00 94.31 490 LEU A N 1
ATOM 3952 C CA . LEU A 1 490 ? -8.241 4.499 -2.027 1.00 94.31 490 LEU A CA 1
ATOM 3953 C C . LEU A 1 490 ? -6.810 4.452 -2.602 1.00 94.31 490 LEU A C 1
ATOM 3955 O O . LEU A 1 490 ? -6.234 3.395 -2.819 1.00 94.31 490 LEU A O 1
ATOM 3959 N N . GLY A 1 491 ? -6.222 5.620 -2.878 1.00 92.75 491 GLY A N 1
ATOM 3960 C CA . GLY A 1 491 ? -4.844 5.745 -3.366 1.00 92.75 491 GLY A CA 1
ATOM 3961 C C . 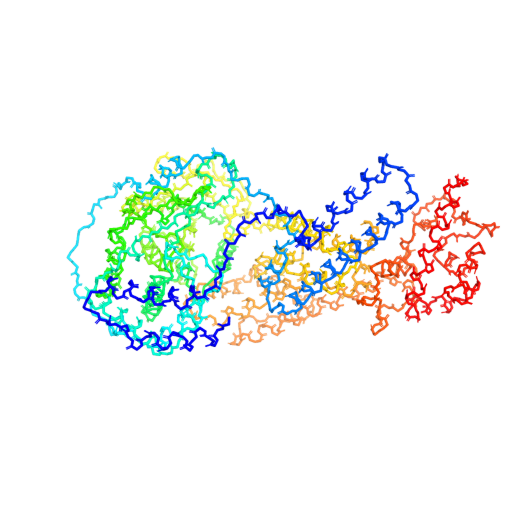GLY A 1 491 ? -4.647 5.705 -4.888 1.00 92.75 491 GLY A C 1
ATOM 3962 O O . GLY A 1 491 ? -3.529 6.019 -5.327 1.00 92.75 491 GLY A O 1
ATOM 3963 N N . ILE A 1 492 ? -5.692 5.397 -5.667 1.00 94.25 492 ILE A N 1
ATOM 3964 C CA . ILE A 1 492 ? -5.711 5.448 -7.139 1.00 94.25 492 ILE A CA 1
ATOM 3965 C C . ILE A 1 492 ? -6.470 6.684 -7.623 1.00 94.25 492 ILE A C 1
ATOM 3967 O O . ILE A 1 492 ? -7.469 7.079 -7.027 1.00 94.25 492 ILE A O 1
ATOM 3971 N N . ILE A 1 493 ? -5.978 7.315 -8.690 1.00 95.69 493 ILE A N 1
ATOM 3972 C CA . ILE A 1 493 ? -6.660 8.442 -9.335 1.00 95.69 493 ILE A CA 1
ATOM 3973 C C . ILE A 1 493 ? -7.542 7.901 -10.457 1.00 95.69 493 ILE A C 1
ATOM 3975 O O . ILE A 1 493 ? -7.033 7.394 -11.453 1.00 95.69 493 ILE A O 1
ATOM 3979 N N . PHE A 1 494 ? -8.854 8.029 -10.287 1.00 95.12 494 PHE A N 1
ATOM 3980 C CA . PHE A 1 494 ? -9.828 7.788 -11.343 1.00 95.12 494 PHE A CA 1
ATOM 3981 C C . PHE A 1 494 ? -9.979 9.035 -12.200 1.00 95.12 494 PHE A C 1
ATOM 3983 O O . PHE A 1 494 ? -9.974 10.149 -11.676 1.00 95.12 494 PHE A O 1
ATOM 3990 N N . SER A 1 495 ? -10.168 8.833 -13.500 1.00 93.44 495 SER A N 1
ATOM 3991 C CA . SER A 1 495 ? -10.577 9.866 -14.448 1.00 93.44 495 SER A CA 1
ATOM 3992 C C . SER A 1 495 ? -11.933 9.504 -15.054 1.00 93.44 495 SER A C 1
ATOM 3994 O O . SER A 1 495 ? -12.270 8.324 -15.175 1.00 93.44 495 SER A O 1
ATOM 3996 N N . SER A 1 496 ? -12.724 10.500 -15.454 1.00 89.00 496 SER A N 1
ATOM 3997 C CA . SER A 1 496 ? -14.032 10.276 -16.092 1.00 89.00 496 SER A CA 1
ATOM 3998 C C . SER A 1 496 ? -13.933 9.520 -17.426 1.00 89.00 496 SER A C 1
ATOM 4000 O O . SER A 1 496 ? -14.909 8.896 -17.841 1.00 89.00 496 SER A O 1
ATOM 4002 N N . THR A 1 497 ? -12.754 9.529 -18.059 1.00 85.62 497 THR A N 1
ATOM 4003 C CA . THR A 1 497 ? -12.417 8.782 -19.283 1.00 85.62 497 THR A CA 1
ATOM 4004 C C . THR A 1 497 ? -11.819 7.398 -19.021 1.00 85.62 497 THR A C 1
ATOM 4006 O O . THR A 1 497 ? -11.563 6.671 -19.976 1.00 85.62 497 THR A O 1
ATOM 4009 N N . LEU A 1 498 ? -11.589 7.023 -17.754 1.00 86.50 498 LEU A N 1
ATOM 4010 C CA . LEU A 1 498 ? -10.898 5.792 -17.339 1.00 86.50 498 LEU A CA 1
ATOM 4011 C C . LEU A 1 498 ? -9.439 5.679 -17.812 1.00 86.50 498 LEU A C 1
ATOM 4013 O O . LEU A 1 498 ? -8.850 4.600 -17.767 1.00 86.50 498 LEU A O 1
ATOM 4017 N N . SER A 1 499 ? -8.830 6.794 -18.218 1.00 89.81 499 SER A N 1
ATOM 4018 C CA . SER A 1 499 ? -7.387 6.877 -18.441 1.00 89.81 499 SER A CA 1
ATOM 4019 C C . SER A 1 499 ? -6.625 6.806 -17.114 1.00 89.81 499 SER A C 1
ATOM 4021 O O . SER A 1 499 ? -6.962 7.503 -16.148 1.00 89.81 499 SER A O 1
ATOM 4023 N N . TRP A 1 500 ? -5.556 6.007 -17.095 1.00 92.38 500 TRP A N 1
ATOM 4024 C CA . TRP A 1 500 ? -4.620 5.887 -15.973 1.00 92.38 500 TRP A CA 1
ATOM 4025 C C . TRP A 1 500 ? -3.494 6.934 -16.001 1.00 92.38 500 TRP A C 1
ATOM 4027 O O . TRP A 1 500 ? -2.667 6.962 -15.091 1.00 92.38 500 TRP A O 1
ATOM 4037 N N . GLU A 1 501 ? -3.451 7.826 -16.995 1.00 92.50 501 GLU A N 1
ATOM 4038 C CA . GLU A 1 501 ? -2.354 8.789 -17.183 1.00 92.50 501 GLU A CA 1
ATOM 4039 C C . GLU A 1 501 ? -2.126 9.704 -15.974 1.00 92.50 501 GLU A C 1
ATOM 4041 O O . GLU A 1 501 ? -0.984 9.898 -15.544 1.00 92.50 501 GLU A O 1
ATOM 4046 N N . PHE A 1 502 ? -3.201 10.231 -15.377 1.00 93.25 502 PHE A N 1
ATOM 4047 C CA . PHE A 1 502 ? -3.104 11.057 -14.168 1.00 93.25 502 PHE A CA 1
ATOM 4048 C C . PHE A 1 502 ? -2.522 10.266 -12.991 1.00 93.25 502 PHE A C 1
ATOM 4050 O O . PHE A 1 502 ? -1.686 10.782 -12.242 1.00 93.25 502 PHE A O 1
ATOM 4057 N N . HIS A 1 503 ? -2.917 8.996 -12.850 1.00 95.25 503 HIS A N 1
ATOM 4058 C CA . HIS A 1 503 ? -2.384 8.098 -11.825 1.00 95.25 503 HIS A CA 1
ATOM 4059 C C . HIS A 1 503 ? -0.895 7.826 -12.053 1.00 95.25 503 HIS A C 1
ATOM 4061 O O . HIS A 1 503 ? -0.093 8.028 -11.139 1.00 95.25 503 HIS A O 1
ATOM 4067 N N . PHE A 1 504 ? -0.499 7.449 -13.270 1.00 95.62 504 PHE A N 1
ATOM 4068 C CA . PHE A 1 504 ? 0.900 7.175 -13.604 1.00 95.62 504 PHE A CA 1
ATOM 4069 C C . PHE A 1 504 ? 1.790 8.402 -13.428 1.00 95.62 504 PHE A C 1
ATOM 4071 O O . PHE A 1 504 ? 2.873 8.294 -12.852 1.00 95.62 504 PHE A O 1
ATOM 4078 N N . THR A 1 505 ? 1.314 9.581 -13.825 1.00 94.94 505 THR A N 1
ATOM 4079 C CA . THR A 1 505 ? 2.043 10.844 -13.650 1.00 94.94 505 THR A CA 1
ATOM 4080 C C . THR A 1 505 ? 2.264 11.164 -12.169 1.00 94.94 505 THR A C 1
ATOM 4082 O O . THR A 1 505 ? 3.381 11.501 -11.763 1.00 94.94 505 THR A O 1
ATOM 4085 N N . GLU A 1 506 ? 1.237 11.002 -11.325 1.00 94.94 506 GLU A N 1
ATOM 4086 C CA . GLU A 1 506 ? 1.362 11.210 -9.877 1.00 94.94 506 GLU A CA 1
ATOM 4087 C C . GLU A 1 506 ? 2.350 10.225 -9.246 1.00 94.94 506 GLU A C 1
ATOM 4089 O O . GLU A 1 506 ? 3.236 10.649 -8.496 1.00 94.94 506 GLU A O 1
ATOM 4094 N N . LYS A 1 507 ? 2.252 8.929 -9.578 1.00 95.12 507 LYS A N 1
ATOM 4095 C CA . LYS A 1 507 ? 3.170 7.908 -9.053 1.00 95.12 507 LYS A CA 1
ATOM 4096 C C . LYS A 1 507 ? 4.596 8.121 -9.523 1.00 95.12 507 LYS A C 1
ATOM 4098 O O . LYS A 1 507 ? 5.502 8.052 -8.693 1.00 95.12 507 LYS A O 1
ATOM 4103 N N . ALA A 1 508 ? 4.807 8.446 -10.796 1.00 94.81 508 ALA A N 1
ATOM 4104 C CA . ALA A 1 508 ? 6.127 8.742 -11.334 1.00 94.81 508 ALA A CA 1
ATOM 4105 C C . ALA A 1 508 ? 6.770 9.933 -10.611 1.00 94.81 508 ALA A C 1
ATOM 4107 O O . ALA A 1 508 ? 7.924 9.852 -10.182 1.00 94.81 508 ALA A O 1
ATOM 4108 N N . ARG A 1 509 ? 6.016 11.017 -10.389 1.00 93.75 509 ARG A N 1
ATOM 4109 C CA . ARG A 1 509 ? 6.488 12.190 -9.637 1.00 93.75 509 ARG A CA 1
ATOM 4110 C C . ARG A 1 509 ? 6.834 11.833 -8.189 1.00 93.75 509 ARG A C 1
ATOM 4112 O O . ARG A 1 509 ? 7.924 12.158 -7.715 1.00 93.75 509 ARG A O 1
ATOM 4119 N N . THR A 1 510 ? 5.940 11.137 -7.492 1.00 91.25 510 THR A N 1
ATOM 4120 C CA . THR A 1 510 ? 6.138 10.735 -6.091 1.00 91.25 510 THR A CA 1
ATOM 4121 C C . THR A 1 510 ? 7.324 9.774 -5.939 1.00 91.25 510 THR A C 1
ATOM 4123 O O . THR A 1 510 ? 8.128 9.925 -5.015 1.00 91.25 510 THR A O 1
ATOM 4126 N N . ALA A 1 511 ? 7.512 8.850 -6.881 1.00 92.25 511 ALA A N 1
ATOM 4127 C CA . ALA A 1 511 ? 8.650 7.940 -6.922 1.00 92.25 511 ALA A CA 1
ATOM 4128 C C . ALA A 1 511 ? 9.987 8.662 -7.181 1.00 92.25 511 ALA A C 1
ATOM 4130 O O . ALA A 1 511 ? 10.964 8.413 -6.468 1.00 92.25 511 ALA A O 1
ATOM 4131 N N . LYS A 1 512 ? 10.027 9.604 -8.138 1.00 91.00 512 LYS A N 1
ATOM 4132 C CA . LYS A 1 512 ? 11.207 10.449 -8.417 1.00 91.00 512 LYS A CA 1
ATOM 4133 C C . LYS A 1 512 ? 11.623 11.268 -7.189 1.00 91.00 512 LYS A C 1
ATOM 4135 O O . LYS A 1 512 ? 12.812 11.356 -6.871 1.00 91.00 512 LYS A O 1
ATOM 4140 N N . LEU A 1 513 ? 10.659 11.827 -6.454 1.00 87.19 513 LEU A N 1
ATOM 4141 C CA . LEU A 1 513 ? 10.934 12.517 -5.191 1.00 87.19 513 LEU A CA 1
ATOM 4142 C C . LEU A 1 513 ? 11.497 11.551 -4.142 1.00 87.19 513 LEU A C 1
ATOM 4144 O O . LEU A 1 513 ? 12.519 11.846 -3.523 1.00 87.19 513 LEU A O 1
ATOM 4148 N N . ALA A 1 514 ? 10.884 10.376 -3.978 1.00 85.56 514 ALA A N 1
ATOM 4149 C CA . ALA A 1 514 ? 11.314 9.389 -2.994 1.00 85.56 514 ALA A CA 1
ATOM 4150 C C . ALA A 1 514 ? 12.764 8.924 -3.218 1.00 85.56 514 ALA A C 1
ATOM 4152 O O . ALA A 1 514 ? 13.555 8.950 -2.271 1.00 85.56 514 ALA A O 1
ATOM 4153 N N . ILE A 1 515 ? 13.150 8.581 -4.453 1.00 84.94 515 ILE A N 1
ATOM 4154 C CA . ILE A 1 515 ? 14.528 8.152 -4.749 1.00 84.94 515 ILE A CA 1
ATOM 4155 C C . ILE A 1 515 ? 15.540 9.287 -4.564 1.00 84.94 515 ILE A C 1
ATOM 4157 O O . ILE A 1 515 ? 16.641 9.063 -4.065 1.00 84.94 515 ILE A O 1
ATOM 4161 N N . THR A 1 516 ? 15.151 10.528 -4.871 1.00 86.00 516 THR A N 1
ATOM 4162 C CA . THR A 1 516 ? 16.014 11.701 -4.680 1.00 86.00 516 THR A CA 1
ATOM 4163 C C . THR A 1 516 ? 16.361 11.898 -3.202 1.00 86.00 516 THR A C 1
ATOM 4165 O O . THR A 1 516 ? 17.508 12.214 -2.885 1.00 86.00 516 THR A O 1
ATOM 4168 N N . THR A 1 517 ? 15.428 11.615 -2.279 1.00 81.81 517 THR A N 1
ATOM 4169 C CA . THR A 1 517 ? 15.698 11.733 -0.830 1.00 81.81 517 THR A CA 1
ATOM 4170 C C . THR A 1 517 ? 16.771 10.775 -0.312 1.00 81.81 517 THR A C 1
ATOM 4172 O O . THR A 1 517 ? 17.440 11.093 0.668 1.00 81.81 517 THR A O 1
ATOM 4175 N N . VAL A 1 518 ? 16.965 9.625 -0.965 1.00 82.62 518 VAL A N 1
ATOM 4176 C CA . VAL A 1 518 ? 17.968 8.617 -0.572 1.00 82.62 518 VAL A CA 1
ATOM 4177 C C . VAL A 1 518 ? 19.213 8.642 -1.463 1.00 82.62 518 VAL A C 1
ATOM 4179 O O . VAL A 1 518 ? 20.202 7.975 -1.159 1.00 82.62 518 VAL A O 1
ATOM 4182 N N . TRP A 1 519 ? 19.202 9.441 -2.537 1.00 86.75 519 TRP A N 1
ATOM 4183 C CA . TRP A 1 519 ? 20.249 9.433 -3.556 1.00 86.75 519 TRP A CA 1
ATOM 4184 C C . TRP A 1 519 ? 21.629 9.753 -2.980 1.00 86.75 519 TRP A C 1
ATOM 4186 O O . TRP A 1 519 ? 22.556 8.957 -3.097 1.00 86.75 519 TRP A O 1
ATOM 4196 N N . LYS A 1 520 ? 21.760 10.903 -2.310 1.00 82.44 520 LYS A N 1
ATOM 4197 C CA . LYS A 1 520 ? 23.048 11.406 -1.806 1.00 82.44 520 LYS A CA 1
ATOM 4198 C C . LYS A 1 520 ? 23.669 10.493 -0.746 1.00 82.44 520 LYS A C 1
ATOM 4200 O O . LYS A 1 520 ? 24.876 10.277 -0.761 1.00 82.44 520 LYS A O 1
ATOM 4205 N N . ASN A 1 521 ? 22.851 9.988 0.177 1.00 76.19 521 ASN A N 1
ATOM 4206 C CA . ASN A 1 521 ? 23.342 9.292 1.368 1.00 76.19 521 ASN A CA 1
ATOM 4207 C C . ASN A 1 521 ? 23.515 7.779 1.162 1.00 76.19 521 ASN A C 1
ATOM 4209 O O . ASN A 1 521 ? 24.337 7.174 1.853 1.00 76.19 521 ASN A O 1
ATOM 4213 N N . LEU A 1 522 ? 22.761 7.178 0.233 1.00 82.69 522 LEU A N 1
ATOM 4214 C CA . LEU A 1 522 ? 22.730 5.729 0.018 1.00 82.69 522 LEU A CA 1
ATOM 4215 C C . LEU A 1 522 ? 23.137 5.355 -1.413 1.00 82.69 522 LEU A C 1
ATOM 4217 O O . LEU A 1 522 ? 24.138 4.670 -1.590 1.00 82.69 522 LEU A O 1
ATOM 4221 N N . ILE A 1 523 ? 22.420 5.832 -2.436 1.00 87.25 523 ILE A N 1
ATOM 4222 C CA . ILE A 1 523 ? 22.640 5.385 -3.828 1.00 87.25 523 ILE A CA 1
ATOM 4223 C C . ILE A 1 523 ? 24.010 5.823 -4.368 1.00 87.25 523 ILE A C 1
ATOM 4225 O O . ILE A 1 523 ? 24.723 5.023 -4.972 1.00 87.25 523 ILE A O 1
ATOM 4229 N N . ASN A 1 524 ? 24.422 7.065 -4.105 1.00 86.25 524 ASN A N 1
ATOM 4230 C CA . ASN A 1 524 ? 25.704 7.609 -4.566 1.00 86.25 524 ASN A CA 1
ATOM 4231 C C . ASN A 1 524 ? 26.898 7.207 -3.678 1.00 86.25 524 ASN A C 1
ATOM 4233 O O . ASN A 1 524 ? 28.024 7.647 -3.895 1.00 86.25 524 ASN A O 1
ATOM 4237 N N . ASN A 1 525 ? 26.678 6.406 -2.636 1.00 83.69 525 ASN A N 1
ATOM 4238 C CA . ASN A 1 525 ? 27.758 5.987 -1.756 1.00 83.69 525 ASN A CA 1
ATOM 4239 C C . ASN A 1 525 ? 28.474 4.769 -2.352 1.00 83.69 525 ASN A C 1
ATOM 4241 O O . ASN A 1 525 ? 27.851 3.743 -2.627 1.00 83.69 525 ASN A O 1
ATOM 4245 N N . SER A 1 526 ? 29.792 4.873 -2.530 1.00 82.94 526 SER A N 1
ATOM 4246 C CA . SER A 1 526 ? 30.633 3.791 -3.056 1.00 82.94 526 SER A CA 1
ATOM 4247 C C . SER A 1 526 ? 30.750 2.591 -2.115 1.00 82.94 526 SER A C 1
ATOM 4249 O O . SER A 1 526 ? 31.103 1.512 -2.564 1.00 82.94 526 SER A O 1
ATOM 4251 N N . ARG A 1 527 ? 30.438 2.759 -0.822 1.00 81.88 527 ARG A N 1
ATOM 4252 C CA . ARG A 1 527 ? 30.437 1.665 0.166 1.00 81.88 527 ARG A CA 1
ATOM 4253 C C . ARG A 1 527 ? 29.176 0.807 0.121 1.00 81.88 527 ARG A C 1
ATOM 4255 O O . ARG A 1 527 ? 29.131 -0.210 0.799 1.00 81.88 527 ARG A O 1
ATOM 4262 N N . VAL A 1 528 ? 28.136 1.260 -0.578 1.00 84.25 528 VAL A N 1
ATOM 4263 C CA . VAL A 1 528 ? 26.880 0.519 -0.701 1.00 84.25 528 VAL A CA 1
ATOM 4264 C C . VAL A 1 528 ? 26.987 -0.372 -1.942 1.00 84.25 528 VAL A C 1
ATOM 4266 O O . VAL A 1 528 ? 27.189 0.182 -3.027 1.00 84.25 528 VAL A O 1
ATOM 4269 N N . PRO A 1 529 ? 26.856 -1.703 -1.801 1.00 87.00 529 PRO A N 1
ATOM 4270 C CA . PRO A 1 529 ? 26.912 -2.643 -2.918 1.00 87.00 529 PRO A CA 1
ATOM 4271 C C . PRO A 1 529 ? 25.821 -2.389 -3.964 1.00 87.00 529 PRO A C 1
ATOM 4273 O O . PRO A 1 529 ? 24.780 -1.791 -3.664 1.00 87.00 529 PRO A O 1
ATOM 4276 N N . LEU A 1 530 ? 26.043 -2.845 -5.196 1.00 89.56 530 LEU A N 1
ATOM 4277 C CA . LEU A 1 530 ? 25.118 -2.660 -6.311 1.00 89.56 530 LEU A CA 1
ATOM 4278 C C . LEU A 1 530 ? 23.775 -3.340 -6.033 1.00 89.56 530 LEU A C 1
ATOM 4280 O O . LEU A 1 530 ? 22.731 -2.697 -6.190 1.00 89.56 530 LEU A O 1
ATOM 4284 N N . HIS A 1 531 ? 23.787 -4.587 -5.552 1.00 87.50 531 HIS A N 1
ATOM 4285 C CA . HIS A 1 531 ? 22.546 -5.310 -5.249 1.00 87.50 531 HIS A CA 1
ATOM 4286 C C . HIS A 1 531 ? 21.695 -4.534 -4.229 1.00 87.50 531 HIS A C 1
ATOM 4288 O O . HIS A 1 531 ? 20.488 -4.378 -4.402 1.00 87.50 531 HIS A O 1
ATOM 4294 N N . THR A 1 532 ? 22.324 -3.943 -3.203 1.00 85.62 532 THR A N 1
ATOM 4295 C CA . THR A 1 532 ? 21.631 -3.166 -2.168 1.00 85.62 532 THR A CA 1
ATOM 4296 C C . THR A 1 532 ? 20.973 -1.912 -2.758 1.00 85.62 532 THR A C 1
ATOM 4298 O O . THR A 1 532 ? 19.881 -1.518 -2.335 1.00 85.62 532 THR A O 1
ATOM 4301 N N . LYS A 1 533 ? 21.593 -1.282 -3.768 1.00 89.25 533 LYS A N 1
ATOM 4302 C CA . LYS A 1 533 ? 21.000 -0.139 -4.487 1.00 89.25 533 LYS A CA 1
ATOM 4303 C C . LYS A 1 533 ? 19.747 -0.558 -5.256 1.00 89.25 533 LYS A C 1
ATOM 4305 O O . LYS A 1 533 ? 18.750 0.167 -5.208 1.00 89.25 533 LYS A O 1
ATOM 4310 N N . PHE A 1 534 ? 19.754 -1.732 -5.888 1.00 89.81 534 PHE A N 1
ATOM 4311 C CA . PHE A 1 534 ? 18.565 -2.300 -6.532 1.00 89.81 534 PHE A CA 1
ATOM 4312 C C . PHE A 1 534 ? 17.483 -2.703 -5.528 1.00 89.81 534 PHE A C 1
ATOM 4314 O O . PHE A 1 534 ? 16.314 -2.373 -5.735 1.00 89.81 534 PHE A O 1
ATOM 4321 N N . THR A 1 535 ? 17.843 -3.315 -4.398 1.00 87.00 535 THR A N 1
ATOM 4322 C CA . THR A 1 535 ? 16.902 -3.611 -3.303 1.00 87.00 535 THR A CA 1
ATOM 4323 C C . THR A 1 535 ? 16.228 -2.339 -2.791 1.00 87.00 535 THR A C 1
ATOM 4325 O O . THR A 1 535 ? 15.013 -2.316 -2.576 1.00 87.00 535 THR A O 1
ATOM 4328 N N . CYS A 1 536 ? 16.983 -1.245 -2.663 1.00 86.00 536 CYS A N 1
ATOM 4329 C CA . CYS A 1 536 ? 16.454 0.067 -2.297 1.00 86.00 536 CYS A CA 1
ATOM 4330 C C . CYS A 1 536 ? 15.469 0.604 -3.352 1.00 86.00 536 CYS A C 1
ATOM 4332 O O . CYS A 1 536 ? 14.357 1.013 -3.004 1.00 86.00 536 CYS A O 1
ATOM 4334 N N . PHE A 1 537 ? 15.825 0.536 -4.641 1.00 89.81 537 PHE A N 1
ATOM 4335 C CA . PHE A 1 537 ? 14.925 0.911 -5.736 1.00 89.81 537 PHE A CA 1
ATOM 4336 C C . PHE A 1 537 ? 13.628 0.090 -5.716 1.00 89.81 537 PHE A C 1
ATOM 4338 O O . PHE A 1 537 ? 12.536 0.657 -5.741 1.00 89.81 537 PHE A O 1
ATOM 4345 N N . ASN A 1 538 ? 13.723 -1.233 -5.593 1.00 88.94 538 ASN A N 1
ATOM 4346 C CA . ASN A 1 538 ? 12.563 -2.121 -5.564 1.00 88.94 538 ASN A CA 1
ATOM 4347 C C . ASN A 1 538 ? 11.663 -1.860 -4.344 1.00 88.94 538 ASN A C 1
ATOM 4349 O O . ASN A 1 538 ? 10.438 -1.819 -4.454 1.00 88.94 538 ASN A O 1
ATOM 4353 N N . SER A 1 539 ? 12.260 -1.610 -3.180 1.00 84.81 539 SER A N 1
ATOM 4354 C CA . SER A 1 539 ? 11.510 -1.380 -1.942 1.00 84.81 539 SER A CA 1
ATOM 4355 C C . SER A 1 539 ? 10.796 -0.026 -1.924 1.00 84.81 539 SER A C 1
ATOM 4357 O O . SER A 1 539 ? 9.679 0.076 -1.411 1.00 84.81 539 SER A O 1
ATOM 4359 N N . ILE A 1 540 ? 11.415 1.014 -2.493 1.00 85.31 540 ILE A N 1
ATOM 4360 C CA . ILE A 1 540 ? 10.888 2.385 -2.479 1.00 85.31 540 ILE A CA 1
ATOM 4361 C C . ILE A 1 540 ? 10.126 2.724 -3.756 1.00 85.31 540 ILE A C 1
ATOM 4363 O O . ILE A 1 540 ? 8.965 3.112 -3.713 1.00 85.31 540 ILE A O 1
ATOM 4367 N N . VAL A 1 541 ? 10.818 2.672 -4.890 1.00 90.44 541 VAL A N 1
ATOM 4368 C CA . VAL A 1 541 ? 10.352 3.242 -6.154 1.00 90.44 541 VAL A CA 1
ATOM 4369 C C . VAL A 1 541 ? 9.345 2.311 -6.793 1.00 90.44 541 VAL A C 1
ATOM 4371 O O . VAL A 1 541 ? 8.223 2.726 -7.073 1.00 90.44 541 VAL A O 1
ATOM 4374 N N . LYS A 1 542 ? 9.711 1.037 -6.953 1.00 91.94 542 LYS A N 1
ATOM 4375 C CA . LYS A 1 542 ? 8.835 0.040 -7.572 1.00 91.94 542 LYS A CA 1
ATOM 4376 C C . LYS A 1 542 ? 7.531 -0.133 -6.786 1.00 91.94 542 LYS A C 1
ATOM 4378 O O . LYS A 1 542 ? 6.477 -0.217 -7.404 1.00 91.94 542 LYS A O 1
ATOM 4383 N N . SER A 1 543 ? 7.570 -0.092 -5.449 1.00 89.75 543 SER A N 1
ATOM 4384 C CA . SER A 1 543 ? 6.360 -0.175 -4.610 1.00 89.75 543 SER A CA 1
ATOM 4385 C C . SER A 1 543 ? 5.411 1.021 -4.773 1.00 89.75 543 SER A C 1
ATOM 4387 O O . SER A 1 543 ? 4.196 0.836 -4.745 1.00 89.75 543 SER A O 1
ATOM 4389 N N . ILE A 1 544 ? 5.939 2.232 -4.995 1.00 92.44 544 ILE A N 1
ATOM 4390 C CA . ILE A 1 544 ? 5.134 3.428 -5.296 1.00 92.44 544 ILE A CA 1
ATOM 4391 C C . ILE A 1 544 ? 4.545 3.339 -6.708 1.00 92.44 544 ILE A C 1
ATOM 4393 O O . ILE A 1 544 ? 3.350 3.567 -6.884 1.00 92.44 544 ILE A O 1
ATOM 4397 N N . LEU A 1 545 ? 5.379 3.014 -7.701 1.00 94.44 545 LEU A N 1
ATOM 4398 C CA . LEU A 1 545 ? 4.990 2.959 -9.113 1.00 94.44 545 LEU A CA 1
ATOM 4399 C C . LEU A 1 545 ? 3.936 1.886 -9.383 1.00 94.44 545 LEU A C 1
ATOM 4401 O O . LEU A 1 545 ? 2.955 2.147 -10.068 1.00 94.44 545 LEU A O 1
ATOM 4405 N N . CYS A 1 546 ? 4.111 0.698 -8.804 1.00 94.38 546 CYS A N 1
ATOM 4406 C CA . CYS A 1 546 ? 3.252 -0.457 -9.060 1.00 94.38 546 CYS A CA 1
ATOM 4407 C C . CYS A 1 546 ? 1.996 -0.484 -8.173 1.00 94.38 546 CYS A C 1
ATOM 4409 O O . CYS A 1 546 ? 1.296 -1.497 -8.129 1.00 94.38 546 CYS A O 1
ATOM 4411 N N . TYR A 1 547 ? 1.699 0.592 -7.434 1.00 94.12 547 TYR A N 1
ATOM 4412 C CA . TYR A 1 547 ? 0.497 0.642 -6.608 1.00 94.12 547 TYR A CA 1
ATOM 4413 C C . TYR A 1 547 ? -0.764 0.571 -7.482 1.00 94.12 547 TYR A C 1
ATOM 4415 O O . TYR A 1 547 ? -0.995 1.425 -8.346 1.00 94.12 547 TYR A O 1
ATOM 4423 N N . GLY A 1 548 ? -1.588 -0.448 -7.234 1.00 94.31 548 GLY A N 1
ATOM 4424 C CA . GLY A 1 548 ? -2.790 -0.720 -8.015 1.00 94.31 548 GLY A CA 1
ATOM 4425 C C . GLY A 1 548 ? -2.559 -1.538 -9.285 1.00 94.31 548 GLY A C 1
ATOM 4426 O O . GLY A 1 548 ? -3.507 -1.720 -10.040 1.00 94.31 548 GLY A O 1
ATOM 4427 N N . ALA A 1 549 ? -1.343 -2.043 -9.532 1.00 96.50 549 ALA A N 1
ATOM 4428 C CA . ALA A 1 549 ? -1.026 -2.853 -10.714 1.00 96.50 549 ALA A CA 1
ATOM 4429 C C . ALA A 1 549 ? -1.905 -4.106 -10.849 1.00 96.50 549 ALA A C 1
ATOM 4431 O O . ALA A 1 549 ? -2.093 -4.610 -11.945 1.00 96.50 549 ALA A O 1
ATOM 4432 N N . GLN A 1 550 ? -2.520 -4.568 -9.762 1.00 96.62 550 GLN A N 1
ATOM 4433 C CA . GLN A 1 550 ? -3.563 -5.593 -9.789 1.00 96.62 550 GLN A CA 1
ATOM 4434 C C . GLN A 1 550 ? -4.735 -5.243 -10.723 1.00 96.62 550 GLN A C 1
ATOM 4436 O O . GLN A 1 550 ? -5.400 -6.143 -11.216 1.00 96.62 550 GLN A O 1
ATOM 4441 N N . ILE A 1 551 ? -4.976 -3.954 -10.976 1.00 94.88 551 ILE A N 1
ATOM 4442 C CA . ILE A 1 551 ? -6.129 -3.424 -11.715 1.00 94.88 551 ILE A CA 1
ATOM 4443 C C . ILE A 1 551 ? -5.721 -2.966 -13.114 1.00 94.88 551 ILE A C 1
ATOM 4445 O O . ILE A 1 551 ? -6.416 -3.265 -14.074 1.00 94.88 551 ILE A O 1
ATOM 4449 N N . TRP A 1 552 ? -4.598 -2.258 -13.246 1.00 93.75 552 TRP A N 1
ATOM 4450 C CA . TRP A 1 552 ? -4.142 -1.684 -14.521 1.00 93.75 552 TRP A CA 1
ATOM 4451 C C . TRP A 1 552 ? -2.962 -2.430 -15.158 1.00 93.75 552 TRP A C 1
ATOM 4453 O O . TRP A 1 552 ? -2.530 -2.066 -16.245 1.00 93.75 552 TRP A O 1
ATOM 4463 N N . GLY A 1 553 ? -2.421 -3.465 -14.508 1.00 93.56 553 GLY A N 1
ATOM 4464 C CA . GLY A 1 553 ? -1.140 -4.089 -14.868 1.00 93.56 553 GLY A CA 1
ATOM 4465 C C . GLY A 1 553 ? -1.083 -4.793 -16.223 1.00 93.56 553 GLY A C 1
ATOM 4466 O O . GLY A 1 553 ? -0.001 -5.201 -16.628 1.00 93.56 553 GLY A O 1
ATOM 4467 N N . TYR A 1 554 ? -2.207 -4.911 -16.932 1.00 90.44 554 TYR A N 1
ATOM 4468 C CA . TYR A 1 554 ? -2.254 -5.361 -18.326 1.00 90.44 554 TYR A CA 1
ATOM 4469 C C . TYR A 1 554 ? -1.787 -4.278 -19.326 1.00 90.44 554 TYR A C 1
ATOM 4471 O O . TYR A 1 554 ? -1.542 -4.596 -20.487 1.00 90.44 554 TYR A O 1
ATOM 4479 N N . HIS A 1 555 ? -1.633 -3.018 -18.895 1.00 90.12 555 HIS A N 1
ATOM 4480 C CA . HIS A 1 555 ? -1.235 -1.875 -19.725 1.00 90.12 555 HIS A CA 1
ATOM 4481 C C . HIS A 1 555 ? 0.269 -1.546 -19.598 1.00 90.12 555 HIS A C 1
ATOM 4483 O O . HIS A 1 555 ? 0.761 -1.350 -18.484 1.00 90.12 555 HIS A O 1
ATOM 4489 N N . ASP A 1 556 ? 0.985 -1.454 -20.729 1.00 91.25 556 ASP A N 1
ATOM 4490 C CA . ASP A 1 556 ? 2.386 -0.991 -20.799 1.00 91.25 556 ASP A CA 1
ATOM 4491 C C . ASP A 1 556 ? 2.422 0.549 -20.807 1.00 91.25 556 ASP A C 1
ATOM 4493 O O . ASP A 1 556 ? 1.819 1.181 -21.673 1.00 91.25 556 ASP A O 1
ATOM 4497 N N . SER A 1 557 ? 3.094 1.162 -19.824 1.00 92.94 557 SER A N 1
ATOM 4498 C CA . SER A 1 557 ? 3.131 2.620 -19.633 1.00 92.94 557 SER A CA 1
ATOM 4499 C C . SER A 1 557 ? 4.558 3.152 -19.612 1.00 92.94 557 SER A C 1
ATOM 4501 O O . SER A 1 557 ? 5.310 2.957 -18.651 1.00 92.94 557 SER A O 1
ATOM 4503 N N . GLU A 1 558 ? 4.890 3.962 -20.618 1.00 92.69 558 GLU A N 1
ATOM 4504 C CA . GLU A 1 558 ? 6.192 4.622 -20.715 1.00 92.69 558 GLU A CA 1
ATOM 4505 C C . GLU A 1 558 ? 6.443 5.597 -19.551 1.00 92.69 558 GLU A C 1
ATOM 4507 O O . GLU A 1 558 ? 7.578 5.760 -19.109 1.00 92.69 558 GLU A O 1
ATOM 4512 N N . GLN A 1 559 ? 5.403 6.211 -18.976 1.00 92.69 559 GLN A N 1
ATOM 4513 C CA . GLN A 1 559 ? 5.551 7.085 -17.808 1.00 92.69 559 GLN A CA 1
ATOM 4514 C C . GLN A 1 559 ? 6.129 6.328 -16.603 1.00 92.69 559 GLN A C 1
ATOM 4516 O O . GLN A 1 559 ? 6.981 6.874 -15.891 1.00 92.69 559 GLN A O 1
ATOM 4521 N N . ILE A 1 560 ? 5.707 5.078 -16.389 1.00 93.94 560 ILE A N 1
ATOM 4522 C CA . ILE A 1 560 ? 6.225 4.210 -15.324 1.00 93.94 560 ILE A CA 1
ATOM 4523 C C . ILE A 1 560 ? 7.643 3.735 -15.662 1.00 93.94 560 ILE A C 1
ATOM 4525 O O . ILE A 1 560 ? 8.553 3.891 -14.839 1.00 93.94 560 ILE A O 1
ATOM 4529 N N . GLU A 1 561 ? 7.854 3.243 -16.885 1.00 94.62 561 GLU A N 1
ATOM 4530 C CA . GLU A 1 561 ? 9.160 2.773 -17.367 1.00 94.62 561 GLU A CA 1
ATOM 4531 C C . GLU A 1 561 ? 10.232 3.875 -17.319 1.00 94.62 561 GLU A C 1
ATOM 4533 O O . GLU A 1 561 ? 11.378 3.632 -16.928 1.00 94.62 561 GLU A O 1
ATOM 4538 N N . SER A 1 562 ? 9.860 5.123 -17.625 1.00 93.88 562 SER A N 1
ATOM 4539 C CA . SER A 1 562 ? 10.770 6.275 -17.637 1.00 93.88 562 SER A CA 1
ATOM 4540 C C . SER A 1 562 ? 11.500 6.479 -16.307 1.00 93.88 562 SER A C 1
ATOM 4542 O O . SER A 1 562 ? 12.636 6.955 -16.284 1.00 93.88 562 SER A O 1
ATOM 4544 N N . VAL A 1 563 ? 10.884 6.101 -15.180 1.00 94.94 563 VAL A N 1
ATOM 4545 C CA . VAL A 1 563 ? 11.486 6.245 -13.849 1.00 94.94 563 VAL A CA 1
ATOM 4546 C C . VAL A 1 563 ? 12.578 5.204 -13.623 1.00 94.94 563 VAL A C 1
ATOM 4548 O O . VAL A 1 563 ? 13.630 5.546 -13.080 1.00 94.94 563 VAL A O 1
ATOM 4551 N N . GLN A 1 564 ? 12.360 3.960 -14.061 1.00 94.50 564 GLN A N 1
ATOM 4552 C CA . GLN A 1 564 ? 13.378 2.910 -14.024 1.00 94.50 564 GLN A CA 1
ATOM 4553 C C . GLN A 1 564 ? 14.543 3.275 -14.945 1.00 94.50 564 GLN A C 1
ATOM 4555 O O . GLN A 1 564 ? 15.691 3.278 -14.503 1.00 94.50 564 GLN A O 1
ATOM 4560 N N . LYS A 1 565 ? 14.252 3.697 -16.181 1.00 94.50 565 LYS A N 1
ATOM 4561 C CA . LYS A 1 565 ? 15.266 4.150 -17.147 1.00 94.50 565 LYS A CA 1
ATOM 4562 C C . LYS A 1 565 ? 16.101 5.300 -16.587 1.00 94.50 565 LYS A C 1
ATOM 4564 O O . LYS A 1 565 ? 17.327 5.253 -16.633 1.00 94.50 565 LYS A O 1
ATOM 4569 N N . LEU A 1 566 ? 15.457 6.311 -16.000 1.00 93.25 566 LEU A N 1
ATOM 4570 C CA . LEU A 1 566 ? 16.146 7.439 -15.372 1.00 93.25 566 LEU A CA 1
ATOM 4571 C C . LEU A 1 566 ? 17.021 6.992 -14.195 1.00 93.25 566 LEU A C 1
ATOM 4573 O O . LEU A 1 566 ? 18.133 7.493 -14.036 1.00 93.25 566 LEU A O 1
ATOM 4577 N N . PHE A 1 567 ? 16.532 6.066 -13.368 1.00 94.25 567 PHE A N 1
ATOM 4578 C CA . PHE A 1 567 ? 17.312 5.507 -12.268 1.00 94.25 567 PHE A CA 1
ATOM 4579 C C . PHE A 1 567 ? 18.578 4.813 -12.778 1.00 94.25 567 PHE A C 1
ATOM 4581 O O . PHE A 1 567 ? 19.660 5.137 -12.295 1.00 94.25 567 PHE A O 1
ATOM 4588 N N . LEU A 1 568 ? 18.458 3.937 -13.781 1.00 94.38 568 LEU A N 1
ATOM 4589 C CA . LEU A 1 568 ? 19.587 3.210 -14.370 1.00 94.38 568 LEU A CA 1
ATOM 4590 C C . LEU A 1 568 ? 20.604 4.155 -15.016 1.00 94.38 568 LEU A C 1
ATOM 4592 O O . LEU A 1 568 ? 21.791 4.088 -14.699 1.00 94.38 568 LEU A O 1
ATOM 4596 N N . LYS A 1 569 ? 20.136 5.101 -15.845 1.00 94.62 569 LYS A N 1
ATOM 4597 C CA . LYS A 1 569 ? 20.996 6.109 -16.488 1.00 94.62 569 LYS A CA 1
ATOM 4598 C C . LYS A 1 569 ? 21.790 6.907 -15.458 1.00 94.62 569 LYS A C 1
ATOM 4600 O O . LYS A 1 569 ? 22.992 7.093 -15.609 1.00 94.62 569 LYS A O 1
ATOM 4605 N N . ARG A 1 570 ? 21.143 7.339 -14.371 1.00 93.88 570 ARG A N 1
ATOM 4606 C CA . ARG A 1 570 ? 21.816 8.083 -13.298 1.00 93.88 570 ARG A CA 1
ATOM 4607 C C . ARG A 1 570 ? 22.727 7.210 -12.438 1.00 93.88 570 ARG A C 1
ATOM 4609 O O . ARG A 1 570 ? 23.746 7.707 -11.977 1.00 93.88 570 ARG A O 1
ATOM 4616 N N . LEU A 1 571 ? 22.361 5.954 -12.184 1.00 94.00 571 LEU A N 1
ATOM 4617 C CA . LEU A 1 571 ? 23.159 5.038 -11.368 1.00 94.00 571 LEU A CA 1
ATOM 4618 C C . LEU A 1 571 ? 24.500 4.738 -12.042 1.00 94.00 571 LEU A C 1
ATOM 4620 O O . LEU A 1 571 ? 25.528 4.773 -11.375 1.00 94.00 571 LEU A O 1
ATOM 4624 N N . PHE A 1 572 ? 24.484 4.500 -13.354 1.00 93.50 572 PHE A N 1
ATOM 4625 C CA . PHE A 1 572 ? 25.669 4.155 -14.141 1.00 93.50 572 PHE A CA 1
ATOM 4626 C C . PHE A 1 572 ? 26.246 5.339 -14.927 1.00 93.50 572 PHE A C 1
ATOM 4628 O O . PHE A 1 572 ? 27.019 5.138 -15.859 1.00 93.50 572 PHE A O 1
ATOM 4635 N N . ASN A 1 573 ? 25.897 6.579 -14.566 1.00 92.81 573 ASN A N 1
ATOM 4636 C CA . ASN A 1 573 ? 26.399 7.810 -15.193 1.00 92.81 573 ASN A CA 1
ATOM 4637 C C . ASN A 1 573 ? 26.330 7.806 -16.736 1.00 92.81 573 ASN A C 1
ATOM 4639 O O . ASN A 1 573 ? 27.265 8.268 -17.395 1.00 92.81 573 ASN A O 1
ATOM 4643 N N . LEU A 1 574 ? 25.265 7.245 -17.308 1.00 93.50 574 LEU A N 1
ATOM 4644 C CA . LEU A 1 574 ? 25.072 7.116 -18.753 1.00 93.50 574 LEU A CA 1
ATOM 4645 C C . LEU A 1 574 ? 24.461 8.397 -19.347 1.00 93.50 574 LEU A C 1
ATOM 4647 O O . LEU A 1 574 ? 23.696 9.082 -18.657 1.00 93.50 574 LEU A O 1
ATOM 4651 N N . PRO A 1 575 ? 24.734 8.711 -20.628 1.00 91.56 575 PRO A N 1
ATOM 4652 C CA . PRO A 1 575 ? 24.082 9.816 -21.329 1.00 91.56 575 PRO A CA 1
ATOM 4653 C C . PRO A 1 575 ? 22.548 9.724 -21.291 1.00 91.56 575 PRO A C 1
ATOM 4655 O O . PRO A 1 575 ? 21.967 8.639 -21.389 1.00 91.56 575 PRO A O 1
ATOM 4658 N N . MET A 1 576 ? 21.851 10.860 -21.183 1.00 89.06 576 MET A N 1
ATOM 4659 C CA . MET A 1 576 ? 20.380 10.861 -21.090 1.00 89.06 576 MET A CA 1
ATOM 4660 C C . MET A 1 576 ? 19.696 10.359 -22.367 1.00 89.06 576 MET A C 1
ATOM 4662 O O . MET A 1 576 ? 18.621 9.765 -22.286 1.00 89.06 576 MET A O 1
ATOM 4666 N N . ASN A 1 577 ? 20.346 10.510 -23.518 1.00 88.12 577 ASN A N 1
ATOM 4667 C CA . ASN A 1 577 ? 19.923 9.997 -24.821 1.00 88.12 577 ASN A CA 1
ATOM 4668 C C . ASN A 1 577 ? 20.295 8.521 -25.063 1.00 88.12 577 ASN A C 1
ATOM 4670 O O . ASN A 1 577 ? 20.035 8.022 -26.151 1.00 88.12 577 ASN A O 1
ATOM 4674 N N . THR A 1 578 ? 20.859 7.807 -24.075 1.00 91.62 578 THR A N 1
ATOM 4675 C CA . THR A 1 578 ? 21.165 6.370 -24.215 1.00 91.62 578 THR A CA 1
ATOM 4676 C C . THR A 1 578 ? 19.912 5.598 -24.659 1.00 91.62 578 THR A C 1
ATOM 4678 O O . THR A 1 578 ? 18.876 5.729 -23.979 1.00 91.62 578 THR A O 1
ATOM 4681 N N . PRO A 1 579 ? 19.983 4.800 -25.747 1.00 91.88 579 PRO A N 1
ATOM 4682 C CA . PRO A 1 579 ? 18.853 4.016 -26.232 1.00 91.88 579 PRO A CA 1
ATOM 4683 C C . PRO A 1 579 ? 18.348 3.010 -25.197 1.00 91.88 579 PRO A C 1
ATOM 4685 O O . PRO A 1 579 ? 19.110 2.455 -24.410 1.00 91.88 579 PRO A O 1
ATOM 4688 N N . ASN A 1 580 ? 17.042 2.745 -25.207 1.00 92.25 580 ASN A N 1
ATOM 4689 C CA . ASN A 1 580 ? 16.427 1.883 -24.195 1.00 92.25 580 ASN A CA 1
ATOM 4690 C C . ASN A 1 580 ? 16.909 0.427 -24.287 1.00 92.25 580 ASN A C 1
ATOM 4692 O O . ASN A 1 580 ? 17.147 -0.182 -23.250 1.00 92.25 580 ASN A O 1
ATOM 4696 N N . TYR A 1 581 ? 17.089 -0.116 -25.498 1.00 91.81 581 TYR A N 1
ATOM 4697 C CA . TYR A 1 581 ? 17.546 -1.500 -25.681 1.00 91.81 581 TYR A CA 1
ATOM 4698 C C . TYR A 1 581 ? 18.947 -1.721 -25.088 1.00 91.81 581 TYR A C 1
ATOM 4700 O O . TYR A 1 581 ? 19.161 -2.731 -24.430 1.00 91.81 581 TYR A O 1
ATOM 4708 N N . VAL A 1 582 ? 19.851 -0.737 -25.210 1.00 91.75 582 VAL A N 1
ATOM 4709 C CA . VAL A 1 582 ? 21.188 -0.759 -24.589 1.00 91.75 582 VAL A CA 1
ATOM 4710 C C . VAL A 1 582 ? 21.077 -0.903 -23.075 1.00 91.75 582 VAL A C 1
ATOM 4712 O O . VAL A 1 582 ? 21.734 -1.749 -22.484 1.00 91.75 582 VAL A O 1
ATOM 4715 N N . LEU A 1 583 ? 20.211 -0.112 -22.434 1.00 92.56 583 LEU A N 1
ATOM 4716 C CA . LEU A 1 583 ? 20.027 -0.178 -20.979 1.00 92.56 583 LEU A CA 1
ATOM 4717 C C . LEU A 1 583 ? 19.544 -1.554 -20.528 1.00 92.56 583 LEU A C 1
ATOM 4719 O O . LEU A 1 583 ? 19.993 -2.048 -19.500 1.00 92.56 583 LEU A O 1
ATOM 4723 N N . TYR A 1 584 ? 18.595 -2.139 -21.256 1.00 92.00 584 TYR A N 1
ATOM 4724 C CA . TYR A 1 584 ? 18.007 -3.417 -20.876 1.00 92.00 584 TYR A CA 1
ATOM 4725 C C . TYR A 1 584 ? 18.967 -4.587 -21.113 1.00 92.00 584 TYR A C 1
ATOM 4727 O O . TYR A 1 584 ? 19.075 -5.438 -20.234 1.00 92.00 584 TYR A O 1
ATOM 4735 N N . LEU A 1 585 ? 19.696 -4.591 -22.235 1.00 91.00 585 LEU A N 1
ATOM 4736 C CA . LEU A 1 585 ? 20.696 -5.617 -22.548 1.00 91.00 585 LEU A CA 1
ATOM 4737 C C . LEU A 1 585 ? 21.890 -5.551 -21.589 1.00 91.00 585 LEU A C 1
ATOM 4739 O O . LEU A 1 585 ? 22.234 -6.550 -20.972 1.00 91.00 585 LEU A O 1
ATOM 4743 N N . GLU A 1 586 ? 22.477 -4.368 -21.392 1.00 91.75 586 GLU A N 1
ATOM 4744 C CA . GLU A 1 586 ? 23.690 -4.219 -20.576 1.00 91.75 586 GLU A CA 1
ATOM 4745 C C . GLU A 1 586 ? 23.441 -4.389 -19.078 1.00 91.75 586 GLU A C 1
ATOM 4747 O O . GLU A 1 586 ? 24.345 -4.782 -18.348 1.00 91.75 586 GLU A O 1
ATOM 4752 N N . VAL A 1 587 ? 22.240 -4.059 -18.590 1.00 90.44 587 VAL A N 1
ATOM 4753 C CA . VAL A 1 587 ? 21.903 -4.181 -17.162 1.00 90.44 587 VAL A CA 1
ATOM 4754 C C . VAL A 1 587 ? 21.193 -5.509 -16.854 1.00 90.44 587 VAL A C 1
ATOM 4756 O O . VAL A 1 587 ? 21.086 -5.887 -15.689 1.00 90.44 587 VAL A O 1
ATOM 4759 N N . GLY A 1 588 ? 20.688 -6.227 -17.862 1.00 88.12 588 GLY A N 1
ATOM 4760 C CA . GLY A 1 588 ? 19.980 -7.497 -17.667 1.00 88.12 588 GLY A CA 1
ATOM 4761 C C . GLY A 1 588 ? 18.678 -7.355 -16.870 1.00 88.12 588 GLY A C 1
ATOM 4762 O O . GLY A 1 588 ? 18.314 -8.234 -16.092 1.00 88.12 588 GLY A O 1
ATOM 4763 N N . ILE A 1 589 ? 17.984 -6.219 -17.005 1.00 88.44 589 ILE A N 1
ATOM 4764 C CA . ILE A 1 589 ? 16.749 -5.932 -16.265 1.00 88.44 589 ILE A CA 1
ATOM 4765 C C . ILE A 1 589 ? 15.559 -5.849 -17.217 1.00 88.44 589 ILE A C 1
ATOM 4767 O O . ILE A 1 589 ? 15.606 -5.186 -18.247 1.00 88.44 589 ILE A O 1
ATOM 4771 N N . GLU A 1 590 ? 14.454 -6.470 -16.815 1.00 92.00 590 GLU A N 1
ATOM 4772 C CA . GLU A 1 590 ? 13.175 -6.406 -17.518 1.00 92.00 590 GLU A CA 1
ATOM 4773 C C . GLU A 1 590 ? 12.430 -5.081 -17.288 1.00 92.00 590 GLU A C 1
ATOM 4775 O O . GLU A 1 590 ? 12.570 -4.426 -16.243 1.00 92.00 590 GLU A O 1
ATOM 4780 N N . LYS A 1 591 ? 11.562 -4.734 -18.248 1.00 94.06 591 LYS A N 1
ATOM 4781 C CA . LYS A 1 591 ? 10.542 -3.689 -18.081 1.00 94.06 591 LYS A CA 1
ATOM 4782 C C . LYS A 1 591 ? 9.719 -3.916 -16.807 1.00 94.06 591 LYS A C 1
ATOM 4784 O O . LYS A 1 591 ? 9.347 -5.049 -16.477 1.00 94.06 591 LYS A O 1
ATOM 4789 N N . LEU A 1 592 ? 9.347 -2.833 -16.125 1.00 95.25 592 LEU A N 1
ATOM 4790 C CA . LEU A 1 592 ? 8.389 -2.885 -15.015 1.00 95.25 592 LEU A CA 1
ATOM 4791 C C . LEU A 1 592 ? 7.028 -3.454 -15.441 1.00 95.25 592 LEU A C 1
ATOM 4793 O O . LEU A 1 592 ? 6.387 -4.113 -14.619 1.00 95.25 592 LEU A O 1
ATOM 4797 N N . TYR A 1 593 ? 6.628 -3.278 -16.701 1.00 96.00 593 TYR A N 1
ATOM 4798 C CA . TYR A 1 593 ? 5.417 -3.855 -17.285 1.00 96.00 593 TYR A CA 1
ATOM 4799 C C . TYR A 1 593 ? 5.275 -5.361 -17.015 1.00 96.00 593 TYR A C 1
ATOM 4801 O O . TYR A 1 593 ? 4.211 -5.848 -16.623 1.00 96.00 593 TYR A O 1
ATOM 4809 N N . PHE A 1 594 ? 6.359 -6.129 -17.141 1.00 96.25 594 PHE A N 1
ATOM 4810 C CA . PHE A 1 594 ? 6.316 -7.575 -16.914 1.00 96.25 594 PHE A CA 1
ATOM 4811 C C . PHE A 1 594 ? 6.133 -7.940 -15.440 1.00 96.25 594 PHE A C 1
ATOM 4813 O O . PHE A 1 594 ? 5.625 -9.012 -15.109 1.00 96.25 594 PHE A O 1
ATOM 4820 N N . TYR A 1 595 ? 6.518 -7.052 -14.528 1.00 95.75 595 TYR A N 1
ATOM 4821 C CA . TYR A 1 595 ? 6.216 -7.209 -13.113 1.00 95.75 595 TYR A CA 1
ATOM 4822 C C . TYR A 1 595 ? 4.768 -6.813 -12.795 1.00 95.75 595 TYR A C 1
ATOM 4824 O O . TYR A 1 595 ? 4.092 -7.517 -12.044 1.00 95.75 595 TYR A O 1
ATOM 4832 N N . THR A 1 596 ? 4.268 -5.711 -13.359 1.00 96.69 596 THR A N 1
ATOM 4833 C CA . THR A 1 596 ? 2.892 -5.246 -13.116 1.00 96.69 596 THR A CA 1
ATOM 4834 C C . THR A 1 596 ? 1.858 -6.193 -13.713 1.00 96.69 596 THR A C 1
ATOM 4836 O O . THR A 1 596 ? 0.857 -6.475 -13.057 1.00 96.69 596 THR A O 1
ATOM 4839 N N . SER A 1 597 ? 2.132 -6.761 -14.888 1.00 97.06 597 SER A N 1
ATOM 4840 C CA . SER A 1 597 ? 1.302 -7.810 -15.490 1.00 97.06 597 SER A CA 1
ATOM 4841 C C . SER A 1 597 ? 1.256 -9.054 -14.611 1.00 97.06 597 SER A C 1
ATOM 4843 O O . SER A 1 597 ? 0.170 -9.550 -14.341 1.00 97.06 597 SER A O 1
ATOM 4845 N N . LYS A 1 598 ? 2.382 -9.493 -14.030 1.00 96.81 598 LYS A N 1
ATOM 4846 C CA . LYS A 1 598 ? 2.392 -10.595 -13.050 1.00 96.81 598 LYS A CA 1
ATOM 4847 C C . LYS A 1 598 ? 1.517 -10.301 -11.824 1.00 96.81 598 LYS A C 1
ATOM 4849 O O . LYS A 1 598 ? 0.813 -11.190 -11.349 1.00 96.81 598 LYS A O 1
ATOM 4854 N N . LEU A 1 599 ? 1.517 -9.064 -11.314 1.00 96.75 599 LEU A N 1
ATOM 4855 C CA . LEU A 1 599 ? 0.624 -8.671 -10.214 1.00 96.75 599 LEU A CA 1
ATOM 4856 C C . LEU A 1 599 ? -0.856 -8.720 -10.615 1.00 96.75 599 LEU A C 1
ATOM 4858 O O . LEU A 1 599 ? -1.681 -9.146 -9.808 1.00 96.75 599 LEU A O 1
ATOM 4862 N N . ASN A 1 600 ? -1.187 -8.305 -11.839 1.00 97.31 600 ASN A N 1
ATOM 4863 C CA . ASN A 1 600 ? -2.536 -8.427 -12.385 1.00 97.31 600 ASN A CA 1
ATOM 4864 C C . ASN A 1 600 ? -2.943 -9.898 -12.555 1.00 97.31 600 ASN A C 1
ATOM 4866 O O . ASN A 1 600 ? -3.994 -10.270 -12.053 1.00 97.31 600 ASN A O 1
ATOM 4870 N N . ILE A 1 601 ? -2.091 -10.744 -13.142 1.00 97.00 601 ILE A N 1
ATOM 4871 C CA . ILE A 1 601 ? -2.331 -12.189 -13.306 1.00 97.00 601 ILE A CA 1
ATOM 4872 C C . ILE A 1 601 ? -2.612 -12.857 -11.958 1.00 97.00 601 ILE A C 1
ATOM 4874 O O . ILE A 1 601 ? -3.606 -13.564 -11.811 1.00 97.00 601 ILE A O 1
ATOM 4878 N N . ASN A 1 602 ? -1.772 -12.598 -10.953 1.00 96.06 602 ASN A N 1
ATOM 4879 C CA . ASN A 1 602 ? -1.950 -13.167 -9.617 1.00 96.06 602 ASN A CA 1
ATOM 4880 C C . ASN A 1 602 ? -3.253 -12.696 -8.961 1.00 96.06 602 ASN A C 1
ATOM 4882 O O . ASN A 1 602 ? -3.918 -13.472 -8.279 1.00 96.06 602 ASN A O 1
ATOM 4886 N N . TYR A 1 603 ? -3.618 -11.424 -9.150 1.00 96.25 603 TYR A N 1
ATOM 4887 C CA . TYR A 1 603 ? -4.883 -10.907 -8.641 1.00 96.25 603 TYR A CA 1
ATOM 4888 C C . TYR A 1 603 ? -6.071 -11.554 -9.346 1.00 96.25 603 TYR A C 1
ATOM 4890 O O . TYR A 1 603 ? -6.985 -11.992 -8.656 1.00 96.25 603 TYR A O 1
ATOM 4898 N N . LEU A 1 604 ? -6.030 -11.644 -10.681 1.00 95.12 604 LEU A N 1
ATOM 4899 C CA . LEU A 1 604 ? -7.060 -12.298 -11.476 1.00 95.12 604 LEU A CA 1
ATOM 4900 C C . LEU A 1 604 ? -7.214 -13.744 -11.018 1.00 95.12 604 LEU A C 1
ATOM 4902 O O . LEU A 1 604 ? -8.271 -14.052 -10.510 1.00 95.12 604 LEU A O 1
ATOM 4906 N N . SER A 1 605 ? -6.174 -14.579 -11.027 1.00 93.50 605 SER A N 1
ATOM 4907 C CA . SER A 1 605 ? -6.262 -15.971 -10.544 1.00 93.50 605 SER A CA 1
ATOM 4908 C C . SER A 1 605 ? -6.887 -16.084 -9.140 1.00 93.50 605 SER A C 1
ATOM 4910 O O . SER A 1 605 ? -7.811 -16.868 -8.922 1.00 93.50 605 SER A O 1
ATOM 4912 N N . ARG A 1 606 ? -6.496 -15.208 -8.203 1.00 93.81 606 ARG A N 1
ATOM 4913 C CA . ARG A 1 606 ? -7.070 -15.166 -6.848 1.00 93.81 606 ARG A CA 1
ATOM 4914 C C . ARG A 1 606 ? -8.584 -14.913 -6.826 1.00 93.81 606 ARG A C 1
ATOM 4916 O O . ARG A 1 606 ? -9.235 -15.360 -5.889 1.00 93.81 606 ARG A O 1
ATOM 4923 N N . LEU A 1 607 ? -9.166 -14.208 -7.801 1.00 93.62 607 LEU A N 1
ATOM 4924 C CA . LEU A 1 607 ? -10.612 -13.942 -7.819 1.00 93.62 607 LEU A CA 1
ATOM 4925 C C . LEU A 1 607 ? -11.438 -15.236 -7.898 1.00 93.62 607 LEU A C 1
ATOM 4927 O O . LEU A 1 607 ? -12.505 -15.286 -7.298 1.00 93.62 607 LEU A O 1
ATOM 4931 N N . TRP A 1 608 ? -10.932 -16.289 -8.550 1.00 90.25 608 TRP A N 1
ATOM 4932 C CA . TRP A 1 608 ? -11.610 -17.584 -8.699 1.00 90.25 608 TRP A CA 1
ATOM 4933 C C . TRP A 1 608 ? -11.518 -18.423 -7.415 1.00 90.25 608 TRP A C 1
ATOM 4935 O O . TRP A 1 608 ? -12.255 -19.389 -7.268 1.00 90.25 608 TRP A O 1
ATOM 4945 N N . LEU A 1 609 ? -10.665 -18.022 -6.463 1.00 91.69 609 LEU A N 1
ATOM 4946 C CA . LEU A 1 609 ? -10.579 -18.598 -5.117 1.00 91.69 609 LEU A CA 1
ATOM 4947 C C . LEU A 1 609 ? -11.500 -17.890 -4.108 1.00 91.69 609 LEU A C 1
ATOM 4949 O O . LEU A 1 609 ? -11.561 -18.280 -2.942 1.00 91.69 609 LEU A O 1
ATOM 4953 N N . LEU A 1 610 ? -12.170 -16.806 -4.511 1.00 92.38 610 LEU A N 1
ATOM 4954 C CA . LEU A 1 610 ? -13.103 -16.094 -3.644 1.00 92.38 610 LEU A CA 1
ATOM 4955 C C . LEU A 1 610 ? -14.428 -16.857 -3.524 1.00 92.38 610 LEU A C 1
ATOM 4957 O O . LEU A 1 610 ? -14.875 -17.511 -4.462 1.00 92.38 610 LEU A O 1
ATOM 4961 N N . GLY A 1 611 ? -15.095 -16.716 -2.375 1.00 91.31 611 GLY A N 1
ATOM 4962 C CA . GLY A 1 611 ? -16.439 -17.264 -2.185 1.00 91.31 611 GLY A CA 1
ATOM 4963 C C . GLY A 1 611 ? -17.456 -16.675 -3.179 1.00 91.31 611 GLY A C 1
ATOM 4964 O O . GLY A 1 611 ? -17.310 -15.524 -3.597 1.00 91.31 611 GLY A O 1
ATOM 4965 N N . PRO A 1 612 ? -18.527 -17.411 -3.530 1.00 91.44 612 PRO A N 1
ATOM 4966 C CA . PRO A 1 612 ? -19.479 -17.014 -4.577 1.00 91.44 612 PRO A CA 1
ATOM 4967 C C . PRO A 1 612 ? -20.255 -15.723 -4.266 1.00 91.44 612 PRO A C 1
ATOM 4969 O O . PRO A 1 612 ? -20.729 -15.058 -5.183 1.00 91.44 612 PRO A O 1
ATOM 4972 N N . HIS A 1 613 ? -20.359 -15.345 -2.989 1.00 90.50 613 HIS A N 1
ATOM 4973 C CA . HIS A 1 613 ? -20.993 -14.102 -2.541 1.00 90.50 613 HIS A CA 1
ATOM 4974 C C . HIS A 1 613 ? -20.125 -12.853 -2.771 1.00 90.50 613 HIS A C 1
ATOM 4976 O O . HIS A 1 613 ? -20.639 -11.736 -2.699 1.00 90.50 613 HIS A O 1
ATOM 4982 N N . ARG A 1 614 ? -18.819 -13.023 -3.032 1.00 94.31 614 ARG A N 1
ATOM 4983 C CA . ARG A 1 614 ? -17.857 -11.921 -3.114 1.00 94.31 614 ARG A CA 1
ATOM 4984 C C . ARG A 1 614 ? -18.089 -11.083 -4.365 1.00 94.31 614 ARG A C 1
ATOM 4986 O O . ARG A 1 614 ? -18.038 -11.582 -5.492 1.00 94.31 614 ARG A O 1
ATOM 4993 N N . LEU A 1 615 ? -18.256 -9.777 -4.173 1.00 95.38 615 LEU A N 1
ATOM 4994 C CA . LEU A 1 615 ? -18.575 -8.834 -5.241 1.00 95.38 615 LEU A CA 1
ATOM 4995 C C . LEU A 1 615 ? -17.525 -8.812 -6.374 1.00 95.38 615 LEU A C 1
ATOM 4997 O O . LEU A 1 615 ? -17.935 -8.856 -7.538 1.00 95.38 615 LEU A O 1
ATOM 5001 N N . PRO A 1 616 ? -16.200 -8.826 -6.105 1.00 96.38 616 PRO A N 1
ATOM 5002 C CA . PRO A 1 616 ? -15.192 -8.881 -7.165 1.00 96.38 616 PRO A CA 1
ATOM 5003 C C . PRO A 1 616 ? -15.349 -10.087 -8.100 1.00 96.38 616 PRO A C 1
ATOM 5005 O O . PRO A 1 616 ? -15.158 -9.944 -9.308 1.00 96.38 616 PRO A O 1
ATOM 5008 N N . LEU A 1 617 ? -15.719 -11.261 -7.574 1.00 95.25 617 LEU A N 1
ATOM 5009 C CA . LEU A 1 617 ? -15.914 -12.473 -8.376 1.00 95.25 617 LEU A CA 1
ATOM 5010 C C . LEU A 1 617 ? -17.173 -12.361 -9.244 1.00 95.25 617 LEU A C 1
ATOM 5012 O O . LEU A 1 617 ? -17.104 -12.612 -10.448 1.00 95.25 617 LEU A O 1
ATOM 5016 N N . ILE A 1 618 ? -18.296 -11.926 -8.660 1.00 95.88 618 ILE A N 1
ATOM 5017 C CA . ILE A 1 618 ? -19.564 -11.724 -9.383 1.00 95.88 618 ILE A CA 1
ATOM 5018 C C . ILE A 1 618 ? -19.352 -10.778 -10.572 1.00 95.88 618 ILE A C 1
ATOM 5020 O O . ILE A 1 618 ? -19.690 -11.108 -11.708 1.00 95.88 618 ILE A O 1
ATOM 5024 N N . LEU A 1 619 ? -18.728 -9.622 -10.328 1.00 97.19 619 LEU A N 1
ATOM 5025 C CA . LEU A 1 619 ? -18.459 -8.633 -11.372 1.00 97.19 619 LEU A CA 1
ATOM 5026 C C . LEU A 1 619 ? -17.472 -9.150 -12.425 1.00 97.19 619 LEU A C 1
ATOM 5028 O O . LEU A 1 619 ? -17.635 -8.858 -13.609 1.00 97.19 619 LEU A O 1
ATOM 5032 N N . SER A 1 620 ? -16.474 -9.941 -12.022 1.00 95.75 620 SER A N 1
ATOM 5033 C CA . SER A 1 620 ? -15.499 -10.523 -12.953 1.00 95.75 620 SER A CA 1
ATOM 5034 C C . SER A 1 620 ? -16.140 -11.480 -13.941 1.00 95.75 620 SER A C 1
ATOM 5036 O O . SER A 1 620 ? -15.818 -11.419 -15.124 1.00 95.75 620 SER A O 1
ATOM 5038 N N . ARG A 1 621 ? -17.082 -12.316 -13.489 1.00 95.44 621 ARG A N 1
ATOM 5039 C CA . ARG A 1 621 ? -17.829 -13.222 -14.372 1.00 95.44 621 ARG A CA 1
ATOM 5040 C C . ARG A 1 621 ? -18.593 -12.446 -15.448 1.00 95.44 621 ARG A C 1
ATOM 5042 O O . ARG A 1 621 ? -18.461 -12.760 -16.626 1.00 95.44 621 ARG A O 1
ATOM 5049 N N . LEU A 1 622 ? -19.270 -11.359 -15.069 1.00 96.38 622 LEU A N 1
ATOM 5050 C CA . LEU A 1 622 ? -19.971 -10.483 -16.020 1.00 96.38 622 LEU A CA 1
ATOM 5051 C C . LEU A 1 622 ? -19.010 -9.796 -17.009 1.00 96.38 622 LEU A C 1
ATOM 5053 O O . LEU A 1 622 ? -19.330 -9.630 -18.186 1.00 96.38 622 LEU A O 1
ATOM 5057 N N . VAL A 1 623 ? -17.823 -9.385 -16.548 1.00 96.75 623 VAL A N 1
ATOM 5058 C CA . VAL A 1 623 ? -16.779 -8.789 -17.403 1.00 96.75 623 VAL A CA 1
ATOM 5059 C C . VAL A 1 623 ? -16.242 -9.804 -18.420 1.00 96.75 623 VAL A C 1
ATOM 5061 O O . VAL A 1 623 ? -16.027 -9.448 -19.583 1.00 96.75 623 VAL A O 1
ATOM 5064 N N . VAL A 1 624 ? -16.050 -11.057 -17.998 1.00 96.12 624 VAL A N 1
ATOM 5065 C CA . VAL A 1 624 ? -15.616 -12.174 -18.852 1.00 96.12 624 VAL A CA 1
ATOM 5066 C C . VAL A 1 624 ? -16.650 -12.489 -19.923 1.00 96.12 624 VAL A C 1
ATOM 5068 O O . VAL A 1 624 ? -16.276 -12.616 -21.094 1.00 96.12 624 VAL A O 1
ATOM 5071 N N . GLU A 1 625 ? -17.916 -12.588 -19.516 1.00 94.94 625 GLU A N 1
ATOM 5072 C CA . GLU A 1 625 ? -19.068 -12.886 -20.369 1.00 94.94 625 GLU A CA 1
ATOM 5073 C C . GLU A 1 625 ? -19.240 -11.821 -21.456 1.00 94.94 625 GLU A C 1
ATOM 5075 O O . GLU A 1 625 ? -19.281 -12.138 -22.642 1.00 94.94 625 GLU A O 1
ATOM 5080 N N . LYS A 1 626 ? -19.232 -10.536 -21.074 1.00 95.06 626 LYS A N 1
ATOM 5081 C CA . LYS A 1 626 ? -19.349 -9.420 -22.027 1.00 95.06 626 LYS A CA 1
ATOM 5082 C C . LYS A 1 626 ? -18.072 -9.146 -22.826 1.00 95.06 626 LYS A C 1
ATOM 5084 O O . LYS A 1 626 ? -18.095 -8.296 -23.712 1.00 95.06 626 LYS A O 1
ATOM 5089 N N . ASN A 1 627 ? -16.963 -9.821 -22.513 1.00 95.69 627 ASN A N 1
ATOM 5090 C CA . ASN A 1 627 ? -15.657 -9.625 -23.142 1.00 95.69 627 ASN A CA 1
ATOM 5091 C C . ASN A 1 627 ? -15.224 -8.143 -23.196 1.00 95.69 627 ASN A C 1
ATOM 5093 O O . ASN A 1 627 ? -14.935 -7.586 -24.257 1.00 95.69 627 ASN A O 1
ATOM 5097 N N . ILE A 1 628 ? -15.187 -7.497 -22.030 1.00 95.19 628 ILE A N 1
ATOM 5098 C CA . ILE A 1 628 ? -14.788 -6.090 -21.869 1.00 95.19 628 ILE A CA 1
ATOM 5099 C C . ILE A 1 628 ? -13.587 -5.950 -20.925 1.00 95.19 628 ILE A C 1
ATOM 5101 O O . ILE A 1 628 ? -13.163 -6.920 -20.296 1.00 95.19 628 ILE A O 1
ATOM 5105 N N . TYR A 1 629 ? -13.054 -4.728 -20.806 1.00 94.75 629 TYR A N 1
ATOM 5106 C CA . TYR A 1 629 ? -12.009 -4.371 -19.835 1.00 94.75 629 TYR A CA 1
ATOM 5107 C C . TYR A 1 629 ? -10.819 -5.357 -19.874 1.00 94.75 629 TYR A C 1
ATOM 5109 O O . TYR A 1 629 ? -10.420 -5.767 -20.963 1.00 94.75 629 TYR A O 1
ATOM 5117 N N . TRP A 1 630 ? -10.260 -5.763 -18.726 1.00 94.94 630 TRP A N 1
ATOM 5118 C CA . TRP A 1 630 ? -9.100 -6.660 -18.650 1.00 94.94 630 TRP A CA 1
ATOM 5119 C C . TRP A 1 630 ? -9.305 -7.978 -19.412 1.00 94.94 630 TRP A C 1
ATOM 5121 O O . TRP A 1 630 ? -8.345 -8.505 -19.965 1.00 94.94 630 TRP A O 1
ATOM 5131 N N . SER A 1 631 ? -10.535 -8.501 -19.493 1.00 95.69 631 SER A N 1
ATOM 5132 C CA . SER A 1 631 ? -10.804 -9.772 -20.176 1.00 95.69 631 SER A CA 1
ATOM 5133 C C . SER A 1 631 ? -10.563 -9.654 -21.681 1.00 95.69 631 SER A C 1
ATOM 5135 O O . SER A 1 631 ? -9.931 -10.520 -22.292 1.00 95.69 631 SER A O 1
ATOM 5137 N N . ARG A 1 632 ? -10.993 -8.533 -22.269 1.00 95.88 632 ARG A N 1
ATOM 5138 C CA . ARG A 1 632 ? -10.763 -8.223 -23.682 1.00 95.88 632 ARG A CA 1
ATOM 5139 C C . ARG A 1 632 ? -9.292 -7.974 -23.982 1.00 95.88 632 ARG A C 1
ATOM 5141 O O . ARG A 1 632 ? -8.793 -8.472 -24.989 1.00 95.88 632 ARG A O 1
ATOM 5148 N N . GLU A 1 633 ? -8.615 -7.205 -23.130 1.00 95.25 633 GLU A N 1
ATOM 5149 C CA . GLU A 1 633 ? -7.201 -6.862 -23.320 1.00 95.25 633 GLU A CA 1
ATOM 5150 C C . GLU A 1 633 ? -6.330 -8.125 -23.284 1.00 95.25 633 GLU A C 1
ATOM 5152 O O . GLU A 1 633 ? -5.571 -8.376 -24.219 1.00 95.25 633 GLU A O 1
ATOM 5157 N N . TRP A 1 634 ? -6.529 -8.998 -22.290 1.00 96.25 634 TRP A N 1
ATOM 5158 C CA . TRP A 1 634 ? -5.808 -10.269 -22.214 1.00 96.25 634 TRP A CA 1
ATOM 5159 C C . TRP A 1 634 ? -6.106 -11.187 -23.397 1.00 96.25 634 TRP A C 1
ATOM 5161 O O . TRP A 1 634 ? -5.167 -11.697 -23.996 1.00 96.25 634 TRP A O 1
ATOM 5171 N N . ARG A 1 635 ? -7.371 -11.349 -23.812 1.00 96.31 635 ARG A N 1
ATOM 5172 C CA . ARG A 1 635 ? -7.708 -12.133 -25.020 1.00 96.31 635 ARG A CA 1
ATOM 5173 C C . ARG A 1 635 ? -7.077 -11.562 -26.290 1.00 96.31 635 ARG A C 1
ATOM 5175 O O . ARG A 1 635 ? -6.720 -12.322 -27.184 1.00 96.31 635 ARG A O 1
ATOM 5182 N N . THR A 1 636 ? -6.942 -10.241 -26.382 1.00 96.00 636 THR A N 1
ATOM 5183 C CA . THR A 1 636 ? -6.287 -9.577 -27.518 1.00 96.00 636 THR A CA 1
ATOM 5184 C C . THR A 1 636 ? -4.787 -9.858 -27.525 1.00 96.00 636 THR A C 1
ATOM 5186 O O . THR A 1 636 ? -4.256 -10.236 -28.566 1.00 96.00 636 THR A O 1
ATOM 5189 N N . LEU A 1 637 ? -4.129 -9.777 -26.365 1.00 94.69 637 LEU A N 1
ATOM 5190 C CA . LEU A 1 637 ? -2.730 -10.185 -26.212 1.00 94.69 637 LEU A CA 1
ATOM 5191 C C . LEU A 1 637 ? -2.537 -11.680 -26.500 1.00 94.69 637 LEU A C 1
ATOM 5193 O O . LEU A 1 637 ? -1.616 -12.041 -27.217 1.00 94.69 637 LEU A O 1
ATOM 5197 N N . GLY A 1 638 ? -3.431 -12.547 -26.020 1.00 96.25 638 GLY A N 1
ATOM 5198 C CA . GLY A 1 638 ? -3.392 -13.980 -26.317 1.00 96.25 638 GLY A CA 1
ATOM 5199 C C . GLY A 1 638 ? -3.461 -14.262 -27.817 1.00 96.25 638 GLY A C 1
ATOM 5200 O O . GLY A 1 638 ? -2.605 -14.967 -28.340 1.00 96.25 638 GLY A O 1
ATOM 5201 N N . ARG A 1 639 ? -4.397 -13.623 -28.539 1.00 96.75 639 ARG A N 1
ATOM 5202 C CA . ARG A 1 639 ? -4.476 -13.726 -30.008 1.00 96.75 639 ARG A CA 1
ATOM 5203 C C . ARG A 1 639 ? -3.190 -13.284 -30.704 1.00 96.75 639 ARG A C 1
ATOM 5205 O O . ARG A 1 639 ? -2.797 -13.942 -31.659 1.00 96.75 639 ARG A O 1
ATOM 5212 N N . LYS A 1 640 ? -2.528 -12.224 -30.218 1.00 95.81 640 LYS A N 1
ATOM 5213 C CA . LYS A 1 640 ? -1.239 -11.761 -30.765 1.00 95.81 640 LYS A CA 1
ATOM 5214 C C . LYS A 1 640 ? -0.182 -12.875 -30.758 1.00 95.81 640 LYS A C 1
ATOM 5216 O O . LYS A 1 640 ? 0.578 -12.980 -31.711 1.00 95.81 640 LYS A O 1
ATOM 5221 N N . TYR A 1 641 ? -0.160 -13.711 -29.719 1.00 96.25 641 TYR A N 1
ATOM 5222 C CA . TYR A 1 641 ? 0.827 -14.786 -29.552 1.00 96.25 641 TYR A CA 1
ATOM 5223 C C . TYR A 1 641 ? 0.283 -16.190 -29.861 1.00 96.25 641 TYR A C 1
ATOM 5225 O O . TYR A 1 641 ? 0.919 -17.177 -29.509 1.00 96.25 641 TYR A O 1
ATOM 5233 N N . GLY A 1 642 ? -0.904 -16.306 -30.470 1.00 95.38 642 GLY A N 1
ATOM 5234 C CA . GLY A 1 642 ? -1.520 -17.605 -30.768 1.00 95.38 642 GLY A CA 1
ATOM 5235 C C . GLY A 1 642 ? -1.977 -18.404 -29.537 1.00 95.38 642 GLY A C 1
ATOM 5236 O O . GLY A 1 642 ? -2.225 -19.600 -29.640 1.00 95.38 642 GLY A O 1
ATOM 5237 N N . ILE A 1 643 ? -2.117 -17.764 -28.372 1.00 95.75 643 ILE A N 1
ATOM 5238 C CA . ILE A 1 643 ? -2.516 -18.408 -27.114 1.00 95.75 643 ILE A CA 1
ATOM 5239 C C . ILE A 1 643 ? -3.998 -18.133 -26.850 1.00 95.75 643 ILE A C 1
ATOM 5241 O O . ILE A 1 643 ? -4.423 -16.992 -26.641 1.00 95.75 643 ILE A O 1
ATOM 5245 N N . ARG A 1 644 ? -4.811 -19.194 -26.834 1.00 92.50 644 ARG A N 1
ATOM 5246 C CA . ARG A 1 644 ? -6.239 -19.098 -26.513 1.00 92.50 644 ARG A CA 1
ATOM 5247 C C . ARG A 1 644 ? -6.430 -18.969 -25.002 1.00 92.50 644 ARG A C 1
ATOM 5249 O O . ARG A 1 644 ? -6.013 -19.842 -24.254 1.00 92.50 644 ARG A O 1
ATOM 5256 N N . ILE A 1 645 ? -7.115 -17.907 -24.574 1.00 92.94 645 ILE A N 1
ATOM 5257 C CA . ILE A 1 645 ? -7.444 -17.682 -23.161 1.00 92.94 645 ILE A CA 1
ATOM 5258 C C . ILE A 1 645 ? -8.914 -18.009 -22.902 1.00 92.94 645 ILE A C 1
ATOM 5260 O O . ILE A 1 645 ? -9.814 -17.361 -23.453 1.00 92.94 645 ILE A O 1
ATOM 5264 N N . ASN A 1 646 ? -9.147 -18.979 -22.023 1.00 90.38 646 ASN A N 1
ATOM 5265 C CA . ASN A 1 646 ? -10.445 -19.330 -21.477 1.00 90.38 646 ASN A CA 1
ATOM 5266 C C . ASN A 1 646 ? -10.520 -18.955 -19.988 1.00 90.38 646 ASN A C 1
ATOM 5268 O O . ASN A 1 646 ? -9.794 -19.484 -19.157 1.00 90.38 646 ASN A O 1
ATOM 5272 N N . PHE A 1 647 ? -11.443 -18.056 -19.651 1.00 89.12 647 PHE A N 1
ATOM 5273 C CA . PHE A 1 647 ? -11.719 -17.659 -18.266 1.00 89.12 647 PHE A CA 1
ATOM 5274 C C . PHE A 1 647 ? -12.864 -18.465 -17.626 1.00 89.12 647 PHE A C 1
ATOM 5276 O O . PHE A 1 647 ? -13.076 -18.365 -16.416 1.00 89.12 647 PHE A O 1
ATOM 5283 N N . ASN A 1 648 ? -13.597 -19.251 -18.423 1.00 83.38 648 ASN A N 1
ATOM 5284 C CA . ASN A 1 648 ? -14.694 -20.112 -17.979 1.00 83.38 648 ASN A CA 1
ATOM 5285 C C . ASN A 1 648 ? -14.143 -21.496 -17.622 1.00 83.38 648 ASN A C 1
ATOM 5287 O O . ASN A 1 648 ? -14.459 -22.488 -18.274 1.00 83.38 648 ASN A O 1
ATOM 5291 N N . VAL A 1 649 ? -13.260 -21.527 -16.631 1.00 79.62 649 VAL A N 1
ATOM 5292 C CA . VAL A 1 649 ? -12.603 -22.744 -16.143 1.00 79.62 649 VAL A CA 1
ATOM 5293 C C . VAL A 1 649 ? -12.984 -22.987 -14.688 1.00 79.62 649 VAL A C 1
ATOM 5295 O O . VAL A 1 649 ? -13.352 -22.053 -13.966 1.00 79.62 649 VAL A O 1
ATOM 5298 N N . THR A 1 650 ? -12.910 -24.245 -14.265 1.00 75.38 650 THR A N 1
ATOM 5299 C CA . THR A 1 650 ? -13.197 -24.666 -12.889 1.00 75.38 650 THR A CA 1
ATOM 5300 C C . THR A 1 650 ? -12.039 -24.359 -11.942 1.00 75.38 650 THR A C 1
ATOM 5302 O O . THR A 1 650 ? -12.279 -24.076 -10.770 1.00 75.38 650 THR A O 1
ATOM 5305 N N . GLU A 1 651 ? -10.798 -24.342 -12.442 1.00 83.12 651 GLU A N 1
ATOM 5306 C CA . GLU A 1 651 ? -9.597 -24.164 -11.625 1.00 83.12 651 GLU A CA 1
ATOM 5307 C C . GLU A 1 651 ? -8.885 -22.822 -11.857 1.00 83.12 651 GLU A C 1
ATOM 5309 O O . GLU A 1 651 ? -8.587 -22.411 -12.980 1.00 83.12 651 GLU A O 1
ATOM 5314 N N . ALA A 1 652 ? -8.533 -22.142 -10.761 1.00 86.94 652 ALA A N 1
ATOM 5315 C CA . ALA A 1 652 ? -7.815 -20.863 -10.793 1.00 86.94 652 ALA A CA 1
ATOM 5316 C C . ALA A 1 652 ? -6.379 -20.968 -11.356 1.00 86.94 652 ALA A C 1
ATOM 5318 O O . ALA A 1 652 ? -5.836 -19.976 -11.859 1.00 86.94 652 ALA A O 1
ATOM 5319 N N . SER A 1 653 ? -5.767 -22.152 -11.248 1.00 89.56 653 SER A N 1
ATOM 5320 C CA . SER A 1 653 ? -4.439 -22.503 -11.772 1.00 89.56 653 SER A CA 1
ATOM 5321 C C . SER A 1 653 ? -4.403 -22.445 -13.298 1.00 89.56 653 SER A C 1
ATOM 5323 O O . SER A 1 653 ? -3.436 -21.942 -13.867 1.00 89.56 653 SER A O 1
ATOM 5325 N N . GLU A 1 654 ? -5.473 -22.884 -13.964 1.00 89.50 654 GLU A N 1
ATOM 5326 C CA . GLU A 1 654 ? -5.550 -22.935 -15.423 1.00 89.50 654 GLU A CA 1
ATOM 5327 C C . GLU A 1 654 ? -5.573 -21.526 -16.032 1.00 89.50 654 GLU A C 1
ATOM 5329 O O . GLU A 1 654 ? -4.780 -21.222 -16.926 1.00 89.50 654 GLU A O 1
ATOM 5334 N N . VAL A 1 655 ? -6.396 -20.618 -15.480 1.00 88.44 655 VAL A N 1
ATOM 5335 C CA . VAL A 1 655 ? -6.381 -19.195 -15.876 1.00 88.44 655 VAL A CA 1
ATOM 5336 C C . VAL A 1 655 ? -4.982 -18.616 -15.700 1.00 88.44 655 VAL A C 1
ATOM 5338 O O . VAL A 1 655 ? -4.476 -17.912 -16.574 1.00 88.44 655 VAL A O 1
ATOM 5341 N N . GLN A 1 656 ? -4.347 -18.900 -14.562 1.00 94.56 656 GLN A N 1
ATOM 5342 C CA . GLN A 1 656 ? -3.024 -18.370 -14.264 1.00 94.56 656 GLN A CA 1
ATOM 5343 C C . GLN A 1 656 ? -1.984 -18.859 -15.274 1.00 94.56 656 GLN A C 1
ATOM 5345 O O . GLN A 1 656 ? -1.218 -18.042 -15.782 1.00 94.56 656 GLN A O 1
ATOM 5350 N N . ALA A 1 657 ? -1.981 -20.157 -15.587 1.00 94.94 657 ALA A N 1
ATOM 5351 C CA . ALA A 1 657 ? -1.064 -20.762 -16.545 1.00 94.94 657 ALA A CA 1
ATOM 5352 C C . ALA A 1 657 ? -1.201 -20.121 -17.931 1.00 94.94 657 ALA A C 1
ATOM 5354 O O . ALA A 1 657 ? -0.208 -19.652 -18.482 1.00 94.94 657 ALA A O 1
ATOM 5355 N N . GLN A 1 658 ? -2.430 -19.991 -18.445 1.00 94.56 658 GLN A N 1
ATOM 5356 C CA . GLN A 1 658 ? -2.685 -19.377 -19.752 1.00 94.56 658 GLN A CA 1
ATOM 5357 C C . GLN A 1 658 ? -2.176 -17.928 -19.820 1.00 94.56 658 GLN A C 1
ATOM 5359 O O . GLN A 1 658 ? -1.506 -17.543 -20.779 1.00 94.56 658 GLN A O 1
ATOM 5364 N N . LEU A 1 659 ? -2.451 -17.113 -18.793 1.00 95.69 659 LEU A N 1
ATOM 5365 C CA . LEU A 1 659 ? -1.987 -15.723 -18.757 1.00 95.69 659 LEU A CA 1
ATOM 5366 C C . LEU A 1 659 ? -0.464 -15.609 -18.582 1.00 95.69 659 LEU A C 1
ATOM 5368 O O . LEU A 1 659 ? 0.151 -14.697 -19.140 1.00 95.69 659 LEU A O 1
ATOM 5372 N N . LEU A 1 660 ? 0.156 -16.520 -17.824 1.00 97.06 660 LEU A N 1
ATOM 5373 C CA . LEU A 1 660 ? 1.611 -16.587 -17.700 1.00 97.06 660 LEU A CA 1
ATOM 5374 C C . LEU A 1 660 ? 2.260 -16.953 -19.037 1.00 97.06 660 LEU A C 1
ATOM 5376 O O . LEU A 1 660 ? 3.227 -16.299 -19.407 1.00 97.06 660 LEU A O 1
ATOM 5380 N N . SER A 1 661 ? 1.700 -17.889 -19.807 1.00 97.19 661 SER A N 1
ATOM 5381 C CA . SER A 1 661 ? 2.197 -18.202 -21.155 1.00 97.19 661 SER A CA 1
ATOM 5382 C C . SER A 1 661 ? 2.178 -16.977 -22.074 1.00 97.19 661 SER A C 1
ATOM 5384 O O . SER A 1 661 ? 3.156 -16.721 -22.773 1.00 97.19 661 SER A O 1
ATOM 5386 N N . VAL A 1 662 ? 1.112 -16.164 -22.028 1.00 96.88 662 VAL A N 1
ATOM 5387 C CA . VAL A 1 662 ? 1.044 -14.892 -22.779 1.00 96.88 662 VAL A CA 1
ATOM 5388 C C . VAL A 1 662 ? 2.137 -13.922 -22.338 1.00 96.88 662 VAL A C 1
ATOM 5390 O O . VAL A 1 662 ? 2.775 -13.279 -23.172 1.00 96.88 662 VAL A O 1
ATOM 5393 N N . ARG A 1 663 ? 2.374 -13.816 -21.027 1.00 96.94 663 ARG A N 1
ATOM 5394 C CA . ARG A 1 663 ? 3.441 -12.978 -20.470 1.00 96.94 663 ARG A CA 1
ATOM 5395 C C . ARG A 1 663 ? 4.822 -13.444 -20.936 1.00 96.94 663 ARG A C 1
ATOM 5397 O O . ARG A 1 663 ? 5.611 -12.600 -21.347 1.00 96.94 663 ARG A O 1
ATOM 5404 N N . GLU A 1 664 ? 5.117 -14.741 -20.874 1.00 97.19 664 GLU A N 1
ATOM 5405 C CA . GLU A 1 664 ? 6.415 -15.280 -21.302 1.00 97.19 664 GLU A CA 1
ATOM 5406 C C . GLU A 1 664 ? 6.645 -15.074 -22.805 1.00 97.19 664 GLU A C 1
ATOM 5408 O O . GLU A 1 664 ? 7.727 -14.642 -23.198 1.00 97.19 664 GLU A O 1
ATOM 5413 N N . ALA A 1 665 ? 5.616 -15.264 -23.639 1.00 97.12 665 ALA A N 1
ATOM 5414 C CA . ALA A 1 665 ? 5.692 -14.962 -25.069 1.00 97.12 665 ALA A CA 1
ATOM 5415 C C . ALA A 1 665 ? 5.999 -13.473 -25.330 1.00 97.12 665 ALA A C 1
ATOM 5417 O O . ALA A 1 665 ? 6.875 -13.150 -26.132 1.00 97.12 665 ALA A O 1
ATOM 5418 N N . ALA A 1 666 ? 5.349 -12.562 -24.596 1.00 96.12 666 ALA A N 1
ATOM 5419 C CA . ALA A 1 666 ? 5.614 -11.126 -24.691 1.00 96.12 666 ALA A CA 1
ATOM 5420 C C . ALA A 1 666 ? 7.032 -10.741 -24.229 1.00 96.12 666 ALA A C 1
ATOM 5422 O O . ALA A 1 666 ? 7.645 -9.836 -24.797 1.00 96.12 666 ALA A O 1
ATOM 5423 N N . ILE A 1 667 ? 7.571 -11.416 -23.206 1.00 96.06 667 ILE A N 1
ATOM 5424 C CA . ILE A 1 667 ? 8.959 -11.224 -22.760 1.00 96.06 667 ILE A CA 1
ATOM 5425 C C . ILE A 1 667 ? 9.931 -11.702 -23.834 1.00 96.06 667 ILE A C 1
ATOM 5427 O O . ILE A 1 667 ? 10.893 -10.993 -24.130 1.00 96.06 667 ILE A O 1
ATOM 5431 N N . ALA A 1 668 ? 9.686 -12.876 -24.420 1.00 96.00 668 ALA A N 1
ATOM 5432 C CA . ALA A 1 668 ? 10.528 -13.439 -25.469 1.00 96.00 668 ALA A CA 1
ATOM 5433 C C . ALA A 1 668 ? 10.572 -12.534 -26.712 1.00 96.00 668 ALA A C 1
ATOM 5435 O O . ALA A 1 668 ? 11.664 -12.206 -27.179 1.00 96.00 668 ALA A O 1
ATOM 5436 N N . GLU A 1 669 ? 9.416 -12.057 -27.190 1.00 96.06 669 GLU A N 1
ATOM 5437 C CA . GLU A 1 669 ? 9.335 -11.094 -28.300 1.00 96.06 669 GLU A CA 1
ATOM 5438 C C . GLU A 1 669 ? 10.087 -9.800 -27.965 1.00 96.06 669 GLU A C 1
ATOM 5440 O O . GLU A 1 669 ? 10.928 -9.357 -28.742 1.00 96.06 669 GLU A O 1
ATOM 5445 N N . TRP A 1 670 ? 9.852 -9.215 -26.785 1.00 95.81 670 TRP A N 1
ATOM 5446 C CA . TRP A 1 670 ? 10.527 -7.982 -26.372 1.00 95.81 670 TRP A CA 1
ATOM 5447 C C . TRP A 1 670 ? 12.053 -8.140 -26.281 1.00 95.81 670 TRP A C 1
ATOM 5449 O O . TRP A 1 670 ? 12.798 -7.253 -26.708 1.00 95.81 670 TRP A O 1
ATOM 5459 N N . ARG A 1 671 ? 12.540 -9.264 -25.736 1.00 94.50 671 ARG A N 1
ATOM 5460 C CA . ARG A 1 671 ? 13.979 -9.573 -25.690 1.00 94.50 671 ARG A CA 1
ATOM 5461 C C . ARG A 1 671 ? 14.551 -9.706 -27.099 1.00 94.50 671 ARG A C 1
ATOM 5463 O O . ARG A 1 671 ? 15.587 -9.105 -27.380 1.00 94.50 671 ARG A O 1
ATOM 5470 N N . SER A 1 672 ? 13.855 -10.425 -27.981 1.00 94.75 672 SER A N 1
ATOM 5471 C CA . SER A 1 672 ? 14.231 -10.563 -29.391 1.00 94.75 672 SER A CA 1
ATOM 5472 C C . SER A 1 672 ? 14.293 -9.203 -30.092 1.00 94.75 672 SER A C 1
ATOM 5474 O O . SER A 1 672 ? 15.277 -8.910 -30.763 1.00 94.75 672 SER A O 1
ATOM 5476 N N . GLU A 1 673 ? 13.326 -8.314 -29.849 1.00 94.81 673 GLU A N 1
ATOM 5477 C CA . GLU A 1 673 ? 13.320 -6.951 -30.390 1.00 94.81 673 GLU A CA 1
ATOM 5478 C C . GLU A 1 673 ? 14.528 -6.133 -29.901 1.00 94.81 673 GLU A C 1
ATOM 5480 O O . GLU A 1 673 ? 15.151 -5.408 -30.678 1.00 94.81 673 GLU A O 1
ATOM 5485 N N . CYS A 1 674 ? 14.893 -6.250 -28.620 1.00 94.12 674 CYS A N 1
ATOM 5486 C CA . CYS A 1 674 ? 16.060 -5.555 -28.074 1.00 94.12 674 CYS A CA 1
ATOM 5487 C C . CYS A 1 674 ? 17.357 -6.040 -28.729 1.00 94.12 674 CYS A C 1
ATOM 5489 O O . CYS A 1 674 ? 18.181 -5.214 -29.123 1.00 94.12 674 CYS A O 1
ATOM 5491 N N . VAL A 1 675 ? 17.513 -7.359 -28.879 1.00 93.75 675 VAL A N 1
ATOM 5492 C CA . VAL A 1 675 ? 18.658 -7.970 -29.567 1.00 93.75 675 VAL A CA 1
ATOM 5493 C C . VAL A 1 675 ? 18.683 -7.567 -31.040 1.00 93.75 675 VAL A C 1
ATOM 5495 O O . VAL A 1 675 ? 19.723 -7.131 -31.524 1.00 93.75 675 VAL A O 1
ATOM 5498 N N . GLY A 1 676 ? 17.548 -7.631 -31.736 1.00 94.00 676 GLY A N 1
ATOM 5499 C CA . GLY A 1 676 ? 17.422 -7.224 -33.134 1.00 94.00 676 GLY A CA 1
ATOM 5500 C C . GLY A 1 676 ? 17.855 -5.775 -33.337 1.00 94.00 676 GLY A C 1
ATOM 5501 O O . GLY A 1 676 ? 18.746 -5.514 -34.137 1.00 94.00 676 GLY A O 1
ATOM 5502 N N . ARG A 1 677 ? 17.333 -4.841 -32.527 1.00 93.19 677 ARG A N 1
ATOM 5503 C CA . ARG A 1 677 ? 17.738 -3.423 -32.561 1.00 93.19 677 ARG A CA 1
ATOM 5504 C C . ARG A 1 677 ? 19.232 -3.224 -32.314 1.00 93.19 677 ARG A C 1
ATOM 5506 O O . ARG A 1 677 ? 19.814 -2.325 -32.913 1.00 93.19 677 ARG A O 1
ATOM 5513 N N . ALA A 1 678 ? 19.843 -4.021 -31.437 1.00 92.12 678 ALA A N 1
ATOM 5514 C CA . ALA A 1 678 ? 21.280 -3.962 -31.191 1.00 92.12 678 ALA A CA 1
ATOM 5515 C C . ALA A 1 678 ? 22.080 -4.469 -32.402 1.00 92.12 678 ALA A C 1
ATOM 5517 O O . ALA A 1 678 ? 23.017 -3.803 -32.835 1.00 92.12 678 ALA A O 1
ATOM 5518 N N . ARG A 1 679 ? 21.672 -5.600 -32.994 1.00 92.44 679 ARG A N 1
ATOM 5519 C CA . ARG A 1 679 ? 22.333 -6.220 -34.155 1.00 92.44 679 ARG A CA 1
ATOM 5520 C C . ARG A 1 679 ? 22.117 -5.454 -35.464 1.00 92.44 679 ARG A C 1
ATOM 5522 O O . ARG A 1 679 ? 22.908 -5.614 -36.376 1.00 92.44 679 ARG A O 1
ATOM 5529 N N . THR A 1 680 ? 21.091 -4.614 -35.581 1.00 90.38 680 THR A N 1
ATOM 5530 C CA . THR A 1 680 ? 20.846 -3.796 -36.787 1.00 90.38 680 THR A CA 1
ATOM 5531 C C . THR A 1 680 ? 21.200 -2.318 -36.597 1.00 90.38 680 THR A C 1
ATOM 5533 O O . THR A 1 680 ? 20.866 -1.487 -37.442 1.00 90.38 680 THR A O 1
ATOM 5536 N N . SER A 1 681 ? 21.815 -1.945 -35.471 1.00 87.62 681 SER A N 1
ATOM 5537 C CA . SER A 1 681 ? 22.114 -0.546 -35.155 1.00 87.62 681 SER A CA 1
ATOM 5538 C C . SER A 1 681 ? 23.256 -0.003 -36.015 1.00 87.62 681 SER A C 1
ATOM 5540 O O . SER A 1 681 ? 24.386 -0.477 -35.930 1.00 87.62 681 SER A O 1
ATOM 5542 N N . LEU A 1 682 ? 22.999 1.073 -36.763 1.00 83.75 682 LEU A N 1
ATOM 5543 C CA . LEU A 1 682 ? 24.048 1.820 -37.472 1.00 83.75 682 LEU A CA 1
ATOM 5544 C C . LEU A 1 682 ? 24.873 2.726 -36.543 1.00 83.75 682 LEU A C 1
ATOM 5546 O O . LEU A 1 682 ? 25.941 3.192 -36.927 1.00 83.75 682 LEU A O 1
ATOM 5550 N N . HIS A 1 683 ? 24.378 2.995 -35.330 1.00 82.62 683 HIS A N 1
ATOM 5551 C CA . HIS A 1 683 ? 24.987 3.941 -34.386 1.00 82.62 683 HIS A CA 1
ATOM 5552 C C . HIS A 1 683 ? 25.796 3.272 -33.270 1.00 82.62 683 HIS A C 1
ATOM 5554 O O . HIS A 1 683 ? 26.566 3.950 -32.600 1.00 82.62 683 HIS A O 1
ATOM 5560 N N . HIS A 1 684 ? 25.584 1.972 -33.053 1.00 85.25 684 HIS A N 1
ATOM 5561 C CA . HIS A 1 684 ? 26.216 1.183 -31.994 1.00 85.25 684 HIS A CA 1
ATOM 5562 C C . HIS A 1 684 ? 26.715 -0.137 -32.592 1.00 85.25 684 HIS A C 1
ATOM 5564 O O . HIS A 1 684 ? 26.223 -1.214 -32.255 1.00 85.25 684 HIS A O 1
ATOM 5570 N N . GLN A 1 685 ? 27.631 -0.034 -33.555 1.00 85.56 685 GLN A N 1
ATOM 5571 C CA . GLN A 1 685 ? 28.045 -1.145 -34.415 1.00 85.56 685 GLN A CA 1
ATOM 5572 C C . GLN A 1 685 ? 28.816 -2.224 -33.653 1.00 85.56 685 GLN A C 1
ATOM 5574 O O . GLN A 1 685 ? 28.843 -3.372 -34.086 1.00 85.56 685 GLN A O 1
ATOM 5579 N N . GLN A 1 686 ? 29.387 -1.903 -32.487 1.00 88.00 686 GLN A N 1
ATOM 5580 C CA . GLN A 1 686 ? 30.043 -2.908 -31.641 1.00 88.00 686 GLN A CA 1
ATOM 5581 C C . GLN A 1 686 ? 29.119 -4.062 -31.260 1.00 88.00 686 GLN A C 1
ATOM 5583 O O . GLN A 1 686 ? 29.564 -5.206 -31.186 1.00 88.00 686 GLN A O 1
ATOM 5588 N N . TYR A 1 687 ? 27.816 -3.814 -31.120 1.00 90.50 687 TYR A N 1
ATOM 5589 C CA . TYR A 1 687 ? 26.859 -4.877 -30.835 1.00 90.50 687 TYR A CA 1
ATOM 5590 C C . TYR A 1 687 ? 26.749 -5.945 -31.925 1.00 90.50 687 TYR A C 1
ATOM 5592 O O . TYR A 1 687 ? 26.180 -6.997 -31.653 1.00 90.50 687 TYR A O 1
ATOM 5600 N N . LEU A 1 688 ? 27.309 -5.736 -33.121 1.00 87.38 688 LEU A N 1
ATOM 5601 C CA . LEU A 1 688 ? 27.402 -6.765 -34.156 1.00 87.38 688 LEU A CA 1
ATOM 5602 C C . LEU A 1 688 ? 28.310 -7.925 -33.743 1.00 87.38 688 LEU A C 1
ATOM 5604 O O . LEU A 1 688 ? 27.934 -9.070 -33.975 1.00 87.38 688 LEU A O 1
ATOM 5608 N N . SER A 1 689 ? 29.452 -7.650 -33.103 1.00 83.88 689 SER A N 1
ATOM 5609 C CA . SER A 1 689 ? 30.438 -8.674 -32.718 1.00 83.88 689 SER A CA 1
ATOM 5610 C C . SER A 1 689 ? 30.440 -9.009 -31.225 1.00 83.88 689 SER A C 1
ATOM 5612 O O . SER A 1 689 ? 31.014 -10.020 -30.826 1.00 83.88 689 SER A O 1
ATOM 5614 N N . LEU A 1 690 ? 29.784 -8.199 -30.387 1.00 88.44 690 LEU A N 1
ATOM 5615 C CA . LEU A 1 690 ? 29.733 -8.445 -28.948 1.00 88.44 690 LEU A CA 1
ATOM 5616 C C . LEU A 1 690 ? 28.808 -9.600 -28.560 1.00 88.44 690 LEU A C 1
ATOM 5618 O O . LEU A 1 690 ? 27.784 -9.882 -29.197 1.00 88.44 690 LEU A O 1
ATOM 5622 N N . ASP A 1 691 ? 29.166 -10.212 -27.436 1.00 87.69 691 ASP A N 1
ATOM 5623 C CA . ASP A 1 691 ? 28.287 -11.093 -26.697 1.00 87.69 691 ASP A CA 1
ATOM 5624 C C . ASP A 1 691 ? 27.264 -10.259 -25.916 1.00 87.69 691 ASP A C 1
ATOM 5626 O O . ASP A 1 691 ? 27.614 -9.300 -25.214 1.00 87.69 691 ASP A O 1
ATOM 5630 N N . LEU A 1 692 ? 25.990 -10.601 -26.090 1.00 87.12 692 LEU A N 1
ATOM 5631 C CA . LEU A 1 692 ? 24.863 -9.937 -25.437 1.00 87.12 692 LEU A CA 1
ATOM 5632 C C . LEU A 1 692 ? 24.403 -10.686 -24.183 1.00 87.12 692 LEU A C 1
ATOM 5634 O O . LEU A 1 692 ? 23.646 -10.112 -23.403 1.00 87.12 692 LEU A O 1
ATOM 5638 N N . ASP A 1 693 ? 24.870 -11.920 -23.976 1.00 85.75 693 ASP A N 1
ATOM 5639 C CA . ASP A 1 693 ? 24.632 -12.694 -22.763 1.00 85.75 693 ASP A CA 1
ATOM 5640 C C . ASP A 1 693 ? 25.967 -13.070 -22.116 1.00 85.75 693 ASP A C 1
ATOM 5642 O O . ASP A 1 693 ? 26.605 -14.077 -22.415 1.00 85.75 693 ASP A O 1
ATOM 5646 N N . LEU A 1 694 ? 26.415 -12.212 -21.203 1.00 84.50 694 LEU A N 1
ATOM 5647 C CA . LEU A 1 694 ? 27.705 -12.388 -20.548 1.00 84.50 694 LEU A CA 1
ATOM 5648 C C . LEU A 1 694 ? 27.708 -13.539 -19.526 1.00 84.50 694 LEU A C 1
ATOM 5650 O O . LEU A 1 694 ? 28.796 -13.977 -19.146 1.00 84.50 694 LEU A O 1
ATOM 5654 N N . GLY A 1 695 ? 26.544 -14.022 -19.069 1.00 84.94 695 GLY A N 1
ATOM 5655 C CA . GLY A 1 695 ? 26.448 -15.025 -18.003 1.00 84.94 695 GLY A CA 1
ATOM 5656 C C . GLY A 1 695 ? 27.336 -14.687 -16.795 1.00 84.94 695 GLY A C 1
ATOM 5657 O O . GLY A 1 695 ? 27.302 -13.570 -16.268 1.00 84.94 695 GLY A O 1
ATOM 5658 N N . ASP A 1 696 ? 28.199 -15.628 -16.405 1.00 80.62 696 ASP A N 1
ATOM 5659 C CA . ASP A 1 696 ? 29.151 -15.477 -15.291 1.00 80.62 696 ASP A CA 1
ATOM 5660 C C . ASP A 1 696 ? 30.227 -14.403 -15.527 1.00 80.62 696 ASP A C 1
ATOM 5662 O O . ASP A 1 696 ? 30.835 -13.905 -14.579 1.00 80.62 696 ASP A O 1
ATOM 5666 N N . ARG A 1 697 ? 30.438 -13.981 -16.780 1.00 84.12 697 ARG A N 1
ATOM 5667 C CA . ARG A 1 697 ? 31.364 -12.895 -17.145 1.00 84.12 697 ARG A CA 1
ATOM 5668 C C . ARG A 1 697 ? 30.732 -11.514 -16.991 1.00 84.12 697 ARG A C 1
ATOM 5670 O O . ARG A 1 697 ? 31.273 -10.540 -17.507 1.00 84.12 697 ARG A O 1
ATOM 5677 N N . THR A 1 698 ? 29.587 -11.379 -16.328 1.00 87.50 698 THR A N 1
ATOM 5678 C CA . THR A 1 698 ? 28.939 -10.076 -16.146 1.00 87.50 698 THR A CA 1
ATOM 5679 C C . THR A 1 698 ? 29.802 -9.100 -15.337 1.00 87.50 698 THR A C 1
ATOM 5681 O O . THR A 1 698 ? 30.428 -9.445 -14.334 1.00 87.50 698 THR A O 1
ATOM 5684 N N . PHE A 1 699 ? 29.807 -7.830 -15.740 1.00 88.50 699 PHE A N 1
ATOM 5685 C CA . PHE A 1 699 ? 30.430 -6.757 -14.963 1.00 88.50 699 PHE A CA 1
ATOM 5686 C C . PHE A 1 699 ? 29.519 -6.239 -13.833 1.00 88.50 699 PHE A C 1
ATOM 5688 O O . PHE A 1 699 ? 29.984 -5.488 -12.974 1.00 88.50 699 PHE A O 1
ATOM 5695 N N . LEU A 1 700 ? 28.240 -6.637 -13.789 1.00 90.38 700 LEU A N 1
ATOM 5696 C CA . LEU A 1 700 ? 27.236 -6.196 -12.807 1.00 90.38 700 LEU A CA 1
ATOM 5697 C C . LEU A 1 700 ? 27.374 -6.915 -11.456 1.00 90.38 700 LEU A C 1
ATOM 5699 O O . LEU A 1 700 ? 26.449 -7.572 -10.980 1.00 90.38 700 LEU A O 1
ATOM 5703 N N . THR A 1 701 ? 28.527 -6.776 -10.813 1.00 87.31 701 THR A N 1
ATOM 5704 C CA . THR A 1 701 ? 28.824 -7.441 -9.539 1.00 87.31 701 THR A CA 1
ATOM 5705 C C . THR A 1 701 ? 29.131 -6.429 -8.442 1.00 87.31 701 THR A C 1
ATOM 5707 O O . THR A 1 701 ? 29.466 -5.274 -8.706 1.00 87.31 701 THR A O 1
ATOM 5710 N N . ASP A 1 702 ? 29.053 -6.865 -7.185 1.00 85.50 702 ASP A N 1
ATOM 5711 C CA . ASP A 1 702 ? 29.455 -6.028 -6.049 1.00 85.50 702 ASP A CA 1
ATOM 5712 C C . ASP A 1 702 ? 30.978 -5.871 -5.921 1.00 85.50 702 ASP A C 1
ATOM 5714 O O . ASP A 1 702 ? 31.445 -5.004 -5.179 1.00 85.50 702 ASP A O 1
ATOM 5718 N N . TYR A 1 703 ? 31.754 -6.684 -6.646 1.00 86.00 703 TYR A N 1
ATOM 5719 C CA . TYR A 1 703 ? 33.214 -6.593 -6.694 1.00 86.00 703 TYR A CA 1
ATOM 5720 C C . TYR A 1 703 ? 33.684 -5.386 -7.511 1.00 86.00 703 TYR A C 1
ATOM 5722 O O . TYR A 1 703 ? 34.716 -4.782 -7.207 1.00 86.00 703 TYR A O 1
ATOM 5730 N N . HIS A 1 704 ? 32.914 -4.992 -8.528 1.00 88.94 704 HIS A N 1
ATOM 5731 C CA . HIS A 1 704 ? 33.229 -3.837 -9.352 1.00 88.94 704 HIS A CA 1
ATOM 5732 C C . HIS A 1 704 ? 32.642 -2.552 -8.769 1.00 88.94 704 HIS A C 1
ATOM 5734 O O . HIS A 1 704 ? 31.477 -2.458 -8.384 1.00 88.94 704 HIS A O 1
ATOM 5740 N N . SER A 1 705 ? 33.451 -1.491 -8.759 1.00 89.50 705 SER A N 1
ATOM 5741 C CA . SER A 1 705 ? 32.928 -0.158 -8.458 1.00 89.50 705 SER A CA 1
ATOM 5742 C C . SER A 1 705 ? 31.948 0.294 -9.547 1.00 89.50 705 SER A C 1
ATOM 5744 O O . SER A 1 705 ? 32.137 -0.011 -10.723 1.00 89.50 705 SER A O 1
ATOM 5746 N N . ILE A 1 706 ? 30.963 1.123 -9.189 1.00 91.00 706 ILE A N 1
ATOM 5747 C CA . ILE A 1 706 ? 30.009 1.709 -10.153 1.00 91.00 706 ILE A CA 1
ATOM 5748 C C . ILE A 1 706 ? 30.707 2.412 -11.327 1.00 91.00 706 ILE A C 1
ATOM 5750 O O . ILE A 1 706 ? 30.179 2.417 -12.434 1.00 91.00 706 ILE A O 1
ATOM 5754 N N . ASN A 1 707 ? 31.896 2.983 -11.112 1.00 91.38 707 ASN A N 1
ATOM 5755 C CA . ASN A 1 707 ? 32.664 3.613 -12.185 1.00 91.38 707 ASN A CA 1
ATOM 5756 C C . ASN A 1 707 ? 33.188 2.590 -13.199 1.00 91.38 707 ASN A C 1
ATOM 5758 O O . ASN A 1 707 ? 33.128 2.857 -14.392 1.00 91.38 707 ASN A O 1
ATOM 5762 N N . VAL A 1 708 ? 33.661 1.426 -12.740 1.00 92.94 708 VAL A N 1
ATOM 5763 C CA . VAL A 1 708 ? 34.102 0.332 -13.624 1.00 92.94 708 VAL A CA 1
ATOM 5764 C C . VAL A 1 708 ? 32.922 -0.173 -14.452 1.00 92.94 708 VAL A C 1
ATOM 5766 O O . VAL A 1 708 ? 33.013 -0.231 -15.671 1.00 92.94 708 VAL A O 1
ATOM 5769 N N . ILE A 1 709 ? 31.786 -0.422 -13.796 1.00 94.06 709 ILE A N 1
ATOM 5770 C CA . ILE A 1 709 ? 30.535 -0.841 -14.444 1.00 94.06 709 ILE A CA 1
ATOM 5771 C C . ILE A 1 709 ? 30.082 0.197 -15.479 1.00 94.06 709 ILE A C 1
ATOM 5773 O O . ILE A 1 709 ? 29.769 -0.143 -16.613 1.00 94.06 709 ILE A O 1
ATOM 5777 N N . SER A 1 710 ? 30.083 1.482 -15.111 1.00 94.69 710 SER A N 1
ATOM 5778 C CA . SER A 1 710 ? 29.733 2.582 -16.017 1.00 94.69 710 SER A CA 1
ATOM 5779 C C . SER A 1 710 ? 30.632 2.605 -17.250 1.00 94.69 710 SER A C 1
ATOM 5781 O O . SER A 1 710 ? 30.129 2.769 -18.359 1.00 94.69 710 SER A O 1
ATOM 5783 N N . TRP A 1 711 ? 31.946 2.430 -17.073 1.00 95.50 711 TRP A N 1
ATOM 5784 C CA . TRP A 1 711 ? 32.882 2.388 -18.191 1.00 95.50 711 TRP A CA 1
ATOM 5785 C C . TRP A 1 711 ? 32.674 1.173 -19.086 1.00 95.50 711 TRP A C 1
ATOM 5787 O O . TRP A 1 711 ? 32.649 1.352 -20.298 1.00 95.50 711 TRP A O 1
ATOM 5797 N N . ALA A 1 712 ? 32.450 -0.014 -18.519 1.00 94.50 712 ALA A N 1
ATOM 5798 C CA . ALA A 1 712 ? 32.140 -1.213 -19.295 1.00 94.50 712 ALA A CA 1
ATOM 5799 C C . ALA A 1 712 ? 30.922 -0.985 -20.208 1.00 94.50 712 ALA A C 1
ATOM 5801 O O . ALA A 1 712 ? 31.038 -1.142 -21.422 1.00 94.50 712 ALA A O 1
ATOM 5802 N N . ILE A 1 713 ? 29.809 -0.488 -19.647 1.00 94.19 713 ILE A N 1
ATOM 5803 C CA . ILE A 1 713 ? 28.596 -0.161 -20.415 1.00 94.19 713 ILE A CA 1
ATOM 5804 C C . ILE A 1 713 ? 28.905 0.882 -21.494 1.00 94.19 713 ILE A C 1
ATOM 5806 O O . ILE A 1 713 ? 28.506 0.730 -22.644 1.00 94.19 713 ILE A O 1
ATOM 5810 N N . LYS A 1 714 ? 29.612 1.964 -21.141 1.00 94.31 714 LYS A N 1
ATOM 5811 C CA . LYS A 1 714 ? 29.881 3.061 -22.080 1.00 94.31 714 LYS A CA 1
ATOM 5812 C C . LYS A 1 714 ? 30.757 2.645 -23.245 1.00 94.31 714 LYS A C 1
ATOM 5814 O O . LYS A 1 714 ? 30.517 3.120 -24.346 1.00 94.31 714 LYS A O 1
ATOM 5819 N N . VAL A 1 715 ? 31.777 1.826 -23.009 1.00 93.62 715 VAL A N 1
ATOM 5820 C CA . VAL A 1 715 ? 32.657 1.381 -24.090 1.00 93.62 715 VAL A CA 1
ATOM 5821 C C . VAL A 1 715 ? 31.909 0.412 -24.991 1.00 93.62 715 VAL A C 1
ATOM 5823 O O . VAL A 1 715 ? 31.840 0.686 -26.183 1.00 93.62 715 VAL A O 1
ATOM 5826 N N . ARG A 1 716 ? 31.281 -0.629 -24.422 1.00 93.25 716 ARG A N 1
ATOM 5827 C CA . ARG A 1 716 ? 30.512 -1.635 -25.179 1.00 93.25 716 ARG A CA 1
ATOM 5828 C C . ARG A 1 716 ? 29.417 -1.017 -26.042 1.00 93.25 716 ARG A C 1
ATOM 5830 O O . ARG A 1 716 ? 29.205 -1.433 -27.173 1.00 93.25 716 ARG A O 1
ATOM 5837 N N . ALA A 1 717 ? 28.733 -0.010 -25.504 1.00 91.56 717 ALA A N 1
ATOM 5838 C CA . ALA A 1 717 ? 27.655 0.682 -26.192 1.00 91.56 717 ALA A CA 1
ATOM 5839 C C . ALA A 1 717 ? 28.114 1.914 -26.987 1.00 91.56 717 ALA A C 1
ATOM 5841 O O . ALA A 1 717 ? 27.267 2.674 -27.443 1.00 91.56 717 ALA A O 1
ATOM 5842 N N . GLU A 1 718 ? 29.416 2.183 -27.116 1.00 91.00 718 GLU A N 1
ATOM 5843 C CA . GLU A 1 718 ? 29.933 3.360 -27.840 1.00 91.00 718 GLU A CA 1
ATOM 5844 C C . GLU A 1 718 ? 29.384 4.707 -27.317 1.00 91.00 718 GLU A C 1
ATOM 5846 O O . GLU A 1 718 ? 29.235 5.682 -28.046 1.00 91.00 718 GLU A O 1
ATOM 5851 N N . LEU A 1 719 ? 29.096 4.781 -26.015 1.00 91.12 719 LEU A N 1
ATOM 5852 C CA . LEU A 1 719 ? 28.592 5.967 -25.308 1.00 91.12 719 LEU A CA 1
ATOM 5853 C C . LEU A 1 719 ? 29.716 6.809 -24.680 1.00 91.12 719 LEU A C 1
ATOM 5855 O O . LEU A 1 719 ? 29.459 7.670 -23.829 1.00 91.12 719 LEU A O 1
ATOM 5859 N N . VAL A 1 720 ? 30.971 6.545 -25.047 1.00 89.69 720 VAL A N 1
ATOM 5860 C CA . VAL A 1 720 ? 32.112 7.393 -24.687 1.00 89.69 720 VAL A CA 1
ATOM 5861 C C . VAL A 1 720 ? 32.021 8.673 -25.520 1.00 89.69 720 VAL A C 1
ATOM 5863 O O . VAL A 1 720 ? 31.798 8.613 -26.724 1.00 89.69 720 VAL A O 1
ATOM 5866 N N . HIS A 1 721 ? 32.162 9.845 -24.897 1.00 87.00 721 HIS A N 1
ATOM 5867 C CA . HIS A 1 721 ? 31.969 11.134 -25.572 1.00 87.00 721 HIS A CA 1
ATOM 5868 C C . HIS A 1 721 ? 33.187 11.521 -26.442 1.00 87.00 721 HIS A C 1
ATOM 5870 O O . HIS A 1 721 ? 33.898 12.482 -26.156 1.00 87.00 721 HIS A O 1
ATOM 5876 N N . LEU A 1 722 ? 33.441 10.742 -27.491 1.00 89.81 722 LEU A N 1
ATOM 5877 C CA . LEU A 1 722 ? 34.521 10.948 -28.458 1.00 89.81 722 LEU A CA 1
ATOM 5878 C C . LEU A 1 722 ? 34.061 11.835 -29.630 1.00 89.81 722 LEU A C 1
ATOM 5880 O O . LEU A 1 722 ? 32.879 12.188 -29.738 1.00 89.81 722 LEU A O 1
ATOM 5884 N N . ASN A 1 723 ? 35.000 12.218 -30.498 1.00 88.38 723 ASN A N 1
ATOM 5885 C CA . ASN A 1 723 ? 34.723 13.057 -31.662 1.00 88.38 723 ASN A CA 1
ATOM 5886 C C . ASN A 1 723 ? 33.854 12.336 -32.688 1.00 88.38 723 ASN A C 1
ATOM 5888 O O . ASN A 1 723 ? 32.936 12.956 -33.228 1.00 88.38 723 ASN A O 1
ATOM 5892 N N . TYR A 1 724 ? 34.112 11.044 -32.926 1.00 87.06 724 TYR A N 1
ATOM 5893 C CA . TYR A 1 724 ? 33.370 10.251 -33.901 1.00 87.06 724 TYR A CA 1
ATOM 5894 C C . TYR A 1 724 ? 31.891 10.134 -33.514 1.00 87.06 724 TYR A C 1
ATOM 5896 O O . TYR A 1 724 ? 31.540 9.553 -32.485 1.00 87.06 724 TYR A O 1
ATOM 5904 N N . LYS A 1 725 ? 31.021 10.704 -34.353 1.00 83.31 725 LYS A N 1
ATOM 5905 C CA . LYS A 1 725 ? 29.564 10.701 -34.180 1.00 83.31 725 LYS A CA 1
ATOM 5906 C C . LYS A 1 725 ? 28.916 10.315 -35.510 1.00 83.31 725 LYS A C 1
ATOM 5908 O O . LYS A 1 725 ? 28.650 11.206 -36.311 1.00 83.31 725 LYS A O 1
ATOM 5913 N N . PRO A 1 726 ? 28.632 9.023 -35.753 1.00 74.31 726 PRO A N 1
ATOM 5914 C CA . PRO A 1 726 ? 28.194 8.531 -37.065 1.00 74.31 726 PRO A CA 1
ATOM 5915 C C . PRO A 1 726 ? 26.853 9.104 -37.558 1.00 74.31 726 PRO A C 1
ATOM 5917 O O . PRO A 1 726 ? 26.477 8.885 -38.701 1.00 74.31 726 PRO A O 1
ATOM 5920 N N . TRP A 1 727 ? 26.112 9.819 -36.707 1.00 76.56 727 TRP A N 1
ATOM 5921 C CA . TRP A 1 727 ? 24.826 10.450 -37.029 1.00 76.56 727 TRP A CA 1
ATOM 5922 C C . TRP A 1 727 ? 24.914 11.955 -37.329 1.00 76.56 727 TRP A C 1
ATOM 5924 O O . TRP A 1 727 ? 23.886 12.580 -37.572 1.00 76.56 727 TRP A O 1
ATOM 5934 N N . ILE A 1 728 ? 26.100 12.564 -37.253 1.00 77.94 728 ILE A N 1
ATOM 5935 C CA . ILE A 1 728 ? 26.319 13.961 -37.651 1.00 77.94 728 ILE A CA 1
ATOM 5936 C C . ILE A 1 728 ? 26.977 13.938 -39.040 1.00 77.94 728 ILE A C 1
ATOM 5938 O O . ILE A 1 728 ? 27.784 13.057 -39.331 1.00 77.94 728 ILE A O 1
ATOM 5942 N N . GLN A 1 729 ? 26.613 14.857 -39.929 1.00 72.06 729 GLN A N 1
ATOM 5943 C CA . GLN A 1 729 ? 27.287 15.030 -41.223 1.00 72.06 729 GLN A CA 1
ATOM 5944 C C . GLN A 1 729 ? 28.276 16.204 -41.134 1.00 72.06 729 GLN A C 1
ATOM 5946 O O . GLN A 1 729 ? 28.135 17.057 -40.258 1.00 72.06 729 GLN A O 1
ATOM 5951 N N . ASP A 1 730 ? 29.298 16.207 -41.993 1.00 65.38 730 ASP A N 1
ATOM 5952 C CA . ASP A 1 730 ? 30.243 17.322 -42.182 1.00 65.38 730 ASP A CA 1
ATOM 5953 C C . ASP A 1 730 ? 31.015 17.772 -40.931 1.00 65.38 730 ASP A C 1
ATOM 5955 O O . ASP A 1 730 ? 31.212 18.961 -40.676 1.00 65.38 730 ASP A O 1
ATOM 5959 N N . LYS A 1 731 ? 31.489 16.811 -40.131 1.00 75.94 731 LYS A N 1
ATOM 5960 C CA . LYS A 1 731 ? 32.325 17.090 -38.960 1.00 75.94 731 LYS A CA 1
ATOM 5961 C C . LYS A 1 731 ? 33.662 16.361 -39.043 1.00 75.94 731 LYS A C 1
ATOM 5963 O O . LYS A 1 731 ? 33.718 15.199 -39.433 1.00 75.94 731 LYS A O 1
ATOM 5968 N N . ASN A 1 732 ? 34.736 17.031 -38.621 1.00 80.62 732 ASN A N 1
ATOM 5969 C CA . ASN A 1 732 ? 36.024 16.377 -38.426 1.00 80.62 732 ASN A CA 1
ATOM 5970 C C . ASN A 1 732 ? 35.912 15.353 -37.283 1.00 80.62 732 ASN A C 1
ATOM 5972 O O . ASN A 1 732 ? 35.618 15.709 -36.138 1.00 80.62 732 ASN A O 1
ATOM 5976 N N . TYR A 1 733 ? 36.129 14.083 -37.613 1.00 87.56 733 TYR A N 1
ATOM 5977 C CA . TYR A 1 733 ? 36.068 12.968 -36.674 1.00 87.56 733 TYR A CA 1
ATOM 5978 C C . TYR A 1 733 ? 37.432 12.477 -36.213 1.00 87.56 733 TYR A C 1
ATOM 5980 O O . TYR A 1 733 ? 37.481 11.535 -35.419 1.00 87.56 733 TYR A O 1
ATOM 5988 N N . CYS A 1 734 ? 38.517 13.097 -36.677 1.00 89.69 734 CYS A N 1
ATOM 5989 C CA . CYS A 1 734 ? 39.866 12.702 -36.318 1.00 89.69 734 CYS A CA 1
ATOM 5990 C C . CYS A 1 734 ? 40.086 12.737 -34.800 1.00 89.69 734 CYS A C 1
ATOM 5992 O O . CYS A 1 734 ? 39.505 13.540 -34.060 1.00 89.69 734 CYS A O 1
ATOM 5994 N N . CYS A 1 735 ? 40.940 11.832 -34.338 1.00 90.25 735 CYS A N 1
ATOM 5995 C CA . CYS A 1 735 ? 41.391 11.770 -32.957 1.00 90.25 735 CYS A CA 1
ATOM 5996 C C . CYS A 1 735 ? 42.086 13.070 -32.531 1.00 90.25 735 CYS A C 1
ATOM 5998 O O . CYS A 1 735 ? 43.131 13.410 -33.074 1.00 90.25 735 CYS A O 1
ATOM 6000 N N . SER A 1 736 ? 41.559 13.750 -31.504 1.00 87.75 736 SER A N 1
ATOM 6001 C CA . SER A 1 736 ? 42.186 14.959 -30.934 1.00 87.75 736 SER A CA 1
ATOM 6002 C C . SER A 1 736 ? 43.521 14.691 -30.237 1.00 87.75 736 SER A C 1
ATOM 6004 O O . SER A 1 736 ? 44.190 15.629 -29.822 1.00 87.75 736 SER A O 1
ATOM 6006 N N . LEU A 1 737 ? 43.888 13.424 -30.028 1.00 89.69 737 LEU A N 1
ATOM 6007 C CA . LEU A 1 737 ? 45.088 13.063 -29.277 1.00 89.69 737 LEU A CA 1
ATOM 6008 C C . LEU A 1 737 ? 46.269 12.705 -30.169 1.00 89.69 737 LEU A C 1
ATOM 6010 O O . LEU A 1 737 ? 47.393 12.727 -29.688 1.00 89.69 737 LEU A O 1
ATOM 6014 N N . CYS A 1 738 ? 46.055 12.312 -31.424 1.00 89.69 738 CYS A N 1
ATOM 6015 C CA . CYS A 1 738 ? 47.137 11.783 -32.249 1.00 89.69 738 CYS A CA 1
ATOM 6016 C C . CYS A 1 738 ? 47.049 12.242 -33.700 1.00 89.69 738 CYS A C 1
ATOM 6018 O O . CYS A 1 738 ? 45.966 12.442 -34.239 1.00 89.69 738 CYS A O 1
ATOM 6020 N N . ASN A 1 739 ? 48.201 12.272 -34.365 1.00 87.94 739 ASN A N 1
ATOM 6021 C CA . ASN A 1 739 ? 48.334 12.739 -35.746 1.00 87.94 739 ASN A CA 1
ATOM 6022 C C . ASN A 1 739 ? 48.135 11.618 -36.785 1.00 87.94 739 ASN A C 1
ATOM 6024 O O . ASN A 1 739 ? 48.662 11.697 -37.888 1.00 87.94 739 ASN A O 1
ATOM 6028 N N . MET A 1 740 ? 47.414 10.543 -36.440 1.00 87.50 740 MET A N 1
ATOM 6029 C CA . MET A 1 740 ? 47.173 9.417 -37.358 1.00 87.50 740 MET A CA 1
ATOM 6030 C C . MET A 1 740 ? 46.095 9.705 -38.413 1.00 87.50 740 MET A C 1
ATOM 6032 O O . MET A 1 740 ? 45.893 8.879 -39.294 1.00 87.50 740 MET A O 1
ATOM 6036 N N . ASN A 1 741 ? 45.375 10.831 -38.309 1.00 86.88 741 ASN A N 1
ATOM 6037 C CA . ASN A 1 741 ? 44.209 11.155 -39.144 1.00 86.88 741 ASN A CA 1
ATOM 6038 C C . ASN A 1 741 ? 43.139 10.041 -39.178 1.00 86.88 741 ASN A C 1
ATOM 6040 O O . ASN A 1 741 ? 42.371 9.925 -40.128 1.00 86.88 741 ASN A O 1
ATOM 6044 N N . GLU A 1 742 ? 43.073 9.220 -38.125 1.00 89.62 742 GLU A N 1
ATOM 6045 C CA . GLU A 1 742 ? 42.040 8.201 -37.949 1.00 89.62 742 GLU A CA 1
ATOM 6046 C C . GLU A 1 742 ? 40.853 8.761 -37.158 1.00 89.62 742 GLU A C 1
ATOM 6048 O O . GLU A 1 742 ? 41.022 9.558 -36.228 1.00 89.62 742 GLU A O 1
ATOM 6053 N N . ASN A 1 743 ? 39.648 8.281 -37.479 1.00 90.69 743 ASN A N 1
ATOM 6054 C CA . ASN A 1 743 ? 38.436 8.603 -36.728 1.00 90.69 743 ASN A CA 1
ATOM 6055 C C . ASN A 1 743 ? 38.568 8.177 -35.256 1.00 90.69 743 ASN A C 1
ATOM 6057 O O . ASN A 1 743 ? 38.928 7.034 -34.963 1.00 90.69 743 ASN A O 1
ATOM 6061 N N . GLU A 1 744 ? 38.189 9.058 -34.325 1.00 91.50 744 GLU A N 1
ATOM 6062 C CA . GLU A 1 744 ? 38.197 8.823 -32.875 1.00 91.50 744 GLU A CA 1
ATOM 6063 C C . GLU A 1 744 ? 37.058 7.888 -32.432 1.00 91.50 744 GLU A C 1
ATOM 6065 O O . GLU A 1 744 ? 36.185 8.240 -31.640 1.00 91.50 744 GLU A O 1
ATOM 6070 N N . THR A 1 745 ? 37.028 6.682 -32.983 1.00 91.62 745 THR A N 1
ATOM 6071 C CA . THR A 1 745 ? 36.091 5.629 -32.587 1.00 91.62 745 THR A CA 1
ATOM 6072 C C . THR A 1 745 ? 36.465 5.066 -31.215 1.00 91.62 745 THR A C 1
ATOM 6074 O O . THR A 1 745 ? 37.610 5.178 -30.766 1.00 91.62 745 THR A O 1
ATOM 6077 N N . ALA A 1 746 ? 35.526 4.385 -30.554 1.00 92.31 746 ALA A N 1
ATOM 6078 C CA . ALA A 1 746 ? 35.830 3.665 -29.317 1.00 92.31 746 ALA A CA 1
ATOM 6079 C C . ALA A 1 746 ? 36.909 2.582 -29.531 1.00 92.31 746 ALA A C 1
ATOM 6081 O O . ALA A 1 746 ? 37.751 2.393 -28.654 1.00 92.31 746 ALA A O 1
ATOM 6082 N N . TYR A 1 747 ? 36.955 1.944 -30.708 1.00 93.44 747 TYR A N 1
ATOM 6083 C CA . TYR A 1 747 ? 38.042 1.034 -31.074 1.00 93.44 747 TYR A CA 1
ATOM 6084 C C . TYR A 1 747 ? 39.385 1.764 -31.193 1.00 93.44 747 TYR A C 1
ATOM 6086 O O . TYR A 1 747 ? 40.349 1.357 -30.553 1.00 93.44 747 TYR A O 1
ATOM 6094 N N . HIS A 1 748 ? 39.466 2.876 -31.934 1.00 94.38 748 HIS A N 1
ATOM 6095 C CA . HIS A 1 748 ? 40.711 3.645 -32.036 1.00 94.38 748 HIS A CA 1
ATOM 6096 C C . HIS A 1 748 ? 41.195 4.098 -30.650 1.00 94.38 748 HIS A C 1
ATOM 6098 O O . HIS A 1 748 ? 42.347 3.860 -30.288 1.00 94.38 748 HIS A O 1
ATOM 6104 N N . PHE A 1 749 ? 40.302 4.667 -29.838 1.00 95.38 749 PHE A N 1
ATOM 6105 C CA . PHE A 1 749 ? 40.612 5.131 -28.488 1.00 95.38 749 PHE A CA 1
ATOM 6106 C C . PHE A 1 749 ? 41.178 3.993 -27.617 1.00 95.38 749 PHE A C 1
ATOM 6108 O O . PHE A 1 749 ? 42.304 4.089 -27.122 1.00 95.38 749 PHE A O 1
ATOM 6115 N N . VAL A 1 750 ? 40.454 2.871 -27.510 1.00 95.38 750 VAL A N 1
ATOM 6116 C CA . VAL A 1 750 ? 40.758 1.762 -26.585 1.00 95.38 750 VAL A CA 1
ATOM 6117 C C . VAL A 1 750 ? 41.772 0.750 -27.115 1.00 95.38 750 VAL A C 1
ATOM 6119 O O . VAL A 1 750 ? 42.436 0.102 -26.302 1.00 95.38 750 VAL A O 1
ATOM 6122 N N . ALA A 1 751 ? 41.994 0.657 -28.427 1.00 94.75 751 ALA A N 1
ATOM 6123 C CA . ALA A 1 751 ? 42.915 -0.315 -29.022 1.00 94.75 751 ALA A CA 1
ATOM 6124 C C . ALA A 1 751 ? 44.148 0.285 -29.718 1.00 94.75 751 ALA A C 1
ATOM 6126 O O . ALA A 1 751 ? 45.190 -0.365 -29.693 1.00 94.75 751 ALA A O 1
ATOM 6127 N N . ARG A 1 752 ? 44.086 1.490 -30.317 1.00 95.19 752 ARG A N 1
ATOM 6128 C CA . ARG A 1 752 ? 45.124 1.937 -31.280 1.00 95.19 752 ARG A CA 1
ATOM 6129 C C . ARG A 1 752 ? 45.804 3.280 -30.998 1.00 95.19 752 ARG A C 1
ATOM 6131 O O . ARG A 1 752 ? 46.992 3.389 -31.270 1.00 95.19 752 ARG A O 1
ATOM 6138 N N . CYS A 1 753 ? 45.120 4.265 -30.408 1.00 95.00 753 CYS A N 1
ATOM 6139 C CA . CYS A 1 753 ? 45.645 5.622 -30.185 1.00 95.00 753 CYS A CA 1
ATOM 6140 C C . CYS A 1 753 ? 47.049 5.626 -29.524 1.00 95.00 753 CYS A C 1
ATOM 6142 O O . CYS A 1 753 ? 47.152 5.253 -28.349 1.00 95.00 753 CYS A O 1
ATOM 6144 N N . PRO A 1 754 ? 48.119 6.077 -30.211 1.00 94.19 754 PRO A N 1
ATOM 6145 C CA . PRO A 1 754 ? 49.502 5.981 -29.725 1.00 94.19 754 PRO A CA 1
ATOM 6146 C C . PRO A 1 754 ? 49.755 6.721 -28.417 1.00 94.19 754 PRO A C 1
ATOM 6148 O O . PRO A 1 754 ? 50.457 6.212 -27.546 1.00 94.19 754 PRO A O 1
ATOM 6151 N N . VAL A 1 755 ? 49.120 7.885 -28.238 1.00 93.88 755 VAL A N 1
ATOM 6152 C CA . VAL A 1 755 ? 49.229 8.693 -27.010 1.00 93.88 755 VAL A CA 1
ATOM 6153 C C . VAL A 1 755 ? 48.738 7.935 -25.778 1.00 93.88 755 VAL A C 1
ATOM 6155 O O . VAL A 1 755 ? 49.234 8.140 -24.674 1.00 93.88 755 VAL A O 1
ATOM 6158 N N . LEU A 1 756 ? 47.813 6.993 -25.963 1.00 96.25 756 LEU A N 1
ATOM 6159 C CA . LEU A 1 756 ? 47.297 6.151 -24.890 1.00 96.25 756 LEU A CA 1
ATOM 6160 C C . LEU A 1 756 ? 48.062 4.827 -24.758 1.00 96.25 756 LEU A C 1
ATOM 6162 O O . LEU A 1 756 ? 47.700 4.019 -23.909 1.00 96.25 756 LEU A O 1
ATOM 6166 N N . GLY A 1 757 ? 49.102 4.580 -25.562 1.00 95.38 757 GLY A N 1
ATOM 6167 C CA . GLY A 1 757 ? 49.811 3.298 -25.616 1.00 95.38 757 GLY A CA 1
ATOM 6168 C C . GLY A 1 757 ? 50.486 2.906 -24.299 1.00 95.38 757 GLY A C 1
ATOM 6169 O O . GLY A 1 757 ? 50.421 1.747 -23.898 1.00 95.38 757 GLY A O 1
ATOM 6170 N N . SER A 1 758 ? 51.067 3.864 -23.572 1.00 95.12 758 SER A N 1
ATOM 6171 C CA . SER A 1 758 ? 51.669 3.615 -22.251 1.00 95.12 758 SER A CA 1
ATOM 6172 C C . SER A 1 758 ? 50.617 3.268 -21.190 1.00 95.12 758 SER A C 1
ATOM 6174 O O . SER A 1 758 ? 50.805 2.337 -20.403 1.00 95.12 758 SER A O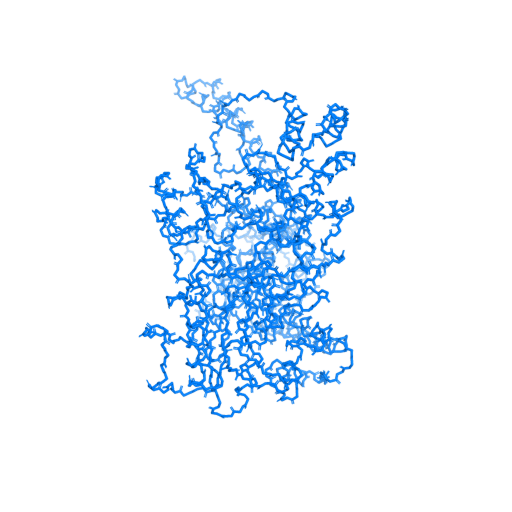 1
ATOM 6176 N N . VAL A 1 759 ? 49.476 3.966 -21.207 1.00 96.44 759 VAL A N 1
ATOM 6177 C CA . VAL A 1 759 ? 48.316 3.694 -20.343 1.00 96.44 759 VAL A CA 1
ATOM 6178 C C . VAL A 1 759 ? 47.712 2.329 -20.682 1.00 96.44 759 VAL A C 1
ATOM 6180 O O . VAL A 1 759 ? 47.380 1.555 -19.783 1.00 96.44 759 VAL A O 1
ATOM 6183 N N . ARG A 1 760 ? 47.612 2.005 -21.976 1.00 97.38 760 ARG A N 1
ATOM 6184 C CA . ARG A 1 760 ? 47.117 0.721 -22.480 1.00 97.38 760 ARG A CA 1
ATOM 6185 C C . ARG A 1 760 ? 48.013 -0.425 -22.029 1.00 97.38 760 ARG A C 1
ATOM 6187 O O . ARG A 1 760 ? 47.502 -1.351 -21.416 1.00 97.38 760 ARG A O 1
ATOM 6194 N N . LYS A 1 761 ? 49.336 -0.308 -22.189 1.00 96.06 761 LYS A N 1
ATOM 6195 C CA . LYS A 1 761 ? 50.302 -1.323 -21.736 1.00 96.06 761 LYS A CA 1
ATOM 6196 C C . LYS A 1 761 ? 50.205 -1.573 -20.233 1.00 96.06 761 LYS A C 1
ATOM 6198 O O . LYS A 1 761 ? 50.241 -2.715 -19.794 1.00 96.06 761 LYS A O 1
ATOM 6203 N N . ARG A 1 762 ? 50.039 -0.507 -19.441 1.00 96.69 762 ARG A N 1
ATOM 6204 C CA . ARG A 1 762 ? 49.925 -0.604 -17.979 1.00 96.69 762 ARG A CA 1
ATOM 6205 C C . ARG A 1 762 ? 48.709 -1.413 -17.529 1.00 96.69 762 ARG A C 1
ATOM 6207 O O . ARG A 1 762 ? 48.828 -2.186 -16.587 1.00 96.69 762 ARG A O 1
ATOM 6214 N N . TRP A 1 763 ? 47.546 -1.183 -18.137 1.00 96.25 763 TRP A N 1
ATOM 6215 C CA . TRP A 1 763 ? 46.285 -1.760 -17.658 1.00 96.25 763 TRP A CA 1
ATOM 6216 C C . TRP A 1 763 ? 45.821 -2.969 -18.468 1.00 96.25 763 TRP A C 1
ATOM 6218 O O . TRP A 1 763 ? 45.279 -3.897 -17.889 1.00 96.25 763 TRP A O 1
ATOM 6228 N N . LEU A 1 764 ? 46.025 -2.970 -19.785 1.00 95.69 764 LEU A N 1
ATOM 6229 C CA . LEU A 1 764 ? 45.562 -4.002 -20.721 1.00 95.69 764 LEU A CA 1
ATOM 6230 C C . LEU A 1 764 ? 46.705 -4.887 -21.253 1.00 95.69 764 LEU A C 1
ATOM 6232 O O . LEU A 1 764 ? 46.464 -5.752 -22.089 1.00 95.69 764 LEU A O 1
ATOM 6236 N N . GLY A 1 765 ? 47.942 -4.678 -20.789 1.00 93.31 765 GLY A N 1
ATOM 6237 C CA . GLY A 1 765 ? 49.116 -5.501 -21.109 1.00 93.31 765 GLY A CA 1
ATOM 6238 C C . GLY A 1 765 ? 49.839 -5.131 -22.406 1.00 93.31 765 GLY A C 1
ATOM 6239 O O . GLY A 1 765 ? 51.046 -5.325 -22.498 1.00 93.31 765 GLY A O 1
ATOM 6240 N N . GLU A 1 766 ? 49.147 -4.509 -23.363 1.00 93.44 766 GLU A N 1
ATOM 6241 C CA . GLU A 1 766 ? 49.675 -4.222 -24.704 1.00 93.44 766 GLU A CA 1
ATOM 6242 C C . GLU A 1 766 ? 49.622 -2.731 -25.062 1.00 93.44 766 GLU A C 1
ATOM 6244 O O . GLU A 1 766 ? 48.725 -1.998 -24.636 1.00 93.44 766 GLU A O 1
ATOM 6249 N N . THR A 1 767 ? 50.558 -2.263 -25.892 1.00 93.56 767 THR A N 1
ATOM 6250 C CA . THR A 1 767 ? 50.556 -0.880 -26.413 1.00 93.56 767 THR A CA 1
ATOM 6251 C C . THR A 1 767 ? 49.517 -0.669 -27.516 1.00 93.56 767 THR A C 1
ATOM 6253 O O . THR A 1 767 ? 48.959 0.427 -27.630 1.00 93.56 767 THR A O 1
ATOM 6256 N N . VAL A 1 768 ? 49.221 -1.717 -28.291 1.00 95.12 768 VAL A N 1
ATOM 6257 C CA . VAL A 1 768 ? 48.195 -1.774 -29.341 1.00 95.12 768 VAL A CA 1
ATOM 6258 C C . VAL A 1 768 ? 47.461 -3.108 -29.212 1.00 95.12 768 VAL A C 1
ATOM 6260 O O . VAL A 1 768 ? 48.101 -4.144 -29.077 1.00 95.12 768 VAL A O 1
ATOM 6263 N N . LEU A 1 769 ? 46.128 -3.099 -29.245 1.00 95.31 769 LEU A N 1
ATOM 6264 C CA . LEU A 1 769 ? 45.325 -4.326 -29.185 1.00 95.31 769 LEU A CA 1
ATOM 6265 C C . LEU A 1 769 ? 44.913 -4.763 -30.591 1.00 95.31 769 LEU A C 1
ATOM 6267 O O . LEU A 1 769 ? 44.511 -3.930 -31.408 1.00 95.31 769 LEU A O 1
ATOM 6271 N N . THR A 1 770 ? 44.939 -6.071 -30.848 1.00 94.62 770 THR A N 1
ATOM 6272 C CA . THR A 1 770 ? 44.246 -6.654 -32.004 1.00 94.62 770 THR A CA 1
ATOM 6273 C C . THR A 1 770 ? 42.730 -6.543 -31.817 1.00 94.62 770 THR A C 1
ATOM 6275 O O . THR A 1 770 ? 42.235 -6.373 -30.696 1.00 94.62 770 THR A O 1
ATOM 6278 N N . LYS A 1 771 ? 41.964 -6.660 -32.910 1.00 91.75 771 LYS A N 1
ATOM 6279 C CA . LYS A 1 771 ? 40.496 -6.626 -32.847 1.00 91.75 771 LYS A CA 1
ATOM 6280 C C . LYS A 1 771 ? 39.933 -7.746 -31.963 1.00 91.75 771 LYS A C 1
ATOM 6282 O O . LYS A 1 771 ? 39.043 -7.490 -31.160 1.00 91.75 771 LYS A O 1
ATOM 6287 N N . GLU A 1 772 ? 40.510 -8.941 -32.044 1.00 91.62 772 GLU A N 1
ATOM 6288 C CA . GLU A 1 772 ? 40.152 -10.082 -31.195 1.00 91.62 772 GLU A CA 1
ATOM 6289 C C . GLU A 1 772 ? 40.385 -9.786 -29.712 1.00 91.62 772 GLU A C 1
ATOM 6291 O O . GLU A 1 772 ? 39.497 -9.997 -28.889 1.00 91.62 772 GLU A O 1
ATOM 6296 N N . LEU A 1 773 ? 41.553 -9.239 -29.360 1.00 92.31 773 LEU A N 1
ATOM 6297 C CA . LEU A 1 773 ? 41.891 -8.931 -27.972 1.00 92.31 773 LEU A CA 1
ATOM 6298 C C . LEU A 1 773 ? 41.005 -7.815 -27.405 1.00 92.31 773 LEU A C 1
ATOM 6300 O O . LEU A 1 773 ? 40.572 -7.878 -26.254 1.00 92.31 773 LEU A O 1
ATOM 6304 N N . TYR A 1 774 ? 40.702 -6.808 -28.228 1.00 93.88 774 TYR A N 1
ATOM 6305 C CA . TYR A 1 774 ? 39.737 -5.763 -27.903 1.00 93.88 774 TYR A CA 1
ATOM 6306 C C . TYR A 1 774 ? 38.349 -6.347 -27.610 1.00 93.88 774 TYR A C 1
ATOM 6308 O O . TYR A 1 774 ? 37.785 -6.069 -26.551 1.00 93.88 774 TYR A O 1
ATOM 6316 N N . ASP A 1 775 ? 37.833 -7.207 -28.491 1.00 92.38 775 ASP A N 1
ATOM 6317 C CA . ASP A 1 775 ? 36.522 -7.837 -28.314 1.00 92.38 775 ASP A CA 1
ATOM 6318 C C . ASP A 1 775 ? 36.509 -8.780 -27.095 1.00 92.38 775 ASP A C 1
ATOM 6320 O O . ASP A 1 775 ? 35.524 -8.812 -26.358 1.00 92.38 775 ASP A O 1
ATOM 6324 N N . GLN A 1 776 ? 37.614 -9.471 -26.786 1.00 91.81 776 GLN A N 1
ATOM 6325 C CA . GLN A 1 776 ? 37.755 -10.243 -25.543 1.00 91.81 776 GLN A CA 1
ATOM 6326 C C . GLN A 1 776 ? 37.658 -9.351 -24.296 1.00 91.81 776 GLN A C 1
ATOM 6328 O O . GLN A 1 776 ? 36.945 -9.695 -23.349 1.00 91.81 776 GLN A O 1
ATOM 6333 N N . HIS A 1 777 ? 38.325 -8.191 -24.279 1.00 92.56 777 HIS A N 1
ATOM 6334 C CA . HIS A 1 777 ? 38.183 -7.226 -23.181 1.00 92.56 777 HIS A CA 1
ATOM 6335 C C . HIS A 1 777 ? 36.747 -6.720 -23.044 1.00 92.56 777 HIS A C 1
ATOM 6337 O O . HIS A 1 777 ? 36.250 -6.607 -21.923 1.00 92.56 777 HIS A O 1
ATOM 6343 N N . LEU A 1 778 ? 36.064 -6.473 -24.162 1.00 92.44 778 LEU A N 1
ATOM 6344 C CA . LEU A 1 778 ? 34.661 -6.076 -24.152 1.00 92.44 778 LEU A CA 1
ATOM 6345 C C . LEU A 1 778 ? 33.694 -7.211 -23.825 1.00 92.44 778 LEU A C 1
ATOM 6347 O O . LEU A 1 778 ? 32.564 -6.902 -23.479 1.00 92.44 778 LEU A O 1
ATOM 6351 N N . ASN A 1 779 ? 34.099 -8.478 -23.896 1.00 92.12 779 ASN A N 1
ATOM 6352 C CA . ASN A 1 779 ? 33.292 -9.654 -23.548 1.00 92.12 779 ASN A CA 1
ATOM 6353 C C . ASN A 1 779 ? 33.731 -10.308 -22.223 1.00 92.12 779 ASN A C 1
ATOM 6355 O O . ASN A 1 779 ? 33.435 -11.477 -21.966 1.00 92.12 779 ASN A O 1
ATOM 6359 N N . GLY A 1 780 ? 34.424 -9.548 -21.372 1.00 88.62 780 GLY A N 1
ATOM 6360 C CA . GLY A 1 780 ? 34.678 -9.917 -19.982 1.00 88.62 780 GLY A CA 1
ATOM 6361 C C . GLY A 1 780 ? 35.985 -10.632 -19.687 1.00 88.62 780 GLY A C 1
ATOM 6362 O O . GLY A 1 780 ? 36.053 -11.344 -18.692 1.00 88.62 780 GLY A O 1
ATOM 6363 N N . ARG A 1 781 ? 37.035 -10.400 -20.488 1.00 90.00 781 ARG A N 1
ATOM 6364 C CA . ARG A 1 781 ? 38.403 -10.833 -20.152 1.00 90.00 781 ARG A CA 1
ATOM 6365 C C . ARG A 1 781 ? 38.884 -10.252 -18.818 1.00 90.00 781 ARG A C 1
ATOM 6367 O O . ARG A 1 781 ? 39.338 -10.997 -17.962 1.00 90.00 781 ARG A O 1
ATOM 6374 N N . ASP A 1 782 ? 38.786 -8.931 -18.654 1.00 91.69 782 ASP A N 1
ATOM 6375 C CA . ASP A 1 782 ? 39.078 -8.240 -17.390 1.00 91.69 782 ASP A CA 1
ATOM 6376 C C . ASP A 1 782 ? 38.391 -6.863 -17.359 1.00 91.69 782 ASP A C 1
ATOM 6378 O O . ASP A 1 782 ? 38.856 -5.879 -17.948 1.00 91.69 782 ASP A O 1
ATOM 6382 N N . TRP A 1 783 ? 37.255 -6.791 -16.662 1.00 94.00 783 TRP A N 1
ATOM 6383 C CA . TRP A 1 783 ? 36.488 -5.554 -16.509 1.00 94.00 783 TRP A CA 1
ATOM 6384 C C . TRP A 1 783 ? 37.180 -4.525 -15.632 1.00 94.00 783 TRP A C 1
ATOM 6386 O O . TRP A 1 783 ? 37.024 -3.322 -15.856 1.00 94.00 783 TRP A O 1
ATOM 6396 N N . TRP A 1 784 ? 37.919 -4.974 -14.618 1.00 94.19 784 TRP A N 1
ATOM 6397 C CA . TRP A 1 784 ? 38.606 -4.074 -13.709 1.00 94.19 784 TRP A CA 1
ATOM 6398 C C . TRP A 1 784 ? 39.711 -3.338 -14.458 1.00 94.19 784 TRP A C 1
ATOM 6400 O O . TRP A 1 784 ? 39.734 -2.104 -14.434 1.00 94.19 784 TRP A O 1
ATOM 6410 N N . ALA A 1 785 ? 40.543 -4.070 -15.198 1.00 94.81 785 ALA A N 1
ATOM 6411 C CA . ALA A 1 785 ? 41.569 -3.512 -16.068 1.00 94.81 785 ALA A CA 1
ATOM 6412 C C . ALA A 1 785 ? 40.981 -2.532 -17.091 1.00 94.81 785 ALA A C 1
ATOM 6414 O O . ALA A 1 785 ? 41.446 -1.393 -17.185 1.00 94.81 785 ALA A O 1
ATOM 6415 N N . LEU A 1 786 ? 39.899 -2.916 -17.784 1.00 95.50 786 LEU A N 1
ATOM 6416 C CA . LEU A 1 786 ? 39.209 -2.042 -18.739 1.00 95.50 786 LEU A CA 1
ATOM 6417 C C . LEU A 1 786 ? 38.693 -0.758 -18.075 1.00 95.50 786 LEU A C 1
ATOM 6419 O O . LEU A 1 786 ? 38.899 0.342 -18.586 1.00 95.50 786 LEU A O 1
ATOM 6423 N N . GLY A 1 787 ? 38.058 -0.865 -16.908 1.00 94.31 787 GLY A N 1
ATOM 6424 C CA . GLY A 1 787 ? 37.548 0.292 -16.178 1.00 94.31 787 GLY A CA 1
ATOM 6425 C C . GLY A 1 787 ? 38.655 1.222 -15.670 1.00 94.31 787 GLY A C 1
ATOM 6426 O O . GLY A 1 787 ? 38.484 2.444 -15.682 1.00 94.31 787 GLY A O 1
ATOM 6427 N N . ARG A 1 788 ? 39.798 0.671 -15.237 1.00 95.06 788 ARG A N 1
ATOM 6428 C CA . ARG A 1 788 ? 40.978 1.448 -14.821 1.00 95.06 788 ARG A CA 1
ATOM 6429 C C . ARG A 1 788 ? 41.625 2.157 -16.004 1.00 95.06 788 ARG A C 1
ATOM 6431 O O . ARG A 1 788 ? 41.868 3.361 -15.899 1.00 95.06 788 ARG A O 1
ATOM 6438 N N . TYR A 1 789 ? 41.804 1.442 -17.113 1.00 96.81 789 TYR A N 1
ATOM 6439 C CA . TYR A 1 789 ? 42.260 1.999 -18.380 1.00 96.81 789 TYR A CA 1
ATOM 6440 C C . TYR A 1 789 ? 41.383 3.179 -18.799 1.00 96.81 789 TYR A C 1
ATOM 6442 O O . TYR A 1 789 ? 41.890 4.282 -18.967 1.00 96.81 789 TYR A O 1
ATOM 6450 N N . MET A 1 790 ? 40.063 2.985 -18.874 1.00 96.69 790 MET A N 1
ATOM 6451 C CA . MET A 1 790 ? 39.137 4.033 -19.307 1.00 96.69 790 MET A CA 1
ATOM 6452 C C . MET A 1 790 ? 39.169 5.259 -18.404 1.00 96.69 790 MET A C 1
ATOM 6454 O O . MET A 1 790 ? 39.118 6.384 -18.891 1.00 96.69 790 MET A O 1
ATOM 6458 N N . ASN A 1 791 ? 39.280 5.064 -17.091 1.00 94.31 791 ASN A N 1
ATOM 6459 C CA . ASN A 1 791 ? 39.342 6.177 -16.156 1.00 94.31 791 ASN A CA 1
ATOM 6460 C C . ASN A 1 791 ? 40.614 7.025 -16.327 1.00 94.31 791 ASN A C 1
ATOM 6462 O O . ASN A 1 791 ? 40.540 8.247 -16.228 1.00 94.31 791 ASN A O 1
ATOM 6466 N N . GLU A 1 792 ? 41.769 6.397 -16.566 1.00 95.50 792 GLU A N 1
ATOM 6467 C CA . GLU A 1 792 ? 43.028 7.112 -16.806 1.00 95.50 792 GLU A CA 1
ATOM 6468 C C . GLU A 1 792 ? 43.073 7.716 -18.216 1.00 95.50 792 GLU A C 1
ATOM 6470 O O . GLU A 1 792 ? 43.314 8.911 -18.357 1.00 95.50 792 GLU A O 1
ATOM 6475 N N . ALA A 1 793 ? 42.744 6.932 -19.245 1.00 95.50 793 ALA A N 1
ATOM 6476 C CA . ALA A 1 793 ? 42.730 7.369 -20.638 1.00 95.50 793 ALA A CA 1
ATOM 6477 C C . ALA A 1 793 ? 41.773 8.546 -20.870 1.00 95.50 793 ALA A C 1
ATOM 6479 O O . ALA A 1 793 ? 42.120 9.509 -21.552 1.00 95.50 793 ALA A O 1
ATOM 6480 N N . TRP A 1 794 ? 40.582 8.513 -20.264 1.00 94.44 794 TRP A N 1
ATOM 6481 C CA . TRP A 1 794 ? 39.632 9.622 -20.346 1.00 94.44 794 TRP A CA 1
ATOM 6482 C C . TRP A 1 794 ? 40.154 10.892 -19.666 1.00 94.44 794 TRP A C 1
ATOM 6484 O O . TRP A 1 794 ? 39.913 11.993 -20.158 1.00 94.44 794 TRP A O 1
ATOM 6494 N N . LYS A 1 795 ? 40.883 10.750 -18.552 1.00 93.44 795 LYS A N 1
ATOM 6495 C CA . LYS A 1 795 ? 41.489 11.885 -17.852 1.00 93.44 795 LYS A CA 1
ATOM 6496 C C . LYS A 1 795 ? 42.589 12.527 -18.695 1.00 93.44 795 LYS A C 1
ATOM 6498 O O . LYS A 1 795 ? 42.550 13.737 -18.876 1.00 93.44 795 LYS A O 1
ATOM 6503 N N . VAL A 1 796 ? 43.476 11.713 -19.273 1.00 93.00 796 VAL A N 1
ATOM 6504 C CA . VAL A 1 796 ? 44.519 12.167 -20.209 1.00 93.00 796 VAL A CA 1
ATOM 6505 C C . VAL A 1 796 ? 43.890 12.895 -21.395 1.00 93.00 796 VAL A C 1
ATOM 6507 O O . VAL A 1 796 ? 44.302 14.002 -21.726 1.00 93.00 796 VAL A O 1
ATOM 6510 N N . ARG A 1 797 ? 42.837 12.321 -21.996 1.00 92.25 797 ARG A N 1
ATOM 6511 C CA . ARG A 1 797 ? 42.107 12.975 -23.089 1.00 92.25 797 ARG A CA 1
ATOM 6512 C C . ARG A 1 797 ? 41.560 14.335 -22.668 1.00 92.25 797 ARG A C 1
ATOM 6514 O O . ARG A 1 797 ? 41.699 15.300 -23.405 1.00 92.25 797 ARG A O 1
ATOM 6521 N N . TRP A 1 798 ? 40.888 14.398 -21.520 1.00 90.19 798 TRP A N 1
ATOM 6522 C CA . TRP A 1 798 ? 40.272 15.631 -21.041 1.00 90.19 798 TRP A CA 1
ATOM 6523 C C . TRP A 1 798 ? 41.311 16.718 -20.756 1.00 90.19 79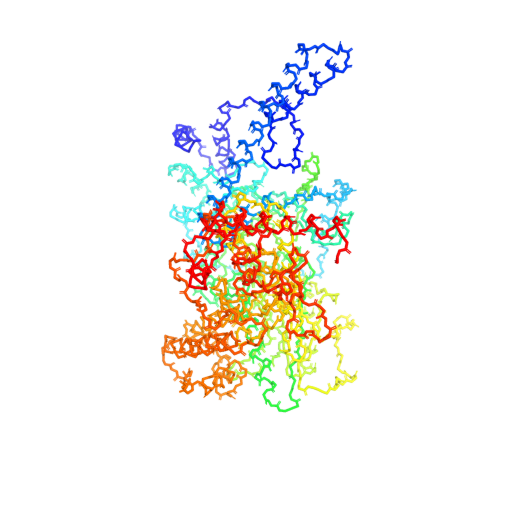8 TRP A C 1
ATOM 6525 O O . TRP A 1 798 ? 41.094 17.856 -21.160 1.00 90.19 798 TRP A O 1
ATOM 6535 N N . GLU A 1 799 ? 42.430 16.370 -20.117 1.00 90.19 799 GLU A N 1
ATOM 6536 C CA . GLU A 1 799 ? 43.538 17.295 -19.848 1.00 90.19 799 GLU A CA 1
ATOM 6537 C C . GLU A 1 799 ? 44.105 17.860 -21.153 1.00 90.19 799 GLU A C 1
ATOM 6539 O O . GLU A 1 799 ? 44.097 19.073 -21.333 1.00 90.19 799 GLU A O 1
ATOM 6544 N N . LEU A 1 800 ? 44.465 16.992 -22.104 1.00 87.62 800 LEU A N 1
ATOM 6545 C CA . LEU A 1 800 ? 45.045 17.413 -23.381 1.00 87.62 800 LEU A CA 1
ATOM 6546 C C . LEU A 1 800 ? 44.068 18.236 -24.232 1.00 87.62 800 LEU A C 1
ATOM 6548 O O . LEU A 1 800 ? 44.428 19.285 -24.750 1.00 87.62 800 LEU A O 1
ATOM 6552 N N . VAL A 1 801 ? 42.807 17.814 -24.354 1.00 85.88 801 VAL A N 1
ATOM 6553 C CA . VAL A 1 801 ? 41.814 18.573 -25.136 1.00 85.88 801 VAL A CA 1
ATOM 6554 C C . VAL A 1 801 ? 41.539 19.943 -24.508 1.00 85.88 801 VAL A C 1
ATOM 6556 O O . VAL A 1 801 ? 41.356 20.916 -25.231 1.00 85.88 801 VAL A O 1
ATOM 6559 N N . THR A 1 802 ? 41.528 20.037 -23.173 1.00 84.69 802 THR A N 1
ATOM 6560 C CA . THR A 1 802 ? 41.302 21.312 -22.471 1.00 84.69 802 THR A CA 1
ATOM 6561 C C . THR A 1 802 ? 42.512 22.240 -22.578 1.00 84.69 802 THR A C 1
ATOM 6563 O O . THR A 1 802 ? 42.339 23.440 -22.759 1.00 84.69 802 THR A O 1
ATOM 6566 N N . GLU A 1 803 ? 43.726 21.701 -22.463 1.00 83.75 803 GLU A N 1
ATOM 6567 C CA . GLU A 1 803 ? 44.974 22.467 -22.540 1.00 83.75 803 GLU A CA 1
ATOM 6568 C C . GLU A 1 803 ? 45.234 23.003 -23.953 1.00 83.75 803 GLU A C 1
ATOM 6570 O O . GLU A 1 803 ? 45.620 24.158 -24.113 1.00 83.75 803 GLU A O 1
ATOM 6575 N N . PHE A 1 804 ? 44.963 22.191 -24.978 1.00 74.25 804 PHE A N 1
ATOM 6576 C CA . PHE A 1 804 ? 45.271 22.524 -26.370 1.00 74.25 804 PHE A CA 1
ATOM 6577 C C . PHE A 1 804 ? 44.066 23.035 -27.178 1.00 74.25 804 PHE A C 1
ATOM 6579 O O . PHE A 1 804 ? 44.219 23.314 -28.363 1.00 74.25 804 PHE A O 1
ATOM 6586 N N . ASN A 1 805 ? 42.898 23.201 -26.539 1.00 54.50 805 ASN A N 1
ATOM 6587 C CA . ASN A 1 805 ? 41.686 23.834 -27.083 1.00 54.50 805 ASN A CA 1
ATOM 6588 C C . ASN A 1 805 ? 41.304 23.350 -28.505 1.00 54.50 805 ASN A C 1
ATOM 6590 O O . ASN A 1 805 ? 40.959 24.156 -29.370 1.00 54.50 805 ASN A O 1
ATOM 6594 N N . PHE A 1 806 ? 41.419 22.037 -28.737 1.00 53.31 806 PHE A N 1
ATOM 6595 C CA . PHE A 1 806 ? 41.185 21.384 -30.034 1.00 53.31 806 PHE A CA 1
ATOM 6596 C C . PHE A 1 806 ? 39.703 21.207 -30.380 1.00 53.31 806 PHE A C 1
ATOM 6598 O O . PHE A 1 806 ? 38.922 20.795 -29.485 1.00 53.31 806 PHE A O 1
#